Protein AF-A0A8S3RE95-F1 (afdb_monomer_lite)

Secondary structure (DSSP, 8-state):
--TTHHHHHHHHHHHHHHHHHHHHHHHHHHHHHHHHHHHHHHHHHHHHHHHHHHHHHHHHHHHHHHHHHHHHHHHHHHHHHHHHHHHHHHHHHHHHHHHHHHHHHHHHHHHHHHHHHHHHHHHHHHHHHHHHHHHHHHHHHHHHHHHHHHHHHHHHHHHHHHHHHHHHHHHHHHHHHHHHHHHHHHHHHHHHHHHHHHHHHHHHHHHHHHHHHHHHHHHHHHHHHHHHHHHHHHHHHHHHHHHHHHHHHHHHHHHHHHHHHHHHHHHHHHHHHHHHHHHHHHHHHHHHHHHHHHHHHHHHHHHHHHHHHHHHHHHHHHHHHHHHHHGGGTTS-------------------------------------SS-SSSSSTTSSSGGGSTTSSTTTTSHHHHHHHHHHHTTTHHHHSSTTTTTTTTTTTSSSS--SS------------GGGTTTTHHHHHHHHHHHHHHHHHHHHHHHHHHHHHHHHHHHHHHHHHHHHHHHHHHHHHHHHHHHHHHHHHHHHHHHHHHHHHHHHHHHHHHHHHHHHHHHHHHHHHHHHHHHHHHHHHHHHHHHHHHHHHHHHHHHHHHHHHHHHHHHHHHHHHHHHHHHHHHHHHHHHHHHHHHHHHHHHHHHHHHHHHHHHHHHHHHHHHHHHHHHHHHHHHHHHHHHHHHHHHHHHHHHHHHHHHHHHHHHHHHHHHHHHHHHHHHHHHHHHHHHHHHHHTTGGGHHHHHHHHHHHHHHHHHHHHHHHHHHHHHHHHHHHHHHHHHHHHHHHHHHHHHHHHHHHHHHHHHHHHHHHHHHHHHHHHHHHHHHHHGGGTTTSSSSS-------------SS--------------TTGGGGSS------------GGGSSGGGTTHHHHHHHHHHHHHHHHHHHHHHHHHHHHHHHHHHHHHHHHHHHHHHHHTTS---------------------

Sequence (956 aa):
MESKGLQEELHLSQESNDKMQSKVREIRDDIRAKEVTIQALKNKIAELYVEVQSVLQTKMETESEMRSARSDLNSLLNTKVWYQQQLQAAHEARSKLQHELTMLQGQAASQGSIIERLKTENAKLRHQMKESQQKALKDKETLAKHLEAIESDMMEREAAFQDIQRERTMIENTFDAKLQSVDDEKSRIQNLISSNNDLDSRLEKAQADLKKKQNQIFNLENEQIEMMKKLTLSQESLIERDTIVEESKQKLIEVEAQLSSFQKSLSLKDSEILQLKEEKAATEIALKAALEEKSSVDKALENLRSDMGKVEKSFRSMKQDLTNKTSELNQVHSEKNALLVQVEESSKCVQVEKQKAEVSMTENKSHMFDELQNQKSQFVERIGELENSISNLQNVKDENIKEKENLKKELSETQESLTQTETELNSLKQEIDELKSSGDKIYNEEIVNENEQLKNSFENLEKQHLKETNHQKQKSEQLETDLKSLQTELTDRQTVFDTNVELLSSKLREVTQEKDKLETELDMAKKKYDISMLEQQDQVTSELQKLARELETAKLEKQKLENQLFEIQRIKTKEIEEFQLHLTALEDQLQLERQEHLEAMASQETNQKLELELEKEKGRVAGLMQTNSSLKQHVSQLEEALARRESSLVDVQTHMEGLVRQWQDGEEDYNKRIQSLEGVLQQEKDGQRDLRKQIGLKITENKNENKVLTRELERVKRELTDNLAREPVLQEQIQSLQWQLSQKCKEIDAIQEHISLAEQRQNVEIDDLKKSLQESQSETEAMRAELATAKQEKANYHAQVTELRTTLKASVQHHKLTKRMNSGGSRNNSEDTKDVGTQVVDHDVLIPPLPFDLDTVEKLIQDTGVKALESKPLDNLQTCLSSLRSQISGLQKQMDVHTLSIETSTDSWSVVENQVQELRKVVKTITETANNTMTTTSISAAAVDPDHMTNGVFNI

InterPro domains:
  IPR051841 Microtubule and Golgi organization protein [PTHR18902] (4-742)

pLDDT: mean 73.93, std 20.32, range [25.86, 98.12]

Radius of gyration: 144.8 Å; chains: 1; bounding box: 300×165×402 Å

Foldseek 3Di:
DPVPPVVVVVVVVVVVVVVVVVVVVVVVVVVVVVVVVVVVVVVVVVVVVVVVVVVVVVVVVVVVVVVVVVVVVVVVVVVVVVVVVVVVVVVVVVVVVVVVVVVVVVVVVVVVVVVVVVVVVVVVVVVVVVVVVVVVVVVVVVVVVVVVVVVVVVVVVVVVVVVVVVVVVVVVVVVVVVVVVVVVVVVVVVVVVVVVVVVVVVVVVVVVVVVVVVVVVVVVVVVVVVVVVVVVVVVVVVVVVVVVVVVVVVVVVVVVVVVVVVVVVVVVVVVVVVVVVVVVVVVVVVVVVVVVVVVVVVVVVVVVVVVVVVVVVVVVVVVVVVVVVVVVVPPDPPDDPDDDDDDDDDDDDDDDDDDDDDDDDDDDDDDDDPDPDDPVPPPPDCVVPVVVPPVPCVCVVVVVVVVVVVVVVVVVVVVPVVVVVVVVVPPPPPPDDDDDDDDDDDDDDPCVPVVVVVVVVVVVVVVVVVVVVVVVVVVVVVVVVVVVVVVVVVVVVVVVVVVVVVVVVVVVVVVVVVVVVVVVVVVVVVVVVVVVVVVVVVVVVVVVVVVVVVVVVVVVVVVVVVVVVVVVVVVVVVVVVVVVVVVVVVVVVVVVVVVVVVVVVVVVVVVVVVVVVVVVVVVVVVVVVVVVVVVVVVVVVVVVVVVVVVVVVVVVVVVVVVVVVVVVVVVVVVVVVVVVVVVVVVVVVVVVVVVVVVVVVVVVVVVVVVVVVVVVCVVVVVVVVVCVVVVVVVVVVVVVVVVVVVVVVVVVVVVVVVVVVVVVVCVVVVVVVVVVVVVVVVVVVVVVVVVVVCVVVVVVCVVVVVVCVVVVVVCVVVVVVVVVPVPDDDDDYDDDDDDDDDPDDDDDDDDDDDDDDDPPPVPVSPDDDDDDDYYDDDDDPPPPVPPPVVPVVPVVVVVVVVVVVVVVVVVVVVVVVVVVVVVVVVVVVVVVVVVPPPDDDDDDDDDDDDDDDDDDDDDD

Structure (mmCIF, N/CA/C/O backbone):
data_AF-A0A8S3RE95-F1
#
_entry.id   AF-A0A8S3RE95-F1
#
loop_
_atom_site.group_PDB
_atom_site.id
_atom_site.type_symbol
_atom_site.label_atom_id
_atom_site.label_alt_id
_atom_site.label_comp_id
_atom_site.label_asym_id
_atom_site.label_entity_id
_atom_site.label_seq_id
_atom_site.pdbx_PDB_ins_code
_atom_site.Cartn_x
_atom_site.Cartn_y
_atom_site.Cartn_z
_atom_site.occupancy
_atom_site.B_iso_or_equiv
_atom_site.auth_seq_id
_atom_site.auth_comp_id
_atom_site.auth_asym_id
_atom_site.auth_atom_id
_atom_site.pdbx_PDB_model_num
ATOM 1 N N . MET A 1 1 ? 136.258 -21.497 -184.245 1.00 53.69 1 MET A N 1
ATOM 2 C CA . MET A 1 1 ? 135.462 -22.285 -183.276 1.00 53.69 1 MET A CA 1
ATOM 3 C C . MET A 1 1 ? 135.293 -21.406 -182.056 1.00 53.69 1 MET A C 1
ATOM 5 O O . MET A 1 1 ? 136.316 -21.008 -181.532 1.00 53.69 1 MET A O 1
ATOM 9 N N . GLU A 1 2 ? 134.066 -21.062 -181.654 1.00 53.44 2 GLU A N 1
ATOM 10 C CA . GLU A 1 2 ? 133.862 -20.132 -180.518 1.00 53.44 2 GLU A CA 1
ATOM 11 C C . GLU A 1 2 ? 132.453 -20.214 -179.899 1.00 53.44 2 GLU A C 1
ATOM 13 O O . GLU A 1 2 ? 132.295 -20.105 -178.690 1.00 53.44 2 GLU A O 1
ATOM 18 N N . SER A 1 3 ? 131.431 -20.538 -180.702 1.00 59.19 3 SER A N 1
ATOM 19 C CA . SER A 1 3 ? 130.007 -20.570 -180.312 1.00 59.19 3 SER A CA 1
ATOM 20 C C . SER A 1 3 ? 129.584 -21.575 -179.213 1.00 59.19 3 SER A C 1
ATOM 22 O O . SER A 1 3 ? 128.385 -21.730 -178.997 1.00 59.19 3 SER A O 1
ATOM 24 N N . LYS A 1 4 ? 130.502 -22.292 -178.545 1.00 60.03 4 LYS A N 1
ATOM 25 C CA . LYS A 1 4 ? 130.149 -23.299 -177.519 1.00 60.03 4 LYS A CA 1
ATOM 26 C C . LYS A 1 4 ? 130.320 -22.841 -176.066 1.00 60.03 4 LYS A C 1
ATOM 28 O O . LYS A 1 4 ? 129.503 -23.239 -175.248 1.00 60.03 4 LYS A O 1
ATOM 33 N N . GLY A 1 5 ? 131.305 -21.996 -175.742 1.00 60.22 5 GLY A N 1
ATOM 34 C CA . GLY A 1 5 ? 131.551 -21.598 -174.343 1.00 60.22 5 GLY A CA 1
ATOM 35 C C . GLY A 1 5 ? 130.401 -20.788 -173.730 1.00 60.22 5 GLY A C 1
ATOM 36 O O . GLY A 1 5 ? 129.925 -21.089 -172.641 1.00 60.22 5 GLY A O 1
ATOM 37 N N . LEU A 1 6 ? 129.875 -19.818 -174.487 1.00 62.03 6 LEU A N 1
ATOM 38 C CA . LEU A 1 6 ? 128.827 -18.894 -174.027 1.00 62.03 6 LEU A CA 1
ATOM 39 C C . LEU A 1 6 ? 127.468 -19.554 -173.715 1.00 62.03 6 LEU A C 1
ATOM 41 O O . LEU A 1 6 ? 126.633 -18.929 -173.066 1.00 62.03 6 LEU A O 1
ATOM 45 N N . GLN A 1 7 ? 127.216 -20.792 -174.158 1.00 62.88 7 GLN A N 1
ATOM 46 C CA . GLN A 1 7 ? 125.985 -21.511 -173.795 1.00 62.88 7 GLN A CA 1
ATOM 47 C C . GLN A 1 7 ? 126.071 -22.171 -172.410 1.00 62.88 7 GLN A C 1
ATOM 49 O O . GLN A 1 7 ? 125.043 -22.358 -171.762 1.00 62.88 7 GLN A O 1
ATOM 54 N N . GLU A 1 8 ? 127.275 -22.505 -171.944 1.00 67.19 8 GLU A N 1
ATOM 55 C CA . GLU A 1 8 ? 127.489 -23.268 -170.709 1.00 67.19 8 GLU A CA 1
ATOM 56 C C . GLU A 1 8 ? 127.443 -22.347 -169.472 1.00 67.19 8 GLU A C 1
ATOM 58 O O . GLU A 1 8 ? 126.771 -22.653 -168.485 1.00 67.19 8 GLU A O 1
ATOM 63 N N . GLU A 1 9 ? 128.028 -21.146 -169.568 1.00 67.81 9 GLU A N 1
ATOM 64 C CA . GLU A 1 9 ? 127.922 -20.100 -168.535 1.00 67.81 9 GLU A CA 1
ATOM 65 C C . GLU A 1 9 ? 126.480 -19.597 -168.347 1.00 67.81 9 GLU A C 1
ATOM 67 O O . GLU A 1 9 ? 126.037 -19.377 -167.215 1.00 67.81 9 GLU A O 1
ATOM 72 N N . LEU A 1 10 ? 125.720 -19.454 -169.441 1.00 72.25 10 LEU A N 1
ATOM 73 C CA . LEU A 1 10 ? 124.322 -19.019 -169.389 1.00 72.25 10 LEU A CA 1
ATOM 74 C C . LEU A 1 10 ? 123.452 -20.030 -168.626 1.00 72.25 10 LEU A C 1
ATOM 76 O O . LEU A 1 10 ? 122.673 -19.630 -167.761 1.00 72.25 10 LEU A O 1
ATOM 80 N N . HIS A 1 11 ? 123.638 -21.329 -168.882 1.00 76.56 11 HIS A N 1
ATOM 81 C CA . HIS A 1 11 ? 122.912 -22.397 -168.192 1.00 76.56 11 HIS A CA 1
ATOM 82 C C . HIS A 1 11 ? 123.203 -22.406 -166.681 1.00 76.56 11 HIS A C 1
ATOM 84 O O . HIS A 1 11 ? 122.279 -22.484 -165.870 1.00 76.56 11 HIS A O 1
ATOM 90 N N . LEU A 1 12 ? 124.473 -22.265 -166.283 1.00 77.19 12 LEU A N 1
ATOM 91 C CA . LEU A 1 12 ? 124.871 -22.175 -164.870 1.00 77.19 12 LEU A CA 1
ATOM 92 C C . LEU A 1 12 ? 124.282 -20.935 -164.176 1.00 77.19 12 LEU A C 1
ATOM 94 O O . LEU A 1 12 ? 123.858 -21.006 -163.019 1.00 77.19 12 LEU A O 1
ATOM 98 N N . SER A 1 13 ? 124.206 -19.804 -164.884 1.00 72.56 13 SER A N 1
ATOM 99 C CA . SER A 1 13 ? 123.568 -18.580 -164.384 1.00 72.56 13 SER A CA 1
ATOM 100 C C . SER A 1 13 ? 122.058 -18.761 -164.177 1.00 72.56 13 SER A C 1
ATOM 102 O O . SER A 1 13 ? 121.524 -18.373 -163.134 1.00 72.56 13 SER A O 1
ATOM 104 N N . GLN A 1 14 ? 121.373 -19.416 -165.120 1.00 77.06 14 GLN A N 1
ATOM 105 C CA . GLN A 1 14 ? 119.942 -19.722 -165.023 1.00 77.06 14 GLN A CA 1
ATOM 106 C C . GLN A 1 14 ? 119.638 -20.679 -163.861 1.00 77.06 14 GLN A C 1
ATOM 108 O O . GLN A 1 14 ? 118.782 -20.368 -163.036 1.00 77.06 14 GLN A O 1
ATOM 113 N N . GLU A 1 15 ? 120.395 -21.770 -163.709 1.00 78.75 15 GLU A N 1
ATOM 114 C CA . GLU A 1 15 ? 120.213 -22.724 -162.603 1.00 78.75 15 GLU A CA 1
ATOM 115 C C . GLU A 1 15 ? 120.437 -22.070 -161.222 1.00 78.75 15 GLU A C 1
ATOM 117 O O . GLU A 1 15 ? 119.733 -22.362 -160.249 1.00 78.75 15 GLU A O 1
ATOM 122 N N . SER A 1 16 ? 121.391 -21.137 -161.131 1.00 78.75 16 SER A N 1
ATOM 123 C CA . SER A 1 16 ? 121.629 -20.325 -159.931 1.00 78.75 16 SER A CA 1
ATOM 124 C C . SER A 1 16 ? 120.455 -19.380 -159.630 1.00 78.75 16 SER A C 1
ATOM 126 O O . SER A 1 16 ? 120.001 -19.289 -158.485 1.00 78.75 16 SER A O 1
ATOM 128 N N . ASN A 1 17 ? 119.907 -18.723 -160.657 1.00 79.56 17 ASN A N 1
ATOM 129 C CA . ASN A 1 17 ? 118.750 -17.836 -160.527 1.00 79.56 17 ASN A CA 1
ATOM 130 C C . ASN A 1 17 ? 117.487 -18.602 -160.093 1.00 79.56 17 ASN A C 1
ATOM 132 O O . ASN A 1 17 ? 116.792 -18.164 -159.177 1.00 79.56 17 ASN A O 1
ATOM 136 N N . ASP A 1 18 ? 117.225 -19.781 -160.658 1.00 82.12 18 ASP A N 1
ATOM 137 C CA . ASP A 1 18 ? 116.083 -20.620 -160.272 1.00 82.12 18 ASP A CA 1
ATOM 138 C C . ASP A 1 18 ? 116.206 -21.126 -158.826 1.00 82.12 18 ASP A C 1
ATOM 140 O O . ASP A 1 18 ? 115.234 -21.082 -158.063 1.00 82.12 18 ASP A O 1
ATOM 144 N N . LYS A 1 19 ? 117.416 -21.498 -158.384 1.00 81.94 19 LYS A N 1
ATOM 145 C CA . LYS A 1 19 ? 117.704 -21.798 -156.967 1.00 81.94 19 LYS A CA 1
ATOM 146 C C . LYS A 1 19 ? 117.440 -20.595 -156.055 1.00 81.94 19 LYS A C 1
ATOM 148 O O . LYS A 1 19 ? 116.881 -20.768 -154.970 1.00 81.94 19 LYS A O 1
ATOM 153 N N . MET A 1 20 ? 117.789 -19.381 -156.481 1.00 81.88 20 MET A N 1
ATOM 154 C CA . MET A 1 20 ? 117.496 -18.156 -155.727 1.00 81.88 20 MET A CA 1
ATOM 155 C C . MET A 1 20 ? 115.997 -17.828 -155.703 1.00 81.88 20 MET A C 1
ATOM 157 O O . MET A 1 20 ? 115.471 -17.505 -154.638 1.00 81.88 20 MET A O 1
ATOM 161 N N . GLN A 1 21 ? 115.275 -17.985 -156.814 1.00 83.06 21 GLN A N 1
ATOM 162 C CA . GLN A 1 21 ? 113.817 -17.823 -156.848 1.00 83.06 21 GLN A CA 1
ATOM 163 C C . GLN A 1 21 ? 113.096 -18.860 -155.980 1.00 83.06 21 GLN A C 1
ATOM 165 O O . GLN A 1 21 ? 112.119 -18.515 -155.313 1.00 83.06 21 GLN A O 1
ATOM 170 N N . SER A 1 22 ? 113.586 -20.103 -155.938 1.00 82.62 22 SER A N 1
ATOM 171 C CA . SER A 1 22 ? 113.064 -21.139 -155.041 1.00 82.62 22 SER A CA 1
ATOM 172 C C . SER A 1 22 ? 113.240 -20.742 -153.575 1.00 82.62 22 SER A C 1
ATOM 174 O O . SER A 1 22 ? 112.263 -20.750 -152.832 1.00 82.62 22 SER A O 1
ATOM 176 N N . LYS A 1 23 ? 114.435 -20.286 -153.171 1.00 83.81 23 LYS A N 1
ATOM 177 C CA . LYS A 1 23 ? 114.686 -19.784 -151.806 1.00 83.81 23 LYS A CA 1
ATOM 178 C C . LYS A 1 23 ? 113.841 -18.559 -151.453 1.00 83.81 23 LYS A C 1
ATOM 180 O O . LYS A 1 23 ? 113.327 -18.469 -150.346 1.00 83.81 23 LYS A O 1
ATOM 185 N N . VAL A 1 24 ? 113.654 -17.618 -152.380 1.00 82.44 24 VAL A N 1
ATOM 186 C CA . VAL A 1 24 ? 112.790 -16.439 -152.163 1.00 82.44 24 VAL A CA 1
ATOM 187 C C . VAL A 1 24 ? 111.315 -16.835 -152.020 1.00 82.44 24 VAL A C 1
ATOM 189 O O . VAL A 1 24 ? 110.578 -16.179 -151.284 1.00 82.44 24 VAL A O 1
ATOM 192 N N . ARG A 1 25 ? 110.873 -17.909 -152.687 1.00 85.12 25 ARG A N 1
ATOM 193 C CA . ARG A 1 25 ? 109.528 -18.483 -152.526 1.00 85.12 25 ARG A CA 1
ATOM 194 C C . ARG A 1 25 ? 109.381 -19.172 -151.168 1.00 85.12 25 ARG A C 1
ATOM 196 O O . ARG A 1 25 ? 108.466 -18.840 -150.429 1.00 85.12 25 ARG A O 1
ATOM 203 N N . GLU A 1 26 ? 110.334 -20.025 -150.809 1.00 87.19 26 GLU A N 1
ATOM 204 C CA . GLU A 1 26 ? 110.411 -20.721 -149.519 1.00 87.19 26 GLU A CA 1
ATOM 205 C C . GLU A 1 26 ? 110.412 -19.741 -148.331 1.00 87.19 26 GLU A C 1
ATOM 207 O O . GLU A 1 26 ? 109.575 -19.856 -147.441 1.00 87.19 26 GLU A O 1
ATOM 212 N N . ILE A 1 27 ? 111.254 -18.700 -148.369 1.00 85.94 27 ILE A N 1
ATOM 213 C CA . ILE A 1 27 ? 111.282 -17.627 -147.359 1.00 85.94 27 ILE A CA 1
ATOM 214 C C . ILE A 1 27 ? 109.951 -16.861 -147.313 1.00 85.94 27 ILE A C 1
ATOM 216 O O . ILE A 1 27 ? 109.482 -16.507 -146.235 1.00 85.94 27 ILE A O 1
ATOM 220 N N . ARG A 1 28 ? 109.310 -16.601 -148.461 1.00 87.81 28 ARG A N 1
ATOM 221 C CA . ARG A 1 28 ? 108.003 -15.923 -148.507 1.00 87.81 28 ARG A CA 1
ATOM 222 C C . ARG A 1 28 ? 106.900 -16.770 -147.878 1.00 87.81 28 ARG A C 1
ATOM 224 O O . ARG A 1 28 ? 106.043 -16.219 -147.193 1.00 87.81 28 ARG A O 1
ATOM 231 N N . ASP A 1 29 ? 106.906 -18.074 -148.114 1.00 88.00 29 ASP A N 1
ATOM 232 C CA . ASP A 1 29 ? 105.878 -18.977 -147.601 1.00 88.00 29 ASP A CA 1
ATOM 233 C C . ASP A 1 29 ? 106.114 -19.330 -146.115 1.00 88.00 29 ASP A C 1
ATOM 235 O O . ASP A 1 29 ? 105.148 -19.428 -145.359 1.00 88.00 29 ASP A O 1
ATOM 239 N N . ASP A 1 30 ? 107.367 -19.349 -145.643 1.00 90.50 30 ASP A N 1
ATOM 240 C CA . ASP A 1 30 ? 107.728 -19.339 -144.212 1.00 90.50 30 ASP A CA 1
ATOM 241 C C . ASP A 1 30 ? 107.310 -18.030 -143.508 1.00 90.50 30 ASP A C 1
ATOM 243 O O . ASP A 1 30 ? 106.718 -18.072 -142.428 1.00 90.50 30 ASP A O 1
ATOM 247 N N . ILE A 1 31 ? 107.521 -16.863 -144.132 1.00 88.50 31 ILE A N 1
ATOM 248 C CA . ILE A 1 31 ? 107.006 -15.578 -143.623 1.00 88.50 31 ILE A CA 1
ATOM 249 C C . ILE A 1 31 ? 105.477 -15.613 -143.524 1.00 88.50 31 ILE A C 1
ATOM 251 O O . ILE A 1 31 ? 104.941 -15.264 -142.478 1.00 88.50 31 ILE A O 1
ATOM 255 N N . ARG A 1 32 ? 104.769 -16.106 -144.546 1.00 88.81 32 ARG A N 1
ATOM 256 C CA . ARG A 1 32 ? 103.301 -16.261 -144.515 1.00 88.81 32 ARG A CA 1
ATOM 257 C C . ARG A 1 32 ? 102.836 -17.219 -143.420 1.00 88.81 32 ARG A C 1
ATOM 259 O O . ARG A 1 32 ? 101.862 -16.928 -142.731 1.00 88.81 32 ARG A O 1
ATOM 266 N N . ALA A 1 33 ? 103.528 -18.340 -143.215 1.00 90.25 33 ALA A N 1
ATOM 267 C CA . ALA A 1 33 ? 103.237 -19.255 -142.111 1.00 90.25 33 ALA A CA 1
ATOM 268 C C . ALA A 1 33 ? 103.432 -18.565 -140.745 1.00 90.25 33 ALA A C 1
ATOM 270 O O . ALA A 1 33 ? 102.604 -18.710 -139.839 1.00 90.25 33 ALA A O 1
ATOM 271 N N . LYS A 1 34 ? 104.478 -17.744 -140.606 1.00 90.69 34 LYS A N 1
ATOM 272 C CA . LYS A 1 34 ? 104.724 -16.911 -139.418 1.00 90.69 34 LYS A CA 1
ATOM 273 C C . LYS A 1 34 ? 103.660 -15.828 -139.236 1.00 90.69 34 LYS A C 1
ATOM 275 O O . LYS A 1 34 ? 103.182 -15.651 -138.124 1.00 90.69 34 LYS A O 1
ATOM 280 N N . GLU A 1 35 ? 103.206 -15.166 -140.294 1.00 92.31 35 GLU A N 1
ATOM 281 C CA . GLU A 1 35 ? 102.094 -14.205 -140.242 1.00 92.31 35 GLU A CA 1
ATOM 282 C C . GLU A 1 35 ? 100.782 -14.872 -139.800 1.00 92.31 35 GLU A C 1
ATOM 284 O O . GLU A 1 35 ? 100.096 -14.348 -138.920 1.00 92.31 35 GLU A O 1
ATOM 289 N N . VAL A 1 36 ? 100.463 -16.060 -140.329 1.00 92.88 36 VAL A N 1
ATOM 290 C CA . VAL A 1 36 ? 99.279 -16.845 -139.933 1.00 92.88 36 VAL A CA 1
ATOM 291 C C . VAL A 1 36 ? 99.366 -17.293 -138.472 1.00 92.88 36 VAL A C 1
ATOM 293 O O . VAL A 1 36 ? 98.397 -17.131 -137.731 1.00 92.88 36 VAL A O 1
ATOM 296 N N . THR A 1 37 ? 100.516 -17.797 -138.014 1.00 92.94 37 THR A N 1
ATOM 297 C CA . THR A 1 37 ? 100.701 -18.172 -136.597 1.00 92.94 37 THR A CA 1
ATOM 298 C C . THR A 1 37 ? 100.689 -16.961 -135.664 1.00 92.94 37 THR A C 1
ATOM 300 O O . THR A 1 37 ? 100.072 -17.030 -134.604 1.00 92.94 37 THR A O 1
ATOM 303 N N . ILE A 1 38 ? 101.261 -15.821 -136.062 1.00 92.75 38 ILE A N 1
ATOM 304 C CA . ILE A 1 38 ? 101.161 -14.554 -135.320 1.00 92.75 38 ILE A CA 1
ATOM 305 C C . ILE A 1 38 ? 99.705 -14.085 -135.242 1.00 92.75 38 ILE A C 1
ATOM 307 O O . ILE A 1 38 ? 99.282 -13.615 -134.187 1.00 92.75 38 ILE A O 1
ATOM 311 N N . GLN A 1 39 ? 98.913 -14.220 -136.309 1.00 93.19 39 GLN A N 1
ATOM 312 C CA . GLN A 1 39 ? 97.499 -13.849 -136.267 1.00 93.19 39 GLN A CA 1
ATOM 313 C C . GLN A 1 39 ? 96.672 -14.822 -135.414 1.00 93.19 39 GLN A C 1
ATOM 315 O O . GLN A 1 39 ? 95.828 -14.371 -134.644 1.00 93.19 39 GLN A O 1
ATOM 320 N N . ALA A 1 40 ? 96.957 -16.125 -135.460 1.00 92.88 40 ALA A N 1
ATOM 321 C CA . ALA A 1 40 ? 96.352 -17.105 -134.558 1.00 92.88 40 ALA A CA 1
ATOM 322 C C . ALA A 1 40 ? 96.695 -16.814 -133.083 1.00 92.88 40 ALA A C 1
ATOM 324 O O . ALA A 1 40 ? 95.810 -16.844 -132.231 1.00 92.88 40 ALA A O 1
ATOM 325 N N . LEU A 1 41 ? 97.945 -16.444 -132.782 1.00 93.81 41 LEU A N 1
ATOM 326 C CA . LEU A 1 41 ? 98.368 -16.023 -131.443 1.00 93.81 41 LEU A CA 1
ATOM 327 C C . LEU A 1 41 ? 97.692 -14.716 -131.005 1.00 93.81 41 LEU A C 1
ATOM 329 O O . LEU A 1 41 ? 97.236 -14.632 -129.870 1.00 93.81 41 LEU A O 1
ATOM 333 N N . LYS A 1 42 ? 97.558 -13.716 -131.889 1.00 94.31 42 LYS A N 1
ATOM 334 C CA . LYS A 1 42 ? 96.798 -12.482 -131.605 1.00 94.31 42 LYS A CA 1
ATOM 335 C C . LYS A 1 42 ? 95.329 -12.775 -131.302 1.00 94.31 42 LYS A C 1
ATOM 337 O O . LYS A 1 42 ? 94.804 -12.234 -130.333 1.00 94.31 42 LYS A O 1
ATOM 342 N N . ASN A 1 43 ? 94.690 -13.647 -132.083 1.00 93.56 43 ASN A N 1
ATOM 343 C CA . ASN A 1 43 ? 93.316 -14.083 -131.833 1.00 93.56 43 ASN A CA 1
ATOM 344 C C . ASN A 1 43 ? 93.214 -14.795 -130.473 1.00 93.56 43 ASN A C 1
ATOM 346 O O . ASN A 1 43 ? 92.384 -14.412 -129.657 1.00 93.56 43 ASN A O 1
ATOM 350 N N . LYS A 1 44 ? 94.120 -15.735 -130.167 1.00 94.88 44 LYS A N 1
ATOM 351 C CA . LYS A 1 44 ? 94.145 -16.445 -128.877 1.00 94.88 44 LYS A CA 1
ATOM 352 C C . LYS A 1 44 ? 94.418 -15.513 -127.689 1.00 94.88 44 LYS A C 1
ATOM 354 O O . LYS A 1 44 ? 93.848 -15.724 -126.626 1.00 94.88 44 LYS A O 1
ATOM 359 N N . ILE A 1 45 ? 95.233 -14.467 -127.857 1.00 93.81 45 ILE A N 1
ATOM 360 C CA . ILE A 1 45 ? 95.440 -13.413 -126.846 1.00 93.81 45 ILE A CA 1
ATOM 361 C C . ILE A 1 45 ? 94.161 -12.586 -126.648 1.00 93.81 45 ILE A C 1
ATOM 363 O O . ILE A 1 45 ? 93.814 -12.293 -125.508 1.00 93.81 45 ILE A O 1
ATOM 367 N N . ALA A 1 46 ? 93.438 -12.243 -127.718 1.00 94.56 46 ALA A N 1
ATOM 368 C CA . ALA A 1 46 ? 92.159 -11.538 -127.618 1.00 94.56 46 ALA A CA 1
ATOM 369 C C . ALA A 1 46 ? 91.073 -12.401 -126.946 1.00 94.56 46 ALA A C 1
ATOM 371 O O . ALA A 1 46 ? 90.369 -11.912 -126.066 1.00 94.56 46 ALA A O 1
ATOM 372 N N . GLU A 1 47 ? 90.991 -13.690 -127.291 1.00 94.69 47 GLU A N 1
ATOM 373 C CA . GLU A 1 47 ? 90.138 -14.674 -126.610 1.00 94.69 47 GLU A CA 1
ATOM 374 C C . GLU A 1 47 ? 90.467 -14.752 -125.115 1.00 94.69 47 GLU A C 1
ATOM 376 O O . GLU A 1 47 ? 89.575 -14.576 -124.294 1.00 94.69 47 GLU A O 1
ATOM 381 N N . LEU A 1 48 ? 91.744 -14.941 -124.753 1.00 95.12 48 LEU A N 1
ATOM 382 C CA . LEU A 1 48 ? 92.187 -15.006 -123.353 1.00 95.12 48 LEU A CA 1
ATOM 383 C C . LEU A 1 48 ? 91.938 -13.694 -122.598 1.00 95.12 48 LEU A C 1
ATOM 385 O O . LEU A 1 48 ? 91.654 -13.726 -121.405 1.00 95.12 48 LEU A O 1
ATOM 389 N N . TYR A 1 49 ? 92.025 -12.541 -123.264 1.00 95.31 49 TYR A N 1
ATOM 390 C CA . TYR A 1 49 ? 91.705 -11.251 -122.653 1.00 95.31 49 TYR A CA 1
ATOM 391 C C . TYR A 1 49 ? 90.209 -11.137 -122.333 1.00 95.31 49 TYR A C 1
ATOM 393 O O . TYR A 1 49 ? 89.854 -10.748 -121.222 1.00 95.31 49 TYR A O 1
ATOM 401 N N . VAL A 1 50 ? 89.333 -11.533 -123.264 1.00 95.88 50 VAL A N 1
ATOM 402 C CA . VAL A 1 50 ? 87.875 -11.576 -123.046 1.00 95.88 50 VAL A CA 1
ATOM 403 C C . VAL A 1 50 ? 87.502 -12.620 -121.989 1.00 95.88 50 VAL A C 1
ATOM 405 O O . VAL A 1 50 ? 86.664 -12.344 -121.137 1.00 95.88 50 VAL A O 1
ATOM 408 N N . GLU A 1 51 ? 88.152 -13.784 -121.990 1.00 94.62 51 GLU A N 1
ATOM 409 C CA . GLU A 1 51 ? 87.965 -14.849 -120.998 1.00 94.62 51 GLU A CA 1
ATOM 410 C C . GLU A 1 51 ? 88.369 -14.376 -119.592 1.00 94.62 51 GLU A C 1
ATOM 412 O O . GLU A 1 51 ? 87.573 -14.469 -118.661 1.00 94.62 51 GLU A O 1
ATOM 417 N N . VAL A 1 52 ? 89.545 -13.756 -119.435 1.00 94.81 52 VAL A N 1
ATOM 418 C CA . VAL A 1 52 ? 89.984 -13.158 -118.161 1.00 94.81 52 VAL A CA 1
ATOM 419 C C . VAL A 1 52 ? 89.071 -12.008 -117.731 1.00 94.81 52 VAL A C 1
ATOM 421 O O . VAL A 1 52 ? 88.734 -11.918 -116.551 1.00 94.81 52 VAL A O 1
ATOM 424 N N . GLN A 1 53 ? 88.630 -11.145 -118.650 1.00 95.56 53 GLN A N 1
ATOM 425 C CA . GLN A 1 53 ? 87.709 -10.050 -118.332 1.00 95.56 53 GLN A CA 1
ATOM 426 C C . GLN A 1 53 ? 86.330 -10.572 -117.894 1.00 95.56 53 GLN A C 1
ATOM 428 O O . GLN A 1 53 ? 85.766 -10.059 -116.928 1.00 95.56 53 GLN A O 1
ATOM 433 N N . SER A 1 54 ? 85.821 -11.625 -118.539 1.00 94.94 54 SER A N 1
ATOM 434 C CA . SER A 1 54 ? 84.582 -12.307 -118.154 1.00 94.94 54 SER A CA 1
ATOM 435 C C . SER A 1 54 ? 84.712 -12.979 -116.785 1.00 94.94 54 SER A C 1
ATOM 437 O O . SER A 1 54 ? 83.871 -12.748 -115.920 1.00 94.94 54 SER A O 1
ATOM 439 N N . VAL A 1 55 ? 85.804 -13.709 -116.531 1.00 94.81 55 VAL A N 1
ATOM 440 C CA . VAL A 1 55 ? 86.087 -14.333 -115.226 1.00 94.81 55 VAL A CA 1
ATOM 441 C C . VAL A 1 55 ? 86.198 -13.280 -114.117 1.00 94.81 55 VAL A C 1
ATOM 443 O O . VAL A 1 55 ? 85.640 -13.471 -113.035 1.00 94.81 55 VAL A O 1
ATOM 446 N N . LEU A 1 56 ? 86.850 -12.140 -114.377 1.00 94.81 56 LEU A N 1
ATOM 447 C CA . LEU A 1 56 ? 86.919 -11.014 -113.438 1.00 94.81 56 LEU A CA 1
ATOM 448 C C . LEU A 1 56 ? 85.540 -10.405 -113.159 1.00 94.81 56 LEU A C 1
ATOM 450 O O . LEU A 1 56 ? 85.237 -10.132 -111.997 1.00 94.81 56 LEU A O 1
ATOM 454 N N . GLN A 1 57 ? 84.694 -10.240 -114.179 1.00 95.94 57 GLN A N 1
ATOM 455 C CA . GLN A 1 57 ? 83.322 -9.766 -113.997 1.00 95.94 57 GLN A CA 1
ATOM 456 C C . GLN A 1 57 ? 82.499 -10.757 -113.157 1.00 95.94 57 GLN A C 1
ATOM 458 O O . GLN A 1 57 ? 81.969 -10.359 -112.121 1.00 95.94 57 GLN A O 1
ATOM 463 N N . THR A 1 58 ? 82.493 -12.051 -113.495 1.00 95.56 58 THR A N 1
ATOM 464 C CA . THR A 1 58 ? 81.764 -13.069 -112.711 1.00 95.56 58 THR A CA 1
ATOM 465 C C . THR A 1 58 ? 82.289 -13.205 -111.280 1.00 95.56 58 THR A C 1
ATOM 467 O O . THR A 1 58 ? 81.528 -13.494 -110.357 1.00 95.56 58 THR A O 1
ATOM 470 N N . LYS A 1 59 ? 83.582 -12.934 -111.047 1.00 95.44 59 LYS A N 1
ATOM 471 C CA . LYS A 1 59 ? 84.166 -12.850 -109.699 1.00 95.44 59 LYS A CA 1
ATOM 472 C C . LYS A 1 59 ? 83.649 -11.632 -108.931 1.00 95.44 59 LYS A C 1
ATOM 474 O O . LYS A 1 59 ? 83.383 -11.743 -107.740 1.00 95.44 59 LYS A O 1
ATOM 479 N N . MET A 1 60 ? 83.499 -10.476 -109.579 1.00 95.50 60 MET A N 1
ATOM 480 C CA . MET A 1 60 ? 82.918 -9.285 -108.946 1.00 95.50 60 MET A CA 1
ATOM 481 C C . MET A 1 60 ? 81.427 -9.468 -108.637 1.00 95.50 60 MET A C 1
ATOM 483 O O . MET A 1 60 ? 80.981 -9.061 -107.564 1.00 95.50 60 MET A O 1
ATOM 487 N N . GLU A 1 61 ? 80.683 -10.114 -109.534 1.00 95.62 61 GLU A N 1
ATOM 488 C CA . GLU A 1 61 ? 79.267 -10.453 -109.360 1.00 95.62 61 GLU A CA 1
ATOM 489 C C . GLU A 1 61 ? 79.082 -11.420 -108.179 1.00 95.62 61 GLU A C 1
ATOM 491 O O . GLU A 1 61 ? 78.428 -11.058 -107.201 1.00 95.62 61 GLU A O 1
ATOM 496 N N . THR A 1 62 ? 79.769 -12.567 -108.173 1.00 94.69 62 THR A N 1
ATOM 497 C CA . THR A 1 62 ? 79.713 -13.544 -107.063 1.00 94.69 62 THR A CA 1
ATOM 498 C C . THR A 1 62 ? 80.260 -13.001 -105.734 1.00 94.69 62 THR A C 1
ATOM 500 O O . THR A 1 62 ? 79.741 -13.337 -104.668 1.00 94.69 62 THR A O 1
ATOM 503 N N . GLU A 1 63 ? 81.252 -12.101 -105.743 1.00 94.81 63 GLU A N 1
ATOM 504 C CA . GLU A 1 63 ? 81.642 -11.370 -104.528 1.00 94.81 63 GLU A CA 1
ATOM 505 C C . GLU A 1 63 ? 80.536 -10.430 -104.025 1.00 94.81 63 GLU A C 1
ATOM 507 O O . GLU A 1 63 ? 80.401 -10.253 -102.814 1.00 94.81 63 GLU A O 1
ATOM 512 N N . SER A 1 64 ? 79.752 -9.814 -104.914 1.00 95.19 64 SER A N 1
ATOM 513 C CA . SER A 1 64 ? 78.625 -8.960 -104.521 1.00 95.19 64 SER A CA 1
ATOM 514 C C . SER A 1 64 ? 77.466 -9.779 -103.942 1.00 95.19 64 SER A C 1
ATOM 516 O O . SER A 1 64 ? 76.946 -9.424 -102.883 1.00 95.19 64 SER A O 1
ATOM 518 N N . GLU A 1 65 ? 77.158 -10.935 -104.536 1.00 96.25 65 GLU A N 1
ATOM 519 C CA . GLU A 1 65 ? 76.189 -11.906 -104.015 1.00 96.25 65 GLU A CA 1
ATOM 520 C C . GLU A 1 65 ? 76.610 -12.424 -102.634 1.00 96.25 65 GLU A C 1
ATOM 522 O O . GLU A 1 65 ? 75.812 -12.417 -101.699 1.00 96.25 65 GLU A O 1
ATOM 527 N N . MET A 1 66 ? 77.888 -12.783 -102.456 1.00 95.19 66 MET A N 1
ATOM 528 C CA . MET A 1 66 ? 78.430 -13.213 -101.161 1.00 95.19 66 MET A CA 1
ATOM 529 C C . MET A 1 66 ? 78.324 -12.115 -100.091 1.00 95.19 66 MET A C 1
ATOM 531 O O . MET A 1 66 ? 78.070 -12.414 -98.921 1.00 95.19 66 MET A O 1
ATOM 535 N N . ARG A 1 67 ? 78.496 -10.839 -100.464 1.00 96.38 67 ARG A N 1
ATOM 536 C CA . ARG A 1 67 ? 78.294 -9.702 -99.548 1.00 96.38 67 ARG A CA 1
ATOM 537 C C . ARG A 1 67 ? 76.815 -9.516 -99.198 1.00 96.38 67 ARG A C 1
ATOM 539 O O . ARG A 1 67 ? 76.533 -9.294 -98.021 1.00 96.38 67 ARG A O 1
ATOM 546 N N . SER A 1 68 ? 75.893 -9.665 -100.158 1.00 96.00 68 SER A N 1
ATOM 547 C CA . SER A 1 68 ? 74.445 -9.645 -99.886 1.00 96.00 68 SER A CA 1
ATOM 548 C C . SER A 1 68 ? 74.061 -10.777 -98.942 1.00 96.00 68 SER A C 1
ATOM 550 O O . SER A 1 68 ? 73.653 -10.505 -97.820 1.00 96.00 68 SER A O 1
ATOM 552 N N . ALA A 1 69 ? 74.339 -12.031 -99.306 1.00 94.44 69 ALA A N 1
ATOM 553 C CA . ALA A 1 69 ? 73.999 -13.202 -98.499 1.00 94.44 69 ALA A CA 1
ATOM 554 C C . ALA A 1 69 ? 74.590 -13.147 -97.076 1.00 94.44 69 ALA A C 1
ATOM 556 O O . ALA A 1 69 ? 73.991 -13.658 -96.130 1.00 94.44 69 ALA A O 1
ATOM 557 N N . ARG A 1 70 ? 75.744 -12.489 -96.886 1.00 96.00 70 ARG A N 1
ATOM 558 C CA . ARG A 1 70 ? 76.318 -12.224 -95.557 1.00 96.00 70 ARG A CA 1
ATOM 559 C C . ARG A 1 70 ? 75.581 -11.121 -94.787 1.00 96.00 70 ARG A C 1
ATOM 561 O O . ARG A 1 70 ? 75.458 -11.235 -93.569 1.00 96.00 70 ARG A O 1
ATOM 568 N N . SER A 1 71 ? 75.098 -10.079 -95.462 1.00 95.62 71 SER A N 1
ATOM 569 C CA . SER A 1 71 ? 74.200 -9.065 -94.885 1.00 95.62 71 SER A CA 1
ATOM 570 C C . SER A 1 71 ? 72.854 -9.681 -94.488 1.00 95.62 71 SER A C 1
ATOM 572 O O . SER A 1 71 ? 72.379 -9.464 -93.374 1.00 95.62 71 SER A O 1
ATOM 574 N N . ASP A 1 72 ? 72.294 -10.525 -95.352 1.00 96.50 72 ASP A N 1
ATOM 575 C CA . ASP A 1 72 ? 71.028 -11.231 -95.143 1.00 96.50 72 ASP A CA 1
ATOM 576 C C . ASP A 1 72 ? 71.144 -12.248 -93.996 1.00 96.50 72 ASP A C 1
ATOM 578 O O . ASP A 1 72 ? 70.305 -12.288 -93.099 1.00 96.50 72 ASP A O 1
ATOM 582 N N . LEU A 1 73 ? 72.249 -12.998 -93.918 1.00 95.88 73 LEU A N 1
ATOM 583 C CA . LEU A 1 73 ? 72.550 -13.846 -92.761 1.00 95.88 73 LEU A CA 1
ATOM 584 C C . LEU A 1 73 ? 72.665 -13.028 -91.463 1.00 95.88 73 LEU A C 1
ATOM 586 O O . LEU A 1 73 ? 72.210 -13.476 -90.412 1.00 95.88 73 LEU A O 1
ATOM 590 N N . ASN A 1 74 ? 73.245 -11.827 -91.514 1.00 96.62 74 ASN A N 1
ATOM 591 C CA . ASN A 1 74 ? 73.366 -10.956 -90.346 1.00 96.62 74 ASN A CA 1
ATOM 592 C C . ASN A 1 74 ? 72.003 -10.388 -89.898 1.00 96.62 74 ASN A C 1
ATOM 594 O O . ASN A 1 74 ? 71.739 -10.313 -88.698 1.00 96.62 74 ASN A O 1
ATOM 598 N N . SER A 1 75 ? 71.101 -10.053 -90.828 1.00 95.81 75 SER A N 1
ATOM 599 C CA . SER A 1 75 ? 69.730 -9.633 -90.494 1.00 95.81 75 SER A CA 1
ATOM 600 C C . SER A 1 75 ? 68.888 -10.796 -89.944 1.00 95.81 75 SER A C 1
ATOM 602 O O . SER A 1 75 ? 68.151 -10.616 -88.969 1.00 95.81 75 SER A O 1
ATOM 604 N N . LEU A 1 76 ? 69.068 -12.014 -90.467 1.00 96.00 76 LEU A N 1
ATOM 605 C CA . LEU A 1 76 ? 68.461 -13.242 -89.936 1.00 96.00 76 LEU A CA 1
ATOM 606 C C . LEU A 1 76 ? 68.986 -13.606 -88.535 1.00 96.00 76 LEU A C 1
ATOM 608 O O . LEU A 1 76 ? 68.218 -14.049 -87.681 1.00 96.00 76 LEU A O 1
ATOM 612 N N . LEU A 1 77 ? 70.270 -13.377 -88.250 1.00 96.44 77 LEU A N 1
ATOM 613 C CA . LEU A 1 77 ? 70.822 -13.541 -86.900 1.00 96.44 77 LEU A CA 1
ATOM 614 C C . LEU A 1 77 ? 70.260 -12.496 -85.924 1.00 96.44 77 LEU A C 1
ATOM 616 O O . LEU A 1 77 ? 69.862 -12.859 -84.816 1.00 96.44 77 LEU A O 1
ATOM 620 N N . ASN A 1 78 ? 70.150 -11.232 -86.338 1.00 96.94 78 ASN A N 1
ATOM 621 C CA . ASN A 1 78 ? 69.565 -10.171 -85.512 1.00 96.94 78 ASN A CA 1
ATOM 622 C C . ASN A 1 78 ? 68.079 -10.428 -85.205 1.00 96.94 78 ASN A C 1
ATOM 624 O O . ASN A 1 78 ? 67.664 -10.329 -84.051 1.00 96.94 78 ASN A O 1
ATOM 628 N N . THR A 1 79 ? 67.282 -10.816 -86.205 1.00 96.31 79 THR A N 1
ATOM 629 C CA . THR A 1 79 ? 65.862 -11.164 -86.002 1.00 96.31 79 THR A CA 1
ATOM 630 C C . THR A 1 79 ? 65.699 -12.413 -85.138 1.00 96.31 79 THR A C 1
ATOM 632 O O . THR A 1 79 ? 64.854 -12.415 -84.246 1.00 96.31 79 THR A O 1
ATOM 635 N N . LYS A 1 80 ? 66.547 -13.441 -85.296 1.00 96.81 80 LYS A N 1
ATOM 636 C CA . LYS A 1 80 ? 66.585 -14.597 -84.382 1.00 96.81 80 LYS A CA 1
ATOM 637 C C . LYS A 1 80 ? 66.817 -14.169 -82.929 1.00 96.81 80 LYS A C 1
ATOM 639 O O . LYS A 1 80 ? 66.078 -14.614 -82.053 1.00 96.81 80 LYS A O 1
ATOM 644 N N . VAL A 1 81 ? 67.811 -13.317 -82.665 1.00 96.38 81 VAL A N 1
ATOM 645 C CA . VAL A 1 81 ? 68.095 -12.813 -81.307 1.00 96.38 81 VAL A CA 1
ATOM 646 C C . VAL A 1 81 ? 66.903 -12.023 -80.759 1.00 96.38 81 VAL A C 1
ATOM 648 O O . VAL A 1 81 ? 66.511 -12.242 -79.614 1.00 96.38 81 VAL A O 1
ATOM 651 N N . TRP A 1 82 ? 66.270 -11.184 -81.583 1.00 97.25 82 TRP A N 1
ATOM 652 C CA . TRP A 1 82 ? 65.062 -10.446 -81.207 1.00 97.25 82 TRP A CA 1
ATOM 653 C C . TRP A 1 82 ? 63.894 -11.376 -80.835 1.00 97.25 82 TRP A C 1
ATOM 655 O O . TRP A 1 82 ? 63.302 -11.217 -79.770 1.00 97.25 82 TRP A O 1
ATOM 665 N N . TYR A 1 83 ? 63.612 -12.414 -81.633 1.00 97.50 83 TYR A N 1
ATOM 666 C CA . TYR A 1 83 ? 62.587 -13.413 -81.297 1.00 97.50 83 TYR A CA 1
ATOM 667 C C . TYR A 1 83 ? 62.912 -14.186 -80.008 1.00 97.50 83 TYR A C 1
ATOM 669 O O . TYR A 1 83 ? 62.003 -14.484 -79.234 1.00 97.50 83 TYR A O 1
ATOM 677 N N . GLN A 1 84 ? 64.188 -14.489 -79.739 1.00 96.56 84 GLN A N 1
ATOM 678 C CA . GLN A 1 84 ? 64.600 -15.133 -78.484 1.00 96.56 84 GLN A CA 1
ATOM 679 C C . GLN A 1 84 ? 64.384 -14.213 -77.270 1.00 96.56 84 GLN A C 1
ATOM 681 O O . GLN A 1 84 ? 63.860 -14.668 -76.254 1.00 96.56 84 GLN A O 1
ATOM 686 N N . GLN A 1 85 ? 64.710 -12.922 -77.387 1.00 96.94 85 GLN A N 1
ATOM 687 C CA . GLN A 1 85 ? 64.440 -11.917 -76.349 1.00 96.94 85 GLN A CA 1
ATOM 688 C C . GLN A 1 85 ? 62.933 -11.733 -76.114 1.00 96.94 85 GLN A C 1
ATOM 690 O O . GLN A 1 85 ? 62.487 -11.733 -74.968 1.00 96.94 85 GLN A O 1
ATOM 695 N N . GLN A 1 86 ? 62.135 -11.657 -77.182 1.00 97.19 86 GLN A N 1
ATOM 696 C CA . GLN A 1 86 ? 60.679 -11.527 -77.095 1.00 97.19 86 GLN A CA 1
ATOM 697 C C . GLN A 1 86 ? 60.026 -12.760 -76.443 1.00 97.19 86 GLN A C 1
ATOM 699 O O . GLN A 1 86 ? 59.110 -12.618 -75.631 1.00 97.19 86 GLN A O 1
ATOM 704 N N . LEU A 1 87 ? 60.517 -13.968 -76.744 1.00 96.00 87 LEU A N 1
ATOM 705 C CA . LEU A 1 87 ? 60.062 -15.207 -76.105 1.00 96.00 87 LEU A CA 1
ATOM 706 C C . LEU A 1 87 ? 60.432 -15.253 -74.614 1.00 96.00 87 LEU A C 1
ATOM 708 O O . LEU A 1 87 ? 59.599 -15.641 -73.794 1.00 96.00 87 LEU A O 1
ATOM 712 N N . GLN A 1 88 ? 61.643 -14.820 -74.246 1.00 97.06 88 GLN A N 1
ATOM 713 C CA . GLN A 1 88 ? 62.043 -14.700 -72.842 1.00 97.06 88 GLN A CA 1
ATOM 714 C C . GLN A 1 88 ? 61.146 -13.700 -72.097 1.00 97.06 88 GLN A C 1
ATOM 716 O O . GLN A 1 88 ? 60.586 -14.052 -71.060 1.00 97.06 88 GLN A O 1
ATOM 721 N N . ALA A 1 89 ? 60.932 -12.501 -72.646 1.00 95.56 89 ALA A N 1
ATOM 722 C CA . ALA A 1 89 ? 60.058 -11.490 -72.052 1.00 95.56 89 ALA A CA 1
ATOM 723 C C . ALA A 1 89 ? 58.616 -12.004 -71.867 1.00 95.56 89 ALA A C 1
ATOM 725 O O . ALA A 1 89 ? 58.010 -11.792 -70.815 1.00 95.56 89 ALA A O 1
ATOM 726 N N . ALA A 1 90 ? 58.083 -12.751 -72.841 1.00 95.19 90 ALA A N 1
ATOM 727 C CA . ALA A 1 90 ? 56.774 -13.396 -72.734 1.00 95.19 90 ALA A CA 1
ATOM 728 C C . ALA A 1 90 ? 56.734 -14.491 -71.646 1.00 95.19 90 ALA A C 1
ATOM 730 O O . ALA A 1 90 ? 55.746 -14.601 -70.916 1.00 95.19 90 ALA A O 1
ATOM 731 N N . HIS A 1 91 ? 57.798 -15.285 -71.488 1.00 96.12 91 HIS A N 1
ATOM 732 C CA . HIS A 1 91 ? 57.904 -16.271 -70.407 1.00 96.12 91 HIS A CA 1
ATOM 733 C C . HIS A 1 91 ? 58.037 -15.625 -69.023 1.00 96.12 91 HIS A C 1
ATOM 735 O O . HIS A 1 91 ? 57.395 -16.093 -68.080 1.00 96.12 91 HIS A O 1
ATOM 741 N N . GLU A 1 92 ? 58.799 -14.541 -68.887 1.00 96.75 92 GLU A N 1
ATOM 742 C CA . GLU A 1 92 ? 58.903 -13.772 -67.642 1.00 96.75 92 GLU A CA 1
ATOM 743 C C . GLU A 1 92 ? 57.565 -13.121 -67.270 1.00 96.75 92 GLU A C 1
ATOM 745 O O . GLU A 1 92 ? 57.123 -13.244 -66.127 1.00 96.75 92 GLU A O 1
ATOM 750 N N . ALA A 1 93 ? 56.875 -12.498 -68.231 1.00 95.50 93 ALA A N 1
ATOM 751 C CA . ALA A 1 93 ? 55.544 -11.925 -68.031 1.00 95.50 93 ALA A CA 1
ATOM 752 C C . ALA A 1 93 ? 54.519 -12.993 -67.612 1.00 95.50 93 ALA A C 1
ATOM 754 O O . ALA A 1 93 ? 53.823 -12.818 -66.613 1.00 95.50 93 ALA A O 1
ATOM 755 N N . ARG A 1 94 ? 54.482 -14.144 -68.302 1.00 96.94 94 ARG A N 1
ATOM 756 C CA . ARG A 1 94 ? 53.624 -15.281 -67.923 1.00 96.94 94 ARG A CA 1
ATOM 757 C C . ARG A 1 94 ? 53.930 -15.781 -66.510 1.00 96.94 94 ARG A C 1
ATOM 759 O O . ARG A 1 94 ? 53.005 -16.111 -65.778 1.00 96.94 94 ARG A O 1
ATOM 766 N N . SER A 1 95 ? 55.204 -15.829 -66.122 1.00 96.56 95 SER A N 1
ATOM 767 C CA . SER A 1 95 ? 55.620 -16.311 -64.798 1.00 96.56 95 SER A CA 1
ATOM 768 C C . SER A 1 95 ? 55.216 -15.347 -63.677 1.00 96.56 95 SER A C 1
ATOM 770 O O . SER A 1 95 ? 54.757 -15.800 -62.630 1.00 96.56 95 SER A O 1
ATOM 772 N N . LYS A 1 96 ? 55.308 -14.029 -63.910 1.00 97.38 96 LYS A N 1
ATOM 773 C CA . LYS A 1 96 ? 54.799 -12.992 -62.992 1.00 97.38 96 LYS A CA 1
ATOM 774 C C . LYS A 1 96 ? 53.283 -13.107 -62.821 1.00 97.38 96 LYS A C 1
ATOM 776 O O . LYS A 1 96 ? 52.820 -13.303 -61.702 1.00 97.38 96 LYS A O 1
ATOM 781 N N . LEU A 1 97 ? 52.533 -13.139 -63.926 1.00 96.75 97 LEU A N 1
ATOM 782 C CA . LEU A 1 97 ? 51.072 -13.298 -63.912 1.00 96.75 97 LEU A CA 1
ATOM 783 C C . LEU A 1 97 ? 50.622 -14.613 -63.251 1.00 96.75 97 LEU A C 1
ATOM 785 O O . LEU A 1 97 ? 49.628 -14.632 -62.534 1.00 96.75 97 LEU A O 1
ATOM 789 N N . GLN A 1 98 ? 51.356 -15.715 -63.441 1.00 96.62 98 GLN A N 1
ATOM 790 C CA . GLN A 1 98 ? 51.066 -16.990 -62.777 1.00 96.62 98 GLN A CA 1
ATOM 791 C C . GLN A 1 98 ? 51.316 -16.924 -61.260 1.00 96.62 98 GLN A C 1
ATOM 793 O O . GLN A 1 98 ? 50.543 -17.495 -60.486 1.00 96.62 98 GLN A O 1
ATOM 798 N N . HIS A 1 99 ? 52.360 -16.217 -60.816 1.00 97.19 99 HIS A N 1
ATOM 799 C CA . HIS A 1 99 ? 52.615 -15.984 -59.394 1.00 97.19 99 HIS A CA 1
ATOM 800 C C . HIS A 1 99 ? 51.541 -15.082 -58.767 1.00 97.19 99 HIS A C 1
ATOM 802 O O . HIS A 1 99 ? 50.973 -15.441 -57.737 1.00 97.19 99 HIS A O 1
ATOM 808 N N . GLU A 1 100 ? 51.196 -13.971 -59.420 1.00 97.56 100 GLU A N 1
ATOM 809 C CA . GLU A 1 100 ? 50.122 -13.058 -59.004 1.00 97.56 100 GLU A CA 1
ATOM 810 C C . GLU A 1 100 ? 48.769 -13.777 -58.917 1.00 97.56 100 GLU A C 1
ATOM 812 O O . GLU A 1 100 ? 48.092 -13.683 -57.895 1.00 97.56 100 GLU A O 1
ATOM 817 N N . LEU A 1 101 ? 48.411 -14.585 -59.922 1.00 95.06 101 LEU A N 1
ATOM 818 C CA . LEU A 1 101 ? 47.208 -15.422 -59.904 1.00 95.06 101 LEU A CA 1
ATOM 819 C C . LEU A 1 101 ? 47.205 -16.397 -58.717 1.00 95.06 101 LEU A C 1
ATOM 821 O O . LEU A 1 101 ? 46.185 -16.534 -58.046 1.00 95.06 101 LEU A O 1
ATOM 825 N N . THR A 1 102 ? 48.340 -17.038 -58.423 1.00 97.38 102 THR A N 1
ATOM 826 C CA . THR A 1 102 ? 48.471 -17.963 -57.282 1.00 97.38 102 THR A CA 1
ATOM 827 C C . THR A 1 102 ? 48.297 -17.228 -55.947 1.00 97.38 102 THR A C 1
ATOM 829 O O . THR A 1 102 ? 47.596 -17.710 -55.055 1.00 97.38 102 THR A O 1
ATOM 832 N N . MET A 1 103 ? 48.878 -16.032 -55.814 1.00 97.62 103 MET A N 1
ATOM 833 C CA . MET A 1 103 ? 48.729 -15.181 -54.628 1.00 97.62 103 MET A CA 1
ATOM 834 C C . MET A 1 103 ? 47.282 -14.706 -54.443 1.00 97.62 103 MET A C 1
ATOM 836 O O . MET A 1 103 ? 46.751 -14.793 -53.336 1.00 97.62 103 MET A O 1
ATOM 840 N N . LEU A 1 104 ? 46.615 -14.272 -55.517 1.00 96.06 104 LEU A N 1
ATOM 841 C CA . LEU A 1 104 ? 45.209 -13.858 -55.498 1.00 96.06 104 LEU A CA 1
ATOM 842 C C . LEU A 1 104 ? 44.267 -15.030 -55.180 1.00 96.06 104 LEU A C 1
ATOM 844 O O . LEU A 1 104 ? 43.332 -14.861 -54.402 1.00 96.06 104 LEU A O 1
ATOM 848 N N . GLN A 1 105 ? 44.535 -16.233 -55.699 1.00 96.25 105 GLN A N 1
ATOM 849 C CA . GLN A 1 105 ? 43.794 -17.451 -55.343 1.00 96.25 105 GLN A CA 1
ATOM 850 C C . GLN A 1 105 ? 43.950 -17.800 -53.855 1.00 96.25 105 GLN A C 1
ATOM 852 O O . GLN A 1 105 ? 42.956 -18.087 -53.185 1.00 96.25 105 GLN A O 1
ATOM 857 N N . GLY A 1 106 ? 45.168 -17.714 -53.309 1.00 96.19 106 GLY A N 1
ATOM 858 C CA . GLY A 1 106 ? 45.420 -17.902 -51.877 1.00 96.19 106 GLY A CA 1
ATOM 859 C C . GLY A 1 106 ? 44.706 -16.860 -51.006 1.00 96.19 106 GLY A C 1
ATOM 860 O O . GLY A 1 106 ? 44.077 -17.209 -50.004 1.00 96.19 106 GLY A O 1
ATOM 861 N N . GLN A 1 107 ? 44.727 -15.588 -51.417 1.00 97.12 107 GLN A N 1
ATOM 862 C CA . GLN A 1 107 ? 43.991 -14.513 -50.745 1.00 97.12 107 GLN A CA 1
ATOM 863 C C . GLN A 1 107 ? 42.478 -14.762 -50.779 1.00 97.12 107 GLN A C 1
ATOM 865 O O . GLN A 1 107 ? 41.848 -14.746 -49.720 1.00 97.12 107 GLN A O 1
ATOM 870 N N . ALA A 1 108 ? 41.902 -15.077 -51.940 1.00 93.19 108 ALA A N 1
ATOM 871 C CA . ALA A 1 108 ? 40.477 -15.372 -52.091 1.00 93.19 108 ALA A CA 1
ATOM 872 C C . ALA A 1 108 ? 40.029 -16.569 -51.231 1.00 93.19 108 ALA A C 1
ATOM 874 O O . ALA A 1 108 ? 39.006 -16.489 -50.551 1.00 93.19 108 ALA A O 1
ATOM 875 N N . ALA A 1 109 ? 40.821 -17.646 -51.173 1.00 95.44 109 ALA A N 1
ATOM 876 C CA . ALA A 1 109 ? 40.550 -18.789 -50.298 1.00 95.44 109 ALA A CA 1
ATOM 877 C C . ALA A 1 109 ? 40.573 -18.398 -48.806 1.00 95.44 109 ALA A C 1
ATOM 879 O O . ALA A 1 109 ? 39.695 -18.801 -48.036 1.00 95.44 109 ALA A O 1
ATOM 880 N N . SER A 1 110 ? 41.534 -17.562 -48.394 1.00 97.06 110 SER A N 1
ATOM 881 C CA . SER A 1 110 ? 41.621 -17.060 -47.015 1.00 97.06 110 SER A CA 1
ATOM 882 C C . SER A 1 110 ? 40.434 -16.156 -46.644 1.00 97.06 110 SER A C 1
ATOM 884 O O . SER A 1 110 ? 39.856 -16.306 -45.566 1.00 97.06 110 SER A O 1
ATOM 886 N N . GLN A 1 111 ? 40.002 -15.286 -47.564 1.00 96.75 111 GLN A N 1
ATOM 887 C CA . GLN A 1 111 ? 38.831 -14.424 -47.396 1.00 96.75 111 GLN A CA 1
ATOM 888 C C . GLN A 1 111 ? 37.541 -15.246 -47.337 1.00 96.75 111 GLN A C 1
ATOM 890 O O . GLN A 1 111 ? 36.713 -14.997 -46.466 1.00 96.75 111 GLN A O 1
ATOM 895 N N . GLY A 1 112 ? 37.401 -16.284 -48.169 1.00 96.06 112 GLY A N 1
ATOM 896 C CA . GLY A 1 112 ? 36.290 -17.238 -48.094 1.00 96.06 112 GLY A CA 1
ATOM 897 C C . GLY A 1 112 ? 36.186 -17.913 -46.721 1.00 96.06 112 GLY A C 1
ATOM 898 O O . GLY A 1 112 ? 35.107 -17.951 -46.134 1.00 96.06 112 GLY A O 1
ATOM 899 N N . SER A 1 113 ? 37.312 -18.352 -46.146 1.00 96.50 113 SER A N 1
ATOM 900 C CA . SER A 1 113 ? 37.347 -18.917 -44.785 1.00 96.50 113 SER A CA 1
ATOM 901 C C . SER A 1 113 ? 36.907 -17.916 -43.704 1.00 96.50 113 SER A C 1
ATOM 903 O O . SER A 1 113 ? 36.205 -18.285 -42.759 1.00 96.50 113 SER A O 1
ATOM 905 N N . ILE A 1 114 ? 37.279 -16.639 -43.845 1.00 97.81 114 ILE A N 1
ATOM 906 C CA . ILE A 1 114 ? 36.847 -15.562 -42.940 1.00 97.81 114 ILE A CA 1
ATOM 907 C C . ILE A 1 114 ? 35.345 -15.284 -43.105 1.00 97.81 114 ILE A C 1
ATOM 909 O O . ILE A 1 114 ? 34.637 -15.174 -42.106 1.00 97.81 114 ILE A O 1
ATOM 913 N N . ILE A 1 115 ? 34.840 -15.236 -44.340 1.00 96.75 115 ILE A N 1
ATOM 914 C CA . ILE A 1 115 ? 33.419 -15.019 -44.651 1.00 96.75 115 ILE A CA 1
ATOM 915 C C . ILE A 1 115 ? 32.551 -16.140 -44.068 1.00 96.75 115 ILE A C 1
ATOM 917 O O . ILE A 1 115 ? 31.550 -15.843 -43.417 1.00 96.75 115 ILE A O 1
ATOM 921 N N . GLU A 1 116 ? 32.929 -17.412 -44.222 1.00 96.25 116 GLU A N 1
ATOM 922 C CA . GLU A 1 116 ? 32.177 -18.521 -43.616 1.00 96.25 116 GLU A CA 1
ATOM 923 C C . GLU A 1 116 ? 32.215 -18.480 -42.083 1.00 96.25 116 GLU A C 1
ATOM 925 O O . GLU A 1 116 ? 31.186 -18.687 -41.435 1.00 96.25 116 GLU A O 1
ATOM 930 N N . ARG A 1 117 ? 33.350 -18.110 -41.475 1.00 97.62 117 ARG A N 1
ATOM 931 C CA . ARG A 1 117 ? 33.422 -17.896 -40.020 1.00 97.62 117 ARG A CA 1
ATOM 932 C C . ARG A 1 117 ? 32.427 -16.823 -39.573 1.00 97.62 117 ARG A C 1
ATOM 934 O O . ARG A 1 117 ? 31.593 -17.107 -38.714 1.00 97.62 117 ARG A O 1
ATOM 941 N N . LEU A 1 118 ? 32.447 -15.653 -40.214 1.00 96.56 118 LEU A N 1
ATOM 942 C CA . LEU A 1 118 ? 31.537 -14.540 -39.924 1.00 96.56 118 LEU A CA 1
ATOM 943 C C . LEU A 1 118 ? 30.063 -14.908 -40.162 1.00 96.56 118 LEU A C 1
ATOM 945 O O . LEU A 1 118 ? 29.208 -14.505 -39.376 1.00 96.56 118 LEU A O 1
ATOM 949 N N . LYS A 1 119 ? 29.742 -15.725 -41.177 1.00 97.31 119 LYS A N 1
ATOM 950 C CA . LYS A 1 119 ? 28.387 -16.279 -41.372 1.00 97.31 119 LYS A CA 1
ATOM 951 C C . LYS A 1 119 ? 27.959 -17.154 -40.191 1.00 97.31 119 LYS A C 1
ATOM 953 O O . LYS A 1 119 ? 26.863 -16.956 -39.664 1.00 97.31 119 LYS A O 1
ATOM 958 N N . THR A 1 120 ? 28.806 -18.085 -39.738 1.00 96.69 120 THR A N 1
ATOM 959 C CA . THR A 1 120 ? 28.476 -18.947 -38.582 1.00 96.69 120 THR A CA 1
ATOM 960 C C . THR A 1 120 ? 28.353 -18.160 -37.276 1.00 96.69 120 THR A C 1
ATOM 962 O O . THR A 1 120 ? 27.508 -18.480 -36.444 1.00 96.69 120 THR A O 1
ATOM 965 N N . GLU A 1 121 ? 29.146 -17.104 -37.102 1.00 96.38 121 GLU A N 1
ATOM 966 C CA . GLU A 1 121 ? 29.077 -16.205 -35.950 1.00 96.38 121 GLU A CA 1
ATOM 967 C C . GLU A 1 121 ? 27.803 -15.351 -35.975 1.00 96.38 121 GLU A C 1
ATOM 969 O O . GLU A 1 121 ? 27.068 -15.314 -34.990 1.00 96.38 121 GLU A O 1
ATOM 974 N N . ASN A 1 122 ? 27.446 -14.774 -37.128 1.00 93.56 122 ASN A N 1
ATOM 975 C CA . ASN A 1 122 ? 26.189 -14.043 -37.303 1.00 93.56 122 ASN A CA 1
ATOM 976 C C . ASN A 1 122 ? 24.966 -14.948 -37.057 1.00 93.56 122 ASN A C 1
ATOM 978 O O . ASN A 1 122 ? 23.993 -14.515 -36.441 1.00 93.56 122 ASN A O 1
ATOM 982 N N . ALA A 1 123 ? 25.021 -16.219 -37.472 1.00 95.75 123 ALA A N 1
ATOM 983 C CA . ALA A 1 123 ? 23.980 -17.206 -37.181 1.00 95.75 123 ALA A CA 1
ATOM 984 C C . ALA A 1 123 ? 23.859 -17.514 -35.674 1.00 95.75 123 ALA A C 1
ATOM 986 O O . ALA A 1 123 ? 22.743 -17.549 -35.153 1.00 95.75 123 ALA A O 1
ATOM 987 N N . LYS A 1 124 ? 24.984 -17.669 -34.958 1.00 96.81 124 LYS A N 1
ATOM 988 C CA . LYS A 1 124 ? 25.007 -17.851 -33.493 1.00 96.81 124 LYS A CA 1
ATOM 989 C C . LYS A 1 124 ? 24.438 -16.638 -32.757 1.00 96.81 124 LYS A C 1
ATOM 991 O O . LYS A 1 124 ? 23.554 -16.808 -31.924 1.00 96.81 124 LYS A O 1
ATOM 996 N N . LEU A 1 125 ? 24.860 -15.426 -33.120 1.00 97.00 125 LEU A N 1
ATOM 997 C CA . LEU A 1 125 ? 24.357 -14.179 -32.529 1.00 97.00 125 LEU A CA 1
ATOM 998 C C . LEU A 1 125 ? 22.845 -14.007 -32.764 1.00 97.00 125 LEU A C 1
ATOM 1000 O O . LEU A 1 125 ? 22.113 -13.654 -31.842 1.00 97.00 125 LEU A O 1
ATOM 1004 N N . ARG A 1 126 ? 22.336 -14.339 -33.961 1.00 96.56 126 ARG A N 1
ATOM 1005 C CA . ARG A 1 126 ? 20.884 -14.364 -34.239 1.00 96.56 126 ARG A CA 1
ATOM 1006 C C . ARG A 1 126 ? 20.129 -15.394 -33.398 1.00 96.56 126 ARG A C 1
ATOM 1008 O O . ARG A 1 126 ? 18.966 -15.159 -33.077 1.00 96.56 126 ARG A O 1
ATOM 1015 N N . HIS A 1 127 ? 20.744 -16.529 -33.070 1.00 97.19 127 HIS A N 1
ATOM 1016 C CA . HIS A 1 127 ? 20.135 -17.541 -32.206 1.00 97.19 127 HIS A CA 1
ATOM 1017 C C . HIS A 1 127 ? 20.090 -17.070 -30.746 1.00 97.19 127 HIS A C 1
ATOM 1019 O O . HIS A 1 127 ? 19.008 -17.037 -30.166 1.00 97.19 127 HIS A O 1
ATOM 1025 N N . GLN A 1 128 ? 21.213 -16.584 -30.210 1.00 97.38 128 GLN A N 1
ATOM 1026 C CA . GLN A 1 128 ? 21.309 -16.016 -28.858 1.00 97.38 128 GLN A CA 1
ATOM 1027 C C . GLN A 1 128 ? 20.359 -14.825 -28.654 1.00 97.38 128 GLN A C 1
ATOM 1029 O O . GLN A 1 128 ? 19.717 -14.718 -27.613 1.00 97.38 128 GLN A O 1
ATOM 1034 N N . MET A 1 129 ? 20.200 -13.959 -29.662 1.00 96.00 129 MET A N 1
ATOM 1035 C CA . MET A 1 129 ? 19.237 -12.853 -29.606 1.00 96.00 129 MET A CA 1
ATOM 1036 C C . MET A 1 129 ? 17.787 -13.353 -29.501 1.00 96.00 129 MET A C 1
ATOM 1038 O O . MET A 1 129 ? 17.009 -12.813 -28.717 1.00 96.00 129 MET A O 1
ATOM 1042 N N . LYS A 1 130 ? 17.421 -14.407 -30.246 1.00 96.81 130 LYS A N 1
ATOM 1043 C CA . LYS A 1 130 ? 16.089 -15.031 -30.153 1.00 96.81 130 LYS A CA 1
ATOM 1044 C C . LYS A 1 130 ? 15.862 -15.719 -28.809 1.00 96.81 130 LYS A C 1
ATOM 1046 O O . LYS A 1 130 ? 14.776 -15.598 -28.257 1.00 96.81 130 LYS A O 1
ATOM 1051 N N . GLU A 1 131 ? 16.867 -16.413 -28.285 1.00 97.25 131 GLU A N 1
ATOM 1052 C CA . GLU A 1 131 ? 16.811 -17.072 -26.976 1.00 97.25 131 GLU A CA 1
ATOM 1053 C C . GLU A 1 131 ? 16.647 -16.047 -25.843 1.00 97.25 131 GLU A C 1
ATOM 1055 O O . GLU A 1 131 ? 15.748 -16.179 -25.015 1.00 97.25 131 GLU A O 1
ATOM 1060 N N . SER A 1 132 ? 17.430 -14.963 -25.871 1.00 94.31 132 SER A N 1
ATOM 1061 C CA . SER A 1 132 ? 17.306 -13.828 -24.947 1.00 94.31 132 SER A CA 1
ATOM 1062 C C . SER A 1 132 ? 15.924 -13.167 -25.030 1.00 94.31 132 SER A C 1
ATOM 1064 O O . SER A 1 132 ? 15.269 -12.961 -24.008 1.00 94.31 132 SER A O 1
ATOM 1066 N N . GLN A 1 133 ? 15.417 -12.919 -26.245 1.00 97.19 133 GLN A N 1
ATOM 1067 C CA . GLN A 1 133 ? 14.070 -12.383 -26.459 1.00 97.19 133 GLN A CA 1
ATOM 1068 C C . GLN A 1 133 ? 12.977 -13.329 -25.934 1.00 97.19 133 GLN A C 1
ATOM 1070 O O . GLN A 1 133 ? 12.028 -12.874 -25.299 1.00 97.19 133 GLN A O 1
ATOM 1075 N N . GLN A 1 134 ? 13.100 -14.639 -26.167 1.00 97.31 134 GLN A N 1
ATOM 1076 C CA . GLN A 1 134 ? 12.149 -15.636 -25.673 1.00 97.31 134 GLN A CA 1
ATOM 1077 C C . GLN A 1 134 ? 12.179 -15.738 -24.144 1.00 97.31 134 GLN A C 1
ATOM 1079 O O . GLN A 1 134 ? 11.119 -15.844 -23.526 1.00 97.31 134 GLN A O 1
ATOM 1084 N N . LYS A 1 135 ? 13.364 -15.650 -23.526 1.00 97.44 135 LYS A N 1
ATOM 1085 C CA . LYS A 1 135 ? 13.499 -15.574 -22.069 1.00 97.44 135 LYS A CA 1
ATOM 1086 C C . LYS A 1 135 ? 12.809 -14.319 -21.528 1.00 97.44 135 LYS A C 1
ATOM 1088 O O . LYS A 1 135 ? 11.924 -14.449 -20.695 1.00 97.44 135 LYS A O 1
ATOM 1093 N N . ALA A 1 136 ? 13.115 -13.136 -22.062 1.00 95.50 136 ALA A N 1
ATOM 1094 C CA . ALA A 1 136 ? 12.501 -11.880 -21.623 1.00 95.50 136 ALA A CA 1
ATOM 1095 C C . ALA A 1 136 ? 10.964 -11.866 -21.781 1.00 95.50 136 ALA A C 1
ATOM 1097 O O . ALA A 1 136 ? 10.261 -11.299 -20.946 1.00 95.50 136 ALA A O 1
ATOM 1098 N N . LEU A 1 137 ? 10.424 -12.518 -22.819 1.00 96.69 137 LEU A N 1
ATOM 1099 C CA . LEU A 1 137 ? 8.977 -12.711 -22.976 1.00 96.69 137 LEU A CA 1
ATOM 1100 C C . LEU A 1 137 ? 8.388 -13.628 -21.895 1.00 96.69 137 LEU A C 1
ATOM 1102 O O . LEU A 1 137 ? 7.327 -13.312 -21.361 1.00 96.69 137 LEU A O 1
ATOM 1106 N N . LYS A 1 138 ? 9.073 -14.723 -21.543 1.00 97.50 138 LYS A N 1
ATOM 1107 C CA . LYS A 1 138 ? 8.650 -15.628 -20.464 1.00 97.50 138 LYS A CA 1
ATOM 1108 C C . LYS A 1 138 ? 8.741 -14.961 -19.090 1.00 97.50 138 LYS A C 1
ATOM 1110 O O . LYS A 1 138 ? 7.805 -15.071 -18.307 1.00 97.50 138 LYS A O 1
ATOM 1115 N N . ASP A 1 139 ? 9.824 -14.238 -18.823 1.00 96.69 139 ASP A N 1
ATOM 1116 C CA . ASP A 1 139 ? 10.033 -13.514 -17.567 1.00 96.69 139 ASP A CA 1
ATOM 1117 C C . ASP A 1 139 ? 8.939 -12.431 -17.390 1.00 96.69 139 ASP A C 1
ATOM 1119 O O . ASP A 1 139 ? 8.363 -12.283 -16.308 1.00 96.69 139 ASP A O 1
ATOM 1123 N N . LYS A 1 140 ? 8.546 -11.754 -18.485 1.00 97.50 140 LYS A N 1
ATOM 1124 C CA . LYS A 1 140 ? 7.379 -10.853 -18.525 1.00 97.50 140 LYS A CA 1
ATOM 1125 C C . LYS A 1 140 ? 6.050 -11.583 -18.284 1.00 97.50 140 LYS A C 1
ATOM 1127 O O . LYS A 1 140 ? 5.198 -11.043 -17.584 1.00 97.50 140 LYS A O 1
ATOM 1132 N N . GLU A 1 141 ? 5.851 -12.774 -18.848 1.00 96.88 141 GLU A N 1
ATOM 1133 C CA . GLU A 1 141 ? 4.647 -13.591 -18.618 1.00 96.88 141 GLU A CA 1
ATOM 1134 C C . GLU A 1 141 ? 4.517 -13.997 -17.141 1.00 96.88 141 GLU A C 1
ATOM 1136 O O . GLU A 1 141 ? 3.430 -13.914 -16.571 1.00 96.88 141 GLU A O 1
ATOM 1141 N N . THR A 1 142 ? 5.622 -14.376 -16.490 1.00 97.75 142 THR A N 1
ATOM 1142 C CA . THR A 1 142 ? 5.626 -14.656 -15.047 1.00 97.75 142 THR A CA 1
ATOM 1143 C C . THR A 1 142 ? 5.364 -13.405 -14.215 1.00 97.75 142 THR A C 1
ATOM 1145 O O . THR A 1 142 ? 4.580 -13.473 -13.274 1.00 97.75 142 THR A O 1
ATOM 1148 N N . LEU A 1 143 ? 5.935 -12.250 -14.578 1.00 98.06 143 LEU A N 1
ATOM 1149 C CA . LEU A 1 143 ? 5.665 -10.991 -13.878 1.00 98.06 143 LEU A CA 1
ATOM 1150 C C . LEU A 1 143 ? 4.190 -10.574 -13.996 1.00 98.06 143 LEU A C 1
ATOM 1152 O O . LEU A 1 143 ? 3.602 -10.169 -13.000 1.00 98.06 143 LEU A O 1
ATOM 1156 N N . ALA A 1 144 ? 3.575 -10.727 -15.174 1.00 96.50 144 ALA A N 1
ATOM 1157 C CA . ALA A 1 144 ? 2.146 -10.468 -15.362 1.00 96.50 144 ALA A CA 1
ATOM 1158 C C . ALA A 1 144 ? 1.286 -11.347 -14.438 1.00 96.50 144 ALA A C 1
ATOM 1160 O O . ALA A 1 144 ? 0.456 -10.822 -13.706 1.00 96.50 144 ALA A O 1
ATOM 1161 N N . LYS A 1 145 ? 1.566 -12.654 -14.373 1.00 97.50 145 LYS A N 1
ATOM 1162 C CA . LYS A 1 145 ? 0.863 -13.595 -13.480 1.00 97.50 145 LYS A CA 1
ATOM 1163 C C . LYS A 1 145 ? 1.054 -13.287 -11.993 1.00 97.50 145 LYS A C 1
ATOM 1165 O O . LYS A 1 145 ? 0.138 -13.498 -11.204 1.00 97.50 145 LYS A O 1
ATOM 1170 N N . HIS A 1 146 ? 2.220 -12.777 -11.594 1.00 98.06 146 HIS A N 1
ATOM 1171 C CA . HIS A 1 146 ? 2.435 -12.310 -10.222 1.00 98.06 146 HIS A CA 1
ATOM 1172 C C . HIS A 1 146 ? 1.654 -11.024 -9.913 1.00 98.06 146 HIS A C 1
ATOM 1174 O O . HIS A 1 146 ? 1.130 -10.899 -8.811 1.00 98.06 146 HIS A O 1
ATOM 1180 N N . LEU A 1 147 ? 1.521 -10.103 -10.872 1.00 97.44 147 LEU A N 1
ATOM 1181 C CA . LEU A 1 147 ? 0.692 -8.903 -10.715 1.00 97.44 147 LEU A CA 1
ATOM 1182 C C . LEU A 1 147 ? -0.806 -9.247 -10.657 1.00 97.44 147 LEU A C 1
ATOM 1184 O O . LEU A 1 147 ? -1.489 -8.754 -9.768 1.00 97.44 147 LEU A O 1
ATOM 1188 N N . GLU A 1 148 ? -1.289 -10.148 -11.518 1.00 96.75 148 GLU A N 1
ATOM 1189 C CA . GLU A 1 148 ? -2.665 -10.680 -11.486 1.00 96.75 148 GLU A CA 1
ATOM 1190 C C . GLU A 1 148 ? -2.992 -11.334 -10.128 1.00 96.75 148 GLU A C 1
ATOM 1192 O O . GLU A 1 148 ? -4.071 -11.122 -9.574 1.00 96.75 148 GLU A O 1
ATOM 1197 N N . ALA A 1 149 ? -2.045 -12.081 -9.546 1.00 97.00 149 ALA A N 1
ATOM 1198 C CA . ALA A 1 149 ? -2.199 -12.658 -8.210 1.00 97.00 149 ALA A CA 1
ATOM 1199 C C . ALA A 1 149 ? -2.252 -11.584 -7.105 1.00 97.00 149 ALA A C 1
ATOM 1201 O O . ALA A 1 149 ? -3.121 -11.649 -6.241 1.00 97.00 149 ALA A O 1
ATOM 1202 N N . ILE A 1 150 ? -1.376 -10.572 -7.153 1.00 97.44 150 ILE A N 1
ATOM 1203 C CA . ILE A 1 150 ? -1.376 -9.451 -6.193 1.00 97.44 150 ILE A CA 1
ATOM 1204 C C . ILE A 1 150 ? -2.674 -8.629 -6.292 1.00 97.44 150 ILE A C 1
ATOM 1206 O O . ILE A 1 150 ? -3.190 -8.179 -5.270 1.00 97.44 150 ILE A O 1
ATOM 1210 N N . GLU A 1 151 ? -3.226 -8.454 -7.495 1.00 96.69 151 GLU A N 1
ATOM 1211 C CA . GLU A 1 151 ? -4.514 -7.786 -7.708 1.00 96.69 151 GLU A CA 1
ATOM 1212 C C . GLU A 1 151 ? -5.674 -8.597 -7.102 1.00 96.69 151 GLU A C 1
ATOM 1214 O O . GLU A 1 151 ? -6.530 -8.022 -6.428 1.00 96.69 151 GLU A O 1
ATOM 1219 N N . SER A 1 152 ? -5.663 -9.930 -7.242 1.00 96.69 152 SER A N 1
ATOM 1220 C CA . SER A 1 152 ? -6.628 -10.828 -6.582 1.00 96.69 152 SER A CA 1
ATOM 1221 C C . SER A 1 152 ? -6.534 -10.751 -5.053 1.00 96.69 152 SER A C 1
ATOM 1223 O O . SER A 1 152 ? -7.533 -10.467 -4.394 1.00 96.69 152 SER A O 1
ATOM 1225 N N . ASP A 1 153 ? -5.329 -10.902 -4.492 1.00 98.12 153 ASP A N 1
ATOM 1226 C CA . ASP A 1 153 ? -5.036 -10.748 -3.057 1.00 98.12 153 ASP A CA 1
ATOM 1227 C C . ASP A 1 153 ? -5.533 -9.399 -2.505 1.00 98.12 153 ASP A C 1
ATOM 1229 O O . ASP A 1 153 ? -6.043 -9.312 -1.386 1.00 98.12 153 ASP A O 1
ATOM 1233 N N . MET A 1 154 ? -5.363 -8.322 -3.278 1.00 97.06 154 MET A N 1
ATOM 1234 C CA . MET A 1 154 ? -5.804 -6.978 -2.908 1.00 97.06 154 MET A CA 1
ATOM 1235 C C . MET A 1 154 ? -7.333 -6.856 -2.925 1.00 97.06 154 MET A C 1
ATOM 1237 O O . MET A 1 154 ? -7.896 -6.282 -1.993 1.00 97.06 154 MET A O 1
ATOM 1241 N N . MET A 1 155 ? -8.011 -7.414 -3.933 1.00 96.69 155 MET A N 1
ATOM 1242 C CA . MET A 1 155 ? -9.478 -7.436 -3.994 1.00 96.69 155 MET A CA 1
ATOM 1243 C C . MET A 1 155 ? -10.095 -8.270 -2.864 1.00 96.69 155 MET A C 1
ATOM 1245 O O . MET A 1 155 ? -11.090 -7.849 -2.275 1.00 96.69 155 MET A O 1
ATOM 1249 N N . GLU A 1 156 ? -9.498 -9.411 -2.511 1.00 96.62 156 GLU A N 1
ATOM 1250 C CA . GLU A 1 156 ? -9.944 -10.234 -1.378 1.00 96.62 156 GLU A CA 1
ATOM 1251 C C . GLU A 1 156 ? -9.755 -9.509 -0.035 1.00 96.62 156 GLU A C 1
ATOM 1253 O O . GLU A 1 156 ? -10.661 -9.515 0.803 1.00 96.62 156 GLU A O 1
ATOM 1258 N N . ARG A 1 157 ? -8.626 -8.810 0.158 1.00 97.12 157 ARG A N 1
ATOM 1259 C CA . ARG A 1 157 ? -8.389 -7.975 1.352 1.00 97.12 157 ARG A CA 1
ATOM 1260 C C . ARG A 1 157 ? -9.350 -6.791 1.444 1.00 97.12 157 ARG A C 1
ATOM 1262 O O . ARG A 1 157 ? -9.836 -6.511 2.535 1.00 97.12 157 ARG A O 1
ATOM 1269 N N . GLU A 1 158 ? -9.648 -6.122 0.333 1.00 96.62 158 GLU A N 1
ATOM 1270 C CA . GLU A 1 158 ? -10.622 -5.022 0.287 1.00 96.62 158 GLU A CA 1
ATOM 1271 C C . GLU A 1 158 ? -12.044 -5.521 0.597 1.00 96.62 158 GLU A C 1
ATOM 1273 O O . GLU A 1 158 ? -12.751 -4.909 1.396 1.00 96.62 158 GLU A O 1
ATOM 1278 N N . ALA A 1 159 ? -12.450 -6.676 0.058 1.00 95.75 159 ALA A N 1
ATOM 1279 C CA . ALA A 1 159 ? -13.731 -7.298 0.396 1.00 95.75 159 ALA A CA 1
ATOM 1280 C C . ALA A 1 159 ? -13.827 -7.634 1.897 1.00 95.75 159 ALA A C 1
ATOM 1282 O O . ALA A 1 159 ? -14.793 -7.239 2.555 1.00 95.75 159 ALA A O 1
ATOM 1283 N N . ALA A 1 160 ? -12.796 -8.274 2.460 1.00 96.94 160 ALA A N 1
ATOM 1284 C CA . ALA A 1 160 ? -12.727 -8.589 3.886 1.00 96.94 160 ALA A CA 1
ATOM 1285 C C . ALA A 1 160 ? -12.709 -7.327 4.772 1.00 96.94 160 ALA A C 1
ATOM 1287 O O . ALA A 1 160 ? -13.355 -7.298 5.818 1.00 96.94 160 ALA A O 1
ATOM 1288 N N . PHE A 1 161 ? -12.023 -6.260 4.351 1.00 97.56 161 PHE A N 1
ATOM 1289 C CA . PHE A 1 161 ? -12.024 -4.976 5.055 1.00 97.56 161 PHE A CA 1
ATOM 1290 C C . PHE A 1 161 ? -13.413 -4.323 5.051 1.00 97.56 161 PHE A C 1
ATOM 1292 O O . PHE A 1 161 ? -13.861 -3.815 6.081 1.00 97.56 161 PHE A O 1
ATOM 1299 N N . GLN A 1 162 ? -14.137 -4.386 3.930 1.00 97.31 162 GLN A N 1
ATOM 1300 C CA . GLN A 1 162 ? -15.519 -3.914 3.865 1.00 97.31 162 GLN A CA 1
ATOM 1301 C C . GLN A 1 162 ? -16.460 -4.733 4.756 1.00 97.31 162 GLN A C 1
ATOM 1303 O O . GLN A 1 162 ? -17.342 -4.144 5.378 1.00 97.31 162 GLN A O 1
ATOM 1308 N N . ASP A 1 163 ? -16.281 -6.052 4.863 1.00 96.12 163 ASP A N 1
ATOM 1309 C CA . ASP A 1 163 ? -17.066 -6.881 5.788 1.00 96.12 163 ASP A CA 1
ATOM 1310 C C . ASP A 1 163 ? -16.745 -6.570 7.254 1.00 96.12 163 ASP A C 1
ATOM 1312 O O . ASP A 1 163 ? -17.670 -6.332 8.030 1.00 96.12 163 ASP A O 1
ATOM 1316 N N . ILE A 1 164 ? -15.472 -6.401 7.622 1.00 96.69 164 ILE A N 1
ATOM 1317 C CA . ILE A 1 164 ? -15.075 -5.917 8.958 1.00 96.69 164 ILE A CA 1
ATOM 1318 C C . ILE A 1 164 ? -15.693 -4.540 9.255 1.00 96.69 164 ILE A C 1
ATOM 1320 O O . ILE A 1 164 ? -16.153 -4.292 10.368 1.00 96.69 164 ILE A O 1
ATOM 1324 N N . GLN A 1 165 ? -15.767 -3.640 8.271 1.00 95.94 165 GLN A N 1
ATOM 1325 C CA . GLN A 1 165 ? -16.390 -2.323 8.437 1.00 95.94 165 GLN A CA 1
ATOM 1326 C C . GLN A 1 165 ? -17.931 -2.404 8.536 1.00 95.94 165 GLN A C 1
ATOM 1328 O O . GLN A 1 165 ? -18.541 -1.604 9.255 1.00 95.94 165 GLN A O 1
ATOM 1333 N N . ARG A 1 166 ? -18.579 -3.383 7.883 1.00 96.12 166 ARG A N 1
ATOM 1334 C CA . ARG A 1 166 ? -20.015 -3.703 8.050 1.00 96.12 166 ARG A CA 1
ATOM 1335 C C . ARG A 1 166 ? -20.296 -4.285 9.438 1.00 96.12 166 ARG A C 1
ATOM 1337 O O . ARG A 1 166 ? -21.227 -3.835 10.100 1.00 96.12 166 ARG A O 1
ATOM 1344 N N . GLU A 1 167 ? -19.479 -5.224 9.911 1.00 95.56 167 GLU A N 1
ATOM 1345 C CA . GLU A 1 167 ? -19.586 -5.781 11.265 1.00 95.56 167 GLU A CA 1
ATOM 1346 C C . GLU A 1 167 ? -19.339 -4.713 12.331 1.00 95.56 167 GLU A C 1
ATOM 1348 O O . GLU A 1 167 ? -20.142 -4.570 13.250 1.00 95.56 167 GLU A O 1
ATOM 1353 N N . ARG A 1 168 ? -18.288 -3.898 12.179 1.00 96.62 168 ARG A N 1
ATOM 1354 C CA . ARG A 1 168 ? -17.996 -2.774 13.076 1.00 96.62 168 ARG A CA 1
ATOM 1355 C C . ARG A 1 168 ? -19.180 -1.817 13.173 1.00 96.62 168 ARG A C 1
ATOM 1357 O O . ARG A 1 168 ? -19.616 -1.519 14.280 1.00 96.62 168 ARG A O 1
ATOM 1364 N N . THR A 1 169 ? -19.713 -1.357 12.042 1.00 96.69 169 THR A N 1
ATOM 1365 C CA . THR A 1 169 ? -20.853 -0.426 12.053 1.00 96.69 169 THR A CA 1
ATOM 1366 C C . THR A 1 169 ? -22.125 -1.085 12.588 1.00 96.69 169 THR A C 1
ATOM 1368 O O . THR A 1 169 ? -22.910 -0.420 13.260 1.00 96.69 169 THR A O 1
ATOM 1371 N N . MET A 1 170 ? -22.329 -2.394 12.399 1.00 96.50 170 MET A N 1
ATOM 1372 C CA . MET A 1 170 ? -23.398 -3.129 13.085 1.00 96.50 170 MET A CA 1
ATOM 1373 C C . MET A 1 170 ? -23.187 -3.140 14.608 1.00 96.50 170 MET A C 1
ATOM 1375 O O . MET A 1 170 ? -24.120 -2.842 15.352 1.00 96.50 170 MET A O 1
ATOM 1379 N N . ILE A 1 171 ? -21.971 -3.427 15.081 1.00 96.50 171 ILE A N 1
ATOM 1380 C CA . ILE A 1 171 ? -21.621 -3.433 16.508 1.00 96.50 171 ILE A CA 1
ATOM 1381 C C . ILE A 1 171 ? -21.838 -2.046 17.121 1.00 96.50 171 ILE A C 1
ATOM 1383 O O . ILE A 1 171 ? -22.523 -1.961 18.138 1.00 96.50 171 ILE A O 1
ATOM 1387 N N . GLU A 1 172 ? -21.348 -0.979 16.482 1.00 96.00 172 GLU A N 1
ATOM 1388 C CA . GLU A 1 172 ? -21.561 0.421 16.888 1.00 96.00 172 GLU A CA 1
ATOM 1389 C C . GLU A 1 172 ? -23.063 0.733 17.017 1.00 96.00 172 GLU A C 1
ATOM 1391 O O . GLU A 1 172 ? -23.515 1.094 18.102 1.00 96.00 172 GLU A O 1
ATOM 1396 N N . ASN A 1 173 ? -23.877 0.438 15.994 1.00 96.69 173 ASN A N 1
ATOM 1397 C CA . ASN A 1 173 ? -25.336 0.614 16.065 1.00 96.69 173 ASN A CA 1
ATOM 1398 C C . ASN A 1 173 ? -25.994 -0.197 17.207 1.00 96.69 173 ASN A C 1
ATOM 1400 O O . ASN A 1 173 ? -26.911 0.294 17.868 1.00 96.69 173 ASN A O 1
ATOM 1404 N N . THR A 1 174 ? -25.550 -1.434 17.479 1.00 96.94 174 THR A N 1
ATOM 1405 C CA . THR A 1 174 ? -26.085 -2.220 18.615 1.00 96.94 174 THR A CA 1
ATOM 1406 C C . THR A 1 174 ? -25.598 -1.730 19.978 1.00 96.94 174 THR A C 1
ATOM 1408 O O . THR A 1 174 ? -26.264 -1.986 20.985 1.00 96.94 174 THR A O 1
ATOM 1411 N N . PHE A 1 175 ? -24.453 -1.048 20.036 1.00 96.31 175 PHE A N 1
ATOM 1412 C CA . PHE A 1 175 ? -23.945 -0.414 21.246 1.00 96.31 175 PHE A CA 1
ATOM 1413 C C . PHE A 1 175 ? -24.726 0.866 21.541 1.00 96.31 175 PHE A C 1
ATOM 1415 O O . PHE A 1 175 ? -25.233 1.007 22.650 1.00 96.31 175 PHE A O 1
ATOM 1422 N N . ASP A 1 176 ? -24.937 1.722 20.541 1.00 96.38 176 ASP A N 1
ATOM 1423 C CA . ASP A 1 176 ? -25.737 2.946 20.665 1.00 96.38 176 ASP A CA 1
ATOM 1424 C C . ASP A 1 176 ? -27.192 2.636 21.049 1.00 96.38 176 ASP A C 1
ATOM 1426 O O . ASP A 1 176 ? -27.748 3.265 21.950 1.00 96.38 176 ASP A O 1
ATOM 1430 N N . ALA A 1 177 ? -27.795 1.591 20.468 1.00 95.94 177 ALA A N 1
ATOM 1431 C CA . ALA A 1 177 ? -29.130 1.127 20.859 1.00 95.94 177 ALA A CA 1
ATOM 1432 C C . ALA A 1 177 ? -29.197 0.644 22.325 1.00 95.94 177 ALA A C 1
ATOM 1434 O O . ALA A 1 177 ? -30.193 0.876 23.015 1.00 95.94 177 ALA A O 1
ATOM 1435 N N . LYS A 1 178 ? -28.134 0.000 22.832 1.00 96.31 178 LYS A N 1
ATOM 1436 C CA . LYS A 1 178 ? -28.023 -0.368 24.256 1.00 96.31 178 LYS A CA 1
ATOM 1437 C C . LYS A 1 178 ? -27.792 0.855 25.141 1.00 96.31 178 LYS A C 1
ATOM 1439 O O . LYS A 1 178 ? -28.368 0.915 26.222 1.00 96.31 178 LYS A O 1
ATOM 1444 N N . LEU A 1 179 ? -26.990 1.820 24.691 1.00 95.56 179 LEU A N 1
ATOM 1445 C CA . LEU A 1 179 ? -26.726 3.068 25.406 1.00 95.56 179 LEU A CA 1
ATOM 1446 C C . LEU A 1 179 ? -28.023 3.870 25.585 1.00 95.56 179 LEU A C 1
ATOM 1448 O O . LEU A 1 179 ? -28.354 4.241 26.709 1.00 95.56 179 LEU A O 1
ATOM 1452 N N . GLN A 1 180 ? -28.807 4.025 24.512 1.00 96.94 180 GLN A N 1
ATOM 1453 C CA . GLN A 1 180 ? -30.130 4.651 24.558 1.00 96.94 180 GLN A CA 1
ATOM 1454 C C . GLN A 1 180 ? -31.062 3.912 25.525 1.00 96.94 180 GLN A C 1
ATOM 1456 O O . GLN A 1 180 ? -31.653 4.544 26.391 1.00 96.94 180 GLN A O 1
ATOM 1461 N N . SER A 1 181 ? -31.129 2.576 25.462 1.00 97.06 181 SER A N 1
ATOM 1462 C CA . SER A 1 181 ? -31.941 1.790 26.404 1.00 97.06 181 SER A CA 1
ATOM 1463 C C . SER A 1 181 ? -31.506 1.950 27.869 1.00 97.06 181 SER A C 1
ATOM 1465 O O . SER A 1 181 ? -32.336 1.790 28.764 1.00 97.06 181 SER A O 1
ATOM 1467 N N . VAL A 1 182 ? -30.229 2.246 28.136 1.00 95.12 182 VAL A N 1
ATOM 1468 C CA . VAL A 1 182 ? -29.720 2.533 29.487 1.00 95.12 182 VAL A CA 1
ATOM 1469 C C . VAL A 1 182 ? -30.070 3.957 29.921 1.00 95.12 182 VAL A C 1
ATOM 1471 O O . VAL A 1 182 ? -30.453 4.141 31.075 1.00 95.12 182 VAL A O 1
ATOM 1474 N N . ASP A 1 183 ? -29.999 4.955 29.036 1.00 95.56 183 ASP A N 1
ATOM 1475 C CA . ASP A 1 183 ? -30.445 6.324 29.339 1.00 95.56 183 ASP A CA 1
ATOM 1476 C C . ASP A 1 183 ? -31.977 6.432 29.484 1.00 95.56 183 ASP A C 1
ATOM 1478 O O . ASP A 1 183 ? -32.461 7.180 30.341 1.00 95.56 183 ASP A O 1
ATOM 1482 N N . ASP A 1 184 ? -32.747 5.626 28.750 1.00 96.25 184 ASP A N 1
ATOM 1483 C CA . ASP A 1 184 ? -34.198 5.475 28.916 1.00 96.25 184 ASP A CA 1
ATOM 1484 C C . ASP A 1 184 ? -34.537 4.882 30.297 1.00 96.25 184 ASP A C 1
ATOM 1486 O O . ASP A 1 184 ? -35.355 5.438 31.036 1.00 96.25 184 ASP A O 1
ATOM 1490 N N . GLU A 1 185 ? -33.872 3.793 30.702 1.00 94.25 185 GLU A N 1
ATOM 1491 C CA . GLU A 1 185 ? -34.121 3.148 32.000 1.00 94.25 185 GLU A CA 1
ATOM 1492 C C . GLU A 1 185 ? -33.587 3.989 33.174 1.00 94.25 185 GLU A C 1
ATOM 1494 O O . GLU A 1 185 ? -34.221 4.083 34.223 1.00 94.25 185 GLU A O 1
ATOM 1499 N N . LYS A 1 186 ? -32.484 4.719 32.988 1.00 95.81 186 LYS A N 1
ATOM 1500 C CA . LYS A 1 186 ? -32.001 5.760 33.913 1.00 95.81 186 LYS A CA 1
ATOM 1501 C C . LYS A 1 186 ? -33.013 6.901 34.056 1.00 95.81 186 LYS A C 1
ATOM 1503 O O . LYS A 1 186 ? -33.251 7.362 35.171 1.00 95.81 186 LYS A O 1
ATOM 1508 N N . SER A 1 187 ? -33.662 7.315 32.969 1.00 95.69 187 SER A N 1
ATOM 1509 C CA . SER A 1 187 ? -34.745 8.309 33.002 1.00 95.69 187 SER A CA 1
ATOM 1510 C C . SER A 1 187 ? -35.986 7.764 33.722 1.00 95.69 187 SER A C 1
ATOM 1512 O O . SER A 1 187 ? -36.610 8.470 34.517 1.00 95.69 187 SER A O 1
ATOM 1514 N N . ARG A 1 188 ? -36.310 6.479 33.534 1.00 96.88 188 ARG A N 1
ATOM 1515 C CA . ARG A 1 188 ? -37.358 5.766 34.284 1.00 96.88 188 ARG A CA 1
ATOM 1516 C C . ARG A 1 188 ? -37.043 5.705 35.784 1.00 96.88 188 ARG A C 1
ATOM 1518 O O . ARG A 1 188 ? -37.920 6.005 36.592 1.00 96.88 188 ARG A O 1
ATOM 1525 N N . ILE A 1 189 ? -35.803 5.390 36.159 1.00 95.25 189 ILE A N 1
ATOM 1526 C CA . ILE A 1 189 ? -35.320 5.397 37.549 1.00 95.25 189 ILE A CA 1
ATOM 1527 C C . ILE A 1 189 ? -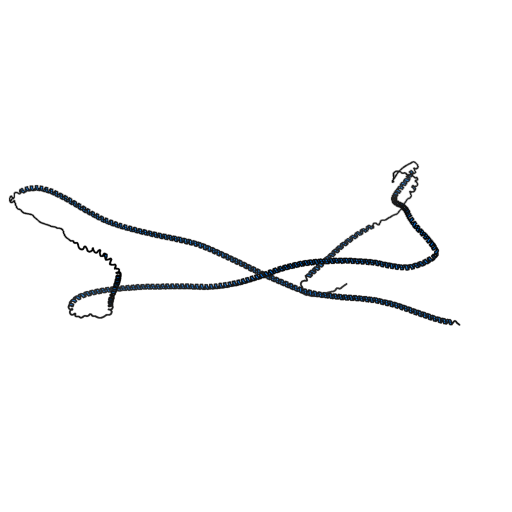35.408 6.808 38.144 1.00 95.25 189 ILE A C 1
ATOM 1529 O O . ILE A 1 189 ? -35.924 6.964 39.247 1.00 95.25 189 ILE A O 1
ATOM 1533 N N . GLN A 1 190 ? -35.001 7.848 37.411 1.00 96.00 190 GLN A N 1
ATOM 1534 C CA . GLN A 1 190 ? -35.112 9.239 37.864 1.00 96.00 190 GLN A CA 1
ATOM 1535 C C . GLN A 1 190 ? -36.573 9.646 38.131 1.00 96.00 190 GLN A C 1
ATOM 1537 O O . GLN A 1 190 ? -36.863 10.301 39.137 1.00 96.00 190 GLN A O 1
ATOM 1542 N N . ASN A 1 191 ? -37.509 9.202 37.287 1.00 96.25 191 ASN A N 1
ATOM 1543 C CA . ASN A 1 191 ? -38.944 9.411 37.495 1.00 96.25 191 ASN A CA 1
ATOM 1544 C C . ASN A 1 191 ? -39.460 8.661 38.738 1.00 96.25 191 ASN A C 1
ATOM 1546 O O . ASN A 1 191 ? -40.214 9.239 39.523 1.00 96.25 191 ASN A O 1
ATOM 1550 N N . LEU A 1 192 ? -39.013 7.422 38.975 1.00 95.44 192 LEU A N 1
ATOM 1551 C CA . LEU A 1 192 ? -39.341 6.664 40.191 1.00 95.44 192 LEU A CA 1
ATOM 1552 C C . LEU A 1 192 ? -38.778 7.327 41.457 1.00 95.44 192 LEU A C 1
ATOM 1554 O O . LEU A 1 192 ? -39.499 7.428 42.445 1.00 95.44 192 LEU A O 1
ATOM 1558 N N . ILE A 1 193 ? -37.549 7.852 41.419 1.00 95.69 193 ILE A N 1
ATOM 1559 C CA . ILE A 1 193 ? -36.948 8.617 42.526 1.00 95.69 193 ILE A CA 1
ATOM 1560 C C . ILE A 1 193 ? -37.776 9.872 42.821 1.00 95.69 193 ILE A C 1
ATOM 1562 O O . ILE A 1 193 ? -38.108 10.126 43.977 1.00 95.69 193 ILE A O 1
ATOM 1566 N N . SER A 1 194 ? -38.171 10.632 41.792 1.00 96.19 194 SER A N 1
ATOM 1567 C CA . SER A 1 194 ? -39.018 11.813 42.000 1.00 96.19 194 SER A CA 1
ATOM 1568 C C . SER A 1 194 ? -40.378 11.446 42.603 1.00 96.19 194 SER A C 1
ATOM 1570 O O . SER A 1 194 ? -40.808 12.094 43.552 1.00 96.19 194 SER A O 1
ATOM 1572 N N . SER A 1 195 ? -40.999 10.349 42.150 1.00 96.38 195 SER A N 1
ATOM 1573 C CA . SER A 1 195 ? -42.242 9.832 42.730 1.00 96.38 195 SER A CA 1
ATOM 1574 C C . SER A 1 195 ? -42.072 9.303 44.158 1.00 96.38 195 SER A C 1
ATOM 1576 O O . SER A 1 195 ? -43.039 9.354 44.916 1.00 96.38 195 SER A O 1
ATOM 1578 N N . ASN A 1 196 ? -40.896 8.789 44.538 1.00 94.31 196 ASN A N 1
ATOM 1579 C CA . ASN A 1 196 ? -40.636 8.355 45.911 1.00 94.31 196 ASN A CA 1
ATOM 1580 C C . ASN A 1 196 ? -40.502 9.563 46.839 1.00 94.31 196 ASN A C 1
ATOM 1582 O O . ASN A 1 196 ? -41.201 9.620 47.840 1.00 94.31 196 ASN A O 1
ATOM 1586 N N . ASN A 1 197 ? -39.725 10.577 46.445 1.00 95.94 197 ASN A N 1
ATOM 1587 C CA . ASN A 1 197 ? -39.604 11.835 47.191 1.00 95.94 197 ASN A CA 1
ATOM 1588 C C . ASN A 1 197 ? -40.979 12.509 47.402 1.00 95.94 197 ASN A C 1
ATOM 1590 O O . ASN A 1 197 ? -41.266 13.047 48.473 1.00 95.94 197 ASN A O 1
ATOM 1594 N N . ASP A 1 198 ? -41.854 12.440 46.394 1.00 95.19 198 ASP A N 1
ATOM 1595 C CA . ASP A 1 198 ? -43.238 12.922 46.455 1.00 95.19 198 ASP A CA 1
ATOM 1596 C C . ASP A 1 198 ? -44.105 12.129 47.454 1.00 95.19 198 ASP A C 1
ATOM 1598 O O . ASP A 1 198 ? -44.993 12.694 48.097 1.00 95.19 198 ASP A O 1
ATOM 1602 N N . LEU A 1 199 ? -43.866 10.820 47.593 1.00 94.31 199 LEU A N 1
ATOM 1603 C CA . LEU A 1 199 ? -44.530 9.953 48.573 1.00 94.31 199 LEU A CA 1
ATOM 1604 C C . LEU A 1 199 ? -43.966 10.155 49.984 1.00 94.31 199 LEU A C 1
ATOM 1606 O O . LEU A 1 199 ? -44.754 10.257 50.923 1.00 94.31 199 LEU A O 1
ATOM 1610 N N . ASP A 1 200 ? -42.651 10.297 50.132 1.00 95.06 200 ASP A N 1
ATOM 1611 C CA . ASP A 1 200 ? -41.983 10.587 51.404 1.00 95.06 200 ASP A CA 1
ATOM 1612 C C . ASP A 1 200 ? -42.444 11.940 51.962 1.00 95.06 200 ASP A C 1
ATOM 1614 O O . ASP A 1 200 ? -42.842 12.028 53.120 1.00 95.06 200 ASP A O 1
ATOM 1618 N N . SER A 1 201 ? -42.537 12.981 51.126 1.00 94.62 201 SER A N 1
ATOM 1619 C CA . SER A 1 201 ? -43.071 14.287 51.543 1.00 94.62 201 SER A CA 1
ATOM 1620 C C . SER A 1 201 ? -44.545 14.215 51.980 1.00 94.62 201 SER A C 1
ATOM 1622 O O . SER A 1 201 ? -44.960 14.873 52.941 1.00 94.62 201 SER A O 1
ATOM 1624 N N . ARG A 1 202 ? -45.360 13.367 51.330 1.00 96.12 202 ARG A N 1
ATOM 1625 C CA . ARG A 1 202 ? -46.741 13.085 51.771 1.00 96.12 202 ARG A CA 1
ATOM 1626 C C . ARG A 1 202 ? -46.766 12.306 53.089 1.00 96.12 202 ARG A C 1
ATOM 1628 O O . ARG A 1 202 ? -47.634 12.580 53.919 1.00 96.12 202 ARG A O 1
ATOM 1635 N N . LEU A 1 203 ? -45.827 11.381 53.297 1.00 94.44 203 LEU A N 1
ATOM 1636 C CA . LEU A 1 203 ? -45.675 10.603 54.527 1.00 94.44 203 LEU A CA 1
ATOM 1637 C C . LEU A 1 203 ? -45.270 11.501 55.703 1.00 94.44 203 LEU A C 1
ATOM 1639 O O . LEU A 1 203 ? -45.949 11.482 56.727 1.00 94.44 203 LEU A O 1
ATOM 1643 N N . GLU A 1 204 ? -44.237 12.334 55.551 1.00 95.38 204 GLU A N 1
ATOM 1644 C CA . GLU A 1 204 ? -43.813 13.320 56.555 1.00 95.38 204 GLU A CA 1
ATOM 1645 C C . GLU A 1 204 ? -44.962 14.256 56.936 1.00 95.38 204 GLU A C 1
ATOM 1647 O O . GLU A 1 204 ? -45.226 14.480 58.119 1.00 95.38 204 GLU A O 1
ATOM 1652 N N . LYS A 1 205 ? -45.706 14.760 55.943 1.00 95.75 205 LYS A N 1
ATOM 1653 C CA . LYS A 1 205 ? -46.877 15.608 56.186 1.00 95.75 205 LYS A CA 1
ATOM 1654 C C . LYS A 1 205 ? -47.967 14.869 56.966 1.00 95.75 205 LYS A C 1
ATOM 1656 O O . LYS A 1 205 ? -48.498 15.421 57.928 1.00 95.75 205 LYS A O 1
ATOM 1661 N N . ALA A 1 206 ? -48.269 13.622 56.604 1.00 93.06 206 ALA A N 1
ATOM 1662 C CA . ALA A 1 206 ? -49.235 12.795 57.326 1.00 93.06 206 ALA A CA 1
ATOM 1663 C C . ALA A 1 206 ? -48.777 12.484 58.764 1.00 93.06 206 ALA A C 1
ATOM 1665 O O . ALA A 1 206 ? -49.592 12.526 59.683 1.00 93.06 206 ALA A O 1
ATOM 1666 N N . GLN A 1 207 ? -47.481 12.243 58.989 1.00 96.19 207 GLN A N 1
ATOM 1667 C CA . GLN A 1 207 ? -46.899 12.068 60.326 1.00 96.19 207 GLN A CA 1
ATOM 1668 C C . GLN A 1 207 ? -46.960 13.362 61.154 1.00 96.19 207 GLN A C 1
ATOM 1670 O O . GLN A 1 207 ? -47.280 13.317 62.344 1.00 96.19 207 GLN A O 1
ATOM 1675 N N . ALA A 1 208 ? -46.706 14.522 60.544 1.00 94.62 208 ALA A N 1
ATOM 1676 C CA . ALA A 1 208 ? -46.810 15.822 61.200 1.00 94.62 208 ALA A CA 1
ATOM 1677 C C . ALA A 1 208 ? -48.261 16.151 61.597 1.00 94.62 208 ALA A C 1
ATOM 1679 O O . ALA A 1 208 ? -48.506 16.570 62.732 1.00 94.62 208 ALA A O 1
ATOM 1680 N N . ASP A 1 209 ? -49.231 15.906 60.710 1.00 94.62 209 ASP A N 1
ATOM 1681 C CA . ASP A 1 209 ? -50.657 16.064 61.015 1.00 94.62 209 ASP A CA 1
ATOM 1682 C C . ASP A 1 209 ? -51.143 15.031 62.052 1.00 94.62 209 ASP A C 1
ATOM 1684 O O . ASP A 1 209 ? -51.905 15.393 62.951 1.00 94.62 209 ASP A O 1
ATOM 1688 N N . LEU A 1 210 ? -50.648 13.785 62.023 1.00 94.31 210 LEU A N 1
ATOM 1689 C CA . LEU A 1 210 ? -50.917 12.775 63.057 1.00 94.31 210 LEU A CA 1
ATOM 1690 C C . LEU A 1 210 ? -50.386 13.219 64.427 1.00 94.31 210 LEU A C 1
ATOM 1692 O O . LEU A 1 210 ? -51.130 13.200 65.404 1.00 94.31 210 LEU A O 1
ATOM 1696 N N . LYS A 1 211 ? -49.137 13.692 64.507 1.00 95.12 211 LYS A N 1
ATOM 1697 C CA . LYS A 1 211 ? -48.531 14.211 65.746 1.00 95.12 211 LYS A CA 1
ATOM 1698 C C . LYS A 1 211 ? -49.281 15.437 66.274 1.00 95.12 211 LYS A C 1
ATOM 1700 O O . LYS A 1 211 ? -49.526 15.557 67.472 1.00 95.12 211 LYS A O 1
ATOM 1705 N N . LYS A 1 212 ? -49.723 16.324 65.380 1.00 95.12 212 LYS A N 1
ATOM 1706 C CA . LYS A 1 212 ? -50.595 17.460 65.711 1.00 95.12 212 LYS A CA 1
ATOM 1707 C C . LYS A 1 212 ? -51.954 16.999 66.249 1.00 95.12 212 LYS A C 1
ATOM 1709 O O . LYS A 1 212 ? -52.457 17.605 67.192 1.00 95.12 212 LYS A O 1
ATOM 1714 N N . LYS A 1 213 ? -52.532 15.925 65.702 1.00 93.56 213 LYS A N 1
ATOM 1715 C CA . LYS A 1 213 ? -53.775 15.315 66.203 1.00 93.56 213 LYS A CA 1
ATOM 1716 C C . LYS A 1 213 ? -53.588 14.618 67.547 1.00 93.56 213 LYS A C 1
ATOM 1718 O O . LYS A 1 213 ? -54.428 14.805 68.417 1.00 93.56 213 LYS A O 1
ATOM 1723 N N . GLN A 1 214 ? -52.480 13.916 67.756 1.00 95.25 214 GLN A N 1
ATOM 1724 C CA . GLN A 1 214 ? -52.131 13.305 69.039 1.00 95.25 214 GLN A CA 1
ATOM 1725 C C . GLN A 1 214 ? -51.982 14.365 70.142 1.00 95.25 214 GLN A C 1
ATOM 1727 O O . GLN A 1 214 ? -52.559 14.211 71.213 1.00 95.25 214 GLN A O 1
ATOM 1732 N N . ASN A 1 215 ? -51.322 15.492 69.854 1.00 93.81 215 ASN A N 1
ATOM 1733 C CA . ASN A 1 215 ? -51.251 16.628 70.781 1.00 93.81 215 ASN A CA 1
ATOM 1734 C C . ASN A 1 215 ? -52.634 17.261 71.050 1.00 93.81 215 ASN A C 1
ATOM 1736 O O . ASN A 1 215 ? -52.906 17.680 72.170 1.00 93.81 215 ASN A O 1
ATOM 1740 N N . GLN A 1 216 ? -53.522 17.328 70.048 1.00 94.38 216 GLN A N 1
ATOM 1741 C CA . GLN A 1 216 ? -54.903 17.795 70.249 1.00 94.38 216 GLN A CA 1
ATOM 1742 C C . GLN A 1 216 ? -55.712 16.841 71.140 1.00 94.38 216 GLN A C 1
ATOM 1744 O O . GLN A 1 216 ? -56.447 17.314 72.000 1.00 94.38 216 GLN A O 1
ATOM 1749 N N . ILE A 1 217 ? -55.555 15.525 70.968 1.00 93.62 217 ILE A N 1
ATOM 1750 C CA . ILE A 1 217 ? -56.193 14.508 71.817 1.00 93.62 217 ILE A CA 1
ATOM 1751 C C . ILE A 1 217 ? -55.675 14.623 73.254 1.00 93.62 217 ILE A C 1
ATOM 1753 O O . ILE A 1 217 ? -56.484 14.774 74.159 1.00 93.62 217 ILE A O 1
ATOM 1757 N N . PHE A 1 218 ? -54.356 14.685 73.457 1.00 95.12 218 PHE A N 1
ATOM 1758 C CA . PHE A 1 218 ? -53.757 14.850 74.786 1.00 95.12 218 PHE A CA 1
ATOM 1759 C C . PHE A 1 218 ? -54.255 16.112 75.511 1.00 95.12 218 PHE A C 1
ATOM 1761 O O . PHE A 1 218 ? -54.528 16.076 76.709 1.00 95.12 218 PHE A O 1
ATOM 1768 N N . ASN A 1 219 ? -54.427 17.233 74.804 1.00 93.75 219 ASN A N 1
ATOM 1769 C CA . ASN A 1 219 ? -55.013 18.435 75.403 1.00 93.75 219 ASN A CA 1
ATOM 1770 C C . ASN A 1 219 ? -56.477 18.208 75.823 1.00 93.75 219 ASN A C 1
ATOM 1772 O O . ASN A 1 219 ? -56.834 18.542 76.949 1.00 93.75 219 ASN A O 1
ATOM 1776 N N . LEU A 1 220 ? -57.296 17.585 74.968 1.00 91.44 220 LEU A N 1
ATOM 1777 C CA . LEU A 1 220 ? -58.696 17.261 75.275 1.00 91.44 220 LEU A CA 1
ATOM 1778 C C . LEU A 1 220 ? -58.832 16.247 76.425 1.00 91.44 220 LEU A C 1
ATOM 1780 O O . LEU A 1 220 ? -59.744 16.369 77.236 1.00 91.44 220 LEU A O 1
ATOM 1784 N N . GLU A 1 221 ? -57.916 15.284 76.543 1.00 93.12 221 GLU A N 1
ATOM 1785 C CA . GLU A 1 221 ? -57.841 14.345 77.671 1.00 93.12 221 GLU A CA 1
ATOM 1786 C C . GLU A 1 221 ? -57.519 15.078 78.983 1.00 93.12 221 GLU A C 1
ATOM 1788 O O . GLU A 1 221 ? -58.163 14.835 80.004 1.00 93.12 221 GLU A O 1
ATOM 1793 N N . ASN A 1 222 ? -56.581 16.033 78.965 1.00 92.94 222 ASN A N 1
ATOM 1794 C CA . ASN A 1 222 ? -56.285 16.873 80.130 1.00 92.94 222 ASN A CA 1
ATOM 1795 C C . ASN A 1 222 ? -57.465 17.789 80.502 1.00 92.94 222 ASN A C 1
ATOM 1797 O O . ASN A 1 222 ? -57.811 17.880 81.681 1.00 92.94 222 ASN A O 1
ATOM 1801 N N . GLU A 1 223 ? -58.125 18.412 79.521 1.00 93.06 223 GLU A N 1
ATOM 1802 C CA . GLU A 1 223 ? -59.350 19.199 79.729 1.00 93.06 223 GLU A CA 1
ATOM 1803 C C . GLU A 1 223 ? -60.480 18.331 80.310 1.00 93.06 223 GLU A C 1
ATOM 1805 O O . GLU A 1 223 ? -61.153 18.745 81.256 1.00 93.06 223 GLU A O 1
ATOM 1810 N N . GLN A 1 224 ? -60.653 17.097 79.824 1.00 92.94 224 GLN A N 1
ATOM 1811 C CA . GLN A 1 224 ? -61.615 16.131 80.362 1.00 92.94 224 GLN A CA 1
ATOM 1812 C C . GLN A 1 224 ? -61.286 15.746 81.812 1.00 92.94 224 GLN A C 1
ATOM 1814 O O . GLN A 1 224 ? -62.191 15.695 82.646 1.00 92.94 224 GLN A O 1
ATOM 1819 N N . ILE A 1 225 ? -60.011 15.518 82.143 1.00 93.50 225 ILE A N 1
ATOM 1820 C CA . ILE A 1 225 ? -59.556 15.238 83.514 1.00 93.50 225 ILE A CA 1
ATOM 1821 C C . ILE A 1 225 ? -59.795 16.448 84.431 1.00 93.50 225 ILE A C 1
ATOM 1823 O O . ILE A 1 225 ? -60.214 16.277 85.576 1.00 93.50 225 ILE A O 1
ATOM 1827 N N . GLU A 1 226 ? -59.570 17.676 83.959 1.00 93.12 226 GLU A N 1
ATOM 1828 C CA . GLU A 1 226 ? -59.845 18.889 84.739 1.00 93.12 226 GLU A CA 1
ATOM 1829 C C . GLU A 1 226 ? -61.352 19.104 84.951 1.00 93.12 226 GLU A C 1
ATOM 1831 O O . GLU A 1 226 ? -61.785 19.419 86.061 1.00 93.12 226 GLU A O 1
ATOM 1836 N N . MET A 1 227 ? -62.172 18.868 83.924 1.00 90.81 227 MET A N 1
ATOM 1837 C CA . MET A 1 227 ? -63.634 18.903 84.029 1.00 90.81 227 MET A CA 1
ATOM 1838 C C . MET A 1 227 ? -64.173 17.808 84.955 1.00 90.81 227 MET A C 1
ATOM 1840 O O . MET A 1 227 ? -65.092 18.071 85.729 1.00 90.81 227 MET A O 1
ATOM 1844 N N . MET A 1 228 ? -63.574 16.614 84.951 1.00 93.44 228 MET A N 1
ATOM 1845 C CA . MET A 1 228 ? -63.915 15.537 85.882 1.00 93.44 228 MET A CA 1
ATOM 1846 C C . MET A 1 228 ? -63.577 15.923 87.328 1.00 93.44 228 MET A C 1
ATOM 1848 O O . MET A 1 228 ? -64.434 15.793 88.195 1.00 93.44 228 MET A O 1
ATOM 1852 N N . LYS A 1 229 ? -62.396 16.504 87.588 1.00 93.81 229 LYS A N 1
ATOM 1853 C CA . LYS A 1 229 ? -62.034 17.042 88.917 1.00 93.81 229 LYS A CA 1
ATOM 1854 C C . LYS A 1 229 ? -63.009 18.124 89.391 1.00 93.81 229 LYS A C 1
ATOM 1856 O O . LYS A 1 229 ? -63.433 18.098 90.542 1.00 93.81 229 LYS A O 1
ATOM 1861 N N . LYS A 1 230 ? -63.402 19.054 88.511 1.00 92.62 230 LYS A N 1
ATOM 1862 C CA . LYS A 1 230 ? -64.412 20.088 88.812 1.00 92.62 230 LYS A CA 1
ATOM 1863 C C . LYS A 1 230 ? -65.780 19.480 89.130 1.00 92.62 230 LYS A C 1
ATOM 1865 O O . LYS A 1 230 ? -66.450 19.956 90.043 1.00 92.62 230 LYS A O 1
ATOM 1870 N N . LEU A 1 231 ? -66.180 18.425 88.415 1.00 91.75 231 LEU A N 1
ATOM 1871 C CA . LEU A 1 231 ? -67.410 17.686 88.694 1.00 91.75 231 LEU A CA 1
ATOM 1872 C C . LEU A 1 231 ? -67.351 16.999 90.065 1.00 91.75 231 LEU A C 1
ATOM 1874 O O . LEU A 1 231 ? -68.285 17.168 90.842 1.00 91.75 231 LEU A O 1
ATOM 1878 N N . THR A 1 232 ? -66.255 16.308 90.396 1.00 92.06 232 THR A N 1
ATOM 1879 C CA . THR A 1 232 ? -66.066 15.662 91.707 1.00 92.06 232 THR A CA 1
ATOM 1880 C C . THR A 1 232 ? -66.127 16.675 92.850 1.00 92.06 232 THR A C 1
ATOM 1882 O O . THR A 1 232 ? -66.945 16.507 93.746 1.00 92.06 232 THR A O 1
ATOM 1885 N N . LEU A 1 233 ? -65.388 17.788 92.770 1.00 93.00 233 LEU A N 1
ATOM 1886 C CA . LEU A 1 233 ? -65.443 18.866 93.774 1.00 93.00 233 LEU A CA 1
ATOM 1887 C C . LEU A 1 233 ? -66.858 19.464 93.917 1.00 93.00 233 LEU A C 1
ATOM 1889 O O . LEU A 1 233 ? -67.298 19.810 95.015 1.00 93.00 233 LEU A O 1
ATOM 1893 N N . SER A 1 234 ? -67.606 19.570 92.813 1.00 89.25 234 SER A N 1
ATOM 1894 C CA . SER A 1 234 ? -69.001 20.021 92.847 1.00 89.25 234 SER A CA 1
ATOM 1895 C C . SER A 1 234 ? -69.954 18.981 93.447 1.00 89.25 234 SER A C 1
ATOM 1897 O O . SER A 1 234 ? -70.965 19.375 94.025 1.00 89.25 234 SER A O 1
ATOM 1899 N N . GLN A 1 235 ? -69.666 17.685 93.308 1.00 91.50 235 GLN A N 1
ATOM 1900 C CA . GLN A 1 235 ? -70.431 16.593 93.917 1.00 91.50 235 GLN A CA 1
ATOM 1901 C C . GLN A 1 235 ? -70.140 16.482 95.416 1.00 91.50 235 GLN A C 1
ATOM 1903 O O . GLN A 1 235 ? -71.077 16.382 96.200 1.00 91.50 235 GLN A O 1
ATOM 1908 N N . GLU A 1 236 ? -68.878 16.594 95.830 1.00 91.62 236 GLU A N 1
ATOM 1909 C CA . GLU A 1 236 ? -68.466 16.667 97.239 1.00 91.62 236 GLU A CA 1
ATOM 1910 C C . GLU A 1 236 ? -69.161 17.838 97.949 1.00 91.62 236 GLU A C 1
ATOM 1912 O O . GLU A 1 236 ? -69.805 17.649 98.979 1.00 91.62 236 GLU A O 1
ATOM 1917 N N . SER A 1 237 ? -69.148 19.029 97.340 1.00 90.94 237 SER A N 1
ATOM 1918 C CA . SER A 1 237 ? -69.865 20.197 97.865 1.00 90.94 237 SER A CA 1
ATOM 1919 C C . SER A 1 237 ? -71.396 20.025 97.855 1.00 90.94 237 SER A C 1
ATOM 1921 O O . SER A 1 237 ? -72.089 20.633 98.672 1.00 90.94 237 SER A O 1
ATOM 1923 N N . LEU A 1 238 ? -71.968 19.230 96.941 1.00 89.56 238 LEU A N 1
ATOM 1924 C CA . LEU A 1 238 ? -73.399 18.899 96.976 1.00 89.56 238 LEU A CA 1
ATOM 1925 C C . LEU A 1 238 ? -73.711 18.007 98.185 1.00 89.56 238 LEU A C 1
ATOM 1927 O O . LEU A 1 238 ? -74.587 18.350 98.971 1.00 89.56 238 LEU A O 1
ATOM 1931 N N . ILE A 1 239 ? -72.937 16.934 98.372 1.00 91.38 239 ILE A N 1
ATOM 1932 C CA . ILE A 1 239 ? -73.070 15.988 99.490 1.00 91.38 239 ILE A CA 1
ATOM 1933 C C . ILE A 1 239 ? -72.920 16.712 100.835 1.00 91.38 239 ILE A C 1
ATOM 1935 O O . ILE A 1 239 ? -73.717 16.489 101.741 1.00 91.38 239 ILE A O 1
ATOM 1939 N N . GLU A 1 240 ? -71.962 17.635 100.955 1.00 90.25 240 GLU A N 1
ATOM 1940 C CA . GLU A 1 240 ? -71.804 18.496 102.134 1.00 90.25 240 GLU A CA 1
ATOM 1941 C C . GLU A 1 240 ? -73.091 19.292 102.430 1.00 90.25 240 GLU A C 1
ATOM 1943 O O . GLU A 1 240 ? -73.599 19.255 103.554 1.00 90.25 240 GLU A O 1
ATOM 1948 N N . ARG A 1 241 ? -73.693 19.941 101.420 1.00 88.38 241 ARG A N 1
ATOM 1949 C CA . ARG A 1 241 ? -74.982 20.639 101.589 1.00 88.38 241 ARG A CA 1
ATOM 1950 C C . ARG A 1 241 ? -76.110 19.689 101.971 1.00 88.38 241 ARG A C 1
ATOM 1952 O O . ARG A 1 241 ? -76.893 20.043 102.848 1.00 88.38 241 ARG A O 1
ATOM 1959 N N . ASP A 1 242 ? -76.190 18.511 101.361 1.00 91.31 242 ASP A N 1
ATOM 1960 C CA . ASP A 1 242 ? -77.220 17.519 101.679 1.00 91.31 242 ASP A CA 1
ATOM 1961 C C . ASP A 1 242 ? -77.083 17.019 103.128 1.00 91.31 242 ASP A C 1
ATOM 1963 O O . ASP A 1 242 ? -78.088 16.924 103.832 1.00 91.31 242 ASP A O 1
ATOM 1967 N N . THR A 1 243 ? -75.860 16.816 103.639 1.00 90.31 243 THR A N 1
ATOM 1968 C CA . THR A 1 243 ? -75.644 16.486 105.063 1.00 90.31 243 THR A CA 1
ATOM 1969 C C . THR A 1 243 ? -76.039 17.626 106.007 1.00 90.31 243 THR A C 1
ATOM 1971 O O . THR A 1 243 ? -76.716 17.378 107.003 1.00 90.31 243 THR A O 1
ATOM 1974 N N . ILE A 1 244 ? -75.727 18.884 105.669 1.00 90.69 244 ILE A N 1
ATOM 1975 C CA . ILE A 1 244 ? -76.157 20.065 106.442 1.00 90.69 244 ILE A CA 1
ATOM 1976 C C . ILE A 1 244 ? -77.689 20.210 106.425 1.00 90.69 244 ILE A C 1
ATOM 1978 O O . ILE A 1 244 ? -78.299 20.579 107.434 1.00 90.69 244 ILE A O 1
ATOM 1982 N N . VAL A 1 245 ? -78.334 19.902 105.297 1.00 89.38 245 VAL A N 1
ATOM 1983 C CA . VAL A 1 245 ? -79.797 19.881 105.161 1.00 89.38 245 VAL A CA 1
ATOM 1984 C C . VAL A 1 245 ? -80.408 18.764 106.008 1.00 89.38 245 VAL A C 1
ATOM 1986 O O . VAL A 1 245 ? -81.397 19.020 106.694 1.00 89.38 245 VAL A O 1
ATOM 1989 N N . GLU A 1 246 ? -79.829 17.563 106.030 1.00 89.00 246 GLU A N 1
ATOM 1990 C CA . GLU A 1 246 ? -80.336 16.449 106.842 1.00 89.00 246 GLU A CA 1
ATOM 1991 C C . GLU A 1 246 ? -80.158 16.703 108.346 1.00 89.00 246 GLU A C 1
ATOM 1993 O O . GLU A 1 246 ? -81.104 16.527 109.113 1.00 89.00 246 GLU A O 1
ATOM 1998 N N . GLU A 1 247 ? -79.012 17.248 108.771 1.00 89.69 247 GLU A N 1
ATOM 1999 C CA . GLU A 1 247 ? -78.833 17.764 110.135 1.00 89.69 247 GLU A CA 1
ATOM 2000 C C . GLU A 1 247 ? -79.894 18.812 110.499 1.00 89.69 247 GLU A C 1
ATOM 2002 O O . GLU A 1 247 ? -80.392 18.839 111.627 1.00 89.69 247 GLU A O 1
ATOM 2007 N N . SER A 1 248 ? -80.235 19.697 109.560 1.00 82.62 248 SER A N 1
ATOM 2008 C CA . SER A 1 248 ? -81.224 20.757 109.776 1.00 82.62 248 SER A CA 1
ATOM 2009 C C . SER A 1 248 ? -82.646 20.201 109.887 1.00 82.62 248 SER A C 1
ATOM 2011 O O . SER A 1 248 ? -83.405 20.666 110.737 1.00 82.62 248 SER A O 1
ATOM 2013 N N . LYS A 1 249 ? -82.998 19.167 109.107 1.00 86.81 249 LYS A N 1
ATOM 2014 C CA . LYS A 1 249 ? -84.251 18.406 109.275 1.00 86.81 249 LYS A CA 1
ATOM 2015 C C . LYS A 1 249 ? -84.294 17.704 110.630 1.00 86.81 249 LYS A C 1
ATOM 2017 O O . LYS A 1 249 ? -85.306 17.790 111.316 1.00 86.81 249 LYS A O 1
ATOM 2022 N N . GLN A 1 250 ? -83.204 17.056 111.042 1.00 88.31 250 GLN A N 1
ATOM 2023 C CA . GLN A 1 250 ? -83.144 16.338 112.315 1.00 88.31 250 GLN A CA 1
ATOM 2024 C C . GLN A 1 250 ? -83.326 17.289 113.510 1.00 88.31 250 GLN A C 1
ATOM 2026 O O . GLN A 1 250 ? -84.100 16.990 114.418 1.00 88.31 250 GLN A O 1
ATOM 2031 N N . LYS A 1 251 ? -82.696 18.472 113.470 1.00 87.56 251 LYS A N 1
ATOM 2032 C CA . LYS A 1 251 ? -82.896 19.550 114.458 1.00 87.56 251 LYS A CA 1
ATOM 2033 C C . LYS A 1 251 ? -84.337 20.079 114.449 1.00 87.56 251 LYS A C 1
ATOM 2035 O O . LYS A 1 251 ? -84.882 20.366 115.510 1.00 87.56 251 LYS A O 1
ATOM 2040 N N . LEU A 1 252 ? -84.979 20.169 113.279 1.00 85.25 252 LEU A N 1
ATOM 2041 C CA . LEU A 1 252 ? -86.402 20.516 113.158 1.00 85.25 252 LEU A CA 1
ATOM 2042 C C . LEU A 1 252 ? -87.307 19.478 113.839 1.00 85.25 252 LEU A C 1
ATOM 2044 O O . LEU A 1 252 ? -88.124 19.852 114.674 1.00 85.25 252 LEU A O 1
ATOM 2048 N N . ILE A 1 253 ? -87.111 18.188 113.550 1.00 89.38 253 ILE A N 1
ATOM 2049 C CA . ILE A 1 253 ? -87.864 17.074 114.156 1.00 89.38 253 ILE A CA 1
ATOM 2050 C C . ILE A 1 253 ? -87.690 17.060 115.682 1.00 89.38 253 ILE A C 1
ATOM 2052 O O . ILE A 1 253 ? -88.652 16.843 116.420 1.00 89.38 253 ILE A O 1
ATOM 2056 N N . GLU A 1 254 ? -86.480 17.324 116.178 1.00 86.44 254 GLU A N 1
ATOM 2057 C CA . GLU A 1 254 ? -86.205 17.409 117.614 1.00 86.44 254 GLU A CA 1
ATOM 2058 C C . GLU A 1 254 ? -86.933 18.595 118.274 1.00 86.44 254 GLU A C 1
ATOM 2060 O O . GLU A 1 254 ? -87.554 18.427 119.327 1.00 86.44 254 GLU A O 1
ATOM 2065 N N . VAL A 1 255 ? -86.946 19.771 117.636 1.00 82.88 255 VAL A N 1
ATOM 2066 C CA . VAL A 1 255 ? -87.707 20.943 118.105 1.00 82.88 255 VAL A CA 1
ATOM 2067 C C . VAL A 1 255 ? -89.220 20.694 118.055 1.00 82.88 255 VAL A C 1
ATOM 2069 O O . VAL A 1 255 ? -89.920 21.043 119.006 1.00 82.88 255 VAL A O 1
ATOM 2072 N N . GLU A 1 256 ? -89.742 20.046 117.012 1.00 84.31 256 GLU A N 1
ATOM 2073 C CA . GLU A 1 256 ? -91.158 19.656 116.918 1.00 84.31 256 GLU A CA 1
ATOM 2074 C C . GLU A 1 256 ? -91.552 18.664 118.026 1.00 84.31 256 GLU A C 1
ATOM 2076 O O . GLU A 1 256 ? -92.602 18.820 118.659 1.00 84.31 256 GLU A O 1
ATOM 2081 N N . ALA A 1 257 ? -90.692 17.687 118.333 1.00 84.56 257 ALA A N 1
ATOM 2082 C CA . ALA A 1 257 ? -90.897 16.747 119.433 1.00 84.56 257 ALA A CA 1
ATOM 2083 C C . ALA A 1 257 ? -90.891 17.449 120.804 1.00 84.56 257 ALA A C 1
ATOM 2085 O O . ALA A 1 257 ? -91.778 17.199 121.631 1.00 84.56 257 ALA A O 1
ATOM 2086 N N . GLN A 1 258 ? -89.954 18.377 121.034 1.00 86.38 258 GLN A N 1
ATOM 2087 C CA . GLN A 1 258 ? -89.928 19.212 122.240 1.00 86.38 258 GLN A CA 1
ATOM 2088 C C . GLN A 1 258 ? -91.210 20.051 122.357 1.00 86.38 258 GLN A C 1
ATOM 2090 O O . GLN A 1 258 ? -91.860 20.034 123.405 1.00 86.38 258 GLN A O 1
ATOM 2095 N N . LEU A 1 259 ? -91.638 20.715 121.280 1.00 82.00 259 LEU A N 1
ATOM 2096 C CA . LEU A 1 259 ? -92.836 21.561 121.252 1.00 82.00 259 LEU A CA 1
ATOM 2097 C C . LEU A 1 259 ? -94.119 20.743 121.497 1.00 82.00 259 LEU A C 1
ATOM 2099 O O . LEU A 1 259 ? -94.969 21.159 122.286 1.00 82.00 259 LEU A O 1
ATOM 2103 N N . SER A 1 260 ? -94.218 19.531 120.940 1.00 82.56 260 SER A N 1
ATOM 2104 C CA . SER A 1 260 ? -95.301 18.581 121.246 1.00 82.56 260 SER A CA 1
ATOM 2105 C C . SER A 1 260 ? -95.310 18.154 122.722 1.00 82.56 260 SER A C 1
ATOM 2107 O O . SER A 1 260 ? -96.378 18.021 123.328 1.00 82.56 260 SER A O 1
ATOM 2109 N N . SER A 1 261 ? -94.138 17.976 123.343 1.00 81.88 261 SER A N 1
ATOM 2110 C CA . SER A 1 261 ? -94.045 17.660 124.777 1.00 81.88 261 SER A CA 1
ATOM 2111 C C . SER A 1 261 ? -94.491 18.831 125.666 1.00 81.88 261 SER A C 1
ATOM 2113 O O . SER A 1 261 ? -95.238 18.622 126.627 1.00 81.88 261 SER A O 1
ATOM 2115 N N . PHE A 1 262 ? -94.150 20.071 125.292 1.00 79.62 262 PHE A N 1
ATOM 2116 C CA . PHE A 1 262 ? -94.642 21.276 125.965 1.00 79.62 262 PHE A CA 1
ATOM 2117 C C . PHE A 1 262 ? -96.157 21.447 125.807 1.00 79.62 262 PHE A C 1
ATOM 2119 O O . PHE A 1 262 ? -96.826 21.740 126.795 1.00 79.62 262 PHE A O 1
ATOM 2126 N N . GLN A 1 263 ? -96.727 21.193 124.622 1.00 82.75 263 GLN A N 1
ATOM 2127 C CA . GLN A 1 263 ? -98.184 21.223 124.418 1.00 82.75 263 GLN A CA 1
ATOM 2128 C C . GLN A 1 263 ? -98.920 20.211 125.309 1.00 82.75 263 GLN A C 1
ATOM 2130 O O . GLN A 1 263 ? -99.943 20.551 125.905 1.00 82.75 263 GLN A O 1
ATOM 2135 N N . LYS A 1 264 ? -98.386 18.992 125.465 1.00 81.50 264 LYS A N 1
ATOM 2136 C CA . LYS A 1 264 ? -98.948 17.990 126.390 1.00 81.50 264 LYS A CA 1
ATOM 2137 C C . LYS A 1 264 ? -98.898 18.480 127.840 1.00 81.50 264 LYS A C 1
ATOM 2139 O O . LYS A 1 264 ? -99.916 18.424 128.526 1.00 81.50 264 LYS A O 1
ATOM 2144 N N . SER A 1 265 ? -97.761 19.022 128.278 1.00 84.75 265 SER A N 1
ATOM 2145 C CA . SER A 1 265 ? -97.602 19.607 129.619 1.00 84.75 265 SER A CA 1
ATOM 2146 C C . SER A 1 265 ? -98.593 20.753 129.881 1.00 84.75 265 SER A C 1
ATOM 2148 O O . SER A 1 265 ? -99.245 20.783 130.925 1.00 84.75 265 SER A O 1
ATOM 2150 N N . LEU A 1 266 ? -98.786 21.640 128.897 1.00 82.81 266 LEU A N 1
ATOM 2151 C CA . LEU A 1 266 ? -99.761 22.731 128.962 1.00 82.81 266 LEU A CA 1
ATOM 2152 C C . LEU A 1 266 ? -101.193 22.197 129.122 1.00 82.81 266 LEU A C 1
ATOM 2154 O O . LEU A 1 266 ? -101.894 22.612 130.039 1.00 82.81 266 LEU A O 1
ATOM 2158 N N . SER A 1 267 ? -101.592 21.206 128.314 1.00 79.12 267 SER A N 1
ATOM 2159 C CA . SER A 1 267 ? -102.943 20.623 128.377 1.00 79.12 267 SER A CA 1
ATOM 2160 C C . SER A 1 267 ? -103.271 19.956 129.722 1.00 79.12 267 SER A C 1
ATOM 2162 O O . SER A 1 267 ? -104.414 20.010 130.175 1.00 79.12 267 SER A O 1
ATOM 2164 N N . LEU A 1 268 ? -102.269 19.383 130.403 1.00 85.00 268 LEU A N 1
ATOM 2165 C CA . LEU A 1 268 ? -102.427 18.856 131.762 1.00 85.00 268 LEU A CA 1
ATOM 2166 C C . LEU A 1 268 ? -102.658 19.989 132.774 1.00 85.00 268 LEU A C 1
ATOM 2168 O O . LEU A 1 268 ? -103.544 19.880 133.621 1.00 85.00 268 LEU A O 1
ATOM 2172 N N . LYS A 1 269 ? -101.915 21.097 132.655 1.00 80.12 269 LYS A N 1
ATOM 2173 C CA . LYS A 1 269 ? -102.072 22.271 133.527 1.00 80.12 269 LYS A CA 1
ATOM 2174 C C . LYS A 1 269 ? -103.399 23.000 133.305 1.00 80.12 269 LYS A C 1
ATOM 2176 O O . LYS A 1 269 ? -104.013 23.426 134.280 1.00 80.12 269 LYS A O 1
ATOM 2181 N N . ASP A 1 270 ? -103.891 23.077 132.070 1.00 85.38 270 ASP A N 1
ATOM 2182 C CA . ASP A 1 270 ? -105.228 23.609 131.783 1.00 85.38 270 ASP A CA 1
ATOM 2183 C C . ASP A 1 270 ? -106.337 22.747 132.416 1.00 85.38 270 ASP A C 1
ATOM 2185 O O . ASP A 1 270 ? -107.288 23.291 132.978 1.00 85.38 270 ASP A O 1
ATOM 2189 N N . SER A 1 271 ? -106.194 21.414 132.405 1.00 81.00 271 SER A N 1
ATOM 2190 C CA . SER A 1 271 ? -107.133 20.494 133.071 1.00 81.00 271 SER A CA 1
ATOM 2191 C C . SER A 1 271 ? -107.144 20.657 134.598 1.00 81.00 271 SER A C 1
ATOM 2193 O O . SER A 1 271 ? -108.210 20.656 135.212 1.00 81.00 271 SER A O 1
ATOM 2195 N N . GLU A 1 272 ? -105.974 20.830 135.215 1.00 84.00 272 GLU A N 1
ATOM 2196 C CA . GLU A 1 272 ? -105.804 21.072 136.658 1.00 84.00 272 GLU A CA 1
ATOM 2197 C C . GLU A 1 272 ? -106.429 22.415 137.082 1.00 84.00 272 GLU A C 1
ATOM 2199 O O . GLU A 1 272 ? -107.159 22.495 138.071 1.00 84.00 272 GLU A O 1
ATOM 2204 N N . ILE A 1 273 ? -106.242 23.467 136.275 1.00 80.81 273 ILE A N 1
ATOM 2205 C CA . ILE A 1 273 ? -106.895 24.775 136.456 1.00 80.81 273 ILE A CA 1
ATOM 2206 C C . ILE A 1 273 ? -108.425 24.672 136.343 1.00 80.81 273 ILE A C 1
ATOM 2208 O O . ILE A 1 273 ? -109.139 25.461 136.968 1.00 80.81 273 ILE A O 1
ATOM 2212 N N . LEU A 1 274 ? -108.946 23.741 135.540 1.00 82.25 274 LEU A N 1
ATOM 2213 C CA . LEU A 1 274 ? -110.384 23.548 135.350 1.00 82.25 274 LEU A CA 1
ATOM 2214 C C . LEU A 1 274 ? -111.020 22.883 136.582 1.00 82.25 274 LEU A C 1
ATOM 2216 O O . LEU A 1 274 ? -112.001 23.411 137.103 1.00 82.25 274 LEU A O 1
ATOM 2220 N N . GLN A 1 275 ? -110.393 21.835 137.128 1.00 80.88 275 GLN A N 1
ATOM 2221 C CA . GLN A 1 275 ? -110.818 21.191 138.382 1.00 80.88 275 GLN A CA 1
ATOM 2222 C C . GLN A 1 275 ? -110.838 22.179 139.561 1.00 80.88 275 GLN A C 1
ATOM 2224 O O . GLN A 1 275 ? -111.857 22.325 140.236 1.00 80.88 275 GLN A O 1
ATOM 2229 N N . LEU A 1 276 ? -109.765 22.959 139.743 1.00 79.19 276 LEU A N 1
ATOM 2230 C CA . LEU A 1 276 ? -109.677 23.975 140.805 1.00 79.19 276 LEU A CA 1
ATOM 2231 C C . LEU A 1 276 ? -110.758 25.073 140.693 1.00 79.19 276 LEU A C 1
ATOM 2233 O O . LEU A 1 276 ? -111.133 25.689 141.694 1.00 79.19 276 LEU A O 1
ATOM 2237 N N . LYS A 1 277 ? -111.289 25.334 139.489 1.00 79.75 277 LYS A N 1
ATOM 2238 C CA . LYS A 1 277 ? -112.422 26.256 139.288 1.00 79.75 277 LYS A CA 1
ATOM 2239 C C . LYS A 1 277 ? -113.761 25.631 139.683 1.00 79.75 277 LYS A C 1
ATOM 2241 O O . LYS A 1 277 ? -114.596 26.346 140.237 1.00 79.75 277 LYS A O 1
ATOM 2246 N N . GLU A 1 278 ? -113.966 24.339 139.438 1.00 78.56 278 GLU A N 1
ATOM 2247 C CA . GLU A 1 278 ? -115.175 23.622 139.868 1.00 78.56 278 GLU A CA 1
ATOM 2248 C C . GLU A 1 278 ? -115.237 23.497 141.399 1.00 78.56 278 GLU A C 1
ATOM 2250 O O . GLU A 1 278 ? -116.260 23.831 141.999 1.00 78.56 278 GLU A O 1
ATOM 2255 N N . GLU A 1 279 ? -114.125 23.142 142.051 1.00 78.44 279 GLU A N 1
ATOM 2256 C CA . GLU A 1 279 ? -114.017 23.097 143.520 1.00 78.44 279 GLU A CA 1
ATOM 2257 C C . GLU A 1 279 ? -114.297 24.466 144.167 1.00 78.44 279 GLU A C 1
ATOM 2259 O O . GLU A 1 279 ? -115.035 24.571 145.158 1.00 78.44 279 GLU A O 1
ATOM 2264 N N . LYS A 1 280 ? -113.777 25.550 143.571 1.00 80.81 280 LYS A N 1
ATOM 2265 C CA . LYS A 1 280 ? -114.079 26.923 144.003 1.00 80.81 280 LYS A CA 1
ATOM 2266 C C . LYS A 1 280 ? -115.563 27.268 143.838 1.00 80.81 280 LYS A C 1
ATOM 2268 O O . LYS A 1 280 ? -116.152 27.875 144.730 1.00 80.81 280 LYS A O 1
ATOM 2273 N N . ALA A 1 281 ? -116.183 26.893 142.720 1.00 77.94 281 ALA A N 1
ATOM 2274 C CA . ALA A 1 281 ? -117.601 27.162 142.489 1.00 77.94 281 ALA A CA 1
ATOM 2275 C C . ALA A 1 281 ? -118.495 26.405 143.488 1.00 77.94 281 ALA A C 1
ATOM 2277 O O . ALA A 1 281 ? -119.412 26.994 144.061 1.00 77.94 281 ALA A O 1
ATOM 2278 N N . ALA A 1 282 ? -118.197 25.130 143.756 1.00 79.38 282 ALA A N 1
ATOM 2279 C CA . ALA A 1 282 ? -118.931 24.315 144.723 1.00 79.38 282 ALA A CA 1
ATOM 2280 C C . ALA A 1 282 ? -118.862 24.896 146.149 1.00 79.38 282 ALA A C 1
ATOM 2282 O O . ALA A 1 282 ? -119.881 24.981 146.840 1.00 79.38 282 ALA A O 1
ATOM 2283 N N . THR A 1 283 ? -117.682 25.356 146.575 1.00 75.81 283 THR A N 1
ATOM 2284 C CA . THR A 1 283 ? -117.487 25.957 147.906 1.00 75.81 283 THR A CA 1
ATOM 2285 C C . THR A 1 283 ? -118.148 27.335 148.048 1.00 75.81 283 THR A C 1
ATOM 2287 O O . THR A 1 283 ? -118.760 27.604 149.084 1.00 75.81 283 THR A O 1
ATOM 2290 N N . GLU A 1 284 ? -118.140 28.183 147.012 1.00 78.50 284 GLU A N 1
ATOM 2291 C CA . GLU A 1 284 ? -118.886 29.457 147.016 1.00 78.50 284 GLU A CA 1
ATOM 2292 C C . GLU A 1 284 ? -120.415 29.262 147.051 1.00 78.50 284 GLU A C 1
ATOM 2294 O O . GLU A 1 284 ? -121.122 30.060 147.674 1.00 78.50 284 GLU A O 1
ATOM 2299 N N . ILE A 1 285 ? -120.940 28.200 146.426 1.00 79.81 285 ILE A N 1
ATOM 2300 C CA . ILE A 1 285 ? -122.370 27.845 146.483 1.00 79.81 285 ILE A CA 1
ATOM 2301 C C . ILE A 1 285 ? -122.757 27.374 147.892 1.00 79.81 285 ILE A C 1
ATOM 2303 O O . ILE A 1 285 ? -123.728 27.882 148.458 1.00 79.81 285 ILE A O 1
ATOM 2307 N N . ALA A 1 286 ? -121.979 26.465 148.488 1.00 73.75 286 ALA A N 1
ATOM 2308 C CA . ALA A 1 286 ? -122.227 25.966 149.843 1.00 73.75 286 ALA A CA 1
ATOM 2309 C C . ALA A 1 286 ? -122.213 27.094 150.895 1.00 73.75 286 ALA A C 1
ATOM 2311 O O . ALA A 1 286 ? -123.072 27.135 151.779 1.00 73.75 286 ALA A O 1
ATOM 2312 N N . LEU A 1 287 ? -121.292 28.056 150.760 1.00 77.06 287 LEU A N 1
ATOM 2313 C CA . LEU A 1 287 ? -121.206 29.217 151.649 1.00 77.06 287 LEU A CA 1
ATOM 2314 C C . LEU A 1 287 ? -122.451 30.119 151.571 1.00 77.06 287 LEU A C 1
ATOM 2316 O O . LEU A 1 287 ? -122.905 30.620 152.599 1.00 77.06 287 LEU A O 1
ATOM 2320 N N . LYS A 1 288 ? -123.031 30.316 150.378 1.00 78.31 288 LYS A N 1
ATOM 2321 C CA . LYS A 1 288 ? -124.274 31.095 150.219 1.00 78.31 288 LYS A CA 1
ATOM 2322 C C . LYS A 1 288 ? -125.472 30.405 150.867 1.00 78.31 288 LYS A C 1
ATOM 2324 O O . LYS A 1 288 ? -126.198 31.062 151.608 1.00 78.31 288 LYS A O 1
ATOM 2329 N N . ALA A 1 289 ? -125.630 29.098 150.652 1.00 76.94 289 ALA A N 1
ATOM 2330 C CA . ALA A 1 289 ? -126.723 28.325 151.241 1.00 76.94 289 ALA A CA 1
ATOM 2331 C C . ALA A 1 289 ? -126.732 28.427 152.779 1.00 76.94 289 ALA A C 1
ATOM 2333 O O . ALA A 1 289 ? -127.760 28.754 153.369 1.00 76.94 289 ALA A O 1
ATOM 2334 N N . ALA A 1 290 ? -125.569 28.268 153.423 1.00 72.12 290 ALA A N 1
ATOM 2335 C CA . ALA A 1 290 ? -125.433 28.393 154.877 1.00 72.12 290 ALA A CA 1
ATOM 2336 C C . ALA A 1 290 ? -125.778 29.802 155.414 1.00 72.12 290 ALA A C 1
ATOM 2338 O O . ALA A 1 290 ? -126.285 29.943 156.530 1.00 72.12 290 ALA A O 1
ATOM 2339 N N . LEU A 1 291 ? -125.529 30.861 154.634 1.00 76.00 291 LEU A N 1
ATOM 2340 C CA . LEU A 1 291 ? -125.866 32.240 155.013 1.00 76.00 291 LEU A CA 1
ATOM 2341 C C . LEU A 1 291 ? -127.371 32.537 154.894 1.00 76.00 291 LEU A C 1
ATOM 2343 O O . LEU A 1 291 ? -127.922 33.236 155.750 1.00 76.00 291 LEU A O 1
ATOM 2347 N N . GLU A 1 292 ? -128.050 31.993 153.882 1.00 78.56 292 GLU A N 1
ATOM 2348 C CA . GLU A 1 292 ? -129.511 32.096 153.756 1.00 78.56 292 GLU A CA 1
ATOM 2349 C C . GLU A 1 292 ? -130.234 31.251 154.814 1.00 78.56 292 GLU A C 1
ATOM 2351 O O . GLU A 1 292 ? -131.177 31.735 155.447 1.00 78.56 292 GLU A O 1
ATOM 2356 N N . GLU A 1 293 ? -129.744 30.039 155.088 1.00 75.25 293 GLU A N 1
ATOM 2357 C CA . GLU A 1 293 ? -130.268 29.166 156.142 1.00 75.25 293 GLU A CA 1
ATOM 2358 C C . GLU A 1 293 ? -130.181 29.851 157.514 1.00 75.25 293 GLU A C 1
ATOM 2360 O O . GLU A 1 293 ? -131.198 29.967 158.208 1.00 75.25 293 GLU A O 1
ATOM 2365 N N . LYS A 1 294 ? -129.032 30.456 157.853 1.00 78.62 294 LYS A N 1
ATOM 2366 C CA . LYS A 1 294 ? -128.889 31.295 159.055 1.00 78.62 294 LYS A CA 1
ATOM 2367 C C . LYS A 1 294 ? -129.918 32.436 159.097 1.00 78.62 294 LYS A C 1
ATOM 2369 O O . LYS A 1 294 ? -130.562 32.642 160.124 1.00 78.62 294 LYS A O 1
ATOM 2374 N N . SER A 1 295 ? -130.121 33.158 157.990 1.00 79.38 295 SER A N 1
ATOM 2375 C CA . SER A 1 295 ? -131.100 34.258 157.928 1.00 79.38 295 SER A CA 1
ATOM 2376 C C . SER A 1 295 ? -132.544 33.789 158.165 1.00 79.38 295 SER A C 1
ATOM 2378 O O . SER A 1 295 ? -133.360 34.542 158.708 1.00 79.38 295 SER A O 1
ATOM 2380 N N . SER A 1 296 ? -132.869 32.545 157.797 1.00 76.12 296 SER A N 1
ATOM 2381 C CA . SER A 1 296 ? -134.170 31.936 158.094 1.00 76.12 296 SER A CA 1
ATOM 2382 C C . SER A 1 296 ? -134.341 31.623 159.589 1.00 76.12 296 SER A C 1
ATOM 2384 O O . SER A 1 296 ? -135.395 31.920 160.157 1.00 76.12 296 SER A O 1
ATOM 2386 N N . VAL A 1 297 ? -133.286 31.132 160.252 1.00 74.38 297 VAL A N 1
ATOM 2387 C CA . VAL A 1 297 ? -133.266 30.844 161.698 1.00 74.38 297 VAL A CA 1
ATOM 2388 C C . VAL A 1 297 ? -133.385 32.128 162.522 1.00 74.38 297 VAL A C 1
ATOM 2390 O O . VAL A 1 297 ? -134.215 32.190 163.430 1.00 74.38 297 VAL A O 1
ATOM 2393 N N . ASP A 1 298 ? -132.639 33.180 162.168 1.00 77.00 298 ASP A N 1
ATOM 2394 C CA . ASP A 1 298 ? -132.710 34.486 162.843 1.00 77.00 298 ASP A CA 1
ATOM 2395 C C . ASP A 1 298 ? -134.154 35.053 162.805 1.00 77.00 298 ASP A C 1
ATOM 2397 O O . ASP A 1 298 ? -134.680 35.518 163.820 1.00 77.00 298 ASP A O 1
ATOM 2401 N N . LYS A 1 299 ? -134.860 34.929 161.668 1.00 77.19 299 LYS A N 1
ATOM 2402 C CA . LYS A 1 299 ? -136.281 35.323 161.537 1.00 77.19 299 LYS A CA 1
ATOM 2403 C C . LYS A 1 299 ? -137.241 34.440 162.339 1.00 77.19 299 LYS A C 1
ATOM 2405 O O . LYS A 1 299 ? -138.233 34.947 162.865 1.00 77.19 299 LYS A O 1
ATOM 2410 N N . ALA A 1 300 ? -136.977 33.138 162.441 1.00 71.94 300 ALA A N 1
ATOM 2411 C CA . ALA A 1 300 ? -137.793 32.229 163.245 1.00 71.94 300 ALA A CA 1
ATOM 2412 C C . ALA A 1 300 ? -137.716 32.575 164.744 1.00 71.94 300 ALA A C 1
ATOM 2414 O O . ALA A 1 300 ? -138.741 32.580 165.428 1.00 71.94 300 ALA A O 1
ATOM 2415 N N . LEU A 1 301 ? -136.528 32.939 165.239 1.00 72.25 301 LEU A N 1
ATOM 2416 C CA . LEU A 1 301 ? -136.310 33.350 166.631 1.00 72.25 301 LEU A CA 1
ATOM 2417 C C . LEU A 1 301 ? -137.025 34.668 166.982 1.00 72.25 301 LEU A C 1
ATOM 2419 O O . LEU A 1 301 ? -137.603 34.777 168.067 1.00 72.25 301 LEU A O 1
ATOM 2423 N N . GLU A 1 302 ? -137.048 35.647 166.074 1.00 74.06 302 GLU A N 1
ATOM 2424 C CA . GLU A 1 302 ? -137.756 36.918 166.303 1.00 74.06 302 GLU A CA 1
ATOM 2425 C C . GLU A 1 302 ? -139.288 36.736 166.320 1.00 74.06 302 GLU A C 1
ATOM 2427 O O . GLU A 1 302 ? -139.985 37.313 167.160 1.00 74.06 302 GLU A O 1
ATOM 2432 N N . ASN A 1 303 ? -139.826 35.855 165.467 1.00 74.00 303 ASN A N 1
ATOM 2433 C CA . ASN A 1 303 ? -141.240 35.467 165.523 1.00 74.00 303 ASN A CA 1
ATOM 2434 C C . ASN A 1 303 ? -141.580 34.744 166.838 1.00 74.00 303 ASN A C 1
ATOM 2436 O O . ASN A 1 303 ? -142.566 35.091 167.490 1.00 74.00 303 ASN A O 1
ATOM 2440 N N . LEU A 1 304 ? -140.730 33.810 167.283 1.00 70.19 304 LEU A N 1
ATOM 2441 C CA . LEU A 1 304 ? -140.926 33.077 168.538 1.00 70.19 304 LEU A CA 1
ATOM 2442 C C . LEU A 1 304 ? -140.941 34.015 169.761 1.00 70.19 304 LEU A C 1
ATOM 2444 O O . LEU A 1 304 ? -141.748 33.828 170.673 1.00 70.19 304 LEU A O 1
ATOM 2448 N N . ARG A 1 305 ? -140.116 35.073 169.763 1.00 73.56 305 ARG A N 1
ATOM 2449 C CA . ARG A 1 305 ? -140.182 36.157 170.763 1.00 73.56 305 ARG A CA 1
ATOM 2450 C C . ARG A 1 305 ? -141.521 36.894 170.741 1.00 73.56 305 ARG A C 1
ATOM 2452 O O . ARG A 1 305 ? -142.091 37.150 171.803 1.00 73.56 305 ARG A O 1
ATOM 2459 N N . SER A 1 306 ? -142.032 37.219 169.553 1.00 72.25 306 SER A N 1
ATOM 2460 C CA . SER A 1 306 ? -143.330 37.889 169.387 1.00 72.25 306 SER A CA 1
ATOM 2461 C C . SER A 1 306 ? -144.483 37.049 169.944 1.00 72.25 306 SER A C 1
ATOM 2463 O O . SER A 1 306 ? -145.345 37.570 170.656 1.00 72.25 306 SER A O 1
ATOM 2465 N N . ASP A 1 307 ? -144.482 35.741 169.680 1.00 71.25 307 ASP A N 1
ATOM 2466 C CA . ASP A 1 307 ? -145.510 34.824 170.179 1.00 71.25 307 ASP A CA 1
ATOM 2467 C C . ASP A 1 307 ? -145.379 34.546 171.683 1.00 71.25 307 ASP A C 1
ATOM 2469 O O . ASP A 1 307 ? -146.391 34.549 172.386 1.00 71.25 307 ASP A O 1
ATOM 2473 N N . MET A 1 308 ? -144.163 34.452 172.230 1.00 70.31 308 MET A N 1
ATOM 2474 C CA . MET A 1 308 ? -143.954 34.366 173.683 1.00 70.31 308 MET A CA 1
ATOM 2475 C C . MET A 1 308 ? -144.520 35.597 174.421 1.00 70.31 308 MET A C 1
ATOM 2477 O O . MET A 1 308 ? -145.181 35.463 175.452 1.00 70.31 308 MET A O 1
ATOM 2481 N N . GLY A 1 309 ? -144.385 36.798 173.843 1.00 67.38 309 GLY A N 1
ATOM 2482 C CA . GLY A 1 309 ? -145.010 38.024 174.363 1.00 67.38 309 GLY A CA 1
ATOM 2483 C C . GLY A 1 309 ? -146.549 38.045 174.289 1.00 67.38 309 GLY A C 1
ATOM 2484 O O . GLY A 1 309 ? -147.201 38.805 175.014 1.00 67.38 309 GLY A O 1
ATOM 2485 N N . LYS A 1 310 ? -147.163 37.197 173.450 1.00 71.62 310 LYS A N 1
ATOM 2486 C CA . LYS A 1 310 ? -148.618 36.941 173.451 1.00 71.62 310 LYS A CA 1
ATOM 2487 C C . LYS A 1 310 ? -148.980 35.921 174.536 1.00 71.62 310 LYS A C 1
ATOM 2489 O O . LYS A 1 310 ? -149.967 36.123 175.245 1.00 71.62 310 LYS A O 1
ATOM 2494 N N . VAL A 1 311 ? -148.151 34.892 174.739 1.00 68.94 311 VAL A N 1
ATOM 2495 C CA . VAL A 1 311 ? -148.320 33.893 175.810 1.00 68.94 311 VAL A CA 1
ATOM 2496 C C . VAL A 1 311 ? -148.306 34.550 177.195 1.00 68.94 311 VAL A C 1
ATOM 2498 O O . VAL A 1 311 ? -149.221 34.290 177.977 1.00 68.94 311 VAL A O 1
ATOM 2501 N N . GLU A 1 312 ? -147.403 35.494 177.480 1.00 69.25 312 GLU A N 1
ATOM 2502 C CA . GLU A 1 312 ? -147.418 36.257 178.747 1.00 69.25 312 GLU A CA 1
ATOM 2503 C C . GLU A 1 312 ? -148.723 37.042 178.978 1.00 69.25 312 GLU A C 1
ATOM 2505 O O . GLU A 1 312 ? -149.170 37.208 180.118 1.00 69.25 312 GLU A O 1
ATOM 2510 N N . LYS A 1 313 ? -149.378 37.521 177.911 1.00 65.62 313 LYS A N 1
ATOM 2511 C CA . LYS A 1 313 ? -150.695 38.171 178.014 1.00 65.62 313 LYS A CA 1
ATOM 2512 C C . LYS A 1 313 ? -151.819 37.160 178.253 1.00 65.62 313 LYS A C 1
ATOM 2514 O O . LYS A 1 313 ? -152.742 37.482 178.993 1.00 65.62 313 LYS A O 1
ATOM 2519 N N . SER A 1 314 ? -151.727 35.939 177.724 1.00 64.00 314 SER A N 1
ATOM 2520 C CA . SER A 1 314 ? -152.687 34.867 178.041 1.00 64.00 314 SER A CA 1
ATOM 2521 C C . SER A 1 314 ? -152.524 34.327 179.471 1.00 64.00 314 SER A C 1
ATOM 2523 O O . SER A 1 314 ? -153.517 34.112 180.168 1.00 64.00 314 SER A O 1
ATOM 2525 N N . PHE A 1 315 ? -151.287 34.234 179.973 1.00 65.50 315 PHE A N 1
ATOM 2526 C CA . PHE A 1 315 ? -150.978 33.873 181.362 1.00 65.50 315 PHE A CA 1
ATOM 2527 C C . PHE A 1 315 ? -151.569 34.885 182.361 1.00 65.50 315 PHE A C 1
ATOM 2529 O O . PHE A 1 315 ? -152.029 34.519 183.443 1.00 65.50 315 PHE A O 1
ATOM 2536 N N . ARG A 1 316 ? -151.645 36.159 181.949 1.00 54.56 316 ARG A N 1
ATOM 2537 C CA . ARG A 1 316 ? -152.318 37.250 182.672 1.00 54.56 316 ARG A CA 1
ATOM 2538 C C . ARG A 1 316 ? -153.835 37.051 182.819 1.00 54.56 316 ARG A C 1
ATOM 2540 O O . ARG A 1 316 ? -154.405 37.621 183.740 1.00 54.56 316 ARG A O 1
ATOM 2547 N N . SER A 1 317 ? -154.469 36.252 181.953 1.00 63.47 317 SER A N 1
ATOM 2548 C CA . SER A 1 317 ? -155.895 35.897 182.041 1.00 63.47 317 SER A CA 1
ATOM 2549 C C . SER A 1 317 ? -156.110 34.593 182.806 1.00 63.47 317 SER A C 1
ATOM 2551 O O . SER A 1 317 ? -156.881 34.559 183.756 1.00 63.47 317 SER A O 1
ATOM 2553 N N . MET A 1 318 ? -155.373 33.529 182.475 1.00 61.22 318 MET A N 1
ATOM 2554 C CA . MET A 1 318 ? -155.588 32.203 183.076 1.00 61.22 318 MET A CA 1
ATOM 2555 C C . MET A 1 318 ? -155.342 32.186 184.598 1.00 61.22 318 MET A C 1
ATOM 2557 O O . MET A 1 318 ? -155.976 31.429 185.332 1.00 61.22 318 MET A O 1
ATOM 2561 N N . LYS A 1 319 ? -154.467 33.068 185.104 1.00 61.88 319 LYS A N 1
ATOM 2562 C CA . LYS A 1 319 ? -154.259 33.265 186.548 1.00 61.88 319 LYS A CA 1
ATOM 2563 C C . LYS A 1 319 ? -155.441 33.975 187.238 1.00 61.88 319 LYS A C 1
ATOM 2565 O O . LYS A 1 319 ? -155.684 33.731 188.419 1.00 61.88 319 LYS A O 1
ATOM 2570 N N . GLN A 1 320 ? -156.199 34.798 186.507 1.00 67.50 320 GLN A N 1
ATOM 2571 C CA . GLN A 1 320 ? -157.461 35.390 186.970 1.00 67.50 320 GLN A CA 1
ATOM 2572 C C . GLN A 1 320 ? -158.527 34.293 187.135 1.00 67.50 320 GLN A C 1
ATOM 2574 O O . GLN A 1 320 ? -159.180 34.228 188.171 1.00 67.50 320 GLN A O 1
ATOM 2579 N N . ASP A 1 321 ? -158.640 33.366 186.180 1.00 63.22 321 ASP A N 1
ATOM 2580 C CA . ASP A 1 321 ? -159.598 32.251 186.259 1.00 63.22 321 ASP A CA 1
ATOM 2581 C C . ASP A 1 321 ? -159.255 31.263 187.389 1.00 63.22 321 ASP A C 1
ATOM 2583 O O . ASP A 1 321 ? -160.140 30.818 188.125 1.00 63.22 321 ASP A O 1
ATOM 2587 N N . LEU A 1 322 ? -157.962 31.006 187.626 1.00 56.06 322 LEU A N 1
ATOM 2588 C CA . LEU A 1 322 ? -157.487 30.208 188.768 1.00 56.06 322 LEU A CA 1
ATOM 2589 C C . LEU A 1 322 ? -157.886 30.810 190.135 1.00 56.06 322 LEU A C 1
ATOM 2591 O O . LEU A 1 322 ? -158.012 30.085 191.126 1.00 56.06 322 LEU A O 1
ATOM 2595 N N . THR A 1 323 ? -158.133 32.124 190.185 1.00 52.41 323 THR A N 1
ATOM 2596 C CA . THR A 1 323 ? -158.616 32.827 191.388 1.00 52.41 323 THR A CA 1
ATOM 2597 C C . THR A 1 323 ? -160.063 32.440 191.726 1.00 52.41 323 THR A C 1
ATOM 2599 O O . THR A 1 323 ? -160.424 32.391 192.900 1.00 52.41 323 THR A O 1
ATOM 2602 N N . ASN A 1 324 ? -160.873 32.081 190.722 1.00 58.09 324 ASN A N 1
ATOM 2603 C CA . ASN A 1 324 ? -162.320 31.863 190.857 1.00 58.09 324 ASN A CA 1
ATOM 2604 C C . ASN A 1 324 ? -162.739 30.395 191.047 1.00 58.09 324 ASN A C 1
ATOM 2606 O O . ASN A 1 324 ? -163.907 30.140 191.330 1.00 58.09 324 ASN A O 1
ATOM 2610 N N . LYS A 1 325 ? -161.817 29.430 190.900 1.00 56.94 325 LYS A N 1
ATOM 2611 C CA . LYS A 1 325 ? -162.059 28.014 191.253 1.00 56.94 325 LYS A CA 1
ATOM 2612 C C . LYS A 1 325 ? -161.434 27.597 192.584 1.00 56.94 325 LYS A C 1
ATOM 2614 O O . LYS A 1 325 ? -161.955 26.703 193.243 1.00 56.94 325 LYS A O 1
ATOM 2619 N N . THR A 1 326 ? -160.364 28.268 193.011 1.00 48.84 326 THR A N 1
ATOM 2620 C CA . THR A 1 326 ? -159.743 28.031 194.329 1.00 48.84 326 THR A CA 1
ATOM 2621 C C . THR A 1 326 ? -160.630 28.551 195.472 1.00 48.84 326 THR A C 1
ATOM 2623 O O . THR A 1 326 ? -160.614 28.009 196.573 1.00 48.84 326 THR A O 1
ATOM 2626 N N . SER A 1 327 ? -161.480 29.547 195.195 1.00 53.72 327 SER A N 1
ATOM 2627 C CA . SER A 1 327 ? -162.487 30.077 196.123 1.00 53.72 327 SER A CA 1
ATOM 2628 C C . SER A 1 327 ? -163.532 29.047 196.580 1.00 53.72 327 SER A C 1
ATOM 2630 O O . SER A 1 327 ? -164.079 29.197 197.672 1.00 53.72 327 SER A O 1
ATOM 2632 N N . GLU A 1 328 ? -163.784 27.994 195.796 1.00 56.41 328 GLU A N 1
ATOM 2633 C CA . GLU A 1 328 ? -164.753 26.930 196.108 1.00 56.41 328 GLU A CA 1
ATOM 2634 C C . GLU A 1 328 ? -164.152 25.755 196.907 1.00 56.41 328 GLU A C 1
ATOM 2636 O O . GLU A 1 328 ? -164.873 24.822 197.249 1.00 56.41 328 GLU A O 1
ATOM 2641 N N . LEU A 1 329 ? -162.857 25.797 197.256 1.00 45.00 329 LEU A N 1
ATOM 2642 C CA . LEU A 1 329 ? -162.213 24.801 198.133 1.00 45.00 329 LEU A CA 1
ATOM 2643 C C . LEU A 1 329 ? -162.083 25.275 199.601 1.00 45.00 329 LEU A C 1
ATOM 2645 O O . LEU A 1 329 ? -161.550 24.564 200.447 1.00 45.00 329 LEU A O 1
ATOM 2649 N N . ASN A 1 330 ? -162.605 26.463 199.925 1.00 51.53 330 ASN A N 1
ATOM 2650 C CA . ASN A 1 330 ? -162.430 27.184 201.197 1.00 51.53 330 ASN A CA 1
ATOM 2651 C C . ASN A 1 330 ? -163.095 26.567 202.456 1.00 51.53 330 ASN A C 1
ATOM 2653 O O . ASN A 1 330 ? -163.213 27.260 203.466 1.00 51.53 330 ASN A O 1
ATOM 2657 N N . GLN A 1 331 ? -163.569 25.312 202.438 1.00 53.00 331 GLN A N 1
ATOM 2658 C CA . GLN A 1 331 ? -164.410 24.772 203.526 1.00 53.00 331 GLN A CA 1
ATOM 2659 C C . GLN A 1 331 ? -164.037 23.373 204.057 1.00 53.00 331 GLN A C 1
ATOM 2661 O O . GLN A 1 331 ? -164.783 22.800 204.848 1.00 53.00 331 GLN A O 1
ATOM 2666 N N . VAL A 1 332 ? -162.858 22.840 203.718 1.00 37.06 332 VAL A N 1
ATOM 2667 C CA . VAL A 1 332 ? -162.253 21.704 204.443 1.00 37.06 332 VAL A CA 1
ATOM 2668 C C . VAL A 1 332 ? -160.842 22.105 204.869 1.00 37.06 332 VAL A C 1
ATOM 2670 O O . VAL A 1 332 ? -160.009 22.381 204.017 1.00 37.06 332 VAL A O 1
ATOM 2673 N N . HIS A 1 333 ? -160.612 22.159 206.188 1.00 36.75 333 HIS A N 1
ATOM 2674 C CA . HIS A 1 333 ? -159.438 22.750 206.856 1.00 36.75 333 HIS A CA 1
ATOM 2675 C C . HIS A 1 333 ? -159.136 24.214 206.435 1.00 36.75 333 HIS A C 1
ATOM 2677 O O . HIS A 1 333 ? -158.396 24.465 205.495 1.00 36.75 333 HIS A O 1
ATOM 2683 N N . SER A 1 334 ? -159.613 25.273 207.098 1.00 48.16 334 SER A N 1
ATOM 2684 C CA . SER A 1 334 ? -160.346 25.437 208.370 1.00 48.16 334 SER A CA 1
ATOM 2685 C C . SER A 1 334 ? -159.683 24.931 209.663 1.00 48.16 334 SER A C 1
ATOM 2687 O O . SER A 1 334 ? -160.164 25.263 210.743 1.00 48.16 334 SER A O 1
ATOM 2689 N N . GLU A 1 335 ? -158.578 24.191 209.594 1.00 40.41 335 GLU A N 1
ATOM 2690 C CA . GLU A 1 335 ? -157.829 23.698 210.752 1.00 40.41 335 GLU A CA 1
ATOM 2691 C C . GLU A 1 335 ? -156.338 23.732 210.399 1.00 40.41 335 GLU A C 1
ATOM 2693 O O . GLU A 1 335 ? -155.950 23.258 209.336 1.00 40.41 335 GLU A O 1
ATOM 2698 N N . LYS A 1 336 ? -155.518 24.311 211.289 1.00 37.91 336 LYS A N 1
ATOM 2699 C CA . LYS A 1 336 ? -154.041 24.289 211.264 1.00 37.91 336 LYS A CA 1
ATOM 2700 C C . LYS A 1 336 ? -153.383 24.680 209.911 1.00 37.91 336 LYS A C 1
ATOM 2702 O O . LYS A 1 336 ? -152.984 23.821 209.138 1.00 37.91 336 LYS A O 1
ATOM 2707 N N . ASN A 1 337 ? -153.129 25.952 209.588 1.00 42.22 337 ASN A N 1
ATOM 2708 C CA . ASN A 1 337 ? -153.180 27.183 210.390 1.00 42.22 337 ASN A CA 1
ATOM 2709 C C . ASN A 1 337 ? -152.419 27.140 211.732 1.00 42.22 337 ASN A C 1
ATOM 2711 O O . ASN A 1 337 ? -152.985 27.406 212.788 1.00 42.22 337 ASN A O 1
ATOM 2715 N N . ALA A 1 338 ? -151.125 26.810 211.686 1.00 35.59 338 ALA A N 1
ATOM 2716 C CA . ALA A 1 338 ? -150.155 27.184 212.720 1.00 35.59 338 ALA A CA 1
ATOM 2717 C C . ALA A 1 338 ? -148.729 27.186 212.136 1.00 35.59 338 ALA A C 1
ATOM 2719 O O . ALA A 1 338 ? -148.310 26.151 211.629 1.00 35.59 338 ALA A O 1
ATOM 2720 N N . LEU A 1 339 ? -148.011 28.312 212.282 1.00 32.09 339 LEU A N 1
ATOM 2721 C CA . LEU A 1 339 ? -146.599 28.545 211.905 1.00 32.09 339 LEU A CA 1
ATOM 2722 C C . LEU A 1 339 ? -146.304 28.435 210.386 1.00 32.09 339 LEU A C 1
ATOM 2724 O O . LEU A 1 339 ? -146.484 27.387 209.782 1.00 32.09 339 LEU A O 1
ATOM 2728 N N . LEU A 1 340 ? -145.888 29.478 209.656 1.00 38.25 340 LEU A N 1
ATOM 2729 C CA . LEU A 1 340 ? -145.448 30.836 210.021 1.00 38.25 340 LEU A CA 1
ATOM 2730 C C . LEU A 1 340 ? -144.114 30.882 210.806 1.00 38.25 340 LEU A C 1
ATOM 2732 O O . LEU A 1 340 ? -144.095 30.618 212.003 1.00 38.25 340 LEU A O 1
ATOM 2736 N N . VAL A 1 341 ? -143.052 31.343 210.121 1.00 44.38 341 VAL A N 1
ATOM 2737 C CA . VAL A 1 341 ? -141.649 31.525 210.580 1.00 44.38 341 VAL A CA 1
ATOM 2738 C C . VAL A 1 341 ? -140.799 30.239 210.663 1.00 44.38 341 VAL A C 1
ATOM 2740 O O . VAL A 1 341 ? -141.273 29.203 211.112 1.00 44.38 341 VAL A O 1
ATOM 2743 N N . GLN A 1 342 ? -139.515 30.380 210.282 1.00 32.81 342 GLN A N 1
ATOM 2744 C CA . GLN A 1 342 ? -138.417 29.391 210.334 1.00 32.81 342 GLN A CA 1
ATOM 2745 C C . GLN A 1 342 ? -138.547 28.157 209.406 1.00 32.81 342 GLN A C 1
ATOM 2747 O O . GLN A 1 342 ? -139.629 27.845 208.923 1.00 32.81 342 GLN A O 1
ATOM 2752 N N . VAL A 1 343 ? -137.458 27.458 209.049 1.00 36.56 343 VAL A N 1
ATOM 2753 C CA . VAL A 1 343 ? -136.047 27.547 209.513 1.00 36.56 343 VAL A CA 1
ATOM 2754 C C . VAL A 1 343 ? -135.080 27.888 208.358 1.00 36.56 343 VAL A C 1
ATOM 2756 O O . VAL A 1 343 ? -135.502 28.052 207.214 1.00 36.56 343 VAL A O 1
ATOM 2759 N N . GLU A 1 344 ? -133.799 28.073 208.681 1.00 36.94 344 GLU A N 1
ATOM 2760 C CA . GLU A 1 344 ? -132.681 28.216 207.738 1.00 36.94 344 GLU A CA 1
ATOM 2761 C C . GLU A 1 344 ? -132.438 26.988 206.807 1.00 36.94 344 GLU A C 1
ATOM 2763 O O . GLU A 1 344 ? -133.219 26.047 206.739 1.00 36.94 344 GLU A O 1
ATOM 2768 N N . GLU A 1 345 ? -131.267 26.999 206.155 1.00 32.72 345 GLU A N 1
ATOM 2769 C CA . GLU A 1 345 ? -130.496 25.834 205.690 1.00 32.72 345 GLU A CA 1
ATOM 2770 C C . GLU A 1 345 ? -130.655 25.340 204.229 1.00 32.72 345 GLU A C 1
ATOM 2772 O O . GLU A 1 345 ? -131.708 24.926 203.755 1.00 32.72 345 GLU A O 1
ATOM 2777 N N . SER A 1 346 ? -129.486 25.238 203.575 1.00 29.86 346 SER A N 1
ATOM 2778 C CA . SER A 1 346 ? -129.135 24.429 202.386 1.00 29.86 346 SER A CA 1
ATOM 2779 C C . SER A 1 346 ? -129.637 24.812 200.967 1.00 29.86 346 SER A C 1
ATOM 2781 O O . SER A 1 346 ? -130.783 25.179 200.760 1.00 29.86 346 SER A O 1
ATOM 2783 N N . SER A 1 347 ? -128.802 24.701 199.913 1.00 31.88 347 SER A N 1
ATOM 2784 C CA . SER A 1 347 ? -127.343 24.427 199.887 1.00 31.88 347 SER A CA 1
ATOM 2785 C C . SER A 1 347 ? -126.639 24.812 198.570 1.00 31.88 347 SER A C 1
ATOM 2787 O O . SER A 1 347 ? -127.246 25.005 197.521 1.00 31.88 347 SER A O 1
ATOM 2789 N N . LYS A 1 348 ? -125.300 24.866 198.641 1.00 45.03 348 LYS A N 1
ATOM 2790 C CA . LYS A 1 348 ? -124.366 24.769 197.504 1.00 45.03 348 LYS A CA 1
ATOM 2791 C C . LYS A 1 348 ? -124.206 23.280 197.113 1.00 45.03 348 LYS A C 1
ATOM 2793 O O . LYS A 1 348 ? -123.806 22.526 197.997 1.00 45.03 348 LYS A O 1
ATOM 2798 N N . CYS A 1 349 ? -124.441 22.856 195.859 1.00 27.75 349 CYS A N 1
ATOM 2799 C CA . CYS A 1 349 ? -124.193 21.479 195.348 1.00 27.75 349 CYS A CA 1
ATOM 2800 C C . CYS A 1 349 ? -124.223 21.383 193.789 1.00 27.75 349 CYS A C 1
ATOM 2802 O O . CYS A 1 349 ? -124.756 22.300 193.174 1.00 27.75 349 CYS A O 1
ATOM 2804 N N . VAL A 1 350 ? -123.799 20.304 193.087 1.00 31.78 350 VAL A N 1
ATOM 2805 C CA . VAL A 1 350 ? -122.579 19.447 193.202 1.00 31.78 350 VAL A CA 1
ATOM 2806 C C . VAL A 1 350 ? -122.381 18.533 191.946 1.00 31.78 350 VAL A C 1
ATOM 2808 O O . VAL A 1 350 ? -123.357 18.101 191.351 1.00 31.78 350 VAL A O 1
ATOM 2811 N N . GLN A 1 351 ? -121.119 18.241 191.582 1.00 32.19 351 GLN A N 1
ATOM 2812 C CA . GLN A 1 351 ? -120.546 17.047 190.888 1.00 32.19 351 GLN A CA 1
ATOM 2813 C C . GLN A 1 351 ? -121.094 16.383 189.564 1.00 32.19 351 GLN A C 1
ATOM 2815 O O . GLN A 1 351 ? -122.131 15.734 189.561 1.00 32.19 351 GLN A O 1
ATOM 2820 N N . VAL A 1 352 ? -120.184 16.287 188.562 1.00 39.41 352 VAL A N 1
ATOM 2821 C CA . VAL A 1 352 ? -119.585 15.048 187.941 1.00 39.41 352 VAL A CA 1
ATOM 2822 C C . VAL A 1 352 ? -120.013 14.406 186.579 1.00 39.41 352 VAL A C 1
ATOM 2824 O O . VAL A 1 352 ? -121.149 14.008 186.372 1.00 39.41 352 VAL A O 1
ATOM 2827 N N . GLU A 1 353 ? -118.962 14.174 185.753 1.00 34.53 353 GLU A N 1
ATOM 2828 C CA . GLU A 1 353 ? -118.728 13.217 184.626 1.00 34.53 353 GLU A CA 1
ATOM 2829 C C . GLU A 1 353 ? -119.541 13.284 183.293 1.00 34.53 353 GLU A C 1
ATOM 2831 O O . GLU A 1 353 ? -120.687 13.706 183.271 1.00 34.53 353 GLU A O 1
ATOM 2836 N N . LYS A 1 354 ? -118.984 12.896 182.114 1.00 37.78 354 LYS A N 1
ATOM 2837 C CA . LYS A 1 354 ? -117.783 12.049 181.843 1.00 37.78 354 LYS A CA 1
ATOM 2838 C C . LYS A 1 354 ? -117.004 12.345 180.517 1.00 37.78 354 LYS A C 1
ATOM 2840 O O . LYS A 1 354 ? -117.592 12.211 179.455 1.00 37.78 354 LYS A O 1
ATOM 2845 N N . GLN A 1 355 ? -115.667 12.546 180.615 1.00 41.66 355 GLN A N 1
ATOM 2846 C CA . GLN A 1 355 ? -114.575 12.309 179.603 1.00 41.66 355 GLN A CA 1
ATOM 2847 C C . GLN A 1 355 ? -114.551 13.141 178.278 1.00 41.66 355 GLN A C 1
ATOM 2849 O O . GLN A 1 355 ? -115.610 13.507 177.792 1.00 41.66 355 GLN A O 1
ATOM 2854 N N . LYS A 1 356 ? -113.432 13.459 177.570 1.00 39.88 356 LYS A N 1
ATOM 2855 C CA . LYS A 1 356 ? -111.923 13.388 177.669 1.00 39.88 356 LYS A CA 1
ATOM 2856 C C . LYS A 1 356 ? -111.328 14.147 176.422 1.00 39.88 356 LYS A C 1
ATOM 2858 O O . LYS A 1 356 ? -112.115 14.418 175.525 1.00 39.88 356 LYS A O 1
ATOM 2863 N N . ALA A 1 357 ? -110.033 14.392 176.123 1.00 37.44 357 ALA A N 1
ATOM 2864 C CA . ALA A 1 357 ? -108.736 14.644 176.809 1.00 37.44 357 ALA A CA 1
ATOM 2865 C C . ALA A 1 357 ? -107.585 14.668 175.736 1.00 37.44 357 ALA A C 1
ATOM 2867 O O . ALA A 1 357 ? -107.776 14.026 174.707 1.00 37.44 357 ALA A O 1
ATOM 2868 N N . GLU A 1 358 ? -106.369 15.253 175.836 1.00 35.84 358 GLU A N 1
ATOM 2869 C CA . GLU A 1 358 ? -105.736 16.316 176.666 1.00 35.84 358 GLU A CA 1
ATOM 2870 C C . GLU A 1 358 ? -104.315 16.701 176.104 1.00 35.84 358 GLU A C 1
ATOM 2872 O O . GLU A 1 358 ? -103.543 15.808 175.773 1.00 35.84 358 GLU A O 1
ATOM 2877 N N . VAL A 1 359 ? -103.933 17.999 176.118 1.00 35.91 359 VAL A N 1
ATOM 2878 C CA . VAL A 1 359 ? -102.540 18.538 176.336 1.00 35.91 359 VAL A CA 1
ATOM 2879 C C . VAL A 1 359 ? -101.470 18.467 175.185 1.00 35.91 359 VAL A C 1
ATOM 2881 O O . VAL A 1 359 ? -101.781 18.103 174.056 1.00 35.91 359 VAL A O 1
ATOM 2884 N N . SER A 1 360 ? -100.250 19.009 175.412 1.00 31.72 360 SER A N 1
ATOM 2885 C CA . SER A 1 360 ? -99.216 19.441 174.434 1.00 31.72 360 SER A CA 1
ATOM 2886 C C . SER A 1 360 ? -97.735 19.241 174.884 1.00 31.72 360 SER A C 1
ATOM 2888 O O . SER A 1 360 ? -97.487 18.945 176.049 1.00 31.72 360 SER A O 1
ATOM 2890 N N . MET A 1 361 ? -96.776 19.542 173.975 1.00 34.00 361 MET A N 1
ATOM 2891 C CA . MET A 1 361 ? -95.320 19.832 174.170 1.00 34.00 361 MET A CA 1
ATOM 2892 C C . MET A 1 361 ? -94.282 18.689 174.395 1.00 34.00 361 MET A C 1
ATOM 2894 O O . MET A 1 361 ? -94.595 17.667 174.984 1.00 34.00 361 MET A O 1
ATOM 2898 N N . THR A 1 362 ? -93.025 19.011 173.996 1.00 38.50 362 THR A N 1
ATOM 2899 C CA . THR A 1 362 ? -91.662 18.505 174.382 1.00 38.50 362 THR A CA 1
ATOM 2900 C C . THR A 1 362 ? -90.845 17.472 173.545 1.00 38.50 362 THR A C 1
ATOM 2902 O O . THR A 1 362 ? -91.364 16.509 172.999 1.00 38.50 362 THR A O 1
ATOM 2905 N N . GLU A 1 363 ? -89.509 17.716 173.563 1.00 29.02 363 GLU A N 1
ATOM 2906 C CA . GLU A 1 363 ? -88.326 16.798 173.531 1.00 29.02 363 GLU A CA 1
ATOM 2907 C C . GLU A 1 363 ? -87.550 16.390 172.231 1.00 29.02 363 GLU A C 1
ATOM 2909 O O . GLU A 1 363 ? -87.964 15.514 171.486 1.00 29.02 363 GLU A O 1
ATOM 2914 N N . ASN A 1 364 ? -86.303 16.922 172.133 1.00 33.81 364 ASN A N 1
ATOM 2915 C CA . ASN A 1 364 ? -84.984 16.243 171.933 1.00 33.81 364 ASN A CA 1
ATOM 2916 C C . ASN A 1 364 ? -84.648 15.422 170.655 1.00 33.81 364 ASN A C 1
ATOM 2918 O O . ASN A 1 364 ? -85.488 14.715 170.123 1.00 33.81 364 ASN A O 1
ATOM 2922 N N . LYS A 1 365 ? -83.405 15.364 170.118 1.00 31.55 365 LYS A N 1
ATOM 2923 C CA . LYS A 1 365 ? -82.035 15.930 170.371 1.00 31.55 365 LYS A CA 1
ATOM 2924 C C . LYS A 1 365 ? -81.345 16.050 168.982 1.00 31.55 365 LYS A C 1
ATOM 2926 O O . LYS A 1 365 ? -81.653 15.237 168.122 1.00 31.55 365 LYS A O 1
ATOM 2931 N N . SER A 1 366 ? -80.489 17.007 168.597 1.00 41.66 366 SER A N 1
ATOM 2932 C CA . SER A 1 366 ? -79.372 17.744 169.229 1.00 41.66 366 SER A CA 1
ATOM 2933 C C . SER A 1 366 ? -78.094 16.931 169.509 1.00 41.66 366 SER A C 1
ATOM 2935 O O . SER A 1 366 ? -78.028 16.248 170.528 1.00 41.66 366 SER A O 1
ATOM 2937 N N . HIS A 1 367 ? -77.053 17.099 168.674 1.00 31.72 367 HIS A N 1
ATOM 2938 C CA . HIS A 1 367 ? -75.853 17.856 169.087 1.00 31.72 367 HIS A CA 1
ATOM 2939 C C . HIS A 1 367 ? -74.951 18.291 167.908 1.00 31.72 367 HIS A C 1
ATOM 2941 O O . HIS A 1 367 ? -74.989 17.695 166.836 1.00 31.72 367 HIS A O 1
ATOM 2947 N N . MET A 1 368 ? -74.113 19.311 168.134 1.00 38.62 368 MET A N 1
ATOM 2948 C CA . MET A 1 368 ? -72.915 19.625 167.329 1.00 38.62 368 MET A CA 1
ATOM 2949 C C . MET A 1 368 ? -71.647 19.296 168.138 1.00 38.62 368 MET A C 1
ATOM 2951 O O . MET A 1 368 ? -71.737 19.228 169.364 1.00 38.62 368 MET A O 1
ATOM 2955 N N . PHE A 1 369 ? -70.478 19.183 167.492 1.00 28.72 369 PHE A N 1
ATOM 2956 C CA . PHE A 1 369 ? -69.383 20.183 167.580 1.00 28.72 369 PHE A CA 1
ATOM 2957 C C . PHE A 1 369 ? -68.050 19.621 167.035 1.00 28.72 369 PHE A C 1
ATOM 2959 O O . PHE A 1 369 ? -67.430 20.252 166.182 1.00 28.72 369 PHE A O 1
ATOM 2966 N N . ASP A 1 370 ? -67.661 18.411 167.454 1.00 38.31 370 ASP A N 1
ATOM 2967 C CA . ASP A 1 370 ? -66.282 17.908 167.332 1.00 38.31 370 ASP A CA 1
ATOM 2968 C C . ASP A 1 370 ? -66.090 16.766 166.313 1.00 38.31 370 ASP A C 1
ATOM 2970 O O . ASP A 1 370 ? -66.069 15.598 166.681 1.00 38.31 370 ASP A O 1
ATOM 2974 N N . GLU A 1 371 ? -65.916 17.120 165.034 1.00 36.25 371 GLU A N 1
ATOM 2975 C CA . GLU A 1 371 ? -64.907 16.519 164.120 1.00 36.25 371 GLU A CA 1
ATOM 2976 C C . GLU A 1 371 ? -64.702 17.447 162.895 1.00 36.25 371 GLU A C 1
ATOM 2978 O O . GLU A 1 371 ? -64.700 17.049 161.731 1.00 36.25 371 GLU A O 1
ATOM 2983 N N . LEU A 1 372 ? -64.636 18.758 163.154 1.00 44.47 372 LEU A N 1
ATOM 2984 C CA . LEU A 1 372 ? -64.836 19.820 162.152 1.00 44.47 372 LEU A CA 1
ATOM 2985 C C . LEU A 1 372 ? -63.614 20.046 161.229 1.00 44.47 372 LEU A C 1
ATOM 2987 O O . LEU A 1 372 ? -63.724 20.649 160.162 1.00 44.47 372 LEU A O 1
ATOM 2991 N N . GLN A 1 373 ? -62.424 19.620 161.662 1.00 41.84 373 GLN A N 1
ATOM 2992 C CA . GLN A 1 373 ? -61.206 20.397 161.395 1.00 41.84 373 GLN A CA 1
ATOM 2993 C C . GLN A 1 373 ? -60.107 19.665 160.595 1.00 41.84 373 GLN A C 1
ATOM 2995 O O . GLN A 1 373 ? -59.208 20.319 160.068 1.00 41.84 373 GLN A O 1
ATOM 3000 N N . ASN A 1 374 ? -60.135 18.329 160.501 1.00 40.28 374 ASN A N 1
ATOM 3001 C CA . ASN A 1 374 ? -58.908 17.546 160.266 1.00 40.28 374 ASN A CA 1
ATOM 3002 C C . ASN A 1 374 ? -58.560 17.255 158.783 1.00 40.28 374 ASN A C 1
ATOM 3004 O O . ASN A 1 374 ? -57.389 17.176 158.424 1.00 40.28 374 ASN A O 1
ATOM 3008 N N . GLN A 1 375 ? -59.541 17.146 157.876 1.00 39.09 375 GLN A N 1
ATOM 3009 C CA . GLN A 1 375 ? -59.278 16.749 156.471 1.00 39.09 375 GLN A CA 1
ATOM 3010 C C . GLN A 1 375 ? -59.210 17.907 155.459 1.00 39.09 375 GLN A C 1
ATOM 3012 O O . GLN A 1 375 ? -58.913 17.692 154.286 1.00 39.09 375 GLN A O 1
ATOM 3017 N N . LYS A 1 376 ? -59.377 19.161 155.901 1.00 47.94 376 LYS A N 1
ATOM 3018 C CA . LYS A 1 376 ? -59.148 20.348 155.052 1.00 47.94 376 LYS A CA 1
ATOM 3019 C C . LYS A 1 376 ? -57.665 20.750 154.963 1.00 47.94 376 LYS A C 1
ATOM 3021 O O . LYS A 1 376 ? -57.297 21.511 154.074 1.00 47.94 376 LYS A O 1
ATOM 3026 N N . SER A 1 377 ? -56.813 20.226 155.851 1.00 46.31 377 SER A N 1
ATOM 3027 C CA . SER A 1 377 ? -55.389 20.590 155.930 1.00 46.31 377 SER A CA 1
ATOM 3028 C C . SER A 1 377 ? -54.468 19.795 154.992 1.00 46.31 377 SER A C 1
ATOM 3030 O O . SER A 1 377 ? -53.326 20.195 154.796 1.00 46.31 377 SER A O 1
ATOM 3032 N N . GLN A 1 378 ? -54.927 18.684 154.403 1.00 41.38 378 GLN A N 1
ATOM 3033 C CA . GLN A 1 378 ? -54.061 17.777 153.627 1.00 41.38 378 GLN A CA 1
ATOM 3034 C C . GLN A 1 378 ? -53.949 18.122 152.128 1.00 41.38 378 GLN A C 1
ATOM 3036 O O . GLN A 1 378 ? -53.196 17.476 151.405 1.00 41.38 378 GLN A O 1
ATOM 3041 N N . PHE A 1 379 ? -54.645 19.158 151.646 1.00 49.62 379 PHE A N 1
ATOM 3042 C CA . PHE A 1 379 ? -54.682 19.504 150.216 1.00 49.62 379 PHE A CA 1
ATOM 3043 C C . PHE A 1 379 ? -53.459 20.268 149.674 1.00 49.62 379 PHE A C 1
ATOM 3045 O O . PHE A 1 379 ? -53.388 20.477 148.466 1.00 49.62 379 PHE A O 1
ATOM 3052 N N . VAL A 1 380 ? -52.527 20.722 150.524 1.00 49.97 380 VAL A N 1
ATOM 3053 C CA . VAL A 1 380 ? -51.512 21.721 150.118 1.00 49.97 380 VAL A CA 1
ATOM 3054 C C . VAL A 1 380 ? -50.059 21.259 150.309 1.00 49.97 380 VAL A C 1
ATOM 3056 O O . VAL A 1 380 ? -49.192 21.716 149.573 1.00 49.97 380 VAL A O 1
ATOM 3059 N N . GLU A 1 381 ? -49.766 20.327 151.224 1.00 50.72 381 GLU A N 1
ATOM 3060 C CA . GLU A 1 381 ? -48.369 20.038 151.607 1.00 50.72 381 GLU A CA 1
ATOM 3061 C C . GLU A 1 381 ? -47.706 18.877 150.834 1.00 50.72 381 GLU A C 1
ATOM 3063 O O . GLU A 1 381 ? -46.500 18.911 150.620 1.00 50.72 381 GLU A O 1
ATOM 3068 N N . ARG A 1 382 ? -48.462 17.899 150.297 1.00 42.66 382 ARG A N 1
ATOM 3069 C CA . ARG A 1 382 ? -47.879 16.781 149.510 1.00 42.66 382 ARG A CA 1
ATOM 3070 C C . ARG A 1 382 ? -47.871 16.991 147.986 1.00 42.66 382 ARG A C 1
ATOM 3072 O O . ARG A 1 382 ? -47.341 16.154 147.260 1.00 42.66 382 ARG A O 1
ATOM 3079 N N . ILE A 1 383 ? -48.368 18.129 147.489 1.00 57.72 383 ILE A N 1
ATOM 3080 C CA . ILE A 1 383 ? -48.175 18.527 146.079 1.00 57.72 383 ILE A CA 1
ATOM 3081 C C . ILE A 1 383 ? -46.685 18.822 145.799 1.00 57.72 383 ILE A C 1
ATOM 3083 O O . ILE A 1 383 ? -46.206 18.541 144.708 1.00 57.72 383 ILE A O 1
ATOM 3087 N N . GLY A 1 384 ? -45.922 19.284 146.800 1.00 48.47 384 GLY A N 1
ATOM 3088 C CA . GLY A 1 384 ? -44.488 19.589 146.666 1.00 48.47 384 GLY A CA 1
ATOM 3089 C C . GLY A 1 384 ? -43.521 18.399 146.777 1.00 48.47 384 GLY A C 1
ATOM 3090 O O . GLY A 1 384 ? -42.314 18.594 146.668 1.00 48.47 384 GLY A O 1
ATOM 3091 N N . GLU A 1 385 ? -44.005 17.173 147.010 1.00 52.44 385 GLU A N 1
ATOM 3092 C CA . GLU A 1 385 ? -43.148 16.016 147.340 1.00 52.44 385 GLU A CA 1
ATOM 3093 C C . GLU A 1 385 ? -43.414 14.757 146.488 1.00 52.44 385 GLU A C 1
ATOM 3095 O O . GLU A 1 385 ? -43.010 13.650 146.860 1.00 52.44 385 GLU A O 1
ATOM 3100 N N . LEU A 1 386 ? -44.070 14.910 145.334 1.00 46.94 386 LEU A N 1
ATOM 3101 C CA . LEU A 1 386 ? -44.147 13.872 144.292 1.00 46.94 386 LEU A CA 1
ATOM 3102 C C . LEU A 1 386 ? -43.532 14.294 142.948 1.00 46.94 386 LEU A C 1
ATOM 3104 O O . LEU A 1 386 ? -43.322 13.443 142.093 1.00 46.94 386 LEU A O 1
ATOM 3108 N N . GLU A 1 387 ? -43.104 15.550 142.793 1.00 51.75 387 GLU A N 1
ATOM 3109 C CA . GLU A 1 387 ? -42.193 15.947 141.701 1.00 51.75 387 GLU A CA 1
ATOM 3110 C C . GLU A 1 387 ? -40.733 15.524 141.974 1.00 51.75 387 GLU A C 1
ATOM 3112 O O . GLU A 1 387 ? -39.904 15.498 141.069 1.00 51.75 387 GLU A O 1
ATOM 3117 N N . ASN A 1 388 ? -40.422 15.130 143.218 1.00 50.03 388 ASN A N 1
ATOM 3118 C CA . ASN A 1 388 ? -39.093 14.685 143.660 1.00 50.03 388 ASN A CA 1
ATOM 3119 C C . ASN A 1 388 ? -39.059 13.196 144.068 1.00 50.03 388 ASN A C 1
ATOM 3121 O O . ASN A 1 388 ? -38.234 12.750 144.864 1.00 50.03 388 ASN A O 1
ATOM 3125 N N . SER A 1 389 ? -39.983 12.399 143.534 1.00 47.06 389 SER A N 1
ATOM 3126 C CA . SER A 1 389 ? -39.975 10.938 143.620 1.00 47.06 389 SER A CA 1
ATOM 3127 C C . SER A 1 389 ? -40.485 10.386 142.297 1.00 47.06 389 SER A C 1
ATOM 3129 O O . SER A 1 389 ? -41.576 10.745 141.887 1.00 47.06 389 SER A O 1
ATOM 3131 N N . ILE A 1 390 ? -39.691 9.519 141.653 1.00 45.03 390 ILE A N 1
ATOM 3132 C CA . ILE A 1 390 ? -39.876 8.959 140.290 1.00 45.03 390 ILE A CA 1
ATOM 3133 C C . ILE A 1 390 ? -39.115 9.678 139.146 1.00 45.03 390 ILE A C 1
ATOM 3135 O O . ILE A 1 390 ? -39.012 9.130 138.050 1.00 45.03 390 ILE A O 1
ATOM 3139 N N . SER A 1 391 ? -38.245 10.645 139.473 1.00 51.22 391 SER A N 1
ATOM 3140 C CA . SER A 1 391 ? -36.946 10.812 138.762 1.00 51.22 391 SER A CA 1
ATOM 3141 C C . SER A 1 391 ? -35.970 9.631 139.031 1.00 51.22 391 SER A C 1
ATOM 3143 O O . SER A 1 391 ? -34.766 9.797 139.179 1.00 51.22 391 SER A O 1
ATOM 3145 N N . ASN A 1 392 ? -36.523 8.423 139.201 1.00 51.88 392 ASN A N 1
ATOM 3146 C CA . ASN A 1 392 ? -35.882 7.203 139.704 1.00 51.88 392 ASN A CA 1
ATOM 3147 C C . ASN A 1 392 ? -36.471 5.904 139.102 1.00 51.88 392 ASN A C 1
ATOM 3149 O O . ASN A 1 392 ? -35.918 4.833 139.339 1.00 51.88 392 ASN A O 1
ATOM 3153 N N . LEU A 1 393 ? -37.531 5.954 138.274 1.00 46.22 393 LEU A N 1
ATOM 3154 C CA . LEU A 1 393 ? -37.985 4.766 137.516 1.00 46.22 393 LEU A CA 1
ATOM 3155 C C . LEU A 1 393 ? -37.163 4.493 136.246 1.00 46.22 393 LEU A C 1
ATOM 3157 O O . LEU A 1 393 ? -37.475 3.578 135.488 1.00 46.22 393 LEU A O 1
ATOM 3161 N N . GLN A 1 394 ? -36.044 5.196 136.060 1.00 54.53 394 GLN A N 1
ATOM 3162 C CA . GLN A 1 394 ? -35.028 4.805 135.083 1.00 54.53 394 GLN A CA 1
ATOM 3163 C C . GLN A 1 394 ? -34.275 3.519 135.502 1.00 54.53 394 GLN A C 1
ATOM 3165 O O . GLN A 1 394 ? -33.652 2.890 134.652 1.00 54.53 394 GLN A O 1
ATOM 3170 N N . ASN A 1 395 ? -34.420 3.075 136.763 1.00 54.81 395 ASN A N 1
ATOM 3171 C CA . ASN A 1 395 ? -33.853 1.821 137.285 1.00 54.81 395 ASN A CA 1
ATOM 3172 C C . ASN A 1 395 ? -34.782 0.592 137.138 1.00 54.81 395 ASN A C 1
ATOM 3174 O O . ASN A 1 395 ? -34.302 -0.538 137.108 1.00 54.81 395 ASN A O 1
ATOM 3178 N N . VAL A 1 396 ? -36.102 0.772 136.986 1.00 55.00 396 VAL A N 1
ATOM 3179 C CA . VAL A 1 396 ? -37.077 -0.350 136.926 1.00 55.00 396 VAL A CA 1
ATOM 3180 C C . VAL A 1 396 ? -37.092 -1.070 135.564 1.00 55.00 396 VAL A C 1
ATOM 3182 O O . VAL A 1 396 ? -37.676 -2.146 135.409 1.00 55.00 396 VAL A O 1
ATOM 3185 N N . LYS A 1 397 ? -36.340 -0.554 134.583 1.00 63.53 397 LYS A N 1
ATOM 3186 C CA . LYS A 1 397 ? -36.019 -1.289 133.353 1.00 63.53 397 LYS A CA 1
ATOM 3187 C C . LYS A 1 397 ? -35.107 -2.500 133.611 1.00 63.53 397 LYS A C 1
ATOM 3189 O O . LYS A 1 397 ? -35.257 -3.509 132.925 1.00 63.53 397 LYS A O 1
ATOM 3194 N N . ASP A 1 398 ? -34.231 -2.428 134.614 1.00 55.97 398 ASP A N 1
ATOM 3195 C CA . ASP A 1 398 ? -33.239 -3.475 134.897 1.00 55.97 398 ASP A CA 1
ATOM 3196 C C . ASP A 1 398 ? -33.736 -4.520 135.915 1.00 55.97 398 ASP A C 1
ATOM 3198 O O . ASP A 1 398 ? -33.199 -5.627 135.988 1.00 55.97 398 ASP A O 1
ATOM 3202 N N . GLU A 1 399 ? -34.816 -4.235 136.650 1.00 57.84 399 GLU A N 1
ATOM 3203 C CA . GLU A 1 399 ? -35.504 -5.230 137.492 1.00 57.84 399 GLU A CA 1
ATOM 3204 C C . GLU A 1 399 ? -36.409 -6.158 136.663 1.00 57.84 399 GLU A C 1
ATOM 3206 O O . GLU A 1 399 ? -36.409 -7.370 136.883 1.00 57.84 399 GLU A O 1
ATOM 3211 N N . ASN A 1 400 ? -37.038 -5.640 135.598 1.00 57.31 400 ASN A N 1
ATOM 3212 C CA . ASN A 1 400 ? -37.772 -6.438 134.599 1.00 57.31 400 ASN A CA 1
ATOM 3213 C C . ASN A 1 400 ? -36.891 -7.469 133.853 1.00 57.31 400 ASN A C 1
ATOM 3215 O O . ASN A 1 400 ? -37.406 -8.384 133.209 1.00 57.31 400 ASN A O 1
ATOM 3219 N N . ILE A 1 401 ? -35.561 -7.348 133.928 1.00 57.94 401 ILE A N 1
ATOM 3220 C CA . ILE A 1 401 ? -34.625 -8.350 133.394 1.00 57.94 401 ILE A CA 1
ATOM 3221 C C . ILE A 1 401 ? -34.402 -9.491 134.403 1.00 57.94 401 ILE A C 1
ATOM 3223 O O . ILE A 1 401 ? -34.259 -10.640 133.989 1.00 57.94 401 ILE A O 1
ATOM 3227 N N . LYS A 1 402 ? -34.450 -9.216 135.713 1.00 59.22 402 LYS A N 1
ATOM 3228 C CA . LYS A 1 402 ? -34.227 -10.213 136.779 1.00 59.22 402 LYS A CA 1
ATOM 3229 C C . LYS A 1 402 ? -35.462 -11.056 137.086 1.00 59.22 402 LYS A C 1
ATOM 3231 O O . LYS A 1 402 ? -35.335 -12.247 137.362 1.00 59.22 402 LYS A O 1
ATOM 3236 N N . GLU A 1 403 ? -36.659 -10.493 136.958 1.00 59.44 403 GLU A N 1
ATOM 3237 C CA . GLU A 1 403 ? -37.905 -11.264 137.089 1.00 59.44 403 GLU A CA 1
ATOM 3238 C C . GLU A 1 403 ? -38.024 -12.339 135.984 1.00 59.44 403 GLU A C 1
ATOM 3240 O O . GLU A 1 403 ? -38.479 -13.458 136.225 1.00 59.44 403 GLU A O 1
ATOM 3245 N N . LYS A 1 404 ? -37.458 -12.057 134.800 1.00 61.66 404 LYS A N 1
ATOM 3246 C CA . LYS A 1 404 ? -37.325 -13.003 133.680 1.00 61.66 404 LYS A CA 1
ATOM 3247 C C . LYS A 1 404 ? -36.286 -14.115 133.908 1.00 61.66 404 LYS A C 1
ATOM 3249 O O . LYS A 1 404 ? -36.344 -15.137 133.224 1.00 61.66 404 LYS A O 1
ATOM 3254 N N . GLU A 1 405 ? -35.358 -13.956 134.853 1.00 59.94 405 GLU A N 1
ATOM 3255 C CA . GLU A 1 405 ? -34.451 -15.033 135.278 1.00 59.94 405 GLU A CA 1
ATOM 3256 C C . GLU A 1 405 ? -35.057 -15.879 136.408 1.00 59.94 405 GLU A C 1
ATOM 3258 O O . GLU A 1 405 ? -34.925 -17.102 136.379 1.00 59.94 405 GLU A O 1
ATOM 3263 N N . ASN A 1 406 ? -35.814 -15.284 137.338 1.00 59.91 406 ASN A N 1
ATOM 3264 C CA . ASN A 1 406 ? -36.502 -16.039 138.395 1.00 59.91 406 ASN A CA 1
ATOM 3265 C C . ASN A 1 406 ? -37.617 -16.951 137.849 1.00 59.91 406 ASN A C 1
ATOM 3267 O O . ASN A 1 406 ? -37.663 -18.125 138.213 1.00 59.91 406 ASN A O 1
ATOM 3271 N N . LEU A 1 407 ? -38.415 -16.492 136.876 1.00 55.81 407 LEU A N 1
ATOM 3272 C CA . LEU A 1 407 ? -39.372 -17.355 136.154 1.00 55.81 407 LEU A CA 1
ATOM 3273 C C . LEU A 1 407 ? -38.697 -18.456 135.308 1.00 55.81 407 LEU A C 1
ATOM 3275 O O . LEU A 1 407 ? -39.361 -19.368 134.819 1.00 55.81 407 LEU A O 1
ATOM 3279 N N . LYS A 1 408 ? -37.368 -18.412 135.150 1.00 54.94 408 LYS A N 1
ATOM 3280 C CA . LYS A 1 408 ? -36.566 -19.491 134.553 1.00 54.94 408 LYS A CA 1
ATOM 3281 C C . LYS A 1 408 ? -36.013 -20.472 135.601 1.00 54.94 408 LYS A C 1
ATOM 3283 O O . LYS A 1 408 ? -35.527 -21.536 135.226 1.00 54.94 408 LYS A O 1
ATOM 3288 N N . LYS A 1 409 ? -36.103 -20.138 136.895 1.00 60.22 409 LYS A N 1
ATOM 3289 C CA . LYS A 1 409 ? -35.709 -20.984 138.034 1.00 60.22 409 LYS A CA 1
ATOM 3290 C C . LYS A 1 409 ? -36.875 -21.815 138.573 1.00 60.22 409 LYS A C 1
ATOM 3292 O O . LYS A 1 409 ? -36.674 -22.984 138.880 1.00 60.22 409 LYS A O 1
ATOM 3297 N N . GLU A 1 410 ? -38.101 -21.293 138.562 1.00 56.28 410 GLU A N 1
ATOM 3298 C CA . GLU A 1 410 ? -39.306 -22.093 138.863 1.00 56.28 410 GLU A CA 1
ATOM 3299 C C . GLU A 1 410 ? -39.531 -23.219 137.829 1.00 56.28 410 GLU A C 1
ATOM 3301 O O . GLU A 1 410 ? -40.035 -24.291 138.162 1.00 56.28 410 GLU A O 1
ATOM 3306 N N . LEU A 1 411 ? -39.039 -23.037 136.594 1.00 55.44 411 LEU A N 1
ATOM 3307 C CA . LEU A 1 411 ? -38.953 -24.093 135.574 1.00 55.44 411 LEU A CA 1
ATOM 3308 C C . LEU A 1 411 ? -37.892 -25.172 135.897 1.00 55.44 411 LEU A C 1
ATOM 3310 O O . LEU A 1 411 ? -37.947 -26.268 135.354 1.00 55.44 411 LEU A O 1
ATOM 3314 N N . SER A 1 412 ? -36.928 -24.885 136.779 1.00 56.94 412 SER A N 1
ATOM 3315 C CA . SER A 1 412 ? -35.943 -25.865 137.262 1.00 56.94 412 SER A CA 1
ATOM 3316 C C . SER A 1 412 ? -36.472 -26.668 138.450 1.00 56.94 412 SER A C 1
ATOM 3318 O O . SER A 1 412 ? -36.170 -27.849 138.567 1.00 56.94 412 SER A O 1
ATOM 3320 N N . GLU A 1 413 ? -37.270 -26.046 139.319 1.00 55.94 413 GLU A N 1
ATOM 3321 C CA . GLU A 1 413 ? -37.806 -26.675 140.538 1.00 55.94 413 GLU A CA 1
ATOM 3322 C C . GLU A 1 413 ? -39.107 -27.463 140.267 1.00 55.94 413 GLU A C 1
ATOM 3324 O O . GLU A 1 413 ? -39.485 -28.337 141.043 1.00 55.94 413 GLU A O 1
ATOM 3329 N N . THR A 1 414 ? -39.745 -27.250 139.109 1.00 57.03 414 THR A N 1
ATOM 3330 C CA . THR A 1 414 ? -40.810 -28.125 138.574 1.00 57.03 414 THR A CA 1
ATOM 3331 C C . THR A 1 414 ? -40.288 -29.291 137.722 1.00 57.03 414 THR A C 1
ATOM 3333 O O . THR A 1 414 ? -41.017 -30.256 137.505 1.00 57.03 414 THR A O 1
ATOM 3336 N N . GLN A 1 415 ? -39.020 -29.261 137.295 1.00 51.56 415 GLN A N 1
ATOM 3337 C CA . GLN A 1 415 ? -38.370 -30.366 136.575 1.00 51.56 415 GLN A CA 1
ATOM 3338 C C . GLN A 1 415 ? -38.040 -31.557 137.504 1.00 51.56 415 GLN A C 1
ATOM 3340 O O . GLN A 1 415 ? -37.914 -32.685 137.032 1.00 51.56 415 GLN A O 1
ATOM 3345 N N . GLU A 1 416 ? -37.916 -31.321 138.817 1.00 57.75 416 GLU A N 1
ATOM 3346 C CA . GLU A 1 416 ? -37.412 -32.297 139.801 1.00 57.75 416 GLU A CA 1
ATOM 3347 C C . GLU A 1 416 ? -38.522 -33.085 140.536 1.00 57.75 416 GLU A C 1
ATOM 3349 O O . GLU A 1 416 ? -38.251 -34.123 141.138 1.00 57.75 416 GLU A O 1
ATOM 3354 N N . SER A 1 417 ? -39.794 -32.671 140.433 1.00 51.75 417 SER A N 1
ATOM 3355 C CA . SER A 1 417 ? -40.934 -33.440 140.973 1.00 51.75 417 SER A CA 1
ATOM 3356 C C . SER A 1 417 ? -41.480 -34.500 140.007 1.00 51.75 417 SER A C 1
ATOM 3358 O O . SER A 1 417 ? -42.109 -35.465 140.444 1.00 51.75 417 SER A O 1
ATOM 3360 N N . LEU A 1 418 ? -41.205 -34.376 138.703 1.00 53.62 418 LEU A N 1
ATOM 3361 C CA . LEU A 1 418 ? -41.645 -35.345 137.693 1.00 53.62 418 LEU A CA 1
ATOM 3362 C C . LEU A 1 418 ? -40.829 -36.649 137.775 1.00 53.62 418 LEU A C 1
ATOM 3364 O O . LEU A 1 418 ? -41.398 -37.742 137.814 1.00 53.62 418 LEU A O 1
ATOM 3368 N N . THR A 1 419 ? -39.508 -36.531 137.933 1.00 51.94 419 THR A N 1
ATOM 3369 C CA . THR A 1 419 ? -38.559 -37.658 138.013 1.00 51.94 419 THR A CA 1
ATOM 3370 C C . THR A 1 419 ? -38.751 -38.565 139.231 1.00 51.94 419 THR A C 1
ATOM 3372 O O . THR A 1 419 ? -38.272 -39.695 139.220 1.00 51.94 419 THR A O 1
ATOM 3375 N N . GLN A 1 420 ? -39.469 -38.113 140.268 1.00 51.50 420 GLN A N 1
ATOM 3376 C CA . GLN A 1 420 ? -39.795 -38.931 141.445 1.00 51.50 420 GLN A CA 1
ATOM 3377 C C . GLN A 1 420 ? -41.159 -39.648 141.341 1.00 51.50 420 GLN A C 1
ATOM 3379 O O . GLN A 1 420 ? -41.484 -40.479 142.185 1.00 51.50 420 GLN A O 1
ATOM 3384 N N . THR A 1 421 ? -41.934 -39.403 140.277 1.00 52.50 421 THR A N 1
ATOM 3385 C CA . THR A 1 421 ? -43.127 -40.213 139.942 1.00 52.50 421 THR A CA 1
ATOM 3386 C C . THR A 1 421 ? -42.837 -41.289 138.890 1.00 52.50 421 THR A C 1
ATOM 3388 O O . THR A 1 421 ? -43.450 -42.357 138.908 1.00 52.50 421 THR A O 1
ATOM 3391 N N . GLU A 1 422 ? -41.816 -41.094 138.048 1.00 49.75 422 GLU A N 1
ATOM 3392 C CA . GLU A 1 422 ? -41.321 -42.122 137.116 1.00 49.75 422 GLU A CA 1
ATOM 3393 C C . GLU A 1 422 ? -40.661 -43.324 137.831 1.00 49.75 422 GLU A C 1
ATOM 3395 O O . GLU A 1 422 ? -40.569 -44.417 137.265 1.00 49.75 422 GLU A O 1
ATOM 3400 N N . THR A 1 423 ? -40.262 -43.166 139.099 1.00 52.03 423 THR A N 1
ATOM 3401 C CA . THR A 1 423 ? -39.718 -44.248 139.939 1.00 52.03 423 THR A CA 1
ATOM 3402 C C . THR A 1 423 ? -40.770 -45.177 140.550 1.00 52.03 423 THR A C 1
ATOM 3404 O O . THR A 1 423 ? -40.417 -46.282 140.954 1.00 52.03 423 THR A O 1
ATOM 3407 N N . GLU A 1 424 ? -42.051 -44.791 140.592 1.00 45.94 424 GLU A N 1
ATOM 3408 C CA . GLU A 1 424 ? -43.120 -45.618 141.185 1.00 45.94 424 GLU A CA 1
ATOM 3409 C C . GLU A 1 424 ? -43.980 -46.352 140.138 1.00 45.94 424 GLU A C 1
ATOM 3411 O O . GLU A 1 424 ? -44.643 -47.334 140.463 1.00 45.94 424 GLU A O 1
ATOM 3416 N N . LEU A 1 425 ? -43.905 -45.971 138.855 1.00 45.69 425 LEU A N 1
ATOM 3417 C CA . LEU A 1 425 ? -44.617 -46.660 137.766 1.00 45.69 425 LEU A CA 1
ATOM 3418 C C . LEU A 1 425 ? -43.903 -47.936 137.258 1.00 45.69 425 LEU A C 1
ATOM 3420 O O . LEU A 1 425 ? -44.479 -48.706 136.491 1.00 45.69 425 LEU A O 1
ATOM 3424 N N . ASN A 1 426 ? -42.656 -48.174 137.683 1.00 39.91 426 ASN A N 1
ATOM 3425 C CA . ASN A 1 426 ? -41.820 -49.305 137.246 1.00 39.91 426 ASN A CA 1
ATOM 3426 C C . ASN A 1 426 ? -41.812 -50.513 138.208 1.00 39.91 426 ASN A C 1
ATOM 3428 O O . ASN A 1 426 ? -41.132 -51.499 137.932 1.00 39.91 426 ASN A O 1
ATOM 3432 N N . SER A 1 427 ? -42.555 -50.474 139.319 1.00 41.03 427 SER A N 1
ATOM 3433 C CA . SER A 1 427 ? -42.574 -51.547 140.332 1.00 41.03 427 SER A CA 1
ATOM 3434 C C . SER A 1 427 ? -43.753 -52.524 140.211 1.00 41.03 427 SER A C 1
ATOM 3436 O O . SER A 1 427 ? -43.661 -53.643 140.704 1.00 41.03 427 SER A O 1
ATOM 3438 N N . LEU A 1 428 ? -44.847 -52.140 139.539 1.00 37.91 428 LEU A N 1
ATOM 3439 C CA . LEU A 1 428 ? -46.095 -52.921 139.458 1.00 37.91 428 LEU A CA 1
ATOM 3440 C C . LEU A 1 428 ? -46.571 -53.153 138.014 1.00 37.91 428 LEU A C 1
ATOM 3442 O O . LEU A 1 428 ? -47.738 -52.971 137.669 1.00 37.91 428 LEU A O 1
ATOM 3446 N N . LYS A 1 429 ? -45.646 -53.592 137.153 1.00 39.03 429 LYS A N 1
ATOM 3447 C CA . LYS A 1 429 ? -45.965 -54.081 135.797 1.00 39.03 429 LYS A CA 1
ATOM 3448 C C . LYS A 1 429 ? -45.341 -55.438 135.447 1.00 39.03 429 LYS A C 1
ATOM 3450 O O . LYS A 1 429 ? -45.344 -55.823 134.282 1.00 39.03 429 LYS A O 1
ATOM 3455 N N . GLN A 1 430 ? -44.831 -56.160 136.450 1.00 34.94 430 GLN A N 1
ATOM 3456 C CA . GLN A 1 430 ? -44.250 -57.499 136.294 1.00 34.94 430 GLN A CA 1
ATOM 3457 C C . GLN A 1 430 ? -44.492 -58.398 137.525 1.00 34.94 430 GLN A C 1
ATOM 3459 O O . GLN A 1 430 ? -43.581 -59.051 138.021 1.00 34.94 430 GLN A O 1
ATOM 3464 N N . GLU A 1 431 ? -45.733 -58.457 138.015 1.00 36.44 431 GLU A N 1
ATOM 3465 C CA . GLU A 1 431 ? -46.158 -59.486 138.978 1.00 36.44 431 GLU A CA 1
ATOM 3466 C C . GLU A 1 431 ? -47.554 -60.018 138.613 1.00 36.44 431 GLU A C 1
ATOM 3468 O O . GLU A 1 431 ? -48.562 -59.596 139.165 1.00 36.44 431 GLU A O 1
ATOM 3473 N N . ILE A 1 432 ? -47.588 -60.886 137.594 1.00 39.19 432 ILE A N 1
ATOM 3474 C CA . ILE A 1 432 ? -48.514 -62.013 137.354 1.00 39.19 432 ILE A CA 1
ATOM 3475 C C . ILE A 1 432 ? -48.050 -62.650 136.034 1.00 39.19 432 ILE A C 1
ATOM 3477 O O . ILE A 1 432 ? -48.434 -62.220 134.952 1.00 39.19 432 ILE A O 1
ATOM 3481 N N . ASP A 1 433 ? -47.175 -63.651 136.136 1.00 30.02 433 ASP A N 1
ATOM 3482 C CA . ASP A 1 433 ? -47.052 -64.709 135.114 1.00 30.02 433 ASP A CA 1
ATOM 3483 C C . ASP A 1 433 ? -46.553 -66.052 135.693 1.00 30.02 433 ASP A C 1
ATOM 3485 O O . ASP A 1 433 ? -46.282 -66.995 134.957 1.00 30.02 433 ASP A O 1
ATOM 3489 N N . GLU A 1 434 ? -46.467 -66.197 137.028 1.00 28.50 434 GLU A N 1
ATOM 3490 C CA . GLU A 1 434 ? -46.235 -67.508 137.642 1.00 28.50 434 GLU A CA 1
ATOM 3491 C C . GLU A 1 434 ? -46.995 -67.681 138.969 1.00 28.50 434 GLU A C 1
ATOM 3493 O O . GLU A 1 434 ? -46.969 -66.842 139.868 1.00 28.50 434 GLU A O 1
ATOM 3498 N N . LEU A 1 435 ? -47.738 -68.786 139.065 1.00 29.53 435 LEU A N 1
ATOM 3499 C CA . LEU A 1 435 ? -48.636 -69.122 140.172 1.00 29.53 435 LEU A CA 1
ATOM 3500 C C . LEU A 1 435 ? -47.974 -70.121 141.132 1.00 29.53 435 LEU A C 1
ATOM 3502 O O . LEU A 1 435 ? -47.802 -71.273 140.722 1.00 29.53 435 LEU A O 1
ATOM 3506 N N . LYS A 1 436 ? -47.779 -69.753 142.415 1.00 26.50 436 LYS A N 1
ATOM 3507 C CA . LYS A 1 436 ? -48.272 -70.470 143.634 1.00 26.50 436 LYS A CA 1
ATOM 3508 C C . LYS A 1 436 ? -47.479 -70.163 144.916 1.00 26.50 436 LYS A C 1
ATOM 3510 O O . LYS A 1 436 ? -46.257 -70.155 144.900 1.00 26.50 436 LYS A O 1
ATOM 3515 N N . SER A 1 437 ? -48.217 -70.176 146.038 1.00 25.86 437 SER A N 1
ATOM 3516 C CA . SER A 1 437 ? -47.770 -70.316 147.446 1.00 25.86 437 SER A CA 1
ATOM 3517 C C . SER A 1 437 ? -46.867 -69.204 148.023 1.00 25.86 437 SER A C 1
ATOM 3519 O O . SER A 1 437 ? -45.972 -68.727 147.350 1.00 25.86 437 SER A O 1
ATOM 3521 N N . SER A 1 438 ? -47.029 -68.768 149.280 1.00 32.94 438 SER A N 1
ATOM 3522 C CA . SER A 1 438 ? -47.977 -69.159 150.347 1.00 32.94 438 SER A CA 1
ATOM 3523 C C . SER A 1 438 ? -48.305 -67.974 151.272 1.00 32.94 438 SER A C 1
ATOM 3525 O O . SER A 1 438 ? -47.722 -66.902 151.143 1.00 32.94 438 SER A O 1
ATOM 3527 N N . GLY A 1 439 ? -49.202 -68.187 152.244 1.00 31.12 439 GLY A N 1
ATOM 3528 C CA . GLY A 1 439 ? -49.287 -67.337 153.437 1.00 31.12 439 GLY A CA 1
ATOM 3529 C C . GLY A 1 439 ? -48.022 -67.415 154.321 1.00 31.12 439 GLY A C 1
ATOM 3530 O O . GLY A 1 439 ? -47.073 -68.130 153.994 1.00 31.12 439 GLY A O 1
ATOM 3531 N N . ASP A 1 440 ? -47.975 -66.726 155.463 1.00 34.38 440 ASP A N 1
ATOM 3532 C CA . ASP A 1 440 ? -49.117 -66.086 156.136 1.00 34.38 440 ASP A CA 1
ATOM 3533 C C . ASP A 1 440 ? -48.731 -64.884 157.023 1.00 34.38 440 ASP A C 1
ATOM 3535 O O . ASP A 1 440 ? -47.548 -64.590 157.217 1.00 34.38 440 ASP A O 1
ATOM 3539 N N . LYS A 1 441 ? -49.729 -64.183 157.578 1.00 40.44 441 LYS A N 1
ATOM 3540 C CA . LYS A 1 441 ? -49.505 -63.124 158.583 1.00 40.44 441 LYS A CA 1
ATOM 3541 C C . LYS A 1 441 ? -49.252 -63.709 159.978 1.00 40.44 441 LYS A C 1
ATOM 3543 O O . LYS A 1 441 ? -49.771 -64.758 160.340 1.00 40.44 441 LYS A O 1
ATOM 3548 N N . ILE A 1 442 ? -48.464 -62.989 160.779 1.00 38.22 442 ILE A N 1
ATOM 3549 C CA . ILE A 1 442 ? -48.094 -63.379 162.148 1.00 38.22 442 ILE A CA 1
ATOM 3550 C C . ILE A 1 442 ? -49.325 -63.388 163.066 1.00 38.22 442 ILE A C 1
ATOM 3552 O O . ILE A 1 442 ? -50.038 -62.386 163.143 1.00 38.22 442 ILE A O 1
ATOM 3556 N N . TYR A 1 443 ? -49.496 -64.464 163.842 1.00 41.78 443 TYR A N 1
ATOM 3557 C CA . TYR A 1 443 ? -50.344 -64.457 165.032 1.00 41.78 443 TYR A CA 1
ATOM 3558 C C . TYR A 1 443 ? -49.754 -65.274 166.194 1.00 41.78 443 TYR A C 1
ATOM 3560 O O . TYR A 1 443 ? -49.211 -66.356 165.993 1.00 41.78 443 TYR A O 1
ATOM 3568 N N . ASN A 1 444 ? -49.851 -64.698 167.393 1.00 39.06 444 ASN A N 1
ATOM 3569 C CA . ASN A 1 444 ? -49.821 -65.310 168.727 1.00 39.06 444 ASN A CA 1
ATOM 3570 C C . ASN A 1 444 ? -50.179 -64.151 169.679 1.00 39.06 444 ASN A C 1
ATOM 3572 O O . ASN A 1 444 ? -49.410 -63.203 169.801 1.00 39.06 444 ASN A O 1
ATOM 3576 N N . GLU A 1 445 ? -51.412 -64.006 170.154 1.00 46.84 445 GLU A N 1
ATOM 3577 C CA . GLU A 1 445 ? -52.198 -64.900 171.024 1.00 46.84 445 GLU A CA 1
ATOM 3578 C C . GLU A 1 445 ? -51.903 -64.767 172.535 1.00 46.84 445 GLU A C 1
ATOM 3580 O O . GLU A 1 445 ? -51.984 -65.718 173.303 1.00 46.84 445 GLU A O 1
ATOM 3585 N N . GLU A 1 446 ? -51.722 -63.531 173.012 1.00 48.44 446 GLU A N 1
ATOM 3586 C CA . GLU A 1 446 ? -52.096 -63.151 174.391 1.00 48.44 446 GLU A CA 1
ATOM 3587 C C . GLU A 1 446 ? -53.627 -62.873 174.490 1.00 48.44 446 GLU A C 1
ATOM 3589 O O . GLU A 1 446 ? -54.097 -62.017 175.232 1.00 48.44 446 GLU A O 1
ATOM 3594 N N . ILE A 1 447 ? -54.438 -63.602 173.701 1.00 51.75 447 ILE A N 1
ATOM 3595 C CA . ILE A 1 447 ? -55.867 -63.333 173.408 1.00 51.75 447 ILE A CA 1
ATOM 3596 C C . ILE A 1 447 ? -56.830 -63.677 174.558 1.00 51.75 447 ILE A C 1
ATOM 3598 O O . ILE A 1 447 ? -58.038 -63.438 174.478 1.00 51.75 447 ILE A O 1
ATOM 3602 N N . VAL A 1 448 ? -56.324 -64.330 175.607 1.00 55.91 448 VAL A N 1
ATOM 3603 C CA . VAL A 1 448 ? -57.139 -65.116 176.550 1.00 55.91 448 VAL A CA 1
ATOM 3604 C C . VAL A 1 448 ? -58.200 -64.268 177.264 1.00 55.91 448 VAL A C 1
ATOM 3606 O O . VAL A 1 448 ? -59.254 -64.788 177.618 1.00 55.91 448 VAL A O 1
ATOM 3609 N N . ASN A 1 449 ? -57.962 -62.962 177.426 1.00 49.41 449 ASN A N 1
ATOM 3610 C CA . ASN A 1 449 ? -58.786 -62.089 178.263 1.00 49.41 449 ASN A CA 1
ATOM 3611 C C . ASN A 1 449 ? -59.827 -61.228 177.511 1.00 49.41 449 ASN A C 1
ATOM 3613 O O . ASN A 1 449 ? -60.719 -60.678 178.149 1.00 49.41 449 ASN A O 1
ATOM 3617 N N . GLU A 1 450 ? -59.753 -61.099 176.180 1.00 54.72 450 GLU A N 1
ATOM 3618 C CA . GLU A 1 450 ? -60.708 -60.275 175.402 1.00 54.72 450 GLU A CA 1
ATOM 3619 C C . GLU A 1 450 ? -61.906 -61.093 174.864 1.00 54.72 450 GLU A C 1
ATOM 3621 O O . GLU A 1 450 ? -62.959 -60.554 174.512 1.00 54.72 450 GLU A O 1
ATOM 3626 N N . ASN A 1 451 ? -61.785 -62.426 174.889 1.00 48.41 451 ASN A N 1
ATOM 3627 C CA . ASN A 1 451 ? -62.765 -63.377 174.354 1.00 48.41 451 ASN A CA 1
ATOM 3628 C C . ASN A 1 451 ? -64.144 -63.382 175.043 1.00 48.41 451 ASN A C 1
ATOM 3630 O O . ASN A 1 451 ? -65.099 -63.901 174.466 1.00 48.41 451 ASN A O 1
ATOM 3634 N N . GLU A 1 452 ? -64.302 -62.788 176.230 1.00 57.75 452 GLU A N 1
ATOM 3635 C CA . GLU A 1 452 ? -65.623 -62.693 176.872 1.00 57.75 452 GLU A CA 1
ATOM 3636 C C . GLU A 1 452 ? -66.503 -61.587 176.253 1.00 57.75 452 GLU A C 1
ATOM 3638 O O . GLU A 1 452 ? -67.719 -61.754 176.146 1.00 57.75 452 GLU A O 1
ATOM 3643 N N . GLN A 1 453 ? -65.912 -60.496 175.743 1.00 56.22 453 GLN A N 1
ATOM 3644 C CA . GLN A 1 453 ? -66.675 -59.431 175.068 1.00 56.22 453 GLN A CA 1
ATOM 3645 C C . GLN A 1 453 ? -67.129 -59.839 173.656 1.00 56.22 453 GLN A C 1
ATOM 3647 O O . GLN A 1 453 ? -68.212 -59.444 173.211 1.00 56.22 453 GLN A O 1
ATOM 3652 N N . LEU A 1 454 ? -66.348 -60.689 172.978 1.00 48.91 454 LEU A N 1
ATOM 3653 C CA . LEU A 1 454 ? -66.620 -61.177 171.619 1.00 48.91 454 LEU A CA 1
ATOM 3654 C C . LEU A 1 454 ? -67.950 -61.940 171.475 1.00 48.91 454 LEU A C 1
ATOM 3656 O O . LEU A 1 454 ? -68.486 -62.043 170.372 1.00 48.91 454 LEU A O 1
ATOM 3660 N N . LYS A 1 455 ? -68.537 -62.426 172.576 1.00 63.97 455 LYS A N 1
ATOM 3661 C CA . LYS A 1 455 ? -69.824 -63.135 172.539 1.00 63.97 455 LYS A CA 1
ATOM 3662 C C . LYS A 1 455 ? -71.028 -62.222 172.264 1.00 63.97 455 LYS A C 1
ATOM 3664 O O . LYS A 1 455 ? -72.006 -62.688 171.688 1.00 63.97 455 LYS A O 1
ATOM 3669 N N . ASN A 1 456 ? -70.953 -60.938 172.625 1.00 56.38 456 ASN A N 1
ATOM 3670 C CA . ASN A 1 456 ? -72.052 -59.977 172.440 1.00 56.38 456 ASN A CA 1
ATOM 3671 C C . ASN A 1 456 ? -71.946 -59.161 171.136 1.00 56.38 456 ASN A C 1
ATOM 3673 O O . ASN A 1 456 ? -72.933 -58.566 170.705 1.00 56.38 456 ASN A O 1
ATOM 3677 N N . SER A 1 457 ? -70.777 -59.117 170.488 1.00 61.97 457 SER A N 1
ATOM 3678 C CA . SER A 1 457 ? -70.604 -58.449 169.187 1.00 61.97 457 SER A CA 1
ATOM 3679 C C . SER A 1 457 ? -71.026 -59.332 168.005 1.00 61.97 457 SER A C 1
ATOM 3681 O O . SER A 1 457 ? -71.542 -58.819 167.009 1.00 61.97 457 SER A O 1
ATOM 3683 N N . PHE A 1 458 ? -70.873 -60.655 168.130 1.00 64.50 458 PHE A N 1
ATOM 3684 C CA . PHE A 1 458 ? -71.166 -61.636 167.079 1.00 64.50 458 PHE A CA 1
ATOM 3685 C C . PHE A 1 458 ? -72.614 -61.556 166.549 1.00 64.50 458 PHE A C 1
ATOM 3687 O O . PHE A 1 458 ? -72.831 -61.512 165.339 1.00 64.50 458 PHE A O 1
ATOM 3694 N N . GLU A 1 459 ? -73.606 -61.431 167.439 1.00 63.09 459 GLU A N 1
ATOM 3695 C CA . GLU A 1 459 ? -75.041 -61.393 167.084 1.00 63.09 459 GLU A CA 1
ATOM 3696 C C . GLU A 1 459 ? -75.467 -60.101 166.339 1.00 63.09 459 GLU A C 1
ATOM 3698 O O . GLU A 1 459 ? -76.514 -60.059 165.685 1.00 63.09 459 GLU A O 1
ATOM 3703 N N . ASN A 1 460 ? -74.645 -59.043 166.384 1.00 60.72 460 ASN A N 1
ATOM 3704 C CA . ASN A 1 460 ? -74.842 -57.833 165.575 1.00 60.72 460 ASN A CA 1
ATOM 3705 C C . ASN A 1 460 ? -74.169 -57.927 164.194 1.00 60.72 460 ASN A C 1
ATOM 3707 O O . ASN A 1 460 ? -74.739 -57.447 163.212 1.00 60.72 460 ASN A O 1
ATOM 3711 N N . LEU A 1 461 ? -72.997 -58.566 164.094 1.00 60.97 461 LEU A N 1
ATOM 3712 C CA . LEU A 1 461 ? -72.255 -58.717 162.833 1.00 60.97 461 LEU A CA 1
ATOM 3713 C C . LEU A 1 461 ? -73.019 -59.546 161.789 1.00 60.97 461 LEU A C 1
ATOM 3715 O O . LEU A 1 461 ? -73.038 -59.191 160.608 1.00 60.97 461 LEU A O 1
ATOM 3719 N N . GLU A 1 462 ? -73.723 -60.598 162.214 1.00 63.00 462 GLU A N 1
ATOM 3720 C CA . GLU A 1 462 ? -74.487 -61.474 161.312 1.00 63.00 462 GLU A CA 1
ATOM 3721 C C . GLU A 1 462 ? -75.585 -60.715 160.529 1.00 63.00 462 GLU A C 1
ATOM 3723 O O . GLU A 1 462 ? -75.822 -60.976 159.347 1.00 63.00 462 GLU A O 1
ATOM 3728 N N . LYS A 1 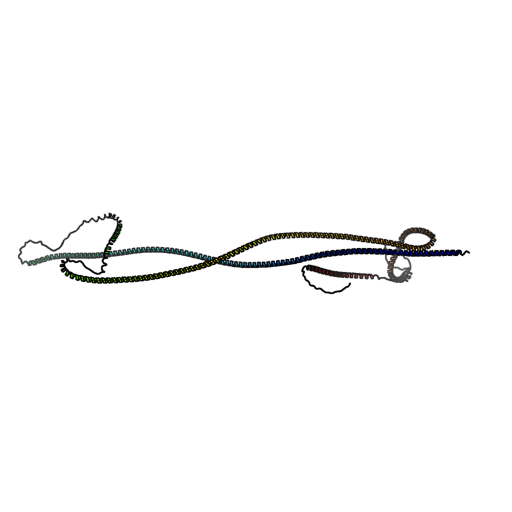463 ? -76.193 -59.683 161.135 1.00 64.00 463 LYS A N 1
ATOM 3729 C CA . LYS A 1 463 ? -77.180 -58.801 160.475 1.00 64.00 463 LYS A CA 1
ATOM 3730 C C . LYS A 1 463 ? -76.562 -57.763 159.533 1.00 64.00 463 LYS A C 1
ATOM 3732 O O . LYS A 1 463 ? -77.291 -57.181 158.724 1.00 64.00 463 LYS A O 1
ATOM 3737 N N . GLN A 1 464 ? -75.257 -57.509 159.626 1.00 62.75 464 GLN A N 1
ATOM 3738 C CA . GLN A 1 464 ? -74.554 -56.547 158.776 1.00 62.75 464 GLN A CA 1
ATOM 3739 C C . GLN A 1 464 ? -74.089 -57.198 157.464 1.00 62.75 464 GLN A C 1
ATOM 3741 O O . GLN A 1 464 ? -74.406 -56.684 156.387 1.00 62.75 464 GLN A O 1
ATOM 3746 N N . HIS A 1 465 ? -73.469 -58.382 157.532 1.00 67.12 465 HIS A N 1
ATOM 3747 C CA . HIS A 1 465 ? -72.954 -59.100 156.355 1.00 67.12 465 HIS A CA 1
ATOM 3748 C C . HIS A 1 465 ? -74.015 -59.393 155.277 1.00 67.12 465 HIS A C 1
ATOM 3750 O O . HIS A 1 465 ? -73.720 -59.334 154.078 1.00 67.12 465 HIS A O 1
ATOM 3756 N N . LEU A 1 466 ? -75.270 -59.646 155.670 1.00 67.12 466 LEU A N 1
ATOM 3757 C CA . LEU A 1 466 ? -76.364 -59.897 154.721 1.00 67.12 466 LEU A CA 1
ATOM 3758 C C . LEU A 1 466 ? -76.684 -58.674 153.832 1.00 67.12 466 LEU A C 1
ATOM 3760 O O . LEU A 1 466 ? -77.173 -58.836 152.714 1.00 67.12 466 LEU A O 1
ATOM 3764 N N . LYS A 1 467 ? -76.385 -57.449 154.289 1.00 68.12 467 LYS A N 1
ATOM 3765 C CA . LYS A 1 467 ? -76.577 -56.219 153.497 1.00 68.12 467 LYS A CA 1
ATOM 3766 C C . LYS A 1 467 ? -75.424 -55.971 152.527 1.00 68.12 467 LYS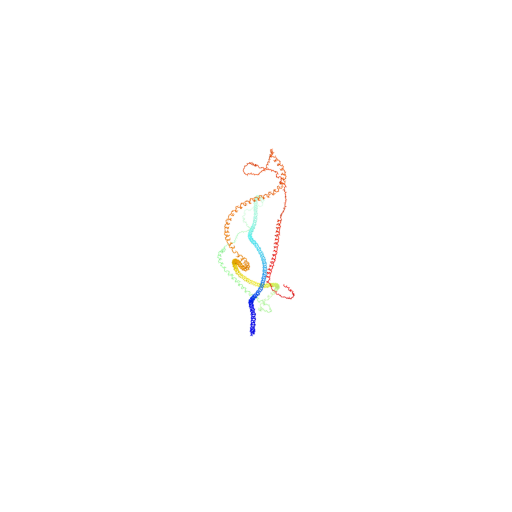 A C 1
ATOM 3768 O O . LYS A 1 467 ? -75.670 -55.674 151.359 1.00 68.12 467 LYS A O 1
ATOM 3773 N N . GLU A 1 468 ? -74.183 -56.135 152.979 1.00 66.62 468 GLU A N 1
ATOM 3774 C CA . GLU A 1 468 ? -72.991 -55.930 152.140 1.00 66.62 468 GLU A CA 1
ATOM 3775 C C . GLU A 1 468 ? -72.905 -56.949 150.996 1.00 66.62 468 GLU A C 1
ATOM 3777 O O . GLU A 1 468 ? -72.536 -56.587 149.878 1.00 66.62 468 GLU A O 1
ATOM 3782 N N . THR A 1 469 ? -73.359 -58.187 151.228 1.00 70.31 469 THR A N 1
ATOM 3783 C CA . THR A 1 469 ? -73.429 -59.236 150.194 1.00 70.31 469 THR A CA 1
ATOM 3784 C C . THR A 1 469 ? -74.311 -58.824 149.003 1.00 70.31 469 THR A C 1
ATOM 3786 O O . THR A 1 469 ? -73.922 -59.010 147.850 1.00 70.31 469 THR A O 1
ATOM 3789 N N . ASN A 1 470 ? -75.466 -58.191 149.252 1.00 67.38 470 ASN A N 1
ATOM 3790 C CA . ASN A 1 470 ? -76.330 -57.679 148.180 1.00 67.38 470 ASN A CA 1
ATOM 3791 C C . ASN A 1 470 ? -75.716 -56.473 147.449 1.00 67.38 470 ASN A C 1
ATOM 3793 O O . ASN A 1 470 ? -75.862 -56.361 146.231 1.00 67.38 470 ASN A O 1
ATOM 3797 N N . HIS A 1 471 ? -75.008 -55.591 148.161 1.00 76.19 471 HIS A N 1
ATOM 3798 C CA . HIS A 1 471 ? -74.375 -54.422 147.545 1.00 76.19 471 HIS A CA 1
ATOM 3799 C C . HIS A 1 471 ? -73.225 -54.815 146.600 1.00 76.19 471 HIS A C 1
ATOM 3801 O O . HIS A 1 471 ? -73.131 -54.285 145.492 1.00 76.19 471 HIS A O 1
ATOM 3807 N N . GLN A 1 472 ? -72.406 -55.802 146.984 1.00 70.88 472 GLN A N 1
ATOM 3808 C CA . GLN A 1 472 ? -71.361 -56.347 146.109 1.00 70.88 472 GLN A CA 1
ATOM 3809 C C . GLN A 1 472 ? -71.938 -56.978 144.832 1.00 70.88 472 GLN A C 1
ATOM 3811 O O . GLN A 1 472 ? -71.374 -56.789 143.755 1.00 70.88 472 GLN A O 1
ATOM 3816 N N . LYS A 1 473 ? -73.090 -57.663 144.912 1.00 76.19 473 LYS A N 1
ATOM 3817 C CA . LYS A 1 473 ? -73.725 -58.256 143.723 1.00 76.19 473 LYS A CA 1
ATOM 3818 C C . LYS A 1 473 ? -74.120 -57.200 142.686 1.00 76.19 473 LYS A C 1
ATOM 3820 O O . LYS A 1 473 ? -73.754 -57.337 141.523 1.00 76.19 473 LYS A O 1
ATOM 3825 N N . GLN A 1 474 ? -74.792 -56.124 143.105 1.00 72.94 474 GLN A N 1
ATOM 3826 C CA . GLN A 1 474 ? -75.172 -55.035 142.191 1.00 72.94 474 GLN A CA 1
ATOM 3827 C C . GLN A 1 474 ? -73.946 -54.354 141.565 1.00 72.94 474 GLN A C 1
ATOM 3829 O O . GLN A 1 474 ? -73.959 -54.005 140.386 1.00 72.94 474 GLN A O 1
ATOM 3834 N N . LYS A 1 475 ? -72.855 -54.213 142.329 1.00 76.62 475 LYS A N 1
ATOM 3835 C CA . LYS A 1 475 ? -71.595 -53.652 141.826 1.00 76.62 475 LYS A CA 1
ATOM 3836 C C . LYS A 1 475 ? -70.924 -54.549 140.777 1.00 76.62 475 LYS A C 1
ATOM 3838 O O . LYS A 1 475 ? -70.332 -54.031 139.836 1.00 76.62 475 LYS A O 1
ATOM 3843 N N . SER A 1 476 ? -71.056 -55.872 140.901 1.00 74.31 476 SER A N 1
ATOM 3844 C CA . SER A 1 476 ? -70.592 -56.826 139.884 1.00 74.31 476 SER A CA 1
ATOM 3845 C C . SER A 1 476 ? -71.403 -56.741 138.586 1.00 74.31 476 SER A C 1
ATOM 3847 O O . SER A 1 476 ? -70.819 -56.796 137.509 1.00 74.31 476 SER A O 1
ATOM 3849 N N . GLU A 1 477 ? -72.728 -56.590 138.678 1.00 73.44 477 GLU A N 1
ATOM 3850 C CA . GLU A 1 477 ? -73.618 -56.484 137.509 1.00 73.44 477 GLU A CA 1
ATOM 3851 C C . GLU A 1 477 ? -73.334 -55.200 136.700 1.00 73.44 477 GLU A C 1
ATOM 3853 O O . GLU A 1 477 ? -73.265 -55.253 135.473 1.00 73.44 477 GLU A O 1
ATOM 3858 N N . GLN A 1 478 ? -73.062 -54.075 137.376 1.00 76.88 478 GLN A N 1
ATOM 3859 C CA . GLN A 1 478 ? -72.656 -52.814 136.736 1.00 76.88 478 GLN A CA 1
ATOM 3860 C C . GLN A 1 478 ? -71.298 -52.927 136.016 1.00 76.88 478 GLN A C 1
ATOM 3862 O O . GLN A 1 478 ? -71.154 -52.494 134.874 1.00 76.88 478 GLN A O 1
ATOM 3867 N N . LEU A 1 479 ? -70.300 -53.557 136.646 1.00 78.25 479 LEU A N 1
ATOM 3868 C CA . LEU A 1 479 ? -68.989 -53.756 136.015 1.00 78.25 479 LEU A CA 1
ATOM 3869 C C . LEU A 1 479 ? -69.069 -54.663 134.776 1.00 78.25 479 LEU A C 1
ATOM 3871 O O . LEU A 1 479 ? -68.299 -54.474 133.837 1.00 78.25 479 LEU A O 1
ATOM 3875 N N . GLU A 1 480 ? -70.009 -55.612 134.733 1.00 76.88 480 GLU A N 1
ATOM 3876 C CA . GLU A 1 480 ? -70.223 -56.472 133.562 1.00 76.88 480 GLU A CA 1
ATOM 3877 C C . GLU A 1 480 ? -70.876 -55.723 132.383 1.00 76.88 480 GLU A C 1
ATOM 3879 O O . GLU A 1 480 ? -70.612 -56.060 131.225 1.00 76.88 480 GLU A O 1
ATOM 3884 N N . THR A 1 481 ? -71.703 -54.698 132.635 1.00 80.44 481 THR A N 1
ATOM 3885 C CA . THR A 1 481 ? -72.209 -53.821 131.563 1.00 80.44 481 THR A CA 1
ATOM 3886 C C . THR A 1 481 ? -71.131 -52.883 131.038 1.00 80.44 481 THR A C 1
ATOM 3888 O O . THR A 1 481 ? -70.998 -52.741 129.822 1.00 80.44 481 THR A O 1
ATOM 3891 N N . ASP A 1 482 ? -70.321 -52.311 131.930 1.00 80.25 482 ASP A N 1
ATOM 3892 C CA . ASP A 1 482 ? -69.280 -51.341 131.573 1.00 80.25 482 ASP A CA 1
ATOM 3893 C C . ASP A 1 482 ? -68.127 -52.011 130.790 1.00 80.25 482 ASP A C 1
ATOM 3895 O O . ASP A 1 482 ? -67.570 -51.432 129.856 1.00 80.25 482 ASP A O 1
ATOM 3899 N N . LEU A 1 483 ? -67.812 -53.279 131.094 1.00 81.31 483 LEU A N 1
ATOM 3900 C CA . LEU A 1 483 ? -66.870 -54.086 130.306 1.00 81.31 483 LEU A CA 1
ATOM 3901 C C . LEU A 1 483 ? -67.359 -54.325 128.871 1.00 81.31 483 LEU A C 1
ATOM 3903 O O . LEU A 1 483 ? -66.564 -54.270 127.933 1.00 81.31 483 LEU A O 1
ATOM 3907 N N . LYS A 1 484 ? -68.659 -54.583 128.686 1.00 81.06 484 LYS A N 1
ATOM 3908 C CA . LYS A 1 484 ? -69.240 -54.859 127.362 1.00 81.06 484 LYS A CA 1
ATOM 3909 C C . LYS A 1 484 ? -69.294 -53.609 126.489 1.00 81.06 484 LYS A C 1
ATOM 3911 O O . LYS A 1 484 ? -68.997 -53.716 125.303 1.00 81.06 484 LYS A O 1
ATOM 3916 N N . SER A 1 485 ? -69.610 -52.441 127.055 1.00 81.44 485 SER A N 1
ATOM 3917 C CA . SER A 1 485 ? -69.594 -51.178 126.304 1.00 81.44 485 SER A CA 1
ATOM 3918 C C . SER A 1 485 ? -68.178 -50.787 125.867 1.00 81.44 485 SER A C 1
ATOM 3920 O O . SER A 1 485 ? -67.980 -50.457 124.696 1.00 81.44 485 SER A O 1
ATOM 3922 N N . LEU A 1 486 ? -67.178 -50.927 126.748 1.00 81.00 486 LEU A N 1
ATOM 3923 C CA . LEU A 1 486 ? -65.763 -50.745 126.394 1.00 81.00 486 LEU A CA 1
ATOM 3924 C C . LEU A 1 486 ? -65.297 -51.736 125.319 1.00 81.00 486 LEU A C 1
ATOM 3926 O O . LEU A 1 486 ? -64.554 -51.357 124.413 1.00 81.00 486 LEU A O 1
ATOM 3930 N N . GLN A 1 487 ? -65.750 -52.991 125.381 1.00 82.31 487 GLN A N 1
ATOM 3931 C CA . GLN A 1 487 ? -65.424 -53.994 124.368 1.00 82.31 487 GLN A CA 1
ATOM 3932 C C . GLN A 1 487 ? -66.011 -53.631 122.993 1.00 82.31 487 GLN A C 1
ATOM 3934 O O . GLN A 1 487 ? -65.307 -53.778 121.995 1.00 82.31 487 GLN A O 1
ATOM 3939 N N . THR A 1 488 ? -67.242 -53.102 122.933 1.00 82.38 488 THR A N 1
ATOM 3940 C CA . THR A 1 488 ? -67.834 -52.605 121.676 1.00 82.38 488 THR A CA 1
ATOM 3941 C C . THR A 1 488 ? -67.163 -51.335 121.151 1.00 82.38 488 THR A C 1
ATOM 3943 O O . THR A 1 488 ? -66.873 -51.261 119.960 1.00 82.38 488 THR A O 1
ATOM 3946 N N . GLU A 1 489 ? -66.832 -50.362 122.012 1.00 84.56 489 GLU A N 1
ATOM 3947 C CA . GLU A 1 489 ? -66.134 -49.140 121.576 1.00 84.56 489 GLU A CA 1
ATOM 3948 C C . GLU A 1 489 ? -64.755 -49.475 120.985 1.00 84.56 489 GLU A C 1
ATOM 3950 O O . GLU A 1 489 ? -64.352 -48.913 119.966 1.00 84.56 489 GLU A O 1
ATOM 3955 N N . LEU A 1 490 ? -64.044 -50.438 121.583 1.00 85.00 490 LEU A N 1
ATOM 3956 C CA . LEU A 1 490 ? -62.744 -50.884 121.091 1.00 85.00 490 LEU A CA 1
ATOM 3957 C C . LEU A 1 490 ? -62.857 -51.605 119.738 1.00 85.00 490 LEU A C 1
ATOM 3959 O O . LEU A 1 490 ? -62.027 -51.348 118.864 1.00 85.00 490 LEU A O 1
ATOM 3963 N N . THR A 1 491 ? -63.882 -52.439 119.513 1.00 82.25 491 THR A N 1
ATOM 3964 C CA . THR A 1 491 ? -64.108 -53.050 118.188 1.00 82.25 491 THR A CA 1
ATOM 3965 C C . THR A 1 491 ? -64.509 -52.028 117.130 1.00 82.25 491 THR A C 1
ATOM 3967 O O . THR A 1 491 ? -63.973 -52.070 116.024 1.00 82.25 491 THR A O 1
ATOM 3970 N N . ASP A 1 492 ? -65.376 -51.068 117.454 1.00 84.69 492 ASP A N 1
ATOM 3971 C CA . ASP A 1 492 ? -65.782 -50.030 116.501 1.00 84.69 492 ASP A CA 1
ATOM 3972 C C . ASP A 1 492 ? -64.567 -49.183 116.098 1.00 84.69 492 ASP A C 1
ATOM 3974 O O . ASP A 1 492 ? -64.293 -48.984 114.911 1.00 84.69 492 ASP A O 1
ATOM 3978 N N . ARG A 1 493 ? -63.750 -48.781 117.078 1.00 84.88 493 ARG A N 1
ATOM 3979 C CA . ARG A 1 493 ? -62.508 -48.029 116.860 1.00 84.88 493 ARG A CA 1
ATOM 3980 C C . ARG A 1 493 ? -61.472 -48.814 116.050 1.00 84.88 493 ARG A C 1
ATOM 3982 O O . ARG A 1 493 ? -60.793 -48.210 115.221 1.00 84.88 493 ARG A O 1
ATOM 3989 N N . GLN A 1 494 ? -61.387 -50.134 116.230 1.00 86.19 494 GLN A N 1
ATOM 3990 C CA . GLN A 1 494 ? -60.576 -51.024 115.390 1.00 86.19 494 GLN A CA 1
ATOM 3991 C C . GLN A 1 494 ? -61.042 -50.962 113.924 1.00 86.19 494 GLN A C 1
ATOM 3993 O O . GLN A 1 494 ? -60.236 -50.648 113.053 1.00 86.19 494 GLN A O 1
ATOM 3998 N N . THR A 1 495 ? -62.344 -51.128 113.647 1.00 85.38 495 THR A N 1
ATOM 3999 C CA . THR A 1 495 ? -62.865 -51.064 112.262 1.00 85.38 495 THR A CA 1
ATOM 4000 C C . THR A 1 495 ? -62.669 -49.694 111.603 1.00 85.38 495 THR A C 1
ATOM 4002 O O . THR A 1 495 ? -62.417 -49.615 110.398 1.00 85.38 495 THR A O 1
ATOM 4005 N N . VAL A 1 496 ? -62.716 -48.604 112.378 1.00 87.69 496 VAL A N 1
ATOM 4006 C CA . VAL A 1 496 ? -62.403 -47.251 111.889 1.00 87.69 496 VAL A CA 1
ATOM 4007 C C . VAL A 1 496 ? -60.917 -47.110 111.548 1.00 87.69 496 VAL A C 1
ATOM 4009 O O . VAL A 1 496 ? -60.588 -46.439 110.571 1.00 87.69 496 VAL A O 1
ATOM 4012 N N . PHE A 1 497 ? -59.999 -47.746 112.279 1.00 88.69 497 PHE A N 1
ATOM 4013 C CA . PHE A 1 497 ? -58.590 -47.773 111.874 1.00 88.69 497 PHE A CA 1
ATOM 4014 C C . PHE A 1 497 ? -58.368 -48.632 110.626 1.00 88.69 497 PHE A C 1
ATOM 4016 O O . PHE A 1 497 ? -57.731 -48.156 109.687 1.00 88.69 497 PHE A O 1
ATOM 4023 N N . ASP A 1 498 ? -58.940 -49.836 110.569 1.00 87.81 498 ASP A N 1
ATOM 4024 C CA . ASP A 1 498 ? -58.762 -50.757 109.441 1.00 87.81 498 ASP A CA 1
ATOM 4025 C C . ASP A 1 498 ? -59.287 -50.143 108.125 1.00 87.81 498 ASP A C 1
ATOM 4027 O O . ASP A 1 498 ? -58.574 -50.113 107.122 1.00 87.81 498 ASP A O 1
ATOM 4031 N N . THR A 1 499 ? -60.475 -49.525 108.140 1.00 89.69 499 THR A N 1
ATOM 4032 C CA . THR A 1 499 ? -61.039 -48.825 106.964 1.00 89.69 499 THR A CA 1
ATOM 4033 C C . THR A 1 499 ? -60.236 -47.588 106.542 1.00 89.69 499 THR A C 1
ATOM 4035 O O . THR A 1 499 ? -60.097 -47.326 105.345 1.00 89.69 499 THR A O 1
ATOM 4038 N N . ASN A 1 500 ? -59.642 -46.844 107.484 1.00 90.06 500 ASN A N 1
ATOM 4039 C CA . ASN A 1 500 ? -58.717 -45.754 107.148 1.00 90.06 500 ASN A CA 1
ATOM 4040 C C . ASN A 1 500 ? -57.408 -46.281 106.532 1.00 90.06 500 ASN A C 1
ATOM 4042 O O . ASN A 1 500 ? -56.889 -45.676 105.591 1.00 90.06 500 ASN A O 1
ATOM 4046 N N . VAL A 1 501 ? -56.887 -47.416 107.009 1.00 90.25 501 VAL A N 1
ATOM 4047 C CA . VAL A 1 501 ? -55.705 -48.079 106.431 1.00 90.25 501 VAL A CA 1
ATOM 4048 C C . VAL A 1 501 ? -55.997 -48.591 105.019 1.00 90.25 501 VAL A C 1
ATOM 4050 O O . VAL A 1 501 ? -55.162 -48.402 104.131 1.00 90.25 501 VAL A O 1
ATOM 4053 N N . GLU A 1 502 ? -57.175 -49.164 104.761 1.00 90.62 502 GLU A N 1
ATOM 4054 C CA . GLU A 1 502 ? -57.596 -49.555 103.407 1.00 90.62 502 GLU A CA 1
ATOM 4055 C C . GLU A 1 502 ? -57.721 -48.347 102.468 1.00 90.62 502 GLU A C 1
ATOM 4057 O O . GLU A 1 502 ? -57.184 -48.379 101.357 1.00 90.62 502 GLU A O 1
ATOM 4062 N N . LEU A 1 503 ? -58.351 -47.253 102.915 1.00 91.44 503 LEU A N 1
ATOM 4063 C CA . LEU A 1 503 ? -58.500 -46.028 102.121 1.00 91.44 503 LEU A CA 1
ATOM 4064 C C . LEU A 1 503 ? -57.140 -45.410 101.759 1.00 91.44 503 LEU A C 1
ATOM 4066 O O . LEU A 1 503 ? -56.894 -45.089 100.593 1.00 91.44 503 LEU A O 1
ATOM 4070 N N . LEU A 1 504 ? -56.231 -45.293 102.732 1.00 89.69 504 LEU A N 1
ATOM 4071 C CA . LEU A 1 504 ? -54.863 -44.814 102.505 1.00 89.69 504 LEU A CA 1
ATOM 4072 C C . LEU A 1 504 ? -54.079 -45.758 101.581 1.00 89.69 504 LEU A C 1
ATOM 4074 O O . LEU A 1 504 ? -53.361 -45.290 100.696 1.00 89.69 504 LEU A O 1
ATOM 4078 N N . SER A 1 505 ? -54.263 -47.074 101.716 1.00 89.06 505 SER A N 1
ATOM 4079 C CA . SER A 1 505 ? -53.638 -48.078 100.843 1.00 89.06 505 SER A CA 1
ATOM 4080 C C . SER A 1 505 ? -54.161 -48.021 99.404 1.00 89.06 505 SER A C 1
ATOM 4082 O O . SER A 1 505 ? -53.381 -48.211 98.467 1.00 89.06 505 SER A O 1
ATOM 4084 N N . SER A 1 506 ? -55.451 -47.727 99.200 1.00 90.81 506 SER A N 1
ATOM 4085 C CA . SER A 1 506 ? -56.017 -47.474 97.867 1.00 90.81 506 SER A CA 1
ATOM 4086 C C . SER A 1 506 ? -55.444 -46.194 97.270 1.00 90.81 506 SER A C 1
ATOM 4088 O O . SER A 1 506 ? -54.916 -46.216 96.159 1.00 90.81 506 SER A O 1
ATOM 4090 N N . LYS A 1 507 ? -55.441 -45.092 98.032 1.00 91.00 507 LYS A N 1
ATOM 4091 C CA . LYS A 1 507 ? -54.942 -43.799 97.547 1.00 91.00 507 LYS A CA 1
ATOM 4092 C C . LYS A 1 507 ? -53.445 -43.837 97.215 1.00 91.00 507 LYS A C 1
ATOM 4094 O O . LYS A 1 507 ? -53.038 -43.278 96.200 1.00 91.00 507 LYS A O 1
ATOM 4099 N N . LEU A 1 508 ? -52.637 -44.557 97.998 1.00 90.06 508 LEU A N 1
ATOM 4100 C CA . LEU A 1 508 ? -51.219 -44.800 97.705 1.00 90.06 508 LEU A CA 1
ATOM 4101 C C . LEU A 1 508 ? -51.025 -45.614 96.414 1.00 90.06 508 LEU A C 1
ATOM 4103 O O . LEU A 1 508 ? -50.126 -45.324 95.622 1.00 90.06 508 LEU A O 1
ATOM 4107 N N . ARG A 1 509 ? -51.882 -46.614 96.173 1.00 91.62 509 ARG A N 1
ATOM 4108 C CA . ARG A 1 509 ? -51.866 -47.435 94.952 1.00 91.62 509 ARG A CA 1
ATOM 4109 C C . ARG A 1 509 ? -52.258 -46.627 93.714 1.00 91.62 509 ARG A C 1
ATOM 4111 O O . ARG A 1 509 ? -51.602 -46.763 92.687 1.00 91.62 509 ARG A O 1
ATOM 4118 N N . GLU A 1 510 ? -53.268 -45.766 93.820 1.00 91.25 510 GLU A N 1
ATOM 4119 C CA . GLU A 1 510 ? -53.663 -44.823 92.763 1.00 91.25 510 GLU A CA 1
ATOM 4120 C C . GLU A 1 510 ? -52.512 -43.875 92.403 1.00 91.25 510 GLU A C 1
ATOM 4122 O O . GLU A 1 510 ? -52.109 -43.824 91.243 1.00 91.25 510 GLU A O 1
ATOM 4127 N N . VAL A 1 511 ? -51.914 -43.205 93.396 1.00 91.50 511 VAL A N 1
ATOM 4128 C CA . VAL A 1 511 ? -50.791 -42.269 93.187 1.00 91.50 511 VAL A CA 1
ATOM 4129 C C . VAL A 1 511 ? -49.569 -42.971 92.586 1.00 91.50 511 VAL A C 1
ATOM 4131 O O . VAL A 1 511 ? -48.877 -42.397 91.748 1.00 91.50 511 VAL A O 1
ATOM 4134 N N . THR A 1 512 ? -49.324 -44.233 92.949 1.00 89.69 512 THR A N 1
ATOM 4135 C CA . THR A 1 512 ? -48.250 -45.041 92.349 1.00 89.69 512 THR A CA 1
ATOM 4136 C C . THR A 1 512 ? -48.556 -45.363 90.880 1.00 89.69 512 THR A C 1
ATOM 4138 O O . THR A 1 512 ? -47.700 -45.175 90.023 1.00 89.69 512 THR A O 1
ATOM 4141 N N . GLN A 1 513 ? -49.793 -45.749 90.546 1.00 92.19 513 GLN A N 1
ATOM 4142 C CA . GLN A 1 513 ? -50.201 -45.974 89.151 1.00 92.19 513 GLN A CA 1
ATOM 4143 C C . GLN A 1 513 ? -50.197 -44.693 88.302 1.00 92.19 513 GLN A C 1
ATOM 4145 O O . GLN A 1 513 ? -49.986 -44.773 87.093 1.00 92.19 513 GLN A O 1
ATOM 4150 N N . GLU A 1 514 ? -50.449 -43.522 88.887 1.00 91.44 514 GLU A N 1
ATOM 4151 C CA . GLU A 1 514 ? -50.324 -42.229 88.199 1.00 91.44 514 GLU A CA 1
ATOM 4152 C C . GLU A 1 514 ? -48.856 -41.847 87.976 1.00 91.44 514 GLU A C 1
ATOM 4154 O O . GLU A 1 514 ? -48.491 -41.487 86.856 1.00 91.44 514 GLU A O 1
ATOM 4159 N N . LYS A 1 515 ? -47.993 -42.019 88.988 1.00 93.19 515 LYS A N 1
ATOM 4160 C CA . LYS A 1 515 ? -46.535 -41.865 88.862 1.00 93.19 515 LYS A CA 1
ATOM 4161 C C . LYS A 1 515 ? -45.978 -42.740 87.736 1.00 93.19 515 LYS A C 1
ATOM 4163 O O . LYS A 1 515 ? -45.276 -42.232 86.869 1.00 93.19 515 LYS A O 1
ATOM 4168 N N . ASP A 1 516 ? -46.297 -44.033 87.733 1.00 91.75 516 ASP A N 1
ATOM 4169 C CA . ASP A 1 516 ? -45.726 -44.983 86.773 1.00 91.75 516 ASP A CA 1
ATOM 4170 C C . ASP A 1 516 ? -46.178 -44.674 85.329 1.00 91.75 516 ASP A C 1
ATOM 4172 O O . ASP A 1 516 ? -45.382 -44.774 84.393 1.00 91.75 516 ASP A O 1
ATOM 4176 N N . LYS A 1 517 ? -47.420 -44.198 85.135 1.00 91.94 517 LYS A N 1
ATOM 4177 C CA . LYS A 1 517 ? -47.886 -43.670 83.836 1.00 91.94 517 LYS A CA 1
ATOM 4178 C C . LYS A 1 517 ? -47.067 -42.454 83.407 1.00 91.94 517 LYS A C 1
ATOM 4180 O O . LYS A 1 517 ? -46.522 -42.463 82.305 1.00 91.94 517 LYS A O 1
ATOM 4185 N N . LEU A 1 518 ? -46.929 -41.449 84.273 1.00 90.62 518 LEU A N 1
ATOM 4186 C CA . LEU A 1 518 ? -46.174 -40.225 83.977 1.00 90.62 518 LEU A CA 1
ATOM 4187 C C . LEU A 1 518 ? -44.691 -40.508 83.689 1.00 90.62 518 LEU A C 1
ATOM 4189 O O . LEU A 1 518 ? -44.108 -39.878 82.808 1.00 90.62 518 LEU A O 1
ATOM 4193 N N . GLU A 1 519 ? -44.084 -41.491 84.359 1.00 89.94 519 GLU A N 1
ATOM 4194 C CA . GLU A 1 519 ? -42.731 -41.957 84.039 1.00 89.94 519 GLU A CA 1
ATOM 4195 C C . GLU A 1 519 ? -42.661 -42.605 82.647 1.00 89.94 519 GLU A C 1
ATOM 4197 O O . GLU A 1 519 ? -41.744 -42.290 81.887 1.00 89.94 519 GLU A O 1
ATOM 4202 N N . THR A 1 520 ? -43.642 -43.429 82.252 1.00 91.62 520 THR A N 1
ATOM 4203 C CA . THR A 1 520 ? -43.681 -43.993 80.886 1.00 91.62 520 THR A CA 1
ATOM 4204 C C . THR A 1 520 ? -43.930 -42.932 79.809 1.00 91.62 520 THR A C 1
ATOM 4206 O O . THR A 1 520 ? -43.319 -42.996 78.742 1.00 91.62 520 THR A O 1
ATOM 4209 N N . GLU A 1 521 ? -44.766 -41.925 80.072 1.00 91.38 521 GLU A N 1
ATOM 4210 C CA . GLU A 1 521 ? -45.011 -40.810 79.147 1.00 91.38 521 GLU A CA 1
ATOM 4211 C C . GLU A 1 521 ? -43.769 -39.928 78.983 1.00 91.38 521 GLU A C 1
ATOM 4213 O O . GLU A 1 521 ? -43.391 -39.602 77.854 1.00 91.38 521 GLU A O 1
ATOM 4218 N N . LEU A 1 522 ? -43.074 -39.616 80.082 1.00 90.44 522 LEU A N 1
ATOM 4219 C CA . LEU A 1 522 ? -41.800 -38.896 80.070 1.00 90.44 522 LEU A CA 1
ATOM 4220 C C . LEU A 1 522 ? -40.718 -39.661 79.292 1.00 90.44 522 LEU A C 1
ATOM 4222 O O . LEU A 1 522 ? -39.953 -39.057 78.539 1.00 90.44 522 LEU A O 1
ATOM 4226 N N . ASP A 1 523 ? -40.644 -40.980 79.454 1.00 90.81 523 ASP A N 1
ATOM 4227 C CA . ASP A 1 523 ? -39.650 -41.816 78.778 1.00 90.81 523 ASP A CA 1
ATOM 4228 C C . ASP A 1 523 ? -39.955 -41.994 77.276 1.00 90.81 523 ASP A C 1
ATOM 4230 O O . ASP A 1 523 ? -39.048 -41.955 76.441 1.00 90.81 523 ASP A O 1
ATOM 4234 N N . MET A 1 524 ? -41.237 -42.069 76.895 1.00 91.62 524 MET A N 1
ATOM 4235 C CA . MET A 1 524 ? -41.668 -41.987 75.491 1.00 91.62 524 MET A CA 1
ATOM 4236 C C . MET A 1 524 ? -41.396 -40.608 74.871 1.00 91.62 524 MET A C 1
ATOM 4238 O O . MET A 1 524 ? -41.020 -40.534 73.699 1.00 91.62 524 MET A O 1
ATOM 4242 N N . ALA A 1 525 ? -41.567 -39.521 75.628 1.00 88.81 525 ALA A N 1
ATOM 4243 C CA . ALA A 1 525 ? -41.276 -38.165 75.165 1.00 88.81 525 ALA A CA 1
ATOM 4244 C C . ALA A 1 525 ? -39.773 -37.960 74.911 1.00 88.81 525 ALA A C 1
ATOM 4246 O O . ALA A 1 525 ? -39.407 -37.452 73.851 1.00 88.81 525 ALA A O 1
ATOM 4247 N N . LYS A 1 526 ? -38.908 -38.434 75.823 1.00 90.12 526 LYS A N 1
ATOM 4248 C CA . LYS A 1 526 ? -37.445 -38.458 75.634 1.00 90.12 526 LYS A CA 1
ATOM 4249 C C . LYS A 1 526 ? -37.059 -39.231 74.377 1.00 90.12 526 LYS A C 1
ATOM 4251 O O . LYS A 1 526 ? -36.459 -38.656 73.481 1.00 90.12 526 LYS A O 1
ATOM 4256 N N . LYS A 1 527 ? -37.521 -40.478 74.234 1.00 91.56 527 LYS A N 1
ATOM 4257 C CA . LYS A 1 527 ? -37.223 -41.312 73.055 1.00 91.56 527 LYS A CA 1
ATOM 4258 C C . LYS A 1 527 ? -37.649 -40.662 71.735 1.00 91.56 527 LYS A C 1
ATOM 4260 O O . LYS A 1 527 ? -36.923 -40.768 70.754 1.00 91.56 527 LYS A O 1
ATOM 4265 N N . LYS A 1 528 ? -38.785 -39.954 71.697 1.00 89.88 528 LYS A N 1
ATOM 4266 C CA . LYS A 1 528 ? -39.198 -39.170 70.516 1.00 89.88 528 LYS A CA 1
ATOM 4267 C C . LYS A 1 528 ? -38.285 -37.973 70.242 1.00 89.88 528 LYS A C 1
ATOM 4269 O O . LYS A 1 528 ? -37.982 -37.715 69.082 1.00 89.88 528 LYS A O 1
ATOM 4274 N N . TYR A 1 529 ? -37.856 -37.259 71.281 1.00 91.56 529 TYR A N 1
ATOM 4275 C CA . TYR A 1 529 ? -36.897 -36.159 71.157 1.00 91.56 529 TYR A CA 1
ATOM 4276 C C . TYR A 1 529 ? -35.538 -36.659 70.646 1.00 91.56 529 TYR A C 1
ATOM 4278 O O . TYR A 1 529 ? -35.027 -36.122 69.668 1.00 91.56 529 TYR A O 1
ATOM 4286 N N . ASP A 1 530 ? -35.008 -37.733 71.232 1.00 91.38 530 ASP A N 1
ATOM 4287 C CA . ASP A 1 530 ? -33.718 -38.324 70.859 1.00 91.38 530 ASP A CA 1
ATOM 4288 C C . ASP A 1 530 ? -33.720 -38.828 69.404 1.00 91.38 530 ASP A C 1
ATOM 4290 O O . ASP A 1 530 ? -32.774 -38.569 68.660 1.00 91.38 530 ASP A O 1
ATOM 4294 N N . ILE A 1 531 ? -34.807 -39.479 68.961 1.00 91.06 531 ILE A N 1
ATOM 4295 C CA . ILE A 1 531 ? -34.992 -39.893 67.558 1.00 91.06 531 ILE A CA 1
ATOM 4296 C C . ILE A 1 531 ? -35.051 -38.671 66.633 1.00 91.06 531 ILE A C 1
ATOM 4298 O O . ILE A 1 531 ? -34.312 -38.621 65.656 1.00 91.06 531 ILE A O 1
ATOM 4302 N N . SER A 1 532 ? -35.861 -37.656 66.957 1.00 91.81 532 SER A N 1
ATOM 4303 C CA . SER A 1 532 ? -35.968 -36.442 66.133 1.00 91.81 532 SER A CA 1
ATOM 4304 C C . SER A 1 532 ? -34.656 -35.650 66.059 1.00 91.81 532 SER A C 1
ATOM 4306 O O . SER A 1 532 ? -34.411 -34.983 65.054 1.00 91.81 532 SER A O 1
ATOM 4308 N N . MET A 1 533 ? -33.821 -35.704 67.101 1.00 92.38 533 MET A N 1
ATOM 4309 C CA . MET A 1 533 ? -32.480 -35.116 67.107 1.00 92.38 533 MET A CA 1
ATOM 4310 C C . MET A 1 533 ? -31.504 -35.924 66.244 1.00 92.38 533 MET A C 1
ATOM 4312 O O . MET A 1 533 ? -30.735 -35.318 65.497 1.00 92.38 533 MET A O 1
ATOM 4316 N N . LEU A 1 534 ? -31.558 -37.264 66.280 1.00 91.88 534 LEU A N 1
ATOM 4317 C CA . LEU A 1 534 ? -30.786 -38.112 65.361 1.00 91.88 534 LEU A CA 1
ATOM 4318 C C . LEU A 1 534 ? -31.177 -37.860 63.901 1.00 91.88 534 LEU A C 1
ATOM 4320 O O . LEU A 1 534 ? -30.300 -37.645 63.073 1.00 91.88 534 LEU A O 1
ATOM 4324 N N . GLU A 1 535 ? -32.473 -37.821 63.586 1.00 90.69 535 GLU A N 1
ATOM 4325 C CA . GLU A 1 535 ? -32.969 -37.574 62.225 1.00 90.69 535 GLU A CA 1
ATOM 4326 C C . GLU A 1 535 ? -32.508 -36.207 61.688 1.00 90.69 535 GLU A C 1
ATOM 4328 O O . GLU A 1 535 ? -32.084 -36.106 60.535 1.00 90.69 535 GLU A O 1
ATOM 4333 N N . GLN A 1 536 ? -32.502 -35.160 62.523 1.00 90.25 536 GLN A N 1
ATOM 4334 C CA . GLN A 1 536 ? -31.927 -33.861 62.149 1.00 90.25 536 GLN A CA 1
ATOM 4335 C C . GLN A 1 536 ? -30.401 -33.914 61.981 1.00 90.25 536 GLN A C 1
ATOM 4337 O O . GLN A 1 536 ? -29.871 -33.307 61.049 1.00 90.25 536 GLN A O 1
ATOM 4342 N N . GLN A 1 537 ? -29.683 -34.640 62.840 1.00 90.25 537 GLN A N 1
ATOM 4343 C CA . GLN A 1 537 ? -28.229 -34.790 62.746 1.00 90.25 537 GLN A CA 1
ATOM 4344 C C . GLN A 1 537 ? -27.808 -35.570 61.486 1.00 90.25 537 GLN A C 1
ATOM 4346 O O . GLN A 1 537 ? -26.858 -35.172 60.804 1.00 90.25 537 GLN A O 1
ATOM 4351 N N . ASP A 1 538 ? -28.531 -36.630 61.130 1.00 91.38 538 ASP A N 1
ATOM 4352 C CA . ASP A 1 538 ? -28.305 -37.414 59.912 1.00 91.38 538 ASP A CA 1
ATOM 4353 C C . ASP A 1 538 ? -28.668 -36.610 58.653 1.00 91.38 538 ASP A C 1
ATOM 4355 O O . ASP A 1 538 ? -27.910 -36.617 57.680 1.00 91.38 538 ASP A O 1
ATOM 4359 N N . GLN A 1 539 ? -29.751 -35.823 58.680 1.00 92.69 539 GLN A N 1
ATOM 4360 C CA . GLN A 1 539 ? -30.094 -34.906 57.586 1.00 92.69 539 GLN A CA 1
ATOM 4361 C C . GLN A 1 539 ? -28.996 -33.848 57.371 1.00 92.69 539 GLN A C 1
ATOM 4363 O O . GLN A 1 539 ? -28.497 -33.693 56.256 1.00 92.69 539 GLN A O 1
ATOM 4368 N N . VAL A 1 540 ? -28.559 -33.163 58.434 1.00 91.38 540 VAL A N 1
ATOM 4369 C CA . VAL A 1 540 ? -27.516 -32.122 58.358 1.00 91.38 540 VAL A CA 1
ATOM 4370 C C . VAL A 1 540 ? -26.165 -32.705 57.933 1.00 91.38 540 VAL A C 1
ATOM 4372 O O . VAL A 1 540 ? -25.462 -32.097 57.127 1.00 91.38 540 VAL A O 1
ATOM 4375 N N . THR A 1 541 ? -25.785 -33.893 58.412 1.00 92.50 541 THR A N 1
ATOM 4376 C CA . THR A 1 541 ? -24.533 -34.536 57.974 1.00 92.50 541 THR A CA 1
ATOM 4377 C C . THR A 1 541 ? -24.611 -35.058 56.537 1.00 92.50 541 THR A C 1
ATOM 4379 O O . THR A 1 541 ? -23.615 -34.968 55.815 1.00 92.50 541 THR A O 1
ATOM 4382 N N . SER A 1 542 ? -25.777 -35.514 56.071 1.00 92.88 542 SER A N 1
ATOM 4383 C CA . SER A 1 542 ? -26.024 -35.862 54.664 1.00 92.88 542 SER A CA 1
ATOM 4384 C C . SER A 1 542 ? -25.905 -34.640 53.742 1.00 92.88 542 SER A C 1
ATOM 4386 O O . SER A 1 542 ? -25.200 -34.690 52.728 1.00 92.88 542 SER A O 1
ATOM 4388 N N . GLU A 1 543 ? -26.500 -33.506 54.125 1.00 93.69 543 GLU A N 1
ATOM 4389 C CA . GLU A 1 543 ? -26.393 -32.236 53.395 1.00 93.69 543 GLU A CA 1
ATOM 4390 C C . GLU A 1 543 ? -24.958 -31.693 53.382 1.00 93.69 543 GLU A C 1
ATOM 4392 O O . GLU A 1 543 ? -24.454 -31.328 52.318 1.00 93.69 543 GLU A O 1
ATOM 4397 N N . LEU A 1 544 ? -24.246 -31.733 54.514 1.00 91.38 544 LEU A N 1
ATOM 4398 C CA . LEU A 1 544 ? -22.823 -31.377 54.582 1.00 91.38 544 LEU A CA 1
ATOM 4399 C C . LEU A 1 544 ? -21.957 -32.283 53.697 1.00 91.38 544 LEU A C 1
ATOM 4401 O O . LEU A 1 544 ? -21.072 -31.786 53.002 1.00 91.38 544 LEU A O 1
ATOM 4405 N N . GLN A 1 545 ? -22.216 -33.595 53.657 1.00 92.81 545 GLN A N 1
ATOM 4406 C CA . GLN A 1 545 ? -21.520 -34.494 52.731 1.00 92.81 545 GLN A CA 1
ATOM 4407 C C . GLN A 1 545 ? -21.848 -34.191 51.264 1.00 92.81 545 GLN A C 1
ATOM 4409 O O . GLN A 1 545 ? -20.976 -34.327 50.406 1.00 92.81 545 GLN A O 1
ATOM 4414 N N . LYS A 1 546 ? -23.088 -33.809 50.940 1.00 94.38 546 LYS A N 1
ATOM 4415 C CA . LYS A 1 546 ? -23.474 -33.402 49.581 1.00 94.38 546 LYS A CA 1
ATOM 4416 C C . LYS A 1 546 ? -22.721 -32.134 49.167 1.00 94.38 546 LYS A C 1
ATOM 4418 O O . LYS A 1 546 ? -22.012 -32.171 48.164 1.00 94.38 546 LYS A O 1
ATOM 4423 N N . LEU A 1 547 ? -22.779 -31.085 49.986 1.00 92.31 547 LEU A N 1
ATOM 4424 C CA . LEU A 1 547 ? -22.057 -29.825 49.775 1.00 92.31 547 LEU A CA 1
ATOM 4425 C C . LEU A 1 547 ? -20.539 -30.035 49.666 1.00 92.31 547 LEU A C 1
ATOM 4427 O O . LEU A 1 547 ? -19.897 -29.423 48.817 1.00 92.31 547 LEU A O 1
ATOM 4431 N N . ALA A 1 548 ? -19.958 -30.936 50.465 1.00 92.81 548 ALA A N 1
ATOM 4432 C CA . ALA A 1 548 ? -18.538 -31.275 50.378 1.00 92.81 548 ALA A CA 1
ATOM 4433 C C . ALA A 1 548 ? -18.165 -31.942 49.040 1.00 92.81 548 ALA A C 1
ATOM 4435 O O . ALA A 1 548 ? -17.126 -31.612 48.470 1.00 92.81 548 ALA A O 1
ATOM 4436 N N . ARG A 1 549 ? -19.010 -32.841 48.507 1.00 94.75 549 ARG A N 1
ATOM 4437 C CA . ARG A 1 549 ? -18.805 -33.445 47.174 1.00 94.75 549 ARG A CA 1
ATOM 4438 C C . ARG A 1 549 ? -18.927 -32.402 46.065 1.00 94.75 549 ARG A C 1
ATOM 4440 O O . ARG A 1 549 ? -18.059 -32.352 45.202 1.00 94.75 549 ARG A O 1
ATOM 4447 N N . GLU A 1 550 ? -19.965 -31.567 46.115 1.00 94.38 550 GLU A N 1
ATOM 4448 C CA . GLU A 1 550 ? -20.228 -30.510 45.126 1.00 94.38 550 GLU A CA 1
ATOM 4449 C C . GLU A 1 550 ? -19.088 -29.476 45.091 1.00 94.38 550 GLU A C 1
ATOM 4451 O O . GLU A 1 550 ? -18.605 -29.110 44.015 1.00 94.38 550 GLU A O 1
ATOM 4456 N N . LEU A 1 551 ? -18.576 -29.085 46.264 1.00 93.56 551 LEU A N 1
ATOM 4457 C CA . LEU A 1 551 ? -17.396 -28.232 46.401 1.00 93.56 551 LEU A CA 1
ATOM 4458 C C . LEU A 1 551 ? -16.136 -28.881 45.808 1.00 93.56 551 LEU A C 1
ATOM 4460 O O . LEU A 1 551 ? -15.360 -28.196 45.142 1.00 93.56 551 LEU A O 1
ATOM 4464 N N . GLU A 1 552 ? -15.913 -30.180 46.023 1.00 94.69 552 GLU A N 1
ATOM 4465 C CA . GLU A 1 552 ? -14.736 -30.870 45.480 1.00 94.69 552 GLU A CA 1
ATOM 4466 C C . GLU A 1 552 ? -14.810 -31.021 43.953 1.00 94.69 552 GLU A C 1
ATOM 4468 O O . GLU A 1 552 ? -13.812 -30.790 43.269 1.00 94.69 552 GLU A O 1
ATOM 4473 N N . THR A 1 553 ? -15.993 -31.297 43.391 1.00 95.19 553 THR A N 1
ATOM 4474 C CA . THR A 1 553 ? -16.190 -31.258 41.932 1.00 95.19 553 THR A CA 1
ATOM 4475 C C . THR A 1 553 ? -15.940 -29.862 41.365 1.00 95.19 553 THR A C 1
ATOM 4477 O O . THR A 1 553 ? -15.206 -29.735 40.387 1.00 95.19 553 THR A O 1
ATOM 4480 N N . ALA A 1 554 ? -16.434 -28.805 42.022 1.00 93.56 554 ALA A N 1
ATOM 4481 C CA . ALA A 1 554 ? -16.218 -27.427 41.583 1.00 93.56 554 ALA A CA 1
ATOM 4482 C C . ALA A 1 554 ? -14.735 -27.007 41.638 1.00 93.56 554 ALA A C 1
ATOM 4484 O O . ALA A 1 554 ? -14.262 -26.312 40.739 1.00 93.56 554 ALA A O 1
ATOM 4485 N N . LYS A 1 555 ? -13.961 -27.463 42.638 1.00 94.62 555 LYS A N 1
ATOM 4486 C CA . LYS A 1 555 ? -12.494 -27.278 42.663 1.00 94.62 555 LYS A CA 1
ATOM 4487 C C . LYS A 1 555 ? -11.815 -27.954 41.473 1.00 94.62 555 LYS A C 1
ATOM 4489 O O . LYS A 1 555 ? -10.919 -27.366 40.875 1.00 94.62 555 LYS A O 1
ATOM 4494 N N . LEU A 1 556 ? -12.218 -29.182 41.147 1.00 95.25 556 LEU A N 1
ATOM 4495 C CA . LEU A 1 556 ? -11.576 -29.987 40.108 1.00 95.25 556 LEU A CA 1
ATOM 4496 C C . LEU A 1 556 ? -11.901 -29.458 38.699 1.00 95.25 556 LEU A C 1
ATOM 4498 O O . LEU A 1 556 ? -11.027 -29.412 37.832 1.00 95.25 556 LEU A O 1
ATOM 4502 N N . GLU A 1 557 ? -13.121 -28.958 38.494 1.00 95.12 557 GLU A N 1
ATOM 4503 C CA . GLU A 1 557 ? -13.504 -28.199 37.298 1.00 95.12 557 GLU A CA 1
ATOM 4504 C C . GLU A 1 557 ? -12.770 -26.856 37.209 1.00 95.12 557 GLU A C 1
ATOM 4506 O O . GLU A 1 557 ? -12.220 -26.538 36.152 1.00 95.12 557 GLU A O 1
ATOM 4511 N N . LYS A 1 558 ? -12.664 -26.105 38.315 1.00 94.06 558 LYS A N 1
ATOM 4512 C CA . LYS A 1 558 ? -11.868 -24.870 38.373 1.00 94.06 558 LYS A CA 1
ATOM 4513 C C . LYS A 1 558 ? -10.413 -25.130 37.974 1.00 94.06 558 LYS A C 1
ATOM 4515 O O . LYS A 1 558 ? -9.906 -24.452 37.088 1.00 94.06 558 LYS A O 1
ATOM 4520 N N . GLN A 1 559 ? -9.764 -26.138 38.559 1.00 96.38 559 GLN A N 1
ATOM 4521 C CA . GLN A 1 559 ? -8.374 -26.485 38.249 1.00 96.38 559 GLN A CA 1
ATOM 4522 C C . GLN A 1 559 ? -8.199 -26.875 36.772 1.00 96.38 559 GLN A C 1
ATOM 4524 O O . GLN A 1 559 ? -7.206 -26.513 36.139 1.00 96.38 559 GLN A O 1
ATOM 4529 N N . LYS A 1 560 ? -9.176 -27.581 36.188 1.00 95.19 560 LYS A N 1
ATOM 4530 C CA . LYS A 1 560 ? -9.192 -27.906 34.756 1.00 95.19 560 LYS A CA 1
ATOM 4531 C C . LYS A 1 560 ? -9.285 -26.647 33.884 1.00 95.19 560 LYS A C 1
ATOM 4533 O O . LYS A 1 560 ? -8.551 -26.557 32.902 1.00 95.19 560 LYS A O 1
ATOM 4538 N N . LEU A 1 561 ? -10.130 -25.682 34.250 1.00 93.94 561 LEU A N 1
ATOM 4539 C CA . LEU A 1 561 ? -10.258 -24.396 33.552 1.00 93.94 561 LEU A CA 1
ATOM 4540 C C . LEU A 1 561 ? -9.000 -23.526 33.708 1.00 93.94 561 LEU A C 1
ATOM 4542 O O . LEU A 1 561 ? -8.542 -22.955 32.724 1.00 93.94 561 LEU A O 1
ATOM 4546 N N . GLU A 1 562 ? -8.394 -23.477 34.898 1.00 94.50 562 GLU A N 1
ATOM 4547 C CA . GLU A 1 562 ? -7.120 -22.783 35.150 1.00 94.50 562 GLU A CA 1
ATOM 4548 C C . GLU A 1 562 ? -5.986 -23.363 34.285 1.00 94.50 562 GLU A C 1
ATOM 4550 O O . GLU A 1 562 ? -5.261 -22.611 33.635 1.00 94.50 562 GLU A O 1
ATOM 4555 N N . ASN A 1 563 ? -5.892 -24.694 34.179 1.00 94.50 563 ASN A N 1
ATOM 4556 C CA . ASN A 1 563 ? -4.930 -25.366 33.297 1.00 94.50 563 ASN A CA 1
ATOM 4557 C C . ASN A 1 563 ? -5.186 -25.077 31.804 1.00 94.50 563 ASN A C 1
ATOM 4559 O O . ASN A 1 563 ? -4.239 -24.871 31.046 1.00 94.50 563 ASN A O 1
ATOM 4563 N N . GLN A 1 564 ? -6.451 -25.051 31.367 1.00 96.44 564 GLN A N 1
ATOM 4564 C CA . GLN A 1 564 ? -6.809 -24.709 29.983 1.00 96.44 564 GLN A CA 1
ATOM 4565 C C . GLN A 1 564 ? -6.485 -23.248 29.653 1.00 96.44 564 GLN A C 1
ATOM 4567 O O . GLN A 1 564 ? -5.950 -22.970 28.582 1.00 96.44 564 GLN A O 1
ATOM 4572 N N . LEU A 1 565 ? -6.760 -22.323 30.576 1.00 93.12 565 LEU A N 1
ATOM 4573 C CA . LEU A 1 565 ? -6.447 -20.904 30.422 1.00 93.12 565 LEU A CA 1
ATOM 4574 C C . LEU A 1 565 ? -4.932 -20.677 30.366 1.00 93.12 565 LEU A C 1
ATOM 4576 O O . LEU A 1 565 ? -4.472 -19.944 29.494 1.00 93.12 565 LEU A O 1
ATOM 4580 N N . PHE A 1 566 ? -4.154 -21.358 31.214 1.00 96.00 566 PHE A N 1
ATOM 4581 C CA . PHE A 1 566 ? -2.690 -21.313 31.170 1.00 96.00 566 PHE A CA 1
ATOM 4582 C C . PHE A 1 566 ? -2.128 -21.813 29.831 1.00 96.00 566 PHE A C 1
ATOM 4584 O O . PHE A 1 566 ? -1.242 -21.175 29.268 1.00 96.00 566 PHE A O 1
ATOM 4591 N N . GLU A 1 567 ? -2.650 -22.914 29.281 1.00 94.94 567 GLU A N 1
ATOM 4592 C CA . GLU A 1 567 ? -2.178 -23.434 27.990 1.00 94.94 567 GLU A CA 1
ATOM 4593 C C . GLU A 1 567 ? -2.571 -22.525 26.814 1.00 94.94 567 GLU A C 1
ATOM 4595 O O . GLU A 1 567 ? -1.741 -22.262 25.946 1.00 94.94 567 GLU A O 1
ATOM 4600 N N . ILE A 1 568 ? -3.787 -21.963 26.813 1.00 94.81 568 ILE A N 1
ATOM 4601 C CA . ILE A 1 568 ? -4.193 -20.938 25.833 1.00 94.81 568 ILE A CA 1
ATOM 4602 C C . ILE A 1 568 ? -3.272 -19.717 25.932 1.00 94.81 568 ILE A C 1
ATOM 4604 O O . ILE A 1 568 ? -2.791 -19.229 24.910 1.00 94.81 568 ILE A O 1
ATOM 4608 N N . GLN A 1 569 ? -2.981 -19.245 27.146 1.00 93.94 569 GLN A N 1
ATOM 4609 C CA . GLN A 1 569 ? -2.084 -18.115 27.373 1.00 93.94 569 GLN A CA 1
ATOM 4610 C C . GLN A 1 569 ? -0.662 -18.425 26.884 1.00 93.94 569 GLN A C 1
ATOM 4612 O O . GLN A 1 569 ? -0.081 -17.609 26.176 1.00 93.94 569 GLN A O 1
ATOM 4617 N N . ARG A 1 570 ? -0.137 -19.629 27.154 1.00 97.19 570 ARG A N 1
ATOM 4618 C CA . ARG A 1 570 ? 1.170 -20.103 26.664 1.00 97.19 570 ARG A CA 1
ATOM 4619 C C . ARG A 1 570 ? 1.242 -20.145 25.13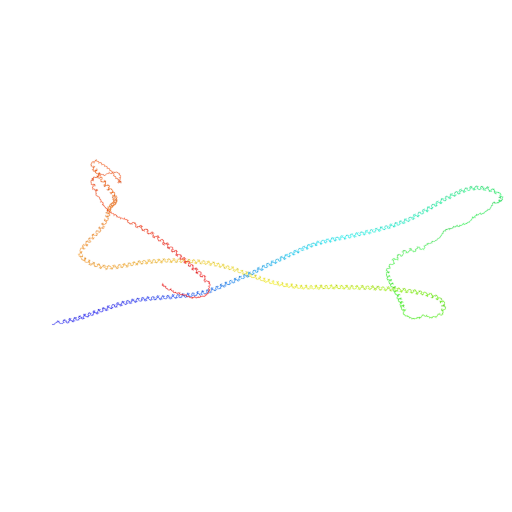6 1.00 97.19 570 ARG A C 1
ATOM 4621 O O . ARG A 1 570 ? 2.263 -19.762 24.570 1.00 97.19 570 ARG A O 1
ATOM 4628 N N . ILE A 1 571 ? 0.176 -20.592 24.470 1.00 95.62 571 ILE A N 1
ATOM 4629 C CA . ILE A 1 571 ? 0.078 -20.595 23.004 1.00 95.62 571 ILE A CA 1
ATOM 4630 C C . ILE A 1 571 ? 0.040 -19.156 22.472 1.00 95.62 571 ILE A C 1
ATOM 4632 O O . ILE A 1 571 ? 0.805 -18.827 21.571 1.00 95.62 571 ILE A O 1
ATOM 4636 N N . LYS A 1 572 ? -0.768 -18.264 23.061 1.00 93.94 572 LYS A N 1
ATOM 4637 C CA . LYS A 1 572 ? -0.851 -16.865 22.608 1.00 93.94 572 LYS A CA 1
ATOM 4638 C C . LYS A 1 572 ? 0.414 -16.052 22.880 1.00 93.94 572 LYS A C 1
ATOM 4640 O O . LYS A 1 572 ? 0.758 -15.219 22.051 1.00 93.94 572 LYS A O 1
ATOM 4645 N N . THR A 1 573 ? 1.155 -16.319 23.956 1.00 94.81 573 THR A N 1
ATOM 4646 C CA . THR A 1 573 ? 2.490 -15.727 24.151 1.00 94.81 573 THR A CA 1
ATOM 4647 C C . THR A 1 573 ? 3.448 -16.148 23.035 1.00 94.81 573 THR A C 1
ATOM 4649 O O . THR A 1 573 ? 4.120 -15.285 22.484 1.00 94.81 573 THR A O 1
ATOM 4652 N N . LYS A 1 574 ? 3.446 -17.424 22.626 1.00 95.00 574 LYS A N 1
ATOM 4653 C CA . LYS A 1 574 ? 4.267 -17.896 21.498 1.00 95.00 574 LYS A CA 1
ATOM 4654 C C . LYS A 1 574 ? 3.875 -17.286 20.158 1.00 95.00 574 LYS A C 1
ATOM 4656 O O . LYS A 1 574 ? 4.752 -16.856 19.426 1.00 95.00 574 LYS A O 1
ATOM 4661 N N . GLU A 1 575 ? 2.581 -17.208 19.848 1.00 95.06 575 GLU A N 1
ATOM 4662 C CA . GLU A 1 575 ? 2.115 -16.527 18.631 1.00 95.06 575 GLU A CA 1
ATOM 4663 C C . GLU A 1 575 ? 2.595 -15.065 18.603 1.00 95.06 575 GLU A C 1
ATOM 4665 O O . GLU A 1 575 ? 3.054 -14.582 17.574 1.00 95.06 575 GLU A O 1
ATOM 4670 N N . ILE A 1 576 ? 2.556 -14.366 19.745 1.00 93.56 576 ILE A N 1
ATOM 4671 C CA . ILE A 1 576 ? 3.068 -12.993 19.871 1.00 93.56 576 ILE A CA 1
ATOM 4672 C C . ILE A 1 576 ? 4.593 -12.936 19.680 1.00 93.56 576 ILE A C 1
ATOM 4674 O O . ILE A 1 576 ? 5.065 -12.049 18.973 1.00 93.56 576 ILE A O 1
ATOM 4678 N N . GLU A 1 577 ? 5.359 -13.866 20.259 1.00 94.00 577 GLU A N 1
ATOM 4679 C CA . GLU A 1 577 ? 6.814 -13.978 20.051 1.00 94.00 577 GLU A CA 1
ATOM 4680 C C . GLU A 1 577 ? 7.154 -14.229 18.567 1.00 94.00 577 GLU A C 1
ATOM 4682 O O . GLU A 1 577 ? 8.035 -13.572 18.014 1.00 94.00 577 GLU A O 1
ATOM 4687 N N . GLU A 1 578 ? 6.420 -15.120 17.893 1.00 94.38 578 GLU A N 1
ATOM 4688 C CA . GLU A 1 578 ? 6.581 -15.427 16.465 1.00 94.38 578 GLU A CA 1
ATOM 4689 C C . GLU A 1 578 ? 6.226 -14.221 15.573 1.00 94.38 578 GLU A C 1
ATOM 4691 O O . GLU A 1 578 ? 6.987 -13.888 14.660 1.00 94.38 578 GLU A O 1
ATOM 4696 N N . PHE A 1 579 ? 5.134 -13.501 15.864 1.00 94.25 579 PHE A N 1
ATOM 4697 C CA . PHE A 1 579 ? 4.781 -12.269 15.148 1.00 94.25 579 PHE A CA 1
ATOM 4698 C C . PHE A 1 579 ? 5.785 -11.133 15.387 1.00 94.25 579 PHE A C 1
ATOM 4700 O O . PHE A 1 579 ? 6.096 -10.404 14.448 1.00 94.25 579 PHE A O 1
ATOM 4707 N N . GLN A 1 580 ? 6.325 -10.983 16.601 1.00 94.12 580 GLN A N 1
ATOM 4708 C CA . GLN A 1 580 ? 7.381 -10.003 16.890 1.00 94.12 580 GLN A CA 1
ATOM 4709 C C . GLN A 1 580 ? 8.650 -10.299 16.087 1.00 94.12 580 GLN A C 1
ATOM 4711 O O . GLN A 1 580 ? 9.202 -9.392 15.467 1.00 94.12 580 GLN A O 1
ATOM 4716 N N . LEU A 1 581 ? 9.073 -11.565 16.035 1.00 95.44 581 LEU A N 1
ATOM 4717 C CA . LEU A 1 581 ? 10.259 -11.990 15.287 1.00 95.44 581 LEU A CA 1
ATOM 4718 C C . LEU A 1 581 ? 10.065 -11.791 13.770 1.00 95.44 581 LEU A C 1
ATOM 4720 O O . LEU A 1 581 ? 10.979 -11.340 13.075 1.00 95.44 581 LEU A O 1
ATOM 4724 N N . HIS A 1 582 ? 8.854 -12.038 13.256 1.00 95.88 582 HIS A N 1
ATOM 4725 C CA . HIS A 1 582 ? 8.513 -11.757 11.859 1.00 95.88 582 HIS A CA 1
ATOM 4726 C C . HIS A 1 582 ? 8.487 -10.252 11.542 1.00 95.88 582 HIS A C 1
ATOM 4728 O O . HIS A 1 582 ? 9.004 -9.850 10.500 1.00 95.88 582 HIS A O 1
ATOM 4734 N N . LEU A 1 583 ? 7.958 -9.415 12.444 1.00 93.06 583 LEU A N 1
ATOM 4735 C CA . LEU A 1 583 ? 8.001 -7.955 12.308 1.00 93.06 583 LEU A CA 1
ATOM 4736 C C . LEU A 1 583 ? 9.442 -7.437 12.270 1.00 93.06 583 LEU A C 1
ATOM 4738 O O . LEU A 1 583 ? 9.771 -6.698 11.349 1.00 93.06 583 LEU A O 1
ATOM 4742 N N . THR A 1 584 ? 10.325 -7.882 13.172 1.00 95.00 584 THR A N 1
ATOM 4743 C CA . THR A 1 584 ? 11.741 -7.463 13.138 1.00 95.00 584 THR A CA 1
ATOM 4744 C C . THR A 1 584 ? 12.447 -7.892 11.850 1.00 95.00 584 THR A C 1
ATOM 4746 O O . THR A 1 584 ? 13.223 -7.122 11.295 1.00 95.00 584 THR A O 1
ATOM 4749 N N . ALA A 1 585 ? 12.128 -9.074 11.308 1.00 93.88 585 ALA A N 1
ATOM 4750 C CA . ALA A 1 585 ? 12.687 -9.521 10.030 1.00 93.88 585 ALA A CA 1
ATOM 4751 C C . ALA A 1 585 ? 12.187 -8.682 8.834 1.00 93.88 585 ALA A C 1
ATOM 4753 O O . ALA A 1 585 ? 12.943 -8.439 7.894 1.00 93.88 585 ALA A O 1
ATOM 4754 N N . LEU A 1 586 ? 10.933 -8.213 8.872 1.00 92.25 586 LEU A N 1
ATOM 4755 C CA . LEU A 1 586 ? 10.392 -7.275 7.883 1.00 92.25 586 LEU A CA 1
ATOM 4756 C C . LEU A 1 586 ? 10.999 -5.872 8.030 1.00 92.25 586 LEU A C 1
ATOM 4758 O O . LEU A 1 586 ? 11.268 -5.228 7.020 1.00 92.25 586 LEU A O 1
ATOM 4762 N N . GLU A 1 587 ? 11.250 -5.402 9.254 1.00 92.75 587 GLU A N 1
ATOM 4763 C CA . GLU A 1 587 ? 11.941 -4.130 9.508 1.00 92.75 587 GLU A CA 1
ATOM 4764 C C . GLU A 1 587 ? 13.387 -4.161 8.987 1.00 92.75 587 GLU A C 1
ATOM 4766 O O . GLU A 1 587 ? 13.787 -3.233 8.280 1.00 92.75 587 GLU A O 1
ATOM 4771 N N . ASP A 1 588 ? 14.129 -5.248 9.231 1.00 94.50 588 ASP A N 1
ATOM 4772 C CA . ASP A 1 588 ? 15.476 -5.471 8.684 1.00 94.50 588 ASP A CA 1
ATOM 4773 C C . ASP A 1 588 ? 15.474 -5.493 7.143 1.00 94.50 588 ASP A C 1
ATOM 4775 O O . ASP A 1 588 ? 16.300 -4.827 6.513 1.00 94.50 588 ASP A O 1
ATOM 4779 N N . GLN A 1 589 ? 14.524 -6.197 6.511 1.00 94.69 589 GLN A N 1
ATOM 4780 C CA . GLN A 1 589 ? 14.376 -6.199 5.047 1.00 94.69 589 GLN A CA 1
ATOM 4781 C C . GLN A 1 589 ? 14.062 -4.804 4.494 1.00 94.69 589 GLN A C 1
ATOM 4783 O O . GLN A 1 589 ? 14.678 -4.370 3.523 1.00 94.69 589 GLN A O 1
ATOM 4788 N N . LEU A 1 590 ? 13.144 -4.069 5.122 1.00 90.06 590 LEU A N 1
ATOM 4789 C CA . LEU A 1 590 ? 12.758 -2.721 4.697 1.00 90.06 590 LEU A CA 1
ATOM 4790 C C . LEU A 1 590 ? 13.909 -1.718 4.921 1.00 90.06 590 LEU A C 1
ATOM 4792 O O . LEU A 1 590 ? 14.055 -0.753 4.168 1.00 90.06 590 LEU A O 1
ATOM 4796 N N . GLN A 1 591 ? 14.776 -1.951 5.910 1.00 93.56 591 GLN A N 1
ATOM 4797 C CA . GLN A 1 591 ? 16.011 -1.189 6.099 1.00 93.56 591 GLN A CA 1
ATOM 4798 C C . GLN A 1 591 ? 17.078 -1.518 5.040 1.00 93.56 591 GLN A C 1
ATOM 4800 O O . GLN A 1 591 ? 17.736 -0.592 4.561 1.00 93.56 591 GLN A O 1
ATOM 4805 N N . LEU A 1 592 ? 17.212 -2.783 4.624 1.00 94.75 592 LEU A N 1
ATOM 4806 C CA . LEU A 1 592 ? 18.097 -3.193 3.526 1.00 94.75 592 LEU A CA 1
ATOM 4807 C C . LEU A 1 592 ? 17.652 -2.585 2.185 1.00 94.75 592 LEU A C 1
ATOM 4809 O O . LEU A 1 592 ? 18.441 -1.901 1.541 1.00 94.75 592 LEU A O 1
ATOM 4813 N N . GLU A 1 593 ? 16.375 -2.727 1.822 1.00 87.88 593 GLU A N 1
ATOM 4814 C CA . GLU A 1 593 ? 15.762 -2.119 0.624 1.00 87.88 593 GLU A CA 1
ATOM 4815 C C . GLU A 1 593 ? 15.968 -0.592 0.582 1.00 87.88 593 GLU A C 1
ATOM 4817 O O . GLU A 1 593 ? 16.280 -0.013 -0.459 1.00 87.88 593 GLU A O 1
ATOM 4822 N N . ARG A 1 594 ? 15.870 0.091 1.734 1.00 92.88 594 ARG A N 1
ATOM 4823 C CA . ARG A 1 594 ? 16.185 1.528 1.845 1.00 92.88 594 ARG A CA 1
ATOM 4824 C C . ARG A 1 594 ? 17.659 1.837 1.583 1.00 92.88 594 ARG A C 1
ATOM 4826 O O . ARG A 1 594 ? 17.943 2.887 1.005 1.00 92.88 594 ARG A O 1
ATOM 4833 N N . GLN A 1 595 ? 18.586 0.978 2.005 1.00 92.75 595 GLN A N 1
ATOM 4834 C CA . GLN A 1 595 ? 20.007 1.158 1.712 1.00 92.75 595 GLN A CA 1
ATOM 4835 C C . GLN A 1 595 ? 20.295 0.908 0.226 1.00 92.75 595 GLN A C 1
ATOM 4837 O O . GLN A 1 595 ? 20.916 1.758 -0.412 1.00 92.75 595 GLN A O 1
ATOM 4842 N N . GLU A 1 596 ? 19.782 -0.180 -0.352 1.00 91.06 596 GLU A N 1
ATOM 4843 C CA . GLU A 1 596 ? 19.936 -0.476 -1.783 1.00 91.06 596 GLU A CA 1
ATOM 4844 C C . GLU A 1 596 ? 19.334 0.637 -2.657 1.00 91.06 596 GLU A C 1
ATOM 4846 O O . GLU A 1 596 ? 19.957 1.067 -3.628 1.00 91.06 596 GLU A O 1
ATOM 4851 N N . HIS A 1 597 ? 18.191 1.214 -2.266 1.00 90.56 597 HIS A N 1
ATOM 4852 C CA . HIS A 1 597 ? 17.621 2.395 -2.924 1.00 90.56 597 HIS A CA 1
ATOM 4853 C C . HIS A 1 597 ? 18.536 3.633 -2.828 1.00 90.56 597 HIS A C 1
ATOM 4855 O O . HIS A 1 597 ? 18.637 4.401 -3.786 1.00 90.56 597 HIS A O 1
ATOM 4861 N N . LEU A 1 598 ? 19.206 3.874 -1.696 1.00 92.31 598 LEU A N 1
ATOM 4862 C CA . LEU A 1 598 ? 20.154 4.992 -1.559 1.00 92.31 598 LEU A CA 1
ATOM 4863 C C . LEU A 1 598 ? 21.405 4.788 -2.428 1.00 92.31 598 LEU A C 1
ATOM 4865 O O . LEU A 1 598 ? 21.864 5.736 -3.070 1.00 92.31 598 LEU A O 1
ATOM 4869 N N . GLU A 1 599 ? 21.921 3.563 -2.506 1.00 91.81 599 GLU A N 1
ATOM 4870 C CA . GLU A 1 599 ? 23.048 3.206 -3.376 1.00 91.81 599 GLU A CA 1
ATOM 4871 C C . GLU A 1 599 ? 22.660 3.293 -4.866 1.00 91.81 599 GLU A C 1
ATOM 4873 O O . GLU A 1 599 ? 23.410 3.851 -5.673 1.00 91.81 599 GLU A O 1
ATOM 4878 N N . ALA A 1 600 ? 21.446 2.866 -5.229 1.00 90.19 600 ALA A N 1
ATOM 4879 C CA . ALA A 1 600 ? 20.887 3.024 -6.571 1.00 90.19 600 ALA A CA 1
ATOM 4880 C C . ALA A 1 600 ? 20.708 4.501 -6.962 1.00 90.19 600 ALA A C 1
ATOM 4882 O O . ALA A 1 600 ? 21.096 4.888 -8.065 1.00 90.19 600 ALA A O 1
ATOM 4883 N N . MET A 1 601 ? 20.202 5.352 -6.061 1.00 91.88 601 MET A N 1
ATOM 4884 C CA . MET A 1 601 ? 20.104 6.805 -6.275 1.00 91.88 601 MET A CA 1
ATOM 4885 C C . MET A 1 601 ? 21.483 7.450 -6.469 1.00 91.88 601 MET A C 1
ATOM 4887 O O . MET A 1 601 ? 21.661 8.260 -7.381 1.00 91.88 601 MET A O 1
ATOM 4891 N N . ALA A 1 602 ? 22.484 7.061 -5.673 1.00 91.62 602 ALA A N 1
ATOM 4892 C CA . ALA A 1 602 ? 23.857 7.535 -5.843 1.00 91.62 602 ALA A CA 1
ATOM 4893 C C . ALA A 1 602 ? 24.454 7.096 -7.195 1.00 91.62 602 ALA A C 1
ATOM 4895 O O . ALA A 1 602 ? 25.119 7.891 -7.865 1.00 91.62 602 ALA A O 1
ATOM 4896 N N . SER A 1 603 ? 24.165 5.868 -7.643 1.00 87.31 603 SER A N 1
ATOM 4897 C CA . SER A 1 603 ? 24.548 5.394 -8.978 1.00 87.31 603 SER A CA 1
ATOM 4898 C C . SER A 1 603 ? 23.765 6.079 -10.105 1.00 87.31 603 SER A C 1
ATOM 4900 O O . SER A 1 603 ? 24.296 6.243 -11.203 1.00 87.31 603 SER A O 1
ATOM 4902 N N . GLN A 1 604 ? 22.518 6.492 -9.876 1.00 89.81 604 GLN A N 1
ATOM 4903 C CA . GLN A 1 604 ? 21.748 7.264 -10.850 1.00 89.81 604 GLN A CA 1
ATOM 4904 C C . GLN A 1 604 ? 22.330 8.674 -11.005 1.00 89.81 604 GLN A C 1
ATOM 4906 O O . GLN A 1 604 ? 22.481 9.153 -12.127 1.00 89.81 604 GLN A O 1
ATOM 4911 N N . GLU A 1 605 ? 22.738 9.311 -9.905 1.00 90.81 605 GLU A N 1
ATOM 4912 C CA . GLU A 1 605 ? 23.443 10.595 -9.929 1.00 90.81 605 GLU A CA 1
ATOM 4913 C C . GLU A 1 605 ? 24.774 10.534 -10.693 1.00 90.81 605 GLU A C 1
ATOM 4915 O O . GLU A 1 605 ? 25.099 11.470 -11.427 1.00 90.81 605 GLU A O 1
ATOM 4920 N N . THR A 1 606 ? 25.576 9.474 -10.532 1.00 91.06 606 THR A N 1
ATOM 4921 C CA . THR A 1 606 ? 26.830 9.327 -11.295 1.00 91.06 606 THR A CA 1
ATOM 4922 C C . THR A 1 606 ? 26.559 9.046 -12.769 1.00 91.06 606 THR A C 1
ATOM 4924 O O . THR A 1 606 ? 27.203 9.664 -13.617 1.00 91.06 606 THR A O 1
ATOM 4927 N N . ASN A 1 607 ? 25.558 8.225 -13.094 1.00 87.12 607 ASN A N 1
ATOM 4928 C CA . ASN A 1 607 ? 25.133 7.995 -14.476 1.00 87.12 607 ASN A CA 1
ATOM 4929 C C . ASN A 1 607 ? 24.647 9.289 -15.154 1.00 87.12 607 ASN A C 1
ATOM 4931 O O . ASN A 1 607 ? 25.104 9.589 -16.251 1.00 87.12 607 ASN A O 1
ATOM 4935 N N . GLN A 1 608 ? 23.832 10.119 -14.492 1.00 91.94 608 GLN A N 1
ATOM 4936 C CA . GLN A 1 608 ? 23.413 11.427 -15.028 1.00 91.94 608 GLN A CA 1
ATOM 4937 C C . GLN A 1 608 ? 24.600 12.376 -15.266 1.00 91.94 608 GLN A C 1
ATOM 4939 O O . GLN A 1 608 ? 24.639 13.096 -16.265 1.00 91.94 608 GLN A O 1
ATOM 4944 N N . LYS A 1 609 ? 25.604 12.375 -14.378 1.00 92.38 609 LYS A N 1
ATOM 4945 C CA . LYS A 1 609 ? 26.836 13.165 -14.562 1.00 92.38 609 LYS A CA 1
ATOM 4946 C C . LYS A 1 609 ? 27.621 12.677 -15.788 1.00 92.38 609 LYS A C 1
ATOM 4948 O O . LYS A 1 609 ? 28.047 13.506 -16.591 1.00 92.38 609 LYS A O 1
ATOM 4953 N N . LEU A 1 610 ? 27.723 11.360 -15.983 1.00 90.31 610 LEU A N 1
ATOM 4954 C CA . LEU A 1 610 ? 28.354 10.744 -17.157 1.00 90.31 610 LEU A CA 1
ATOM 4955 C C . LEU A 1 610 ? 27.565 10.980 -18.457 1.00 90.31 610 LEU A C 1
ATOM 4957 O O . LEU A 1 610 ? 28.180 11.226 -19.490 1.00 90.31 610 LEU A O 1
ATOM 4961 N N . GLU A 1 611 ? 26.230 10.982 -18.431 1.00 87.06 611 GLU A N 1
ATOM 4962 C CA . GLU A 1 611 ? 25.396 11.355 -19.586 1.00 87.06 611 GLU A CA 1
ATOM 4963 C C . GLU A 1 611 ? 25.621 12.818 -19.992 1.00 87.06 611 GLU A C 1
ATOM 4965 O O . GLU A 1 611 ? 25.805 13.115 -21.173 1.00 87.06 611 GLU A O 1
ATOM 4970 N N . LEU A 1 612 ? 25.692 13.734 -19.020 1.00 90.75 612 LEU A N 1
ATOM 4971 C CA . LEU A 1 612 ? 25.998 15.147 -19.263 1.00 90.75 612 LEU A CA 1
ATOM 4972 C C . LEU A 1 612 ? 27.431 15.371 -19.770 1.00 90.75 612 LEU A C 1
ATOM 4974 O O . LEU A 1 612 ? 27.677 16.337 -20.491 1.00 90.75 612 LEU A O 1
ATOM 4978 N N . GLU A 1 613 ? 28.393 14.524 -19.405 1.00 90.81 613 GLU A N 1
ATOM 4979 C CA . GLU A 1 613 ? 29.750 14.548 -19.969 1.00 90.81 613 GLU A CA 1
ATOM 4980 C C . GLU A 1 613 ? 29.802 13.949 -21.377 1.00 90.81 613 GLU A C 1
ATOM 4982 O O . GLU A 1 613 ? 30.403 14.543 -22.274 1.00 90.81 613 GLU A O 1
ATOM 4987 N N . LEU A 1 614 ? 29.090 12.847 -21.612 1.00 88.88 614 LEU A N 1
ATOM 4988 C CA . LEU A 1 614 ? 28.940 12.241 -22.929 1.00 88.88 614 LEU A CA 1
ATOM 4989 C C . LEU A 1 614 ? 28.274 13.207 -23.920 1.00 88.88 614 LEU A C 1
ATOM 4991 O O . LEU A 1 614 ? 28.714 13.294 -25.064 1.00 88.88 614 LEU A O 1
ATOM 4995 N N . GLU A 1 615 ? 27.257 13.967 -23.507 1.00 88.69 615 GLU A N 1
ATOM 4996 C CA . GLU A 1 615 ? 26.591 14.946 -24.377 1.00 88.69 615 GLU A CA 1
ATOM 4997 C C . GLU A 1 615 ? 27.481 16.166 -24.673 1.00 88.69 615 GLU A C 1
ATOM 4999 O O . GLU A 1 615 ? 27.509 16.646 -25.809 1.00 88.69 615 GLU A O 1
ATOM 5004 N N . LYS A 1 616 ? 28.297 16.621 -23.707 1.00 90.94 616 LYS A N 1
ATOM 5005 C CA . LYS A 1 616 ? 29.347 17.631 -23.961 1.00 90.94 616 LYS A CA 1
ATOM 5006 C C . LYS A 1 616 ? 30.360 17.126 -24.987 1.00 90.94 616 LYS A C 1
ATOM 5008 O O . LYS A 1 616 ? 30.719 17.870 -25.898 1.00 90.94 616 LYS A O 1
ATOM 5013 N N . GLU A 1 617 ? 30.794 15.871 -24.880 1.00 88.12 617 GLU A N 1
ATOM 5014 C CA . GLU A 1 617 ? 31.735 15.274 -25.832 1.00 88.12 617 GLU A CA 1
ATOM 5015 C C . GLU A 1 617 ? 31.108 15.027 -27.209 1.00 88.12 617 GLU A C 1
ATOM 5017 O O . GLU A 1 617 ? 31.753 15.330 -28.212 1.00 88.12 617 GLU A O 1
ATOM 5022 N N . LYS A 1 618 ? 29.836 14.609 -27.305 1.00 89.19 618 LYS A N 1
ATOM 5023 C CA . LYS A 1 618 ? 29.090 14.605 -28.580 1.00 89.19 618 LYS A CA 1
ATOM 5024 C C . LYS A 1 618 ? 29.056 16.002 -29.199 1.00 89.19 618 LYS A C 1
ATOM 5026 O O . LYS A 1 618 ? 29.345 16.140 -30.384 1.00 89.19 618 LYS A O 1
ATOM 5031 N N . GLY A 1 619 ? 28.764 17.039 -28.410 1.00 87.69 619 GLY A N 1
ATOM 5032 C CA . GLY A 1 619 ? 28.786 18.435 -28.858 1.00 87.69 619 GLY A CA 1
ATOM 5033 C C . GLY A 1 619 ? 30.170 18.884 -29.341 1.00 87.69 619 GLY A C 1
ATOM 5034 O O . GLY A 1 619 ? 30.289 19.503 -30.400 1.00 87.69 619 GLY A O 1
ATOM 5035 N N . ARG A 1 620 ? 31.236 18.507 -28.623 1.00 91.19 620 ARG A N 1
ATOM 5036 C CA . ARG A 1 620 ? 32.630 18.779 -29.011 1.00 91.19 620 ARG A CA 1
ATOM 5037 C C . ARG A 1 620 ? 33.009 18.060 -30.306 1.00 91.19 620 ARG A C 1
ATOM 5039 O O . ARG A 1 620 ? 33.594 18.679 -31.193 1.00 91.19 620 ARG A O 1
ATOM 5046 N N . VAL A 1 621 ? 32.633 16.790 -30.454 1.00 88.81 621 VAL A N 1
ATOM 5047 C CA . VAL A 1 621 ? 32.832 16.002 -31.681 1.00 88.81 621 VAL A CA 1
ATOM 5048 C C . VAL A 1 621 ? 32.027 16.581 -32.844 1.00 88.81 621 VAL A C 1
ATOM 5050 O O . VAL A 1 621 ? 32.583 16.723 -33.927 1.00 88.81 621 VAL A O 1
ATOM 5053 N N . ALA A 1 622 ? 30.777 16.999 -32.639 1.00 86.69 622 ALA A N 1
ATOM 5054 C CA . ALA A 1 622 ? 29.970 17.657 -33.667 1.00 86.69 622 ALA A CA 1
ATOM 5055 C C . ALA A 1 622 ? 30.610 18.976 -34.139 1.00 86.69 622 ALA A C 1
ATOM 5057 O O . ALA A 1 622 ? 30.723 19.202 -35.344 1.00 86.69 622 ALA A O 1
ATOM 5058 N N . GLY A 1 623 ? 31.125 19.799 -33.218 1.00 88.38 623 GLY A N 1
ATOM 5059 C CA . GLY A 1 623 ? 31.890 21.006 -33.553 1.00 88.38 623 GLY A CA 1
ATOM 5060 C C . GLY A 1 623 ? 33.186 20.710 -34.322 1.00 88.38 623 GLY A C 1
ATOM 5061 O O . GLY A 1 623 ? 33.503 21.394 -35.295 1.00 88.38 623 GLY A O 1
ATOM 5062 N N . LEU A 1 624 ? 33.916 19.652 -33.949 1.00 87.88 624 LEU A N 1
ATOM 5063 C CA . LEU A 1 624 ? 35.105 19.185 -34.678 1.00 87.88 624 LEU A CA 1
ATOM 5064 C C . LEU A 1 624 ? 34.761 18.597 -36.057 1.00 87.88 624 LEU A C 1
ATOM 5066 O O . LEU A 1 624 ? 35.515 18.781 -37.009 1.00 87.88 624 LEU A O 1
ATOM 5070 N N . MET A 1 625 ? 33.616 17.928 -36.206 1.00 86.69 625 MET A N 1
ATOM 5071 C CA . MET A 1 625 ? 33.113 17.469 -37.503 1.00 86.69 625 MET A CA 1
ATOM 5072 C C . MET A 1 625 ? 32.695 18.647 -38.384 1.00 86.69 625 MET A C 1
ATOM 5074 O O . MET A 1 625 ? 32.987 18.631 -39.580 1.00 86.69 625 MET A O 1
ATOM 5078 N N . GLN A 1 626 ? 32.089 19.691 -37.811 1.00 86.50 626 GLN A N 1
ATOM 5079 C CA . GLN A 1 626 ? 31.744 20.911 -38.535 1.00 86.50 626 GLN A CA 1
ATOM 5080 C C . GLN A 1 626 ? 33.003 21.632 -39.033 1.00 86.50 626 GLN A C 1
ATOM 5082 O O . GLN A 1 626 ? 33.104 21.891 -40.232 1.00 86.50 626 GLN A O 1
ATOM 5087 N N . THR A 1 627 ? 34.006 21.875 -38.182 1.00 88.31 627 THR A N 1
ATOM 5088 C CA . THR A 1 627 ? 35.259 22.525 -38.619 1.00 88.31 627 THR A CA 1
ATOM 5089 C C . THR A 1 627 ? 36.042 21.673 -39.620 1.00 88.31 627 THR A C 1
ATOM 5091 O O . THR A 1 627 ? 36.549 22.213 -40.600 1.00 88.31 627 THR A O 1
ATOM 5094 N N . ASN A 1 628 ? 36.063 20.345 -39.469 1.00 89.19 628 ASN A N 1
ATOM 5095 C CA . ASN A 1 628 ? 36.610 19.421 -40.471 1.00 89.19 628 ASN A CA 1
ATOM 5096 C C . ASN A 1 628 ? 35.834 19.494 -41.803 1.00 89.19 628 ASN A C 1
ATOM 5098 O O . ASN A 1 628 ? 36.445 19.491 -42.868 1.00 89.19 628 ASN A O 1
ATOM 5102 N N . SER A 1 629 ? 34.503 19.634 -41.778 1.00 88.25 629 SER A N 1
ATOM 5103 C CA . SER A 1 629 ? 33.706 19.816 -43.001 1.00 88.25 629 SER A CA 1
ATOM 5104 C C . SER A 1 629 ? 34.014 21.142 -43.708 1.00 88.25 629 SER A C 1
ATOM 5106 O O . SER A 1 629 ? 34.200 21.146 -44.923 1.00 88.25 629 SER A O 1
ATOM 5108 N N . SER A 1 630 ? 34.188 22.239 -42.962 1.00 89.31 630 SER A N 1
ATOM 5109 C CA . SER A 1 630 ? 34.616 23.534 -43.507 1.00 89.31 630 SER A CA 1
ATOM 5110 C C . SER A 1 630 ? 36.043 23.482 -44.058 1.00 89.31 630 SER A C 1
ATOM 5112 O O . SER A 1 630 ? 36.300 24.007 -45.137 1.00 89.31 630 SER A O 1
ATOM 5114 N N . LEU A 1 631 ? 36.966 22.791 -43.380 1.00 88.94 631 LEU A N 1
ATOM 5115 C CA . LEU A 1 631 ? 38.320 22.553 -43.888 1.00 88.94 631 LEU A CA 1
ATOM 5116 C C . LEU A 1 631 ? 38.301 21.732 -45.183 1.00 88.94 631 LEU A C 1
ATOM 5118 O O . LEU A 1 631 ? 38.977 22.108 -46.133 1.00 88.94 631 LEU A O 1
ATOM 5122 N N . LYS A 1 632 ? 37.484 20.675 -45.275 1.00 89.62 632 LYS A N 1
ATOM 5123 C CA . LYS A 1 632 ? 37.290 19.916 -46.523 1.00 89.62 632 LYS A CA 1
ATOM 5124 C C . LYS A 1 632 ? 36.677 20.763 -47.636 1.00 89.62 632 LYS A C 1
ATOM 5126 O O . LYS A 1 632 ? 37.091 20.628 -48.781 1.00 89.62 632 LYS A O 1
ATOM 5131 N N . GLN A 1 633 ? 35.741 21.655 -47.317 1.00 87.12 633 GLN A N 1
ATOM 5132 C CA . GLN A 1 633 ? 35.178 22.591 -48.289 1.00 87.12 633 GLN A CA 1
ATOM 5133 C C . GLN A 1 633 ? 36.239 23.580 -48.797 1.00 87.12 633 GLN A C 1
ATOM 5135 O O . GLN A 1 633 ? 36.314 23.817 -49.998 1.00 87.12 633 GLN A O 1
ATOM 5140 N N . HIS A 1 634 ? 37.100 24.105 -47.921 1.00 88.25 634 HIS A N 1
ATOM 5141 C CA . HIS A 1 634 ? 38.220 24.960 -48.323 1.00 88.25 634 HIS A CA 1
ATOM 5142 C C . HIS A 1 634 ? 39.296 24.206 -49.114 1.00 88.25 634 HIS A C 1
ATOM 5144 O O . HIS A 1 634 ? 39.810 24.749 -50.086 1.00 88.25 634 HIS A O 1
ATOM 5150 N N . VAL A 1 635 ? 39.606 22.954 -48.760 1.00 88.38 635 VAL A N 1
ATOM 5151 C CA . VAL A 1 635 ? 40.491 22.089 -49.558 1.00 88.38 635 VAL A CA 1
ATOM 5152 C C . VAL A 1 635 ? 39.895 21.870 -50.948 1.00 88.38 635 VAL A C 1
ATOM 5154 O O . VAL A 1 635 ? 40.571 22.157 -51.925 1.00 88.38 635 VAL A O 1
ATOM 5157 N N . SER A 1 636 ? 38.613 21.514 -51.053 1.00 86.12 636 SER A N 1
ATOM 5158 C CA . SER A 1 636 ? 37.928 21.342 -52.341 1.00 86.12 636 SER A CA 1
ATOM 5159 C C . SER A 1 636 ? 37.881 22.633 -53.177 1.00 86.12 636 SER A C 1
ATOM 5161 O O . SER A 1 636 ? 38.065 22.584 -54.389 1.00 86.12 636 SER A O 1
ATOM 5163 N N . GLN A 1 637 ? 37.723 23.804 -52.548 1.00 88.06 637 GLN A N 1
ATOM 5164 C CA . GLN A 1 637 ? 37.833 25.109 -53.220 1.00 88.06 637 GLN A CA 1
ATOM 5165 C C . GLN A 1 637 ? 39.256 25.398 -53.726 1.00 88.06 637 GLN A C 1
ATOM 5167 O O . GLN A 1 637 ? 39.420 26.002 -54.786 1.00 88.06 637 GLN A O 1
ATOM 5172 N N . LEU A 1 638 ? 40.289 24.984 -52.986 1.00 87.44 638 LEU A N 1
ATOM 5173 C CA . LEU A 1 638 ? 41.689 25.118 -53.396 1.00 87.44 638 LEU A CA 1
ATOM 5174 C C . LEU A 1 638 ? 42.050 24.123 -54.507 1.00 87.44 638 LEU A C 1
ATOM 5176 O O . LEU A 1 638 ? 42.731 24.511 -55.450 1.00 87.44 638 LEU A O 1
ATOM 5180 N N . GLU A 1 639 ? 41.557 22.887 -54.437 1.00 88.38 639 GLU A N 1
ATOM 5181 C CA . GLU A 1 639 ? 41.668 21.867 -55.487 1.00 88.38 639 GLU A CA 1
ATOM 5182 C C . GLU A 1 639 ? 40.977 22.330 -56.776 1.00 88.38 639 GLU A C 1
ATOM 5184 O O . GLU A 1 639 ? 41.572 22.256 -57.847 1.00 88.38 639 GLU A O 1
ATOM 5189 N N . GLU A 1 640 ? 39.773 22.906 -56.693 1.00 86.56 640 GLU A N 1
ATOM 5190 C CA . GLU A 1 640 ? 39.091 23.480 -57.858 1.00 86.56 640 GLU A CA 1
ATOM 5191 C C . GLU A 1 640 ? 39.850 24.696 -58.424 1.00 86.56 640 GLU A C 1
ATOM 5193 O O . GLU A 1 640 ? 39.998 24.835 -59.639 1.00 86.56 640 GLU A O 1
ATOM 5198 N N . ALA A 1 641 ? 40.384 25.572 -57.567 1.00 85.12 641 ALA A N 1
ATOM 5199 C CA . ALA A 1 641 ? 41.196 26.711 -57.998 1.00 85.12 641 ALA A CA 1
ATOM 5200 C C . ALA A 1 641 ? 42.545 26.292 -58.619 1.00 85.12 641 ALA A C 1
ATOM 5202 O O . ALA A 1 641 ? 43.046 26.989 -59.507 1.00 85.12 641 ALA A O 1
ATOM 5203 N N . LEU A 1 642 ? 43.121 25.168 -58.181 1.00 86.31 642 LEU A N 1
ATOM 5204 C CA . LEU A 1 642 ? 44.296 24.542 -58.791 1.00 86.31 642 LEU A CA 1
ATOM 5205 C C . LEU A 1 642 ? 43.936 23.926 -60.144 1.00 86.31 642 LEU A C 1
ATOM 5207 O O . LEU A 1 642 ? 44.522 24.335 -61.140 1.00 86.31 642 LEU A O 1
ATOM 5211 N N . ALA A 1 643 ? 42.908 23.080 -60.223 1.00 83.00 643 ALA A N 1
ATOM 5212 C CA . ALA A 1 643 ? 42.459 22.463 -61.473 1.00 83.00 643 ALA A CA 1
ATOM 5213 C C . ALA A 1 643 ? 42.078 23.505 -62.546 1.00 83.00 643 ALA A C 1
ATOM 5215 O O . ALA A 1 643 ? 42.413 23.354 -63.719 1.00 83.00 643 ALA A O 1
ATOM 5216 N N . ARG A 1 644 ? 41.445 24.624 -62.157 1.00 82.31 644 ARG A N 1
ATOM 5217 C CA . ARG A 1 644 ? 41.167 25.760 -63.061 1.00 82.31 644 ARG A CA 1
ATOM 5218 C C . ARG A 1 644 ? 42.447 26.454 -63.553 1.00 82.31 644 ARG A C 1
ATOM 5220 O O . ARG A 1 644 ? 42.499 26.887 -64.706 1.00 82.31 644 ARG A O 1
ATOM 5227 N N . ARG A 1 645 ? 43.483 26.565 -62.711 1.00 81.62 645 ARG A N 1
ATOM 5228 C CA . ARG A 1 645 ? 44.805 27.096 -63.101 1.00 81.62 645 ARG A CA 1
ATOM 5229 C C . ARG A 1 645 ? 45.572 26.132 -63.998 1.00 81.62 645 ARG A C 1
ATOM 5231 O O . ARG A 1 645 ? 46.177 26.585 -64.959 1.00 81.62 645 ARG A O 1
ATOM 5238 N N . GLU A 1 646 ? 45.519 24.839 -63.711 1.00 87.25 646 GLU A N 1
ATOM 5239 C CA . GLU A 1 646 ? 46.113 23.781 -64.530 1.00 87.25 646 GLU A CA 1
ATOM 5240 C C . GLU A 1 646 ? 45.448 23.732 -65.910 1.00 87.25 646 GLU A C 1
ATOM 5242 O O . GLU A 1 646 ? 46.157 23.761 -66.911 1.00 87.25 646 GLU A O 1
ATOM 5247 N N . SER A 1 647 ? 44.112 23.816 -65.983 1.00 82.69 647 SER A N 1
ATOM 5248 C CA . SER A 1 647 ? 43.385 24.005 -67.250 1.00 82.69 647 SER A CA 1
ATOM 5249 C C . SER A 1 647 ? 43.872 25.249 -67.988 1.00 82.69 647 SER A C 1
ATOM 5251 O O . SER A 1 647 ? 44.292 25.139 -69.130 1.00 82.69 647 SER A O 1
ATOM 5253 N N . SER A 1 648 ? 43.931 26.410 -67.324 1.00 84.25 648 SER A N 1
ATOM 5254 C CA . SER A 1 648 ? 44.393 27.656 -67.962 1.00 84.25 648 SER A CA 1
ATOM 5255 C C . SER A 1 648 ? 45.847 27.576 -68.459 1.00 84.25 648 SER A C 1
ATOM 5257 O O . SER A 1 648 ? 46.198 28.224 -69.441 1.00 84.25 648 SER A O 1
ATOM 5259 N N . LEU A 1 649 ? 46.707 26.792 -67.799 1.00 85.50 649 LEU A N 1
ATOM 5260 C CA . LEU A 1 649 ? 48.074 26.524 -68.255 1.00 85.50 649 LEU A CA 1
ATOM 5261 C C . LEU A 1 649 ? 48.095 25.590 -69.472 1.00 85.50 649 LEU A C 1
ATOM 5263 O O . LEU A 1 649 ? 48.873 25.833 -70.391 1.00 85.50 649 LEU A O 1
ATOM 5267 N N . VAL A 1 650 ? 47.222 24.579 -69.523 1.00 86.75 650 VAL A N 1
ATOM 5268 C CA . VAL A 1 650 ? 47.030 23.713 -70.701 1.00 86.75 650 VAL A CA 1
ATOM 5269 C C . VAL A 1 650 ? 46.432 24.496 -71.876 1.00 86.75 650 VAL A C 1
ATOM 5271 O O . VAL A 1 650 ? 46.888 24.330 -73.005 1.00 86.75 650 VAL A O 1
ATOM 5274 N N . ASP A 1 651 ? 45.489 25.406 -71.637 1.00 83.81 651 ASP A N 1
ATOM 5275 C CA . ASP A 1 651 ? 44.911 26.291 -72.658 1.00 83.81 651 ASP A CA 1
ATOM 5276 C C . ASP A 1 651 ? 45.982 27.238 -73.239 1.00 83.81 651 ASP A C 1
ATOM 5278 O O . ASP A 1 651 ? 46.094 27.406 -74.454 1.00 83.81 651 ASP A O 1
ATOM 5282 N N . VAL A 1 652 ? 46.843 27.809 -72.386 1.00 82.75 652 VAL A N 1
ATOM 5283 C CA . VAL A 1 652 ? 47.988 28.631 -72.822 1.00 82.75 652 VAL A CA 1
ATOM 5284 C C . VAL A 1 652 ? 49.041 27.796 -73.557 1.00 82.75 652 VAL A C 1
ATOM 5286 O O . VAL A 1 652 ? 49.563 28.250 -74.577 1.00 82.75 652 VAL A O 1
ATOM 5289 N N . GLN A 1 653 ? 49.349 26.583 -73.090 1.00 86.50 653 GLN A N 1
ATOM 5290 C CA . GLN A 1 653 ? 50.328 25.717 -73.748 1.00 86.50 653 GLN A CA 1
ATOM 5291 C C . GLN A 1 653 ? 49.822 25.225 -75.109 1.00 86.50 653 GLN A C 1
ATOM 5293 O O . GLN A 1 653 ? 50.556 25.326 -76.086 1.00 86.50 653 GLN A O 1
ATOM 5298 N N . THR A 1 654 ? 48.571 24.777 -75.221 1.00 79.75 654 THR A N 1
ATOM 5299 C CA . THR A 1 654 ? 47.983 24.364 -76.509 1.00 79.75 654 THR A CA 1
ATOM 5300 C C . THR A 1 654 ? 47.846 25.539 -77.481 1.00 79.75 654 THR A C 1
ATOM 5302 O O . THR A 1 654 ? 48.055 25.364 -78.682 1.00 79.75 654 THR A O 1
ATOM 5305 N N . HIS A 1 655 ? 47.600 26.762 -76.996 1.00 83.12 655 HIS A N 1
ATOM 5306 C CA . HIS A 1 655 ? 47.685 27.966 -77.827 1.00 83.12 655 HIS A CA 1
ATOM 5307 C C . HIS A 1 655 ? 49.121 28.248 -78.304 1.00 83.12 655 HIS A C 1
ATOM 5309 O O . HIS A 1 655 ? 49.328 28.577 -79.473 1.00 83.12 655 HIS A O 1
ATOM 5315 N N . MET A 1 656 ? 50.126 28.072 -77.439 1.00 79.94 656 MET A N 1
ATOM 5316 C CA . MET A 1 656 ? 51.541 28.213 -77.801 1.00 79.94 656 MET A CA 1
ATOM 5317 C C . MET A 1 656 ? 51.988 27.140 -78.807 1.00 79.94 656 MET A C 1
ATOM 5319 O O . MET A 1 656 ? 52.659 27.468 -79.781 1.00 79.94 656 MET A O 1
ATOM 5323 N N . GLU A 1 657 ? 51.573 25.887 -78.628 1.00 83.19 657 GLU A N 1
ATOM 5324 C CA . GLU A 1 657 ? 51.786 24.787 -79.578 1.00 83.19 657 GLU A CA 1
ATOM 5325 C C . GLU A 1 657 ? 51.083 25.057 -80.918 1.00 83.19 657 GLU A C 1
ATOM 5327 O O . GLU A 1 657 ? 51.668 24.823 -81.974 1.00 83.19 657 GLU A O 1
ATOM 5332 N N . GLY A 1 658 ? 49.874 25.628 -80.897 1.00 81.75 658 GLY A N 1
ATOM 5333 C CA . GLY A 1 658 ? 49.156 26.074 -82.093 1.00 81.75 658 GLY A CA 1
ATOM 5334 C C . GLY A 1 658 ? 49.882 27.189 -82.853 1.00 81.75 658 GLY A C 1
ATOM 5335 O O . GLY A 1 658 ? 49.999 27.116 -84.075 1.00 81.75 658 GLY A O 1
ATOM 5336 N N . LEU A 1 659 ? 50.434 28.181 -82.146 1.00 82.12 659 LEU A N 1
ATOM 5337 C CA . LEU A 1 659 ? 51.281 29.220 -82.744 1.00 82.12 659 LEU A CA 1
ATOM 5338 C C . LEU A 1 659 ? 52.573 28.630 -83.320 1.00 82.12 659 LEU A C 1
ATOM 5340 O O . LEU A 1 659 ? 52.919 28.932 -84.459 1.00 82.12 659 LEU A O 1
ATOM 5344 N N . VAL A 1 660 ? 53.271 27.761 -82.579 1.00 83.69 660 VAL A N 1
ATOM 5345 C CA . VAL A 1 660 ? 54.468 27.050 -83.071 1.00 83.69 660 VAL A CA 1
ATOM 5346 C C . VAL A 1 660 ? 54.145 26.257 -84.337 1.00 83.69 660 VAL A C 1
ATOM 5348 O O . VAL A 1 660 ? 54.926 26.294 -85.286 1.00 83.69 660 VAL A O 1
ATOM 5351 N N . ARG A 1 661 ? 52.978 25.608 -84.398 1.00 82.81 661 ARG A N 1
ATOM 5352 C CA . ARG A 1 661 ? 52.538 24.880 -85.588 1.00 82.81 661 ARG A CA 1
ATOM 5353 C C . ARG A 1 661 ? 52.266 25.807 -86.773 1.00 82.81 661 ARG A C 1
ATOM 5355 O O . ARG A 1 661 ? 52.739 25.515 -87.858 1.00 82.81 661 ARG A O 1
ATOM 5362 N N . GLN A 1 662 ? 51.631 26.962 -86.566 1.00 79.56 662 GLN A N 1
ATOM 5363 C CA . GLN A 1 662 ? 51.461 27.973 -87.625 1.00 79.56 662 GLN A CA 1
ATOM 5364 C C . GLN A 1 662 ? 52.802 28.511 -88.155 1.00 79.56 662 GLN A C 1
ATOM 5366 O O . GLN A 1 662 ? 52.932 28.749 -89.356 1.00 79.56 662 GLN A O 1
ATOM 5371 N N . TRP A 1 663 ? 53.814 28.672 -87.293 1.00 83.31 663 TRP A N 1
ATOM 5372 C CA . TRP A 1 663 ? 55.173 29.012 -87.732 1.00 83.31 663 TRP A CA 1
ATOM 5373 C C . TRP A 1 663 ? 55.821 27.880 -88.542 1.00 83.31 663 TRP A C 1
ATOM 5375 O O . TRP A 1 663 ? 56.453 28.167 -89.555 1.00 83.31 663 TRP A O 1
ATOM 5385 N N . GLN A 1 664 ? 55.631 26.617 -88.146 1.00 79.50 664 GLN A N 1
ATOM 5386 C CA . GLN A 1 664 ? 56.132 25.441 -88.872 1.00 79.50 664 GLN A CA 1
ATOM 5387 C C . GLN A 1 664 ? 55.437 25.246 -90.226 1.00 79.50 664 GLN A C 1
ATOM 5389 O O . GLN A 1 664 ? 56.120 25.050 -91.226 1.00 79.50 664 GLN A O 1
ATOM 5394 N N . ASP A 1 665 ? 54.110 25.362 -90.286 1.00 79.31 665 ASP A N 1
ATOM 5395 C CA . ASP A 1 665 ? 53.331 25.285 -91.528 1.00 79.31 665 ASP A CA 1
ATOM 5396 C C . ASP A 1 665 ? 53.759 26.409 -92.497 1.00 79.31 665 ASP A C 1
ATOM 5398 O O . ASP A 1 665 ? 53.967 26.177 -93.689 1.00 79.31 665 ASP A O 1
ATOM 5402 N N . GLY A 1 666 ? 53.983 27.623 -91.974 1.00 78.75 666 GLY A N 1
ATOM 5403 C CA . GLY A 1 666 ? 54.522 28.754 -92.734 1.00 78.75 666 GLY A CA 1
ATOM 5404 C C . GLY A 1 666 ? 55.961 28.539 -93.218 1.00 78.75 666 GLY A C 1
ATOM 5405 O O . GLY A 1 666 ? 56.275 28.858 -94.363 1.00 78.75 666 GLY A O 1
ATOM 5406 N N . GLU A 1 667 ? 56.837 27.966 -92.389 1.00 76.75 667 GLU A N 1
ATOM 5407 C CA . GLU A 1 667 ? 58.191 27.558 -92.785 1.00 76.75 667 GLU A CA 1
ATOM 5408 C C . GLU A 1 667 ? 58.157 26.464 -93.864 1.00 76.75 667 GLU A C 1
ATOM 5410 O O . GLU A 1 667 ? 58.930 26.521 -94.823 1.00 76.75 667 GLU A O 1
ATOM 5415 N N . GLU A 1 668 ? 57.232 25.507 -93.782 1.00 77.12 668 GLU A N 1
ATOM 5416 C CA . GLU A 1 668 ? 57.035 24.482 -94.810 1.00 77.12 668 GLU A CA 1
ATOM 5417 C C . GLU A 1 668 ? 56.565 25.102 -96.138 1.00 77.12 668 GLU A C 1
ATOM 5419 O O . GLU A 1 668 ? 57.068 24.733 -97.200 1.00 77.12 668 GLU A O 1
ATOM 5424 N N . ASP A 1 669 ? 55.674 26.095 -96.105 1.00 79.62 669 ASP A N 1
ATOM 5425 C CA . ASP A 1 669 ? 55.221 26.822 -97.298 1.00 79.62 669 ASP A CA 1
ATOM 5426 C C . ASP A 1 669 ? 56.303 27.737 -97.897 1.00 79.62 669 ASP A C 1
ATOM 5428 O O . ASP A 1 669 ? 56.444 27.794 -99.126 1.00 79.62 669 ASP A O 1
ATOM 5432 N N . TYR A 1 670 ? 57.147 28.375 -97.078 1.00 77.31 670 TYR A N 1
ATOM 5433 C CA . TYR A 1 670 ? 58.352 29.051 -97.573 1.00 77.31 670 TYR A CA 1
ATOM 5434 C C . TYR A 1 670 ? 59.324 28.054 -98.224 1.00 77.31 670 TYR A C 1
ATOM 5436 O O . TYR A 1 670 ? 59.849 28.338 -99.303 1.00 77.31 670 TYR A O 1
ATOM 5444 N N . ASN A 1 671 ? 59.509 26.862 -97.650 1.00 82.06 671 ASN A N 1
ATOM 5445 C CA . ASN A 1 671 ? 60.341 25.808 -98.237 1.00 82.06 671 ASN A CA 1
ATOM 5446 C C . ASN A 1 671 ? 59.758 25.259 -99.554 1.00 82.06 671 ASN A C 1
ATOM 5448 O O . ASN A 1 671 ? 60.494 25.136 -100.534 1.00 82.06 671 ASN A O 1
ATOM 5452 N N . LYS A 1 672 ? 58.441 25.028 -99.652 1.00 79.50 672 LYS A N 1
ATOM 5453 C CA . LYS A 1 672 ? 57.757 24.694 -100.923 1.00 79.50 672 LYS A CA 1
ATOM 5454 C C . LYS A 1 672 ? 57.947 25.798 -101.963 1.00 79.50 672 LYS A C 1
ATOM 5456 O O . LYS A 1 672 ? 58.158 25.515 -103.144 1.00 79.50 672 LYS A O 1
ATOM 5461 N N . ARG A 1 673 ? 57.906 27.069 -101.545 1.00 82.25 673 ARG A N 1
ATOM 5462 C CA . ARG A 1 673 ? 58.145 28.212 -102.437 1.00 82.25 673 ARG A CA 1
ATOM 5463 C C . ARG A 1 673 ? 59.595 28.275 -102.918 1.00 82.25 673 ARG A C 1
ATOM 5465 O O . ARG A 1 673 ? 59.804 28.563 -104.094 1.00 82.25 673 ARG A O 1
ATOM 5472 N N . ILE A 1 674 ? 60.567 27.961 -102.062 1.00 78.69 674 ILE A N 1
ATOM 5473 C CA . ILE A 1 674 ? 61.983 27.828 -102.435 1.00 78.69 674 ILE A CA 1
ATOM 5474 C C . ILE A 1 674 ? 62.155 26.687 -103.444 1.00 78.69 674 ILE A C 1
ATOM 5476 O O . ILE A 1 674 ? 62.637 26.945 -104.542 1.00 78.69 674 ILE A O 1
ATOM 5480 N N . GLN A 1 675 ? 61.649 25.483 -103.161 1.00 77.12 675 GLN A N 1
ATOM 5481 C CA . GLN A 1 675 ? 61.709 24.337 -104.086 1.00 77.12 675 GLN A CA 1
ATOM 5482 C C . GLN A 1 675 ? 61.043 24.634 -105.442 1.00 77.12 675 GLN A C 1
ATOM 5484 O O . GLN A 1 675 ? 61.540 24.230 -106.493 1.00 77.12 675 GLN A O 1
ATOM 5489 N N . SER A 1 676 ? 59.942 25.393 -105.452 1.00 77.81 676 SER A N 1
ATOM 5490 C CA . SER A 1 676 ? 59.298 25.865 -106.685 1.00 77.81 676 SER A CA 1
ATOM 5491 C C . SER A 1 676 ? 60.204 26.805 -107.496 1.00 77.81 676 SER A C 1
ATOM 5493 O O . SER A 1 676 ? 60.285 26.667 -108.717 1.00 77.81 676 SER A O 1
ATOM 5495 N N . LEU A 1 677 ? 60.919 27.724 -106.839 1.00 77.06 677 LEU A N 1
ATOM 5496 C CA . LEU A 1 677 ? 61.879 28.627 -107.486 1.00 77.06 677 LEU A CA 1
ATOM 5497 C C . LEU A 1 677 ? 63.141 27.886 -107.959 1.00 77.06 677 LEU A C 1
ATOM 5499 O O . LEU A 1 677 ? 63.635 28.162 -109.052 1.00 77.06 677 LEU A O 1
ATOM 5503 N N . GLU A 1 678 ? 63.622 26.901 -107.200 1.00 76.06 678 GLU A N 1
ATOM 5504 C CA . GLU A 1 678 ? 64.703 25.997 -107.612 1.00 76.06 678 GLU A CA 1
ATOM 5505 C C . GLU A 1 678 ? 64.305 25.160 -108.836 1.00 76.06 678 GLU A C 1
ATOM 5507 O O . GLU A 1 678 ? 65.112 24.994 -109.751 1.00 76.06 678 GLU A O 1
ATOM 5512 N N . GLY A 1 679 ? 63.051 24.703 -108.906 1.00 79.62 679 GLY A N 1
ATOM 5513 C CA . GLY A 1 679 ? 62.488 24.013 -110.069 1.00 79.62 679 GLY A CA 1
ATOM 5514 C C . GLY A 1 679 ? 62.444 24.886 -111.327 1.00 79.62 679 GLY A C 1
ATOM 5515 O O . GLY A 1 679 ? 62.832 24.427 -112.402 1.00 79.62 679 GLY A O 1
ATOM 5516 N N . VAL A 1 680 ? 62.053 26.160 -111.205 1.00 75.81 680 VAL A N 1
ATOM 5517 C CA . VAL A 1 680 ? 62.095 27.130 -112.319 1.00 75.81 680 VAL A CA 1
ATOM 5518 C C . VAL A 1 680 ? 63.540 27.408 -112.752 1.00 75.81 680 VAL A C 1
ATOM 5520 O O . VAL A 1 680 ? 63.849 27.343 -113.942 1.00 75.81 680 VAL A O 1
ATOM 5523 N N . LEU A 1 681 ? 64.454 27.618 -111.801 1.00 77.44 681 LEU A N 1
ATOM 5524 C CA . LEU A 1 681 ? 65.888 27.780 -112.071 1.00 77.44 681 LEU A CA 1
ATOM 5525 C C . LEU A 1 681 ? 66.496 26.531 -112.738 1.00 77.44 681 LEU A C 1
ATOM 5527 O O . LEU A 1 681 ? 67.427 26.635 -113.540 1.00 77.44 681 LEU A O 1
ATOM 5531 N N . GLN A 1 682 ? 65.988 25.339 -112.423 1.00 77.12 682 GLN A N 1
ATOM 5532 C CA . GLN A 1 682 ? 66.406 24.091 -113.052 1.00 77.12 682 GLN A CA 1
ATOM 5533 C C . GLN A 1 682 ? 65.869 23.965 -114.485 1.00 77.12 682 GLN A C 1
ATOM 5535 O O . GLN A 1 682 ? 66.647 23.634 -115.379 1.00 77.12 682 GLN A O 1
ATOM 5540 N N . GLN A 1 683 ? 64.607 24.330 -114.741 1.00 75.88 683 GLN A N 1
ATOM 5541 C CA . GLN A 1 683 ? 64.067 24.434 -116.104 1.00 75.88 683 GLN A CA 1
ATOM 5542 C C . GLN A 1 683 ? 64.858 25.433 -116.963 1.00 75.88 683 GLN A C 1
ATOM 5544 O O . GLN A 1 683 ? 65.158 25.140 -118.120 1.00 75.88 683 GLN A O 1
ATOM 5549 N N . GLU A 1 684 ? 65.273 26.573 -116.404 1.00 72.56 684 GLU A N 1
ATOM 5550 C CA . GLU A 1 684 ? 66.112 27.550 -117.109 1.00 72.56 684 GLU A CA 1
ATOM 5551 C C . GLU A 1 684 ? 67.507 26.981 -117.438 1.00 72.56 684 GLU A C 1
ATOM 5553 O O . GLU A 1 684 ? 67.986 27.112 -118.568 1.00 72.56 684 GLU A O 1
ATOM 5558 N N . LYS A 1 685 ? 68.139 26.258 -116.500 1.00 75.44 685 LYS A N 1
ATOM 5559 C CA . LYS A 1 685 ? 69.403 25.529 -116.744 1.00 75.44 685 LYS A CA 1
ATOM 5560 C C . LYS A 1 685 ? 69.257 24.439 -117.808 1.00 75.44 685 LYS A C 1
ATOM 5562 O O . LYS A 1 685 ? 70.186 24.235 -118.591 1.00 75.44 685 LYS A O 1
ATOM 5567 N N . ASP A 1 686 ? 68.128 23.737 -117.844 1.00 73.44 686 ASP A N 1
ATOM 5568 C CA . ASP A 1 686 ? 67.850 22.687 -118.827 1.00 73.44 686 ASP A CA 1
ATOM 5569 C C . ASP A 1 686 ? 67.578 23.277 -120.221 1.00 73.44 686 ASP A C 1
ATOM 5571 O O . ASP A 1 686 ? 68.196 22.838 -121.194 1.00 73.44 686 ASP A O 1
ATOM 5575 N N . GLY A 1 687 ? 66.813 24.369 -120.317 1.00 73.25 687 GLY A N 1
ATOM 5576 C CA . GLY A 1 687 ? 66.660 25.154 -121.548 1.00 73.25 687 GLY A CA 1
ATOM 5577 C C . GLY A 1 687 ? 67.987 25.733 -122.056 1.00 73.25 687 GLY A C 1
ATOM 5578 O O . GLY A 1 687 ? 68.285 25.664 -123.251 1.00 73.25 687 GLY A O 1
ATOM 5579 N N . GLN A 1 688 ? 68.860 26.205 -121.158 1.00 71.62 688 GLN A N 1
ATOM 5580 C CA . GLN A 1 688 ? 70.221 26.624 -121.514 1.00 71.62 688 GLN A CA 1
ATOM 5581 C C . GLN A 1 688 ? 71.085 25.442 -122.004 1.00 71.62 688 GLN A C 1
ATOM 5583 O O . GLN A 1 688 ? 71.996 25.629 -122.817 1.00 71.62 688 GLN A O 1
ATOM 5588 N N . ARG A 1 689 ? 70.807 24.213 -121.553 1.00 73.19 689 ARG A N 1
ATOM 5589 C CA . ARG A 1 689 ? 71.472 22.989 -122.029 1.00 73.19 689 ARG A CA 1
ATOM 5590 C C . ARG A 1 689 ? 70.981 22.586 -123.421 1.00 73.19 689 ARG A C 1
ATOM 5592 O O . ARG A 1 689 ? 71.796 22.178 -124.246 1.00 73.19 689 ARG A O 1
ATOM 5599 N N . ASP A 1 690 ? 69.700 22.773 -123.719 1.00 71.56 690 ASP A N 1
ATOM 5600 C CA . ASP A 1 690 ? 69.125 22.487 -125.039 1.00 71.56 690 ASP A CA 1
ATOM 5601 C C . ASP A 1 690 ? 69.472 23.551 -126.090 1.00 71.56 690 ASP A C 1
ATOM 5603 O O . ASP A 1 690 ? 69.763 23.197 -127.233 1.00 71.56 690 ASP A O 1
ATOM 5607 N N . LEU A 1 691 ? 69.617 24.824 -125.706 1.00 66.75 691 LEU A N 1
ATOM 5608 C CA . LEU A 1 691 ? 70.243 25.846 -126.559 1.00 66.75 691 LEU A CA 1
ATOM 5609 C C . LEU A 1 691 ? 71.676 25.454 -126.962 1.00 66.75 691 LEU A C 1
ATOM 5611 O O . LEU A 1 691 ? 72.049 25.585 -128.130 1.00 66.75 691 LEU A O 1
ATOM 5615 N N . ARG A 1 692 ? 72.470 24.882 -126.042 1.00 69.62 692 ARG A N 1
ATOM 5616 C CA . ARG A 1 692 ? 73.806 24.341 -126.370 1.00 69.62 692 ARG A CA 1
ATOM 5617 C C . ARG A 1 692 ? 73.732 23.140 -127.328 1.00 69.62 692 ARG A C 1
ATOM 5619 O O . ARG A 1 692 ? 74.585 23.037 -128.208 1.00 69.62 692 ARG A O 1
ATOM 5626 N N . LYS A 1 693 ? 72.709 22.276 -127.233 1.00 66.25 693 LYS A N 1
ATOM 5627 C CA . LYS A 1 693 ? 72.474 21.191 -128.214 1.00 66.25 693 LYS A CA 1
ATOM 5628 C C . LYS A 1 693 ? 72.104 21.734 -129.600 1.00 66.25 693 LYS A C 1
ATOM 5630 O O . LYS A 1 693 ? 72.654 21.260 -130.591 1.00 66.25 693 LYS A O 1
ATOM 5635 N N . GLN A 1 694 ? 71.236 22.747 -129.687 1.00 64.69 694 GLN A N 1
ATOM 5636 C CA . GLN A 1 694 ? 70.863 23.379 -130.963 1.00 64.69 694 GLN A CA 1
ATOM 5637 C C . GLN A 1 694 ? 72.061 24.046 -131.657 1.00 64.69 694 GLN A C 1
ATOM 5639 O O . GLN A 1 694 ? 72.212 23.930 -132.874 1.00 64.69 694 GLN A O 1
ATOM 5644 N N . ILE A 1 695 ? 72.957 24.682 -130.893 1.00 64.69 695 ILE A N 1
ATOM 5645 C CA . ILE A 1 695 ? 74.231 25.210 -131.414 1.00 64.69 695 ILE A CA 1
ATOM 5646 C C . ILE A 1 695 ? 75.111 24.069 -131.957 1.00 64.69 695 ILE A C 1
ATOM 5648 O O . ILE A 1 695 ? 75.668 24.193 -133.047 1.00 64.69 695 ILE A O 1
ATOM 5652 N N . GLY A 1 696 ? 75.186 22.933 -131.253 1.00 62.47 696 GLY A N 1
ATOM 5653 C CA . GLY A 1 696 ? 75.897 21.738 -131.724 1.00 62.47 696 GLY A CA 1
ATOM 5654 C C . GLY A 1 696 ? 75.361 21.181 -133.051 1.00 62.47 696 GLY A C 1
ATOM 5655 O O . GLY A 1 696 ? 76.148 20.844 -133.935 1.00 62.47 696 GLY A O 1
ATOM 5656 N N . LEU A 1 697 ? 74.036 21.144 -133.226 1.00 61.00 697 LEU A N 1
ATOM 5657 C CA . LEU A 1 697 ? 73.394 20.678 -134.463 1.00 61.00 697 LEU A CA 1
ATOM 5658 C C . LEU A 1 697 ? 73.685 21.610 -135.653 1.00 61.00 697 LEU A C 1
ATOM 5660 O O . LEU A 1 697 ? 74.136 21.133 -136.698 1.00 61.00 697 LEU A O 1
ATOM 5664 N N . LYS A 1 698 ? 73.575 22.934 -135.475 1.00 63.38 698 LYS A N 1
ATOM 5665 C CA . LYS A 1 698 ? 73.890 23.917 -136.534 1.00 63.38 698 LYS A CA 1
ATOM 5666 C C . LYS A 1 698 ? 75.343 23.867 -137.018 1.00 63.38 698 LYS A C 1
ATOM 5668 O O . LYS A 1 698 ? 75.609 24.120 -138.193 1.00 63.38 698 LYS A O 1
ATOM 5673 N N . ILE A 1 699 ? 76.283 23.477 -136.151 1.00 62.50 699 ILE A N 1
ATOM 5674 C CA . ILE A 1 699 ? 77.688 23.234 -136.528 1.00 62.50 699 ILE A CA 1
ATOM 5675 C C . ILE A 1 699 ? 77.821 22.006 -137.450 1.00 62.50 699 ILE A C 1
ATOM 5677 O O . ILE A 1 699 ? 78.695 21.981 -138.320 1.00 62.50 699 ILE A O 1
ATOM 5681 N N . THR A 1 700 ? 76.953 20.997 -137.314 1.00 60.75 700 THR A N 1
ATOM 5682 C CA . THR A 1 700 ? 76.944 19.828 -138.214 1.00 60.75 700 THR A CA 1
ATOM 5683 C C . THR A 1 700 ? 76.241 20.083 -139.550 1.00 60.75 700 THR A C 1
ATOM 5685 O O . THR A 1 700 ? 76.699 19.558 -140.566 1.00 60.75 700 THR A O 1
ATOM 5688 N N . GLU A 1 701 ? 75.219 20.942 -139.592 1.00 59.72 701 GLU A N 1
ATOM 5689 C CA . GLU A 1 701 ? 74.548 21.360 -140.838 1.00 59.72 701 GLU A CA 1
ATOM 5690 C C . GLU A 1 701 ? 75.490 22.182 -141.736 1.00 59.72 701 GLU A C 1
ATOM 5692 O O . GLU A 1 701 ? 75.753 21.786 -142.876 1.00 59.72 701 GLU A O 1
ATOM 5697 N N . ASN A 1 702 ? 76.142 23.212 -141.176 1.00 56.44 702 ASN A N 1
ATOM 5698 C CA . ASN A 1 702 ? 77.137 24.053 -141.870 1.00 56.44 702 ASN A CA 1
ATOM 5699 C C . ASN A 1 702 ? 78.265 23.242 -142.545 1.00 56.44 702 ASN A C 1
ATOM 5701 O O . ASN A 1 702 ? 78.832 23.636 -143.570 1.00 56.44 702 ASN A O 1
ATOM 5705 N N . LYS A 1 703 ? 78.604 22.081 -141.970 1.00 60.31 703 LYS A N 1
ATOM 5706 C CA . LYS A 1 703 ? 79.666 21.182 -142.450 1.00 60.31 703 LYS A CA 1
ATOM 5707 C C . LYS A 1 703 ? 79.239 20.310 -143.641 1.00 60.31 703 LYS A C 1
ATOM 5709 O O . LYS A 1 703 ? 80.100 19.745 -144.322 1.00 60.31 703 LYS A O 1
ATOM 5714 N N . ASN A 1 704 ? 77.938 20.210 -143.909 1.00 58.31 704 ASN A N 1
ATOM 5715 C CA . ASN A 1 704 ? 77.380 19.559 -145.095 1.00 58.31 704 ASN A CA 1
ATOM 5716 C C . ASN A 1 704 ? 77.007 20.575 -146.184 1.00 58.31 704 ASN A C 1
ATOM 5718 O O . ASN A 1 704 ? 77.294 20.313 -147.352 1.00 58.31 704 ASN A O 1
ATOM 5722 N N . GLU A 1 705 ? 76.498 21.757 -145.826 1.00 54.69 705 GLU A N 1
ATOM 5723 C CA . GLU A 1 705 ? 76.244 22.863 -146.769 1.00 54.69 705 GLU A CA 1
ATOM 5724 C C . GLU A 1 705 ? 77.520 23.267 -147.531 1.00 54.69 705 GLU A C 1
ATOM 5726 O O . GLU A 1 705 ? 77.503 23.414 -148.755 1.00 54.69 705 GLU A O 1
ATOM 5731 N N . ASN A 1 706 ? 78.670 23.297 -146.845 1.00 51.09 706 ASN A N 1
ATOM 5732 C CA . ASN A 1 706 ? 79.991 23.511 -147.456 1.00 51.09 706 ASN A CA 1
ATOM 5733 C C . ASN A 1 706 ? 80.298 22.554 -148.634 1.00 51.09 706 ASN A C 1
ATOM 5735 O O . ASN A 1 706 ? 80.947 22.943 -149.607 1.00 51.09 706 ASN A O 1
ATOM 5739 N N . LYS A 1 707 ? 79.812 21.304 -148.588 1.00 58.97 707 LYS A N 1
ATOM 5740 C CA . LYS A 1 707 ? 80.027 20.291 -149.645 1.00 58.97 707 LYS A CA 1
ATOM 5741 C C . LYS A 1 707 ? 79.076 20.441 -150.837 1.00 58.97 707 LYS A C 1
ATOM 5743 O O . LYS A 1 707 ? 79.328 19.843 -151.885 1.00 58.97 707 LYS A O 1
ATOM 5748 N N . VAL A 1 708 ? 77.989 21.195 -150.683 1.00 62.06 708 VAL A N 1
ATOM 5749 C CA . VAL A 1 708 ? 77.110 21.594 -151.792 1.00 62.06 708 VAL A CA 1
ATOM 5750 C C . VAL A 1 708 ? 77.710 22.828 -152.459 1.00 62.06 708 VAL A C 1
ATOM 5752 O O . VAL A 1 708 ? 78.060 22.767 -153.635 1.00 62.06 708 VAL A O 1
ATOM 5755 N N . LEU A 1 709 ? 77.999 23.871 -151.672 1.00 53.62 709 LEU A N 1
ATOM 5756 C CA . LEU A 1 709 ? 78.636 25.114 -152.128 1.00 53.62 709 LEU A CA 1
ATOM 5757 C C . LEU A 1 709 ? 79.934 24.878 -152.918 1.00 53.62 709 LEU A C 1
ATOM 5759 O O . LEU A 1 709 ? 80.170 25.553 -153.915 1.00 53.62 709 LEU A O 1
ATOM 5763 N N . THR A 1 710 ? 80.743 23.882 -152.539 1.00 59.88 710 THR A N 1
ATOM 5764 C CA . THR A 1 710 ? 81.966 23.516 -153.282 1.00 59.88 710 THR A CA 1
ATOM 5765 C C . THR A 1 710 ? 81.691 23.117 -154.745 1.00 59.88 710 THR A C 1
ATOM 5767 O O . THR A 1 710 ? 82.520 23.395 -155.607 1.00 59.88 710 THR A O 1
ATOM 5770 N N . ARG A 1 711 ? 80.535 22.510 -155.059 1.00 63.06 711 ARG A N 1
ATOM 5771 C CA . ARG A 1 711 ? 80.187 22.067 -156.426 1.00 63.06 711 ARG A CA 1
ATOM 5772 C C . ARG A 1 711 ? 79.602 23.192 -157.280 1.00 63.06 711 ARG A C 1
ATOM 5774 O O . ARG A 1 711 ? 80.008 23.343 -158.431 1.00 63.06 711 ARG A O 1
ATOM 5781 N N . GLU A 1 712 ? 78.743 24.032 -156.704 1.00 58.41 712 GLU A N 1
ATOM 5782 C CA . GLU A 1 712 ? 78.322 25.309 -157.308 1.00 58.41 712 GLU A CA 1
ATOM 5783 C C . GLU A 1 712 ? 79.540 26.150 -157.729 1.00 58.41 712 GLU A C 1
ATOM 5785 O O . GLU A 1 712 ? 79.608 26.668 -158.845 1.00 58.41 712 GLU A O 1
ATOM 5790 N N . LEU A 1 713 ? 80.543 26.219 -156.851 1.00 54.34 713 LEU A N 1
ATOM 5791 C CA . LEU A 1 713 ? 81.748 27.028 -157.017 1.00 54.34 713 LEU A CA 1
ATOM 5792 C C . LEU A 1 713 ? 82.660 26.528 -158.158 1.00 54.34 713 LEU A C 1
ATOM 5794 O O . LEU A 1 713 ? 83.358 27.334 -158.770 1.00 54.34 713 LEU A O 1
ATOM 5798 N N . GLU A 1 714 ? 82.620 25.242 -158.524 1.00 61.41 714 GLU A N 1
ATOM 5799 C CA . GLU A 1 714 ? 83.327 24.707 -159.704 1.00 61.41 714 GLU A CA 1
ATOM 5800 C C . GLU A 1 714 ? 82.599 24.939 -161.035 1.00 61.41 714 GLU A C 1
ATOM 5802 O O . GLU A 1 714 ? 83.254 24.969 -162.084 1.00 61.41 714 GLU A O 1
ATOM 5807 N N . ARG A 1 715 ? 81.270 25.110 -161.013 1.00 64.00 715 ARG A N 1
ATOM 5808 C CA . ARG A 1 715 ? 80.488 25.522 -162.188 1.00 64.00 715 ARG A CA 1
ATOM 5809 C C . ARG A 1 715 ? 80.688 27.015 -162.456 1.00 64.00 715 ARG A C 1
ATOM 5811 O O . ARG A 1 715 ? 81.137 27.390 -163.537 1.00 64.00 715 ARG A O 1
ATOM 5818 N N . VAL A 1 716 ? 80.491 27.846 -161.431 1.00 58.00 716 VAL A N 1
ATOM 5819 C CA . VAL A 1 716 ? 80.655 29.308 -161.522 1.00 58.00 716 VAL A CA 1
ATOM 5820 C C . VAL A 1 716 ? 82.100 29.706 -161.855 1.00 58.00 716 VAL A C 1
ATOM 5822 O O . VAL A 1 716 ? 82.306 30.657 -162.600 1.00 58.00 716 VAL A O 1
ATOM 5825 N N . LYS A 1 717 ? 83.121 28.951 -161.417 1.00 55.69 717 LYS A N 1
ATOM 5826 C CA . LYS A 1 717 ? 84.520 29.200 -161.827 1.00 55.69 717 LYS A CA 1
ATOM 5827 C C . LYS A 1 717 ? 84.769 29.091 -163.334 1.00 55.69 717 LYS A C 1
ATOM 5829 O O . LYS A 1 717 ? 85.665 29.774 -163.811 1.00 55.69 717 LYS A O 1
ATOM 5834 N N . ARG A 1 718 ? 84.002 28.277 -164.071 1.00 62.06 718 ARG A N 1
ATOM 5835 C CA . ARG A 1 718 ? 84.086 28.193 -165.543 1.00 62.06 718 ARG A CA 1
ATOM 5836 C C . ARG A 1 718 ? 83.337 29.338 -166.229 1.00 62.06 718 ARG A C 1
ATOM 5838 O O . ARG A 1 718 ? 83.840 29.894 -167.195 1.00 62.06 718 ARG A O 1
ATOM 5845 N N . GLU A 1 719 ? 82.196 29.741 -165.676 1.00 54.72 719 GLU A N 1
ATOM 5846 C CA . GLU A 1 719 ? 81.405 30.888 -166.155 1.00 54.72 719 GLU A CA 1
ATOM 5847 C C . GLU A 1 719 ? 82.103 32.243 -165.870 1.00 54.72 719 GLU A C 1
ATOM 5849 O O . GLU A 1 719 ? 81.915 33.217 -166.602 1.00 54.72 719 GLU A O 1
ATOM 5854 N N . LEU A 1 720 ? 82.958 32.310 -164.840 1.00 53.78 720 LEU A N 1
ATOM 5855 C CA . LEU A 1 720 ? 83.732 33.500 -164.468 1.00 53.78 720 LEU A CA 1
ATOM 5856 C C . LEU A 1 720 ? 85.038 33.661 -165.268 1.00 53.78 720 LEU A C 1
ATOM 5858 O O . LEU A 1 720 ? 85.436 34.792 -165.540 1.00 53.78 720 LEU A O 1
ATOM 5862 N N . THR A 1 721 ? 85.693 32.572 -165.690 1.00 59.81 721 THR A N 1
ATOM 5863 C CA . THR A 1 721 ? 86.920 32.659 -166.508 1.00 59.81 721 THR A CA 1
ATOM 5864 C C . THR A 1 721 ? 86.678 33.257 -167.895 1.00 59.81 721 THR A C 1
ATOM 5866 O O . THR A 1 721 ? 87.516 34.027 -168.356 1.00 59.81 721 THR A O 1
ATOM 5869 N N . ASP A 1 722 ? 85.515 33.016 -168.509 1.00 54.97 722 ASP A N 1
ATOM 5870 C CA . ASP A 1 722 ? 85.129 33.682 -169.767 1.00 54.97 722 ASP A CA 1
ATOM 5871 C C . ASP A 1 722 ? 84.744 35.162 -169.562 1.00 54.97 722 ASP A C 1
ATOM 5873 O O . ASP A 1 722 ? 84.841 35.968 -170.487 1.00 54.97 722 ASP A O 1
ATOM 5877 N N . ASN A 1 723 ? 84.340 35.560 -168.348 1.00 49.53 723 ASN A N 1
ATOM 5878 C CA . ASN A 1 723 ? 83.996 36.952 -168.031 1.00 49.53 723 ASN A CA 1
ATOM 5879 C C . ASN A 1 723 ? 85.188 37.798 -167.559 1.00 49.53 723 ASN A C 1
ATOM 5881 O O . ASN A 1 723 ? 85.139 39.019 -167.685 1.00 49.53 723 ASN A O 1
ATOM 5885 N N . LEU A 1 724 ? 86.293 37.192 -167.112 1.00 55.06 724 LEU A N 1
ATOM 5886 C CA . LEU A 1 724 ? 87.553 37.917 -166.888 1.00 55.06 724 LEU A CA 1
ATOM 5887 C C . LEU A 1 724 ? 88.163 38.452 -168.200 1.00 55.06 724 LEU A C 1
ATOM 5889 O O . LEU A 1 724 ? 88.880 39.445 -168.180 1.00 55.06 724 LEU A O 1
ATOM 5893 N N . ALA A 1 725 ? 87.759 37.929 -169.363 1.00 59.84 725 ALA A N 1
ATOM 5894 C CA . ALA A 1 725 ? 88.031 38.554 -170.662 1.00 59.84 725 ALA A CA 1
ATOM 5895 C C . ALA A 1 725 ? 87.255 39.878 -170.909 1.00 59.84 725 ALA A C 1
ATOM 5897 O O . ALA A 1 725 ? 87.376 40.471 -171.981 1.00 59.84 725 ALA A O 1
ATOM 5898 N N . ARG A 1 726 ? 86.456 40.358 -169.940 1.00 54.28 726 ARG A N 1
ATOM 5899 C CA . ARG A 1 726 ? 85.727 41.645 -169.974 1.00 54.28 726 ARG A CA 1
ATOM 5900 C C . ARG A 1 726 ? 86.192 42.651 -168.914 1.00 54.28 726 ARG A C 1
ATOM 5902 O O . ARG A 1 726 ? 85.520 43.657 -168.701 1.00 54.28 726 ARG A O 1
ATOM 5909 N N . GLU A 1 727 ? 87.348 42.427 -168.293 1.00 57.22 727 GLU A N 1
ATOM 5910 C CA . GLU A 1 727 ? 87.952 43.322 -167.293 1.00 57.22 727 GLU A CA 1
ATOM 5911 C C . GLU A 1 727 ? 87.949 44.833 -167.662 1.00 57.22 727 GLU A C 1
ATOM 5913 O O . GLU A 1 727 ? 87.531 45.623 -166.811 1.00 57.22 727 GLU A O 1
ATOM 5918 N N . PRO A 1 728 ? 88.253 45.285 -168.906 1.00 56.47 728 PRO A N 1
ATOM 5919 C CA . PRO A 1 728 ? 88.143 46.711 -169.252 1.00 56.47 728 PRO A CA 1
ATOM 5920 C C . PRO A 1 728 ? 86.708 47.264 -169.195 1.00 56.47 728 PRO A C 1
ATOM 5922 O O . PRO A 1 728 ? 86.521 48.418 -168.819 1.00 56.47 728 PRO A O 1
ATOM 5925 N N . VAL A 1 729 ? 85.687 46.451 -169.492 1.00 61.03 729 VAL A N 1
ATOM 5926 C CA . VAL A 1 729 ? 84.272 46.874 -169.435 1.00 61.03 729 VAL A CA 1
ATOM 5927 C C . VAL A 1 729 ? 83.836 47.095 -167.987 1.00 61.03 729 VAL A C 1
ATOM 5929 O O . VAL A 1 729 ? 83.055 48.001 -167.708 1.00 61.03 729 VAL A O 1
ATOM 5932 N N . LEU A 1 730 ? 84.372 46.317 -167.042 1.00 55.56 730 LEU A N 1
ATOM 5933 C CA . LEU A 1 730 ? 84.130 46.543 -165.617 1.00 55.56 730 LEU A CA 1
ATOM 5934 C C . LEU A 1 730 ? 84.904 47.749 -165.068 1.00 55.56 730 LEU A C 1
ATOM 5936 O O . LEU A 1 730 ? 84.438 48.380 -164.124 1.00 55.56 730 LEU A O 1
ATOM 5940 N N . GLN A 1 731 ? 86.020 48.143 -165.686 1.00 62.78 731 GLN A N 1
ATOM 5941 C CA . GLN A 1 731 ? 86.729 49.374 -165.325 1.00 62.78 731 GLN A CA 1
ATOM 5942 C C . GLN A 1 731 ? 86.049 50.633 -165.901 1.00 62.78 731 GLN A C 1
ATOM 5944 O O . GLN A 1 731 ? 85.933 51.635 -165.190 1.00 62.78 731 GLN A O 1
ATOM 5949 N N . GLU A 1 732 ? 85.481 50.558 -167.112 1.00 59.59 732 GLU A N 1
ATOM 5950 C CA . GLU A 1 732 ? 84.506 51.548 -167.603 1.00 59.59 732 GLU A CA 1
ATOM 5951 C C . GLU A 1 732 ? 83.263 51.598 -166.706 1.00 59.59 732 GLU A C 1
ATOM 5953 O O . GLU A 1 732 ? 82.807 52.685 -166.361 1.00 59.59 732 GLU A O 1
ATOM 5958 N N . GLN A 1 733 ? 82.740 50.453 -166.252 1.00 59.09 733 GLN A N 1
ATOM 5959 C CA . GLN A 1 733 ? 81.627 50.429 -165.299 1.00 59.09 733 GLN A CA 1
ATOM 5960 C C . GLN A 1 733 ? 82.012 50.954 -163.915 1.00 59.09 733 GLN A C 1
ATOM 5962 O O . GLN A 1 733 ? 81.147 51.524 -163.273 1.00 59.09 733 GLN A O 1
ATOM 5967 N N . ILE A 1 734 ? 83.261 50.861 -163.451 1.00 66.31 734 ILE A N 1
ATOM 5968 C CA . ILE A 1 734 ? 83.685 51.495 -162.189 1.00 66.31 734 ILE A CA 1
ATOM 5969 C C . ILE A 1 734 ? 83.761 53.018 -162.337 1.00 66.31 734 ILE A C 1
ATOM 5971 O O . ILE A 1 734 ? 83.288 53.724 -161.448 1.00 66.31 734 ILE A O 1
ATOM 5975 N N . GLN A 1 735 ? 84.248 53.551 -163.464 1.00 63.38 735 GLN A N 1
ATOM 5976 C CA . GLN A 1 735 ? 84.139 54.993 -163.730 1.00 63.38 735 GLN A CA 1
ATOM 5977 C C . GLN A 1 735 ? 82.675 55.421 -163.912 1.00 63.38 735 GLN A C 1
ATOM 5979 O O . GLN A 1 735 ? 82.260 56.438 -163.357 1.00 63.38 735 GLN A O 1
ATOM 5984 N N . SER A 1 736 ? 81.862 54.612 -164.596 1.00 64.94 736 SER A N 1
ATOM 5985 C CA . SER A 1 736 ? 80.420 54.831 -164.732 1.00 64.94 736 SER A CA 1
ATOM 5986 C C . SER A 1 736 ? 79.695 54.743 -163.388 1.00 64.94 736 SER A C 1
ATOM 5988 O O . SER A 1 736 ? 78.780 55.519 -163.169 1.00 64.94 736 SER A O 1
ATOM 5990 N N . LEU A 1 737 ? 80.116 53.882 -162.457 1.00 64.25 737 LEU A N 1
ATOM 5991 C CA . LEU A 1 737 ? 79.523 53.720 -161.126 1.00 64.25 737 LEU A CA 1
ATOM 5992 C C . LEU A 1 737 ? 80.032 54.750 -160.117 1.00 64.25 737 LEU A C 1
ATOM 5994 O O . LEU A 1 737 ? 79.275 55.120 -159.231 1.00 64.25 737 LEU A O 1
ATOM 5998 N N . GLN A 1 738 ? 81.246 55.288 -160.261 1.00 67.44 738 GLN A N 1
ATOM 5999 C CA . GLN A 1 738 ? 81.671 56.483 -159.520 1.00 67.44 738 GLN A CA 1
ATOM 6000 C C . GLN A 1 738 ? 80.956 57.739 -160.036 1.00 67.44 738 GLN A C 1
ATOM 6002 O O . GLN A 1 738 ? 80.519 58.569 -159.239 1.00 67.44 738 GLN A O 1
ATOM 6007 N N . TRP A 1 739 ? 80.752 57.854 -161.352 1.00 72.88 739 TRP A N 1
ATOM 6008 C CA . TRP A 1 739 ? 79.929 58.906 -161.950 1.00 72.88 739 TRP A CA 1
ATOM 6009 C C . TRP A 1 739 ? 78.449 58.756 -161.562 1.00 72.88 739 TRP A C 1
ATOM 6011 O O . TRP A 1 739 ? 77.832 59.734 -161.152 1.00 72.88 739 TRP A O 1
ATOM 6021 N N . GLN A 1 740 ? 77.897 57.538 -161.575 1.00 64.81 740 GLN A N 1
ATOM 6022 C CA . GLN A 1 740 ? 76.534 57.242 -161.123 1.00 64.81 740 GLN A CA 1
ATOM 6023 C C . GLN A 1 740 ? 76.381 57.359 -159.604 1.00 64.81 740 GLN A C 1
ATOM 6025 O O . GLN A 1 740 ? 75.308 57.744 -159.177 1.00 64.81 740 GLN A O 1
ATOM 6030 N N . LEU A 1 741 ? 77.404 57.118 -158.775 1.00 69.56 741 LEU A N 1
ATOM 6031 C CA . LEU A 1 741 ? 77.361 57.453 -157.343 1.00 69.56 741 LEU A CA 1
ATOM 6032 C C . LEU A 1 741 ? 77.389 58.968 -157.129 1.00 69.56 741 LEU A C 1
ATOM 6034 O O . LEU A 1 741 ? 76.638 59.476 -156.306 1.00 69.56 741 LEU A O 1
ATOM 6038 N N . SER A 1 742 ? 78.187 59.711 -157.900 1.00 70.62 742 SER A N 1
ATOM 6039 C CA . SER A 1 742 ? 78.179 61.179 -157.848 1.00 70.62 742 SER A CA 1
ATOM 6040 C C . SER A 1 742 ? 76.841 61.768 -158.318 1.00 70.62 742 SER A C 1
ATOM 6042 O O . SER A 1 742 ? 76.360 62.730 -157.719 1.00 70.62 742 SER A O 1
ATOM 6044 N N . GLN A 1 743 ? 76.203 61.161 -159.327 1.00 71.00 743 GLN A N 1
ATOM 6045 C CA . GLN A 1 743 ? 74.823 61.463 -159.716 1.00 71.00 743 GLN A CA 1
ATOM 6046 C C . GLN A 1 743 ? 73.832 61.055 -158.622 1.00 71.00 743 GLN A C 1
ATOM 6048 O O . GLN A 1 743 ? 73.056 61.895 -158.197 1.00 71.00 743 GLN A O 1
ATOM 6053 N N . LYS A 1 744 ? 73.893 59.827 -158.094 1.00 70.06 744 LYS A N 1
ATOM 6054 C CA . LYS A 1 744 ? 72.935 59.317 -157.102 1.00 70.06 744 LYS A CA 1
ATOM 6055 C C . LYS A 1 744 ? 73.005 60.052 -155.769 1.00 70.06 744 LYS A C 1
ATOM 6057 O O . LYS A 1 744 ? 71.958 60.250 -155.173 1.00 70.06 744 LYS A O 1
ATOM 6062 N N . CYS A 1 745 ? 74.171 60.524 -155.323 1.00 71.38 745 CYS A N 1
ATOM 6063 C CA . CYS A 1 745 ? 74.244 61.422 -154.167 1.00 71.38 745 CYS A CA 1
ATOM 6064 C C . CYS A 1 745 ? 73.563 62.767 -154.464 1.00 71.38 745 CYS A C 1
ATOM 6066 O O . CYS A 1 745 ? 72.730 63.196 -153.679 1.00 71.38 745 CYS A O 1
ATOM 6068 N N . LYS A 1 746 ? 73.816 63.381 -155.630 1.00 74.56 746 LYS A N 1
ATOM 6069 C CA . LYS A 1 746 ? 73.137 64.629 -156.028 1.00 74.56 746 LYS A CA 1
ATOM 6070 C C . LYS A 1 746 ? 71.635 64.458 -156.259 1.00 74.56 746 LYS A C 1
ATOM 6072 O O . LYS A 1 746 ? 70.876 65.371 -155.962 1.00 74.56 746 LYS A O 1
ATOM 6077 N N . GLU A 1 747 ? 71.200 63.309 -156.769 1.00 69.56 747 GLU A N 1
ATOM 6078 C CA . GLU A 1 747 ? 69.788 62.948 -156.866 1.00 69.56 747 GLU A CA 1
ATOM 6079 C C . GLU A 1 747 ? 69.188 62.719 -155.477 1.00 69.56 747 GLU A C 1
ATOM 6081 O O . GLU A 1 747 ? 68.063 63.138 -155.267 1.00 69.56 747 GLU A O 1
ATOM 6086 N N . ILE A 1 748 ? 69.903 62.117 -154.518 1.00 76.69 748 ILE A N 1
ATOM 6087 C CA . ILE A 1 748 ? 69.424 61.959 -153.133 1.00 76.69 748 ILE A CA 1
ATOM 6088 C C . ILE A 1 748 ? 69.284 63.320 -152.444 1.00 76.69 748 ILE A C 1
ATOM 6090 O O . ILE A 1 748 ? 68.217 63.585 -151.896 1.00 76.69 748 ILE A O 1
ATOM 6094 N N . ASP A 1 749 ? 70.290 64.194 -152.530 1.00 70.81 749 ASP A N 1
ATOM 6095 C CA . ASP A 1 749 ? 70.228 65.556 -151.978 1.00 70.81 749 ASP A CA 1
ATOM 6096 C C . ASP A 1 749 ? 69.050 66.334 -152.602 1.00 70.81 749 ASP A C 1
ATOM 6098 O O . ASP A 1 749 ? 68.208 66.893 -151.895 1.00 70.81 749 ASP A O 1
ATOM 6102 N N . ALA A 1 750 ? 68.923 66.292 -153.935 1.00 74.25 750 ALA A N 1
ATOM 6103 C CA . ALA A 1 750 ? 67.824 66.932 -154.655 1.00 74.25 750 ALA A CA 1
ATOM 6104 C C . ALA A 1 750 ? 66.454 66.308 -154.344 1.00 74.25 750 ALA A C 1
ATOM 6106 O O . ALA A 1 750 ? 65.465 67.032 -154.316 1.00 74.25 750 ALA A O 1
ATOM 6107 N N . ILE A 1 751 ? 66.367 64.997 -154.095 1.00 70.81 751 ILE A N 1
ATOM 6108 C CA . ILE A 1 751 ? 65.128 64.299 -153.712 1.00 70.81 751 ILE A CA 1
ATOM 6109 C C . ILE A 1 751 ? 64.739 64.625 -152.267 1.00 70.81 751 ILE A C 1
ATOM 6111 O O . ILE A 1 751 ? 63.550 64.766 -151.997 1.00 70.81 751 ILE A O 1
ATOM 6115 N N . GLN A 1 752 ? 65.689 64.812 -151.348 1.00 69.19 752 GLN A N 1
ATOM 6116 C CA . GLN A 1 752 ? 65.381 65.248 -149.983 1.00 69.19 752 GLN A CA 1
ATOM 6117 C C . GLN A 1 752 ? 64.786 66.667 -149.956 1.00 69.19 752 GLN A C 1
ATOM 6119 O O . GLN A 1 752 ? 63.837 66.910 -149.210 1.00 69.19 752 GLN A O 1
ATOM 6124 N N . GLU A 1 753 ? 65.245 67.577 -150.822 1.00 68.06 753 GLU A N 1
ATOM 6125 C CA . GLU A 1 753 ? 64.621 68.901 -150.981 1.00 68.06 753 GLU A CA 1
ATOM 6126 C C . GLU A 1 753 ? 63.319 68.851 -151.814 1.00 68.06 753 GLU A C 1
ATOM 6128 O O . GLU A 1 753 ? 62.329 69.499 -151.461 1.00 68.06 753 GLU A O 1
ATOM 6133 N N . HIS A 1 754 ? 63.249 68.021 -152.863 1.00 71.62 754 HIS A N 1
ATOM 6134 C CA . HIS A 1 754 ? 62.023 67.853 -153.655 1.00 71.62 754 HIS A CA 1
ATOM 6135 C C . HIS A 1 754 ? 60.879 67.199 -152.878 1.00 71.62 754 HIS A C 1
ATOM 6137 O O . HIS A 1 754 ? 59.736 67.561 -153.133 1.00 71.62 754 HIS A O 1
ATOM 6143 N N . ILE A 1 755 ? 61.144 66.274 -151.948 1.00 73.81 755 ILE A N 1
ATOM 6144 C CA . ILE A 1 755 ? 60.108 65.687 -151.082 1.00 73.81 755 ILE A CA 1
ATOM 6145 C C . ILE A 1 755 ? 59.495 66.778 -150.198 1.00 73.81 755 ILE A C 1
ATOM 6147 O O . ILE A 1 755 ? 58.278 66.924 -150.195 1.00 73.81 755 ILE A O 1
ATOM 6151 N N . SER A 1 756 ? 60.318 67.621 -149.565 1.00 71.81 756 SER A N 1
ATOM 6152 C CA . SER A 1 756 ? 59.859 68.766 -148.757 1.00 71.81 756 SER A CA 1
ATOM 6153 C C . SER A 1 756 ? 58.912 69.701 -149.536 1.00 71.81 756 SER A C 1
ATOM 6155 O O . SER A 1 756 ? 57.826 70.052 -149.066 1.00 71.81 756 SER A O 1
ATOM 6157 N N . LEU A 1 757 ? 59.270 70.052 -150.777 1.00 77.81 757 LEU A N 1
ATOM 6158 C CA . LEU A 1 757 ? 58.436 70.902 -151.638 1.00 77.81 757 LEU A CA 1
ATOM 6159 C C . LEU A 1 757 ? 57.224 70.167 -152.243 1.00 77.81 757 LEU A C 1
ATOM 6161 O O . LEU A 1 757 ? 56.184 70.787 -152.481 1.00 77.81 757 LEU A O 1
ATOM 6165 N N . ALA A 1 758 ? 57.330 68.860 -152.496 1.00 71.81 758 ALA A N 1
ATOM 6166 C CA . ALA A 1 758 ? 56.239 68.042 -153.020 1.00 71.81 758 ALA A CA 1
ATOM 6167 C C . ALA A 1 758 ? 55.168 67.765 -151.960 1.00 71.81 758 ALA A C 1
ATOM 6169 O O . ALA A 1 758 ? 53.989 67.835 -152.287 1.00 71.81 758 ALA A O 1
ATOM 6170 N N . GLU A 1 759 ? 55.542 67.538 -150.699 1.00 74.12 759 GLU A N 1
ATOM 6171 C CA . GLU A 1 759 ? 54.598 67.421 -149.581 1.00 74.12 759 GLU A CA 1
ATOM 6172 C C . GLU A 1 759 ? 53.822 68.735 -149.380 1.00 74.12 759 GLU A C 1
ATOM 6174 O O . GLU A 1 759 ? 52.600 68.718 -149.219 1.00 74.12 759 GLU A O 1
ATOM 6179 N N . GLN A 1 760 ? 54.476 69.899 -149.494 1.00 67.38 760 GLN A N 1
ATOM 6180 C CA . GLN A 1 760 ? 53.767 71.186 -149.470 1.00 67.38 760 GLN A CA 1
ATOM 6181 C C . GLN A 1 760 ? 52.831 71.387 -150.673 1.00 67.38 760 GLN A C 1
ATOM 6183 O O . GLN A 1 760 ? 51.708 71.854 -150.483 1.00 67.38 760 GLN A O 1
ATOM 6188 N N . ARG A 1 761 ? 53.229 71.001 -151.895 1.00 69.94 761 ARG A N 1
ATOM 6189 C CA . ARG A 1 761 ? 52.329 71.054 -153.066 1.00 69.94 761 ARG A CA 1
ATOM 6190 C C . ARG A 1 761 ? 51.165 70.073 -152.970 1.00 69.94 761 ARG A C 1
ATOM 6192 O O . ARG A 1 761 ? 50.048 70.454 -153.310 1.00 69.94 761 ARG A O 1
ATOM 6199 N N . GLN A 1 762 ? 51.400 68.856 -152.481 1.00 64.75 762 GLN A N 1
ATOM 6200 C CA . GLN A 1 762 ? 50.353 67.855 -152.292 1.00 64.75 762 GLN A CA 1
ATOM 6201 C C . GLN A 1 762 ? 49.258 68.362 -151.362 1.00 64.75 762 GLN A C 1
ATOM 6203 O O . GLN A 1 762 ? 48.097 68.135 -151.665 1.00 64.75 762 GLN A O 1
ATOM 6208 N N . ASN A 1 763 ? 49.581 69.099 -150.294 1.00 75.19 763 ASN A N 1
ATOM 6209 C CA . ASN A 1 763 ? 48.547 69.693 -149.440 1.00 75.19 763 ASN A CA 1
ATOM 6210 C C . ASN A 1 763 ? 47.585 70.610 -150.226 1.00 75.19 763 ASN A C 1
ATOM 6212 O O . ASN A 1 763 ? 46.383 70.557 -149.989 1.00 75.19 763 ASN A O 1
ATOM 6216 N N . VAL A 1 764 ? 48.079 71.387 -151.199 1.00 75.88 764 VAL A N 1
ATOM 6217 C CA . VAL A 1 764 ? 47.240 72.290 -152.013 1.00 75.88 764 VAL A CA 1
ATOM 6218 C C . VAL A 1 764 ? 46.482 71.536 -153.113 1.00 75.88 764 VAL A C 1
ATOM 6220 O O . VAL A 1 764 ? 45.265 71.663 -153.205 1.00 75.88 764 VAL A O 1
ATOM 6223 N N . GLU A 1 765 ? 47.158 70.704 -153.915 1.00 66.00 765 GLU A N 1
ATOM 6224 C CA . GLU A 1 765 ? 46.496 69.947 -154.995 1.00 66.00 765 GLU A CA 1
ATOM 6225 C C . GLU A 1 765 ? 45.520 68.885 -154.464 1.00 66.00 765 GLU A C 1
ATOM 6227 O O . GLU A 1 765 ? 44.509 68.612 -155.109 1.00 66.00 765 GLU A O 1
ATOM 6232 N N . ILE A 1 766 ? 45.764 68.311 -153.279 1.00 76.31 766 ILE A N 1
ATOM 6233 C CA . ILE A 1 766 ? 44.800 67.421 -152.619 1.00 76.31 766 ILE A CA 1
ATOM 6234 C C . ILE A 1 766 ? 43.599 68.213 -152.105 1.00 76.31 766 ILE A C 1
ATOM 6236 O O . ILE A 1 766 ? 42.496 67.682 -152.169 1.00 76.31 766 ILE A O 1
ATOM 6240 N N . ASP A 1 767 ? 43.751 69.442 -151.614 1.00 77.62 767 ASP A N 1
ATOM 6241 C CA . ASP A 1 767 ? 42.595 70.229 -151.177 1.00 77.62 767 ASP A CA 1
ATOM 6242 C C . ASP A 1 767 ? 41.741 70.703 -152.366 1.00 77.62 767 ASP A C 1
ATOM 6244 O O . ASP A 1 767 ? 40.517 70.571 -152.305 1.00 77.62 767 ASP A O 1
ATOM 6248 N N . ASP A 1 768 ? 42.340 71.109 -153.491 1.00 71.50 768 ASP A N 1
ATOM 6249 C CA . ASP A 1 768 ? 41.590 71.414 -154.722 1.00 71.50 768 ASP A CA 1
ATOM 6250 C C . ASP A 1 768 ? 40.940 70.158 -155.346 1.00 71.50 768 ASP A C 1
ATOM 6252 O O . ASP A 1 768 ? 39.772 70.198 -155.742 1.00 71.50 768 ASP A O 1
ATOM 6256 N N . LEU A 1 769 ? 41.624 69.003 -155.377 1.00 72.94 769 LEU A N 1
ATOM 6257 C CA . LEU A 1 769 ? 41.030 67.748 -155.869 1.00 72.94 769 LEU A CA 1
ATOM 6258 C C . LEU A 1 769 ? 39.987 67.159 -154.914 1.00 72.94 769 LEU A C 1
ATOM 6260 O O . LEU A 1 769 ? 38.979 66.640 -155.387 1.00 72.94 769 LEU A O 1
ATOM 6264 N N . LYS A 1 770 ? 40.167 67.258 -153.589 1.00 73.12 770 LYS A N 1
ATOM 6265 C CA . LYS A 1 770 ? 39.108 66.940 -152.614 1.00 73.12 770 LYS A CA 1
ATOM 6266 C C . LYS A 1 770 ? 37.904 67.824 -152.857 1.00 73.12 770 LYS A C 1
ATOM 6268 O O . LYS A 1 770 ? 36.799 67.312 -152.817 1.00 73.12 770 LYS A O 1
ATOM 6273 N N . LYS A 1 771 ? 38.100 69.120 -153.103 1.00 79.25 771 LYS A N 1
ATOM 6274 C CA . LYS A 1 771 ? 37.012 70.071 -153.336 1.00 79.25 771 LYS A CA 1
ATOM 6275 C C . LYS A 1 771 ? 36.253 69.753 -154.623 1.00 79.25 771 LYS A C 1
ATOM 6277 O O . LYS A 1 771 ? 35.031 69.697 -154.584 1.00 79.25 771 LYS A O 1
ATOM 6282 N N . SER A 1 772 ? 36.946 69.420 -155.711 1.00 72.00 772 SER A N 1
ATOM 6283 C CA . SER A 1 772 ? 36.290 68.987 -156.954 1.00 72.00 772 SER A CA 1
ATOM 6284 C C . SER A 1 772 ? 35.654 67.587 -156.841 1.00 72.00 772 SER A C 1
ATOM 6286 O O . SER A 1 772 ? 34.598 67.328 -157.413 1.00 72.00 772 SER A O 1
ATOM 6288 N N . LEU A 1 773 ? 36.208 66.690 -156.015 1.00 72.81 773 LEU A N 1
ATOM 6289 C CA . LEU A 1 773 ? 35.554 65.428 -155.646 1.00 72.81 773 LEU A CA 1
ATOM 6290 C C . LEU A 1 773 ? 34.395 65.635 -154.654 1.00 72.81 773 LEU A C 1
ATOM 6292 O O . LEU A 1 773 ? 33.482 64.823 -154.630 1.00 72.81 773 LEU A O 1
ATOM 6296 N N . GLN A 1 774 ? 34.394 66.711 -153.866 1.00 79.19 774 GLN A N 1
ATOM 6297 C CA . GLN A 1 774 ? 33.318 67.113 -152.958 1.00 79.19 774 GLN A CA 1
ATOM 6298 C C . GLN A 1 774 ? 32.173 67.785 -153.728 1.00 79.19 774 GLN A C 1
ATOM 6300 O O . GLN A 1 774 ? 31.012 67.585 -153.382 1.00 79.19 774 GLN A O 1
ATOM 6305 N N . GLU A 1 775 ? 32.481 68.500 -154.810 1.00 68.69 775 GLU A N 1
ATOM 6306 C CA . GLU A 1 775 ? 31.527 68.903 -155.850 1.00 68.69 775 GLU A CA 1
ATOM 6307 C C . GLU A 1 775 ? 30.965 67.656 -156.550 1.00 68.69 775 GLU A C 1
ATOM 6309 O O . GLU A 1 775 ? 29.755 67.474 -156.592 1.00 68.69 775 GLU A O 1
ATOM 6314 N N . SER A 1 776 ? 31.807 66.700 -156.956 1.00 71.12 776 SER A N 1
ATOM 6315 C CA . SER A 1 776 ? 31.316 65.416 -157.477 1.00 71.12 776 SER A CA 1
ATOM 6316 C C . SER A 1 776 ? 30.555 64.587 -156.423 1.00 71.12 776 SER A C 1
ATOM 6318 O O . SER A 1 776 ? 29.675 63.804 -156.767 1.00 71.12 776 SER A O 1
ATOM 6320 N N . GLN A 1 777 ? 30.803 64.770 -155.120 1.00 77.50 777 GLN A N 1
ATOM 6321 C CA . GLN A 1 777 ? 30.000 64.149 -154.063 1.00 77.50 777 GLN A CA 1
ATOM 6322 C C . GLN A 1 777 ? 28.668 64.856 -153.849 1.00 77.50 777 GLN A C 1
ATOM 6324 O O . GLN A 1 777 ? 27.678 64.149 -153.658 1.00 77.50 777 GLN A O 1
ATOM 6329 N N . SER A 1 778 ? 28.607 66.190 -153.920 1.00 69.50 778 SER A N 1
ATOM 6330 C CA . SER A 1 778 ? 27.331 66.908 -153.911 1.00 69.50 778 SER A CA 1
ATOM 6331 C C . SER A 1 778 ? 26.513 66.536 -155.147 1.00 69.50 778 SER A C 1
ATOM 6333 O O . SER A 1 778 ? 25.319 66.291 -155.007 1.00 69.50 778 SER A O 1
ATOM 6335 N N . GLU A 1 779 ? 27.155 66.303 -156.298 1.00 70.31 779 GLU A N 1
ATOM 6336 C CA . GLU A 1 779 ? 26.547 65.616 -157.439 1.00 70.31 779 GLU A CA 1
ATOM 6337 C C . GLU A 1 779 ? 26.125 64.177 -157.100 1.00 70.31 779 GLU A C 1
ATOM 6339 O O . GLU A 1 779 ? 25.020 63.814 -157.463 1.00 70.31 779 GLU A O 1
ATOM 6344 N N . THR A 1 780 ? 26.890 63.333 -156.389 1.00 67.88 780 THR A N 1
ATOM 6345 C CA . THR A 1 780 ? 26.402 61.971 -156.038 1.00 67.88 780 THR A CA 1
ATOM 6346 C C . THR A 1 780 ? 25.274 61.945 -155.006 1.00 67.88 780 THR A C 1
ATOM 6348 O O . THR A 1 780 ? 24.471 61.011 -155.021 1.00 67.88 780 THR A O 1
ATOM 6351 N N . GLU A 1 781 ? 25.195 62.918 -154.098 1.00 75.69 781 GLU A N 1
ATOM 6352 C CA . GLU A 1 781 ? 24.104 63.020 -153.126 1.00 75.69 781 GLU A CA 1
ATOM 6353 C C . GLU A 1 781 ? 22.867 63.646 -153.767 1.00 75.69 781 GLU A C 1
ATOM 6355 O O . GLU A 1 781 ? 21.780 63.086 -153.615 1.00 75.69 781 GLU A O 1
ATOM 6360 N N . ALA A 1 782 ? 23.036 64.683 -154.595 1.00 62.28 782 ALA A N 1
ATOM 6361 C CA . ALA A 1 782 ? 21.997 65.178 -155.494 1.00 62.28 782 ALA A CA 1
ATOM 6362 C C . ALA A 1 782 ? 21.513 64.064 -156.429 1.00 62.28 782 ALA A C 1
ATOM 6364 O O . ALA A 1 782 ? 20.328 63.802 -156.455 1.00 62.28 782 ALA A O 1
ATOM 6365 N N . MET A 1 783 ? 22.392 63.296 -157.075 1.00 74.69 783 MET A N 1
ATOM 6366 C CA . MET A 1 783 ? 22.041 62.174 -157.962 1.00 74.69 783 MET A CA 1
ATOM 6367 C C . MET A 1 783 ? 21.494 60.948 -157.218 1.00 74.69 783 MET A C 1
ATOM 6369 O O . MET A 1 783 ? 20.880 60.087 -157.840 1.00 74.69 783 MET A O 1
ATOM 6373 N N . ARG A 1 784 ? 21.661 60.830 -155.892 1.00 72.06 784 ARG A N 1
ATOM 6374 C CA . ARG A 1 784 ? 20.958 59.824 -155.067 1.00 72.06 784 ARG A CA 1
ATOM 6375 C C . ARG A 1 784 ? 19.588 60.312 -154.621 1.00 72.06 784 ARG A C 1
ATOM 6377 O O . ARG A 1 784 ? 18.648 59.517 -154.642 1.00 72.06 784 ARG A O 1
ATOM 6384 N N . ALA A 1 785 ? 19.469 61.588 -154.261 1.00 72.62 785 ALA A N 1
ATOM 6385 C CA . ALA A 1 785 ? 18.189 62.247 -154.048 1.00 72.62 785 ALA A CA 1
ATOM 6386 C C . ALA A 1 785 ? 17.372 62.226 -155.346 1.00 72.62 785 ALA A C 1
ATOM 6388 O O . ALA A 1 785 ? 16.226 61.805 -155.319 1.00 72.62 785 ALA A O 1
ATOM 6389 N N . GLU A 1 786 ? 17.986 62.509 -156.492 1.00 65.62 786 GLU A N 1
ATOM 6390 C CA . GLU A 1 786 ? 17.415 62.394 -157.830 1.00 65.62 786 GLU A CA 1
ATOM 6391 C C . GLU A 1 786 ? 17.271 60.946 -158.293 1.00 65.62 786 GLU A C 1
ATOM 6393 O O . GLU A 1 786 ? 16.385 60.669 -159.080 1.00 65.62 786 GLU A O 1
ATOM 6398 N N . LEU A 1 787 ? 18.007 59.957 -157.773 1.00 71.38 787 LEU A N 1
ATOM 6399 C CA . LEU A 1 787 ? 17.629 58.550 -157.984 1.00 71.38 787 LEU A CA 1
ATOM 6400 C C . LEU A 1 787 ? 16.390 58.166 -157.153 1.00 71.38 787 LEU A C 1
ATOM 6402 O O . LEU A 1 787 ? 15.725 57.178 -157.472 1.00 71.38 787 LEU A O 1
ATOM 6406 N N . ALA A 1 788 ? 16.064 58.916 -156.096 1.00 63.25 788 ALA A N 1
ATOM 6407 C CA . ALA A 1 788 ? 14.815 58.781 -155.353 1.00 63.25 788 ALA A CA 1
ATOM 6408 C C . ALA A 1 788 ? 13.680 59.591 -156.007 1.00 63.25 788 ALA A C 1
ATOM 6410 O O . ALA A 1 788 ? 12.620 59.009 -156.254 1.00 63.25 788 ALA A O 1
ATOM 6411 N N . THR A 1 789 ? 13.896 60.858 -156.392 1.00 69.38 789 THR A N 1
ATOM 6412 C CA . THR A 1 789 ? 12.909 61.628 -157.163 1.00 69.38 789 THR A CA 1
ATOM 6413 C C . THR A 1 789 ? 12.708 60.993 -158.526 1.00 69.38 789 THR A C 1
ATOM 6415 O O . THR A 1 789 ? 11.587 60.639 -158.801 1.00 69.38 789 THR A O 1
ATOM 6418 N N . ALA A 1 790 ? 13.719 60.616 -159.309 1.00 62.47 790 ALA A N 1
ATOM 6419 C CA . ALA A 1 790 ? 13.547 59.856 -160.556 1.00 62.47 790 ALA A CA 1
ATOM 6420 C C . ALA A 1 790 ? 13.046 58.410 -160.363 1.00 62.47 790 ALA A C 1
ATOM 6422 O O . ALA A 1 790 ? 12.754 57.743 -161.351 1.00 62.47 790 ALA A O 1
ATOM 6423 N N . LYS A 1 791 ? 12.868 57.897 -159.135 1.00 58.66 791 LYS A N 1
ATOM 6424 C CA . LYS A 1 791 ? 12.019 56.709 -158.883 1.00 58.66 791 LYS A CA 1
ATOM 6425 C C . LYS A 1 791 ? 10.560 57.105 -158.650 1.00 58.66 791 LYS A C 1
ATOM 6427 O O . LYS A 1 791 ? 9.680 56.495 -159.255 1.00 58.66 791 LYS A O 1
ATOM 6432 N N . GLN A 1 792 ? 10.316 58.149 -157.861 1.00 71.56 792 GLN A N 1
ATOM 6433 C CA . GLN A 1 792 ? 8.999 58.765 -157.654 1.00 71.56 792 GLN A CA 1
ATOM 6434 C C . GLN A 1 792 ? 8.416 59.342 -158.961 1.00 71.56 792 GLN A C 1
ATOM 6436 O O . GLN A 1 792 ? 7.239 59.205 -159.260 1.00 71.56 792 GLN A O 1
ATOM 6441 N N . GLU A 1 793 ? 9.266 59.921 -159.794 1.00 63.22 793 GLU A N 1
ATOM 6442 C CA . GLU A 1 793 ? 8.998 60.556 -161.072 1.00 63.22 793 GLU A CA 1
ATOM 6443 C C . GLU A 1 793 ? 9.134 59.573 -162.224 1.00 63.22 793 GLU A C 1
ATOM 6445 O O . GLU A 1 793 ? 8.458 59.743 -163.223 1.00 63.22 793 GLU A O 1
ATOM 6450 N N . LYS A 1 794 ? 9.854 58.453 -162.097 1.00 64.56 794 LYS A N 1
ATOM 6451 C CA . LYS A 1 794 ? 9.595 57.325 -163.004 1.00 64.56 794 LYS A CA 1
ATOM 6452 C C . LYS A 1 794 ? 8.187 56.758 -162.802 1.00 64.56 794 LYS A C 1
ATOM 6454 O O . LYS A 1 794 ? 7.660 56.184 -163.746 1.00 64.56 794 LYS A O 1
ATOM 6459 N N . ALA A 1 795 ? 7.549 56.951 -161.642 1.00 55.69 795 ALA A N 1
ATOM 6460 C CA . ALA A 1 795 ? 6.107 56.744 -161.502 1.00 55.69 795 ALA A CA 1
ATOM 6461 C C . ALA A 1 795 ? 5.301 57.953 -162.028 1.00 55.69 795 ALA A C 1
ATOM 6463 O O . ALA A 1 795 ? 4.436 57.760 -162.884 1.00 55.69 795 ALA A O 1
ATOM 6464 N N . ASN A 1 796 ? 5.619 59.192 -161.624 1.00 62.22 796 ASN A N 1
ATOM 6465 C CA . ASN A 1 796 ? 4.859 60.376 -162.061 1.00 62.22 796 ASN A CA 1
ATOM 6466 C C . ASN A 1 796 ? 4.944 60.620 -163.574 1.00 62.22 796 ASN A C 1
ATOM 6468 O O . ASN A 1 796 ? 3.906 60.794 -164.187 1.00 62.22 796 ASN A O 1
ATOM 6472 N N . TYR A 1 797 ? 6.115 60.547 -164.213 1.00 52.12 797 TYR A N 1
ATOM 6473 C CA . TYR A 1 797 ? 6.276 60.539 -165.672 1.00 52.12 797 TYR A CA 1
ATOM 6474 C C . TYR A 1 797 ? 5.771 59.253 -166.329 1.00 52.12 797 TYR A C 1
ATOM 6476 O O . TYR A 1 797 ? 5.489 59.291 -167.519 1.00 52.12 797 TYR A O 1
ATOM 6484 N N . HIS A 1 798 ? 5.574 58.127 -165.633 1.00 63.09 798 HIS A N 1
ATOM 6485 C CA . HIS A 1 798 ? 4.817 57.032 -166.255 1.00 63.09 798 HIS A CA 1
ATOM 6486 C C . HIS A 1 798 ? 3.340 57.424 -166.428 1.00 63.09 798 HIS A 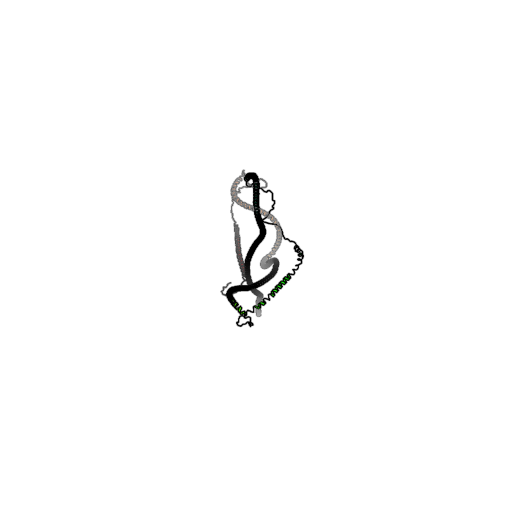C 1
ATOM 6488 O O . HIS A 1 798 ? 2.778 57.150 -167.485 1.00 63.09 798 HIS A O 1
ATOM 6494 N N . ALA A 1 799 ? 2.762 58.160 -165.469 1.00 54.75 799 ALA A N 1
ATOM 6495 C CA . ALA A 1 799 ? 1.426 58.754 -165.578 1.00 54.75 799 ALA A CA 1
ATOM 6496 C C . ALA A 1 799 ? 1.383 60.002 -166.496 1.00 54.75 799 ALA A C 1
ATOM 6498 O O . ALA A 1 799 ? 0.511 60.121 -167.358 1.00 54.75 799 ALA A O 1
ATOM 6499 N N . GLN A 1 800 ? 2.360 60.904 -166.400 1.00 56.09 800 GLN A N 1
ATOM 6500 C CA . GLN A 1 800 ? 2.418 62.137 -167.184 1.00 56.09 800 GLN A CA 1
ATOM 6501 C C . GLN A 1 800 ? 2.935 61.930 -168.606 1.00 56.09 800 GLN A C 1
ATOM 6503 O O . GLN A 1 800 ? 2.545 62.690 -169.476 1.00 56.09 800 GLN A O 1
ATOM 6508 N N . VAL A 1 801 ? 3.725 60.902 -168.929 1.00 56.09 801 VAL A N 1
ATOM 6509 C CA . VAL A 1 801 ? 3.994 60.558 -170.341 1.00 56.09 801 VAL A CA 1
ATOM 6510 C C . VAL A 1 801 ? 2.786 59.847 -170.957 1.00 56.09 801 VAL A C 1
ATOM 6512 O O . VAL A 1 801 ? 2.588 59.964 -172.162 1.00 56.09 801 VAL A O 1
ATOM 6515 N N . THR A 1 802 ? 1.899 59.209 -170.179 1.00 56.09 802 THR A N 1
ATOM 6516 C CA . THR A 1 802 ? 0.560 58.868 -170.701 1.00 56.09 802 THR A CA 1
ATOM 6517 C C . THR A 1 802 ? -0.342 60.093 -170.893 1.00 56.09 802 THR A C 1
ATOM 6519 O O . THR A 1 802 ? -1.166 60.075 -171.802 1.00 56.09 802 THR A O 1
ATOM 6522 N N . GLU A 1 803 ? -0.153 61.178 -170.137 1.00 57.50 803 GLU A N 1
ATOM 6523 C CA . GLU A 1 803 ? -0.975 62.398 -170.207 1.00 57.50 803 GLU A CA 1
ATOM 6524 C C . GLU A 1 803 ? -0.465 63.424 -171.241 1.00 57.50 803 GLU A C 1
ATOM 6526 O O . GLU A 1 803 ? -1.182 63.771 -172.178 1.00 57.50 803 GLU A O 1
ATOM 6531 N N . LEU A 1 804 ? 0.804 63.834 -171.180 1.00 48.75 804 LEU A N 1
ATOM 6532 C CA . LEU A 1 804 ? 1.478 64.710 -172.149 1.00 48.75 804 LEU A CA 1
ATOM 6533 C C . LEU A 1 804 ? 1.506 64.114 -173.562 1.00 48.75 804 LEU A C 1
ATOM 6535 O O . LEU A 1 804 ? 1.414 64.856 -174.537 1.00 48.75 804 LEU A O 1
ATOM 6539 N N . ARG A 1 805 ? 1.527 62.783 -173.721 1.00 58.16 805 ARG A N 1
ATOM 6540 C CA . ARG A 1 805 ? 1.355 62.144 -175.044 1.00 58.16 805 ARG A CA 1
ATOM 6541 C C . ARG A 1 805 ? -0.080 62.268 -175.586 1.00 58.16 805 ARG A C 1
ATOM 6543 O O . ARG A 1 805 ? -0.292 62.052 -176.780 1.00 58.16 805 ARG A O 1
ATOM 6550 N N . THR A 1 806 ? -1.046 62.676 -174.757 1.00 53.81 806 THR A N 1
ATOM 6551 C CA . THR A 1 806 ? -2.381 63.128 -175.194 1.00 53.81 806 THR A CA 1
ATOM 6552 C C . THR A 1 806 ? -2.482 64.650 -175.353 1.00 53.81 806 THR A C 1
ATOM 6554 O O . THR A 1 806 ? -3.108 65.092 -176.315 1.00 53.81 806 THR A O 1
ATOM 6557 N N . THR A 1 807 ? -1.828 65.464 -174.511 1.00 59.16 807 THR A N 1
ATOM 6558 C CA . THR A 1 807 ? -1.972 66.937 -174.548 1.00 59.16 807 THR A CA 1
ATOM 6559 C C . THR A 1 807 ? -0.961 67.664 -175.440 1.00 59.16 807 THR A C 1
ATOM 6561 O O . THR A 1 807 ? -1.354 68.609 -176.119 1.00 59.16 807 THR A O 1
ATOM 6564 N N . LEU A 1 808 ? 0.293 67.215 -175.583 1.00 49.34 808 LEU A N 1
ATOM 6565 C CA . LEU A 1 808 ? 1.240 67.773 -176.572 1.00 49.34 808 LEU A CA 1
ATOM 6566 C C . LEU A 1 808 ? 0.721 67.563 -178.007 1.00 49.34 808 LEU A C 1
ATOM 6568 O O . LEU A 1 808 ? 0.788 68.458 -178.848 1.00 49.34 808 LEU A O 1
ATOM 6572 N N . LYS A 1 809 ? 0.070 66.414 -178.232 1.00 54.56 809 LYS A N 1
ATOM 6573 C CA . LYS A 1 809 ? -0.685 66.056 -179.445 1.00 54.56 809 LYS A CA 1
ATOM 6574 C C . LYS A 1 809 ? -1.861 67.010 -179.745 1.00 54.56 809 LYS A C 1
ATOM 6576 O O . LYS A 1 809 ? -2.323 67.076 -180.886 1.00 54.56 809 LYS A O 1
ATOM 6581 N N . ALA A 1 810 ? -2.327 67.761 -178.744 1.00 48.47 810 ALA A N 1
ATOM 6582 C CA . ALA A 1 810 ? -3.315 68.829 -178.882 1.00 48.47 810 ALA A CA 1
ATOM 6583 C C . ALA A 1 810 ? -2.671 70.232 -178.927 1.00 48.47 810 ALA A C 1
ATOM 6585 O O . ALA A 1 810 ? -3.107 71.069 -179.709 1.00 48.47 810 ALA A O 1
ATOM 6586 N N . SER A 1 811 ? -1.599 70.506 -178.177 1.00 48.88 811 SER A N 1
ATOM 6587 C CA . SER A 1 811 ? -0.977 71.844 -178.135 1.00 48.88 811 SER A CA 1
ATOM 6588 C C . SER A 1 811 ? -0.179 72.200 -179.402 1.00 48.88 811 SER A C 1
ATOM 6590 O O . SER A 1 811 ? -0.108 73.367 -179.795 1.00 48.88 811 SER A O 1
ATOM 6592 N N . VAL A 1 812 ? 0.284 71.200 -180.164 1.00 57.19 812 VAL A N 1
ATOM 6593 C CA . VAL A 1 812 ? 0.748 71.389 -181.558 1.00 57.19 812 VAL A CA 1
ATOM 6594 C C . VAL A 1 812 ? -0.374 71.921 -182.477 1.00 57.19 812 VAL A C 1
ATOM 6596 O O . VAL A 1 812 ? -0.094 72.527 -183.511 1.00 57.19 812 VAL A O 1
ATOM 6599 N N . GLN A 1 813 ? -1.650 71.777 -182.097 1.00 52.94 813 GLN A N 1
ATOM 6600 C CA . GLN A 1 813 ? -2.778 72.445 -182.761 1.00 52.94 813 GLN A CA 1
ATOM 6601 C C . GLN A 1 813 ? -2.951 73.898 -182.281 1.00 52.94 813 GLN A C 1
ATOM 6603 O O . GLN A 1 813 ? -3.482 74.713 -183.028 1.00 52.94 813 GLN A O 1
ATOM 6608 N N . HIS A 1 814 ? -2.461 74.249 -181.085 1.00 46.91 814 HIS A N 1
ATOM 6609 C CA . HIS A 1 814 ? -2.609 75.575 -180.479 1.00 46.91 814 HIS A CA 1
ATOM 6610 C C . HIS A 1 814 ? -1.552 76.585 -180.944 1.00 46.91 814 HIS A C 1
ATOM 6612 O O . HIS A 1 814 ? -1.921 77.699 -181.302 1.00 46.91 814 HIS A O 1
ATOM 6618 N N . HIS A 1 815 ? -0.260 76.233 -181.059 1.00 42.38 815 HIS A N 1
ATOM 6619 C CA . HIS A 1 815 ? 0.713 77.196 -181.620 1.00 42.38 815 HIS A CA 1
ATOM 6620 C C . HIS A 1 815 ? 0.491 77.457 -183.127 1.00 42.38 815 HIS A C 1
ATOM 6622 O O . HIS A 1 815 ? 0.859 78.515 -183.642 1.00 42.38 815 HIS A O 1
ATOM 6628 N N . LYS A 1 816 ? -0.241 76.575 -183.826 1.00 43.88 816 LYS A N 1
ATOM 6629 C CA . LYS A 1 816 ? -0.783 76.852 -185.171 1.00 43.88 816 LYS A CA 1
ATOM 6630 C C . LYS A 1 816 ? -1.780 78.036 -185.188 1.00 43.88 816 LYS A C 1
ATOM 6632 O O . LYS A 1 816 ? -2.065 78.556 -186.266 1.00 43.88 816 LYS A O 1
ATOM 6637 N N . LEU A 1 817 ? -2.245 78.535 -184.030 1.00 37.66 817 LEU A N 1
ATOM 6638 C CA . LEU A 1 817 ? -2.939 79.827 -183.897 1.00 37.66 817 LEU A CA 1
ATOM 6639 C C . LEU A 1 817 ? -2.012 81.030 -183.633 1.00 37.66 817 LEU A C 1
ATOM 6641 O O . LEU A 1 817 ? -2.443 82.145 -183.907 1.00 37.66 817 LEU A O 1
ATOM 6645 N N . THR A 1 818 ? -0.772 80.857 -183.160 1.00 43.0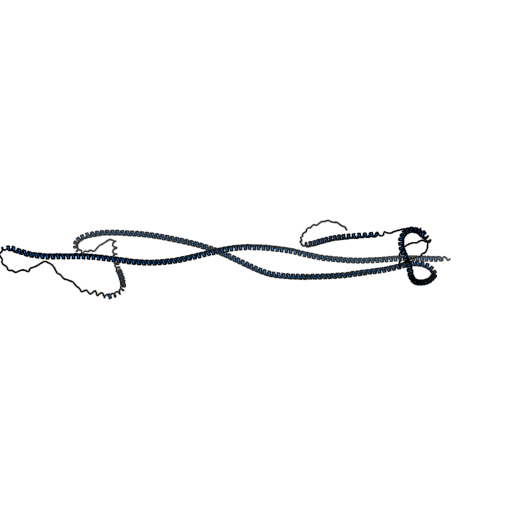9 818 THR A N 1
ATOM 6646 C CA . THR A 1 818 ? 0.077 81.987 -182.700 1.00 43.09 818 THR A CA 1
ATOM 6647 C C . THR A 1 818 ? 1.262 82.284 -183.622 1.00 43.09 818 THR A C 1
ATOM 6649 O O . THR A 1 818 ? 1.595 83.452 -183.814 1.00 43.09 818 THR A O 1
ATOM 6652 N N . LYS A 1 819 ? 1.754 81.294 -184.386 1.00 34.91 819 LYS A N 1
ATOM 6653 C CA . LYS A 1 819 ? 2.504 81.538 -185.644 1.00 34.91 819 LYS A CA 1
ATOM 6654 C C . LYS A 1 819 ? 1.684 82.359 -186.662 1.00 34.91 819 LYS A C 1
ATOM 6656 O O . LYS A 1 819 ? 2.221 82.932 -187.603 1.00 34.91 819 LYS A O 1
ATOM 6661 N N . ARG A 1 820 ? 0.372 82.462 -186.421 1.00 32.47 820 ARG A N 1
ATOM 6662 C CA . ARG A 1 820 ? -0.619 83.295 -187.114 1.00 32.47 820 ARG A CA 1
ATOM 6663 C C . ARG A 1 820 ? -0.627 84.771 -186.682 1.00 32.47 820 ARG A C 1
ATOM 6665 O O . ARG A 1 820 ? -1.326 85.552 -187.320 1.00 32.47 820 ARG A O 1
ATOM 6672 N N . MET A 1 821 ? 0.102 85.154 -185.623 1.00 33.38 821 MET A N 1
ATOM 6673 C CA . MET A 1 821 ? 0.016 86.488 -185.000 1.00 33.38 821 MET A CA 1
ATOM 6674 C C . MET A 1 821 ? 1.334 87.274 -184.901 1.00 33.38 821 MET A C 1
ATOM 6676 O O . MET A 1 821 ? 1.418 88.242 -184.155 1.00 33.38 821 MET A O 1
ATOM 6680 N N . ASN A 1 822 ? 2.316 86.947 -185.749 1.00 27.52 822 ASN A N 1
ATOM 6681 C CA . ASN A 1 822 ? 3.237 87.967 -186.284 1.00 27.52 822 ASN A CA 1
ATOM 6682 C C . ASN A 1 822 ? 2.707 88.555 -187.621 1.00 27.52 822 ASN A C 1
ATOM 6684 O O . ASN A 1 822 ? 3.402 89.272 -188.335 1.00 27.52 822 ASN A O 1
ATOM 6688 N N . SER A 1 823 ? 1.455 88.227 -187.968 1.00 28.69 823 SER A N 1
ATOM 6689 C CA . SER A 1 823 ? 0.703 88.697 -189.134 1.00 28.69 823 SER A CA 1
ATOM 6690 C C . SER A 1 823 ? -0.630 89.284 -188.667 1.00 28.69 823 SER A C 1
ATOM 6692 O O . SER A 1 823 ? -1.621 88.575 -188.507 1.00 28.69 823 SER A O 1
ATOM 6694 N N . GLY A 1 824 ? -0.628 90.589 -188.396 1.00 46.81 824 GLY A N 1
ATOM 6695 C CA . GLY A 1 824 ? -1.601 91.228 -187.508 1.00 46.81 824 GLY A CA 1
ATOM 6696 C C . GLY A 1 824 ? -1.063 91.282 -186.070 1.00 46.81 824 GLY A C 1
ATOM 6697 O O . GLY A 1 824 ? -0.176 90.529 -185.705 1.00 46.81 824 GLY A O 1
ATOM 6698 N N . GLY A 1 825 ? -1.550 92.166 -185.205 1.00 47.97 825 GLY A N 1
ATOM 6699 C CA . GLY A 1 825 ? -2.889 92.756 -185.268 1.00 47.97 825 GLY A CA 1
ATOM 6700 C C . GLY A 1 825 ? -3.951 91.877 -184.595 1.00 47.97 825 GLY A C 1
ATOM 6701 O O . GLY A 1 825 ? -5.136 92.040 -184.872 1.00 47.97 825 GLY A O 1
ATOM 6702 N N . SER A 1 826 ? -3.555 90.942 -183.722 1.00 46.56 826 SER A N 1
ATOM 6703 C CA . SER A 1 826 ? -4.429 90.382 -182.682 1.00 46.56 826 SER A CA 1
ATOM 6704 C C . SER A 1 826 ? -3.676 89.628 -181.581 1.00 46.56 826 SER A C 1
ATOM 6706 O O . SER A 1 826 ? -3.095 88.577 -181.816 1.00 46.56 826 SER A O 1
ATOM 6708 N N . ARG A 1 827 ? -3.905 90.118 -180.360 1.00 42.72 827 ARG A N 1
ATOM 6709 C CA . ARG A 1 827 ? -4.354 89.341 -179.197 1.00 42.72 827 ARG A CA 1
ATOM 6710 C C . ARG A 1 827 ? -3.359 88.497 -178.379 1.00 42.72 827 ARG A C 1
ATOM 6712 O O . ARG A 1 827 ? -3.154 87.323 -178.640 1.00 42.72 827 ARG A O 1
ATOM 6719 N N . ASN A 1 828 ? -2.981 89.113 -177.253 1.00 43.62 828 ASN A N 1
ATOM 6720 C CA . ASN A 1 828 ? -3.528 88.816 -175.915 1.00 43.62 828 ASN A CA 1
ATOM 6721 C C . ASN A 1 828 ? -3.211 87.489 -175.185 1.00 43.62 828 ASN A C 1
ATOM 6723 O O . ASN A 1 828 ? -3.462 86.402 -175.689 1.00 43.62 828 ASN A O 1
ATOM 6727 N N . ASN A 1 829 ? -2.985 87.699 -173.879 1.00 50.59 829 ASN A N 1
ATOM 6728 C CA . ASN A 1 829 ? -3.486 86.947 -172.716 1.00 50.59 829 ASN A CA 1
ATOM 6729 C C . ASN A 1 829 ? -2.643 85.822 -172.065 1.00 50.59 829 ASN A C 1
ATOM 6731 O O . ASN A 1 829 ? -2.330 84.801 -172.664 1.00 50.59 829 ASN A O 1
ATOM 6735 N N . SER A 1 830 ? -2.448 86.060 -170.755 1.00 46.62 830 SER A N 1
ATOM 6736 C CA . SER A 1 830 ? -2.843 85.228 -169.596 1.00 46.62 830 SER A CA 1
ATOM 6737 C C . SER A 1 830 ? -1.894 84.176 -168.994 1.00 46.62 830 SER A C 1
ATOM 6739 O O . SER A 1 830 ? -1.812 83.054 -169.480 1.00 46.62 830 SER A O 1
ATOM 6741 N N . GLU A 1 831 ? -1.372 84.567 -167.818 1.00 45.38 831 GLU A N 1
ATOM 6742 C CA . GLU A 1 831 ? -1.578 83.912 -166.501 1.00 45.38 831 GLU A CA 1
ATOM 6743 C C . GLU A 1 831 ? -0.605 82.807 -166.005 1.00 45.38 831 GLU A C 1
ATOM 6745 O O . GLU A 1 831 ? -0.575 81.696 -166.516 1.00 45.38 831 GLU A O 1
ATOM 6750 N N . ASP A 1 832 ? 0.081 83.161 -164.896 1.00 42.72 832 ASP A N 1
ATOM 6751 C CA . ASP A 1 832 ? 0.196 82.416 -163.618 1.00 42.72 832 ASP A CA 1
ATOM 6752 C C . ASP A 1 832 ? 1.029 81.109 -163.515 1.00 42.72 832 ASP A C 1
ATOM 6754 O O . ASP A 1 832 ? 1.157 80.365 -164.475 1.00 42.72 832 ASP A O 1
ATOM 6758 N N . THR A 1 833 ? 1.625 80.694 -162.374 1.00 40.06 833 THR A N 1
ATOM 6759 C CA . THR A 1 833 ? 1.969 81.260 -161.024 1.00 40.06 833 THR A CA 1
ATOM 6760 C C . THR A 1 833 ? 3.007 80.313 -160.343 1.00 40.06 833 THR A C 1
ATOM 6762 O O . THR A 1 833 ? 3.250 79.237 -160.882 1.00 40.06 833 THR A O 1
ATOM 6765 N N . LYS A 1 834 ? 3.583 80.506 -159.134 1.00 39.50 834 LYS A N 1
ATOM 6766 C CA . LYS A 1 834 ? 4.281 81.607 -158.397 1.00 39.50 834 LYS A CA 1
ATOM 6767 C C . LYS A 1 834 ? 4.840 80.992 -157.082 1.00 39.50 834 LYS A C 1
ATOM 6769 O O . LYS A 1 834 ? 4.043 80.328 -156.436 1.00 39.50 834 LYS A O 1
ATOM 6774 N N . ASP A 1 835 ? 6.118 81.227 -156.707 1.00 47.56 835 ASP A N 1
ATOM 6775 C CA . ASP A 1 835 ? 6.743 81.112 -155.341 1.00 47.56 835 ASP A CA 1
ATOM 6776 C C . ASP A 1 835 ? 8.278 80.869 -155.422 1.00 47.56 835 ASP A C 1
ATOM 6778 O O . ASP A 1 835 ? 8.713 80.204 -156.357 1.00 47.56 835 ASP A O 1
ATOM 6782 N N . VAL A 1 836 ? 9.197 81.314 -154.535 1.00 51.62 836 VAL A N 1
ATOM 6783 C CA . VAL A 1 836 ? 9.260 82.364 -153.476 1.00 51.62 836 VAL A CA 1
ATOM 6784 C C . VAL A 1 836 ? 10.679 82.992 -153.515 1.00 51.62 836 VAL A C 1
ATOM 6786 O O . VAL A 1 836 ? 11.648 82.302 -153.824 1.00 51.62 836 VAL A O 1
ATOM 6789 N N . GLY A 1 837 ? 10.841 84.265 -153.120 1.00 29.66 837 GLY A N 1
ATOM 6790 C CA . GLY A 1 837 ? 12.140 84.877 -152.768 1.00 29.66 837 GLY A CA 1
ATOM 6791 C C . GLY A 1 837 ? 11.997 85.995 -151.716 1.00 29.66 837 GLY A C 1
ATOM 6792 O O . GLY A 1 837 ? 10.875 86.423 -151.465 1.00 29.66 837 GLY A O 1
ATOM 6793 N N . THR A 1 838 ? 13.100 86.431 -151.076 1.00 46.34 838 THR A N 1
ATOM 6794 C CA . THR A 1 838 ? 13.276 87.586 -150.131 1.00 46.34 838 THR A CA 1
ATOM 6795 C C . THR A 1 838 ? 14.702 87.476 -149.534 1.00 46.34 838 THR A C 1
ATOM 6797 O O . THR A 1 838 ? 15.154 86.355 -149.328 1.00 46.34 838 THR A O 1
ATOM 6800 N N . GLN A 1 839 ? 15.521 88.500 -149.244 1.00 43.38 839 GLN A N 1
ATOM 6801 C CA . GLN A 1 839 ? 15.366 89.955 -149.015 1.00 43.38 839 GLN A CA 1
ATOM 6802 C C . GLN A 1 839 ? 16.151 90.758 -150.090 1.00 43.38 839 GLN A C 1
ATOM 6804 O O . GLN A 1 839 ? 17.085 90.214 -150.668 1.00 43.38 839 GLN A O 1
ATOM 6809 N N . VAL A 1 840 ? 15.877 92.030 -150.422 1.00 32.84 840 VAL A N 1
ATOM 6810 C CA . VAL A 1 840 ? 15.189 93.121 -149.698 1.00 32.84 840 VAL A CA 1
ATOM 6811 C C . VAL A 1 840 ? 14.197 93.858 -150.627 1.00 32.84 840 VAL A C 1
ATOM 6813 O O . VAL A 1 840 ? 14.608 94.336 -151.673 1.00 32.84 840 VAL A O 1
ATOM 6816 N N . VAL A 1 841 ? 12.940 94.006 -150.177 1.00 33.62 841 VAL A N 1
ATOM 6817 C CA . VAL A 1 841 ? 11.896 94.980 -150.606 1.00 33.62 841 VAL A CA 1
ATOM 6818 C C . VAL A 1 841 ? 11.531 95.083 -152.108 1.00 33.62 841 VAL A C 1
ATOM 6820 O O . VAL A 1 841 ? 12.168 95.794 -152.868 1.00 33.62 841 VAL A O 1
ATOM 6823 N N . ASP A 1 842 ? 10.377 94.476 -152.416 1.00 36.84 842 ASP A N 1
ATOM 6824 C CA . ASP A 1 842 ? 9.254 94.941 -153.266 1.00 36.84 842 ASP A CA 1
ATOM 6825 C C . ASP A 1 842 ? 9.421 95.303 -154.773 1.00 36.84 842 ASP A C 1
ATOM 6827 O O . ASP A 1 842 ? 10.236 96.128 -155.167 1.00 36.84 842 ASP A O 1
ATOM 6831 N N . HIS A 1 843 ? 8.490 94.746 -155.565 1.00 40.06 843 HIS A N 1
ATOM 6832 C CA . HIS A 1 843 ? 8.128 94.971 -156.981 1.00 40.06 843 HIS A CA 1
ATOM 6833 C C . HIS A 1 843 ? 9.114 94.713 -158.154 1.00 40.06 843 HIS A C 1
ATOM 6835 O O . HIS A 1 843 ? 10.288 95.055 -158.146 1.00 40.06 843 HIS A O 1
ATOM 6841 N N . ASP A 1 844 ? 8.503 94.133 -159.199 1.00 33.41 844 ASP A N 1
ATOM 6842 C CA . ASP A 1 844 ? 8.769 94.103 -160.650 1.00 33.41 844 ASP A CA 1
ATOM 6843 C C . ASP A 1 844 ? 10.195 93.885 -161.214 1.00 33.41 844 ASP A C 1
ATOM 6845 O O . ASP A 1 844 ? 11.120 94.654 -160.990 1.00 33.41 844 ASP A O 1
ATOM 6849 N N . VAL A 1 845 ? 10.484 92.807 -161.966 1.00 42.66 845 VAL A N 1
ATOM 6850 C CA . VAL A 1 845 ? 9.872 92.292 -163.226 1.00 42.66 845 VAL A CA 1
ATOM 6851 C C . VAL A 1 845 ? 10.290 93.076 -164.481 1.00 42.66 845 VAL A C 1
ATOM 6853 O O . VAL A 1 845 ? 9.707 94.106 -164.797 1.00 42.66 845 VAL A O 1
ATOM 6856 N N . LEU A 1 846 ? 11.216 92.500 -165.270 1.00 40.41 846 LEU A N 1
ATOM 6857 C CA . LEU A 1 846 ? 11.002 92.177 -166.699 1.00 40.41 846 LEU A CA 1
ATOM 6858 C C . LEU A 1 846 ? 12.210 91.467 -167.344 1.00 40.41 846 LEU A C 1
ATOM 6860 O O . LEU A 1 846 ? 13.341 91.935 -167.257 1.00 40.41 846 LEU A O 1
ATOM 6864 N N . ILE A 1 847 ? 11.941 90.383 -168.081 1.00 49.78 847 ILE A N 1
ATOM 6865 C CA . ILE A 1 847 ? 12.863 89.788 -169.062 1.00 49.78 847 ILE A CA 1
ATOM 6866 C C . ILE A 1 847 ? 12.422 90.238 -170.466 1.00 49.78 847 ILE A C 1
ATOM 6868 O O . ILE A 1 847 ? 11.297 89.923 -170.860 1.00 49.78 847 ILE A O 1
ATOM 6872 N N . PRO A 1 848 ? 13.275 90.921 -171.251 1.00 48.06 848 PRO A N 1
ATOM 6873 C CA . PRO A 1 848 ? 13.095 91.079 -172.695 1.00 48.06 848 PRO A CA 1
ATOM 6874 C C . PRO A 1 848 ? 13.704 89.890 -173.477 1.00 48.06 848 PRO A C 1
ATOM 6876 O O . PRO A 1 848 ? 14.628 89.250 -172.971 1.00 48.06 848 PRO A O 1
ATOM 6879 N N . PRO A 1 849 ? 13.226 89.561 -174.695 1.00 50.62 849 PRO A N 1
ATOM 6880 C CA . PRO A 1 849 ? 13.326 88.192 -175.209 1.00 50.62 849 PRO A CA 1
ATOM 6881 C C . PRO A 1 849 ? 14.267 87.986 -176.411 1.00 50.62 849 PRO A C 1
ATOM 6883 O O . PRO A 1 849 ? 14.646 88.922 -177.116 1.00 50.62 849 PRO A O 1
ATOM 6886 N N . LEU A 1 850 ? 14.564 86.710 -176.685 1.00 48.06 850 LEU A N 1
ATOM 6887 C CA . LEU A 1 850 ? 15.182 86.206 -177.920 1.00 48.06 850 LEU A CA 1
ATOM 6888 C C . LEU A 1 850 ? 14.138 85.470 -178.800 1.00 48.06 850 LEU A C 1
ATOM 6890 O O . LEU A 1 850 ? 13.131 84.994 -178.273 1.00 48.06 850 LEU A O 1
ATOM 6894 N N . PRO A 1 851 ? 14.346 85.372 -180.129 1.00 46.81 851 PRO A N 1
ATOM 6895 C CA . PRO A 1 851 ? 13.476 84.628 -181.055 1.00 46.81 851 PRO A CA 1
ATOM 6896 C C . PRO A 1 851 ? 13.820 83.124 -181.106 1.00 46.81 851 PRO A C 1
ATOM 6898 O O . PRO A 1 851 ? 14.906 82.783 -180.665 1.00 46.81 851 PRO A O 1
ATOM 6901 N N . PHE A 1 852 ? 12.939 82.274 -181.677 1.00 54.28 852 PHE A N 1
ATOM 6902 C CA . PHE A 1 852 ? 13.159 81.104 -182.586 1.00 54.28 852 PHE A CA 1
ATOM 6903 C C . PHE A 1 852 ? 11.781 80.447 -182.931 1.00 54.28 852 PHE A C 1
ATOM 6905 O O . PHE A 1 852 ? 10.750 80.950 -182.487 1.00 54.28 852 PHE A O 1
ATOM 6912 N N . ASP A 1 853 ? 11.727 79.386 -183.760 1.00 49.03 853 ASP A N 1
ATOM 6913 C CA . ASP A 1 853 ? 10.497 78.813 -184.377 1.00 49.03 853 ASP A CA 1
ATOM 6914 C C . ASP A 1 853 ? 10.322 77.287 -184.111 1.00 49.03 853 ASP A C 1
ATOM 6916 O O . ASP A 1 853 ? 11.278 76.612 -183.732 1.00 49.03 853 ASP A O 1
ATOM 6920 N N . LEU A 1 854 ? 9.105 76.738 -184.272 1.00 55.31 854 LEU A N 1
ATOM 6921 C CA . LEU A 1 854 ? 8.624 75.517 -183.587 1.00 55.31 854 LEU A CA 1
ATOM 6922 C C . LEU A 1 854 ? 8.540 74.195 -184.387 1.00 55.31 854 LEU A C 1
ATOM 6924 O O . LEU A 1 854 ? 8.359 73.146 -183.767 1.00 55.31 854 LEU A O 1
ATOM 6928 N N . ASP A 1 855 ? 8.618 74.189 -185.723 1.00 57.41 855 ASP A N 1
ATOM 6929 C CA . ASP A 1 855 ? 8.218 73.012 -186.535 1.00 57.41 855 ASP A CA 1
ATOM 6930 C C . ASP A 1 855 ? 9.078 71.735 -186.332 1.00 57.41 855 ASP A C 1
ATOM 6932 O O . ASP A 1 855 ? 8.718 70.653 -186.796 1.00 57.41 855 ASP A O 1
ATOM 6936 N N . THR A 1 856 ? 10.206 71.815 -185.620 1.00 61.34 856 THR A N 1
ATOM 6937 C CA . THR A 1 856 ? 11.108 70.681 -185.338 1.00 61.34 856 THR A CA 1
ATOM 6938 C C . THR A 1 856 ? 10.689 69.794 -184.160 1.00 61.34 856 THR A C 1
ATOM 6940 O O . THR A 1 856 ? 11.157 68.657 -184.077 1.00 61.34 856 THR A O 1
ATOM 6943 N N . VAL A 1 857 ? 9.803 70.255 -183.267 1.00 59.62 857 VAL A N 1
ATOM 6944 C CA . VAL A 1 857 ? 9.445 69.539 -182.020 1.00 59.62 857 VAL A CA 1
ATOM 6945 C C . VAL A 1 857 ? 8.717 68.210 -182.282 1.00 59.62 857 VAL A C 1
ATOM 6947 O O . VAL A 1 857 ? 8.910 67.232 -181.562 1.00 59.62 857 VAL A O 1
ATOM 6950 N N . GLU A 1 858 ? 7.894 68.143 -183.332 1.00 50.62 858 GLU A N 1
ATOM 6951 C CA . GLU A 1 858 ? 6.956 67.031 -183.568 1.00 50.62 858 GLU A CA 1
ATOM 6952 C C . GLU A 1 858 ? 7.656 65.697 -183.917 1.00 50.62 858 GLU A C 1
ATOM 6954 O O . GLU A 1 858 ? 7.100 64.621 -183.695 1.00 50.62 858 GLU A O 1
ATOM 6959 N N . LYS A 1 859 ? 8.903 65.741 -184.410 1.00 59.94 859 LYS A N 1
ATOM 6960 C CA . LYS A 1 859 ? 9.610 64.565 -184.951 1.00 59.94 859 LYS A CA 1
ATOM 6961 C C . LYS A 1 859 ? 10.321 63.689 -183.908 1.00 59.94 859 LYS A C 1
ATOM 6963 O O . LYS A 1 859 ? 10.736 62.586 -184.240 1.00 59.94 859 LYS A O 1
ATOM 6968 N N . LEU A 1 860 ? 10.448 64.150 -182.661 1.00 59.91 860 LEU A N 1
ATOM 6969 C CA . LEU A 1 860 ? 11.157 63.450 -181.572 1.00 59.91 860 LEU A CA 1
ATOM 6970 C C . LEU A 1 860 ? 10.257 62.519 -180.724 1.00 59.91 860 LEU A C 1
ATOM 6972 O O . LEU A 1 860 ? 10.712 61.942 -179.743 1.00 59.91 860 LEU A O 1
ATOM 6976 N N . ILE A 1 861 ? 8.976 62.365 -181.080 1.00 55.75 861 ILE A N 1
ATOM 6977 C CA . ILE A 1 861 ? 7.938 61.762 -180.215 1.00 55.75 861 ILE A CA 1
ATOM 6978 C C . ILE A 1 861 ? 7.702 60.249 -180.486 1.00 55.75 861 ILE A C 1
ATOM 6980 O O . ILE A 1 861 ? 6.952 59.585 -179.756 1.00 55.75 861 ILE A O 1
ATOM 6984 N N . GLN A 1 862 ? 8.311 59.670 -181.531 1.00 50.12 862 GLN A N 1
ATOM 6985 C CA . GLN A 1 862 ? 7.923 58.343 -182.045 1.00 50.12 862 GLN A CA 1
ATOM 6986 C C . GLN A 1 862 ? 8.640 57.114 -181.435 1.00 50.12 862 GLN A C 1
ATOM 6988 O O . GLN A 1 862 ? 7.979 56.084 -181.291 1.00 50.12 862 GLN A O 1
ATOM 6993 N N . ASP A 1 863 ? 9.899 57.195 -180.986 1.00 41.91 863 ASP A N 1
ATOM 6994 C CA . ASP A 1 863 ? 10.745 55.995 -180.775 1.00 41.91 863 ASP A CA 1
ATOM 6995 C C . ASP A 1 863 ? 11.007 55.631 -179.287 1.00 41.91 863 ASP A C 1
ATOM 6997 O O . ASP A 1 863 ? 11.764 56.313 -178.602 1.00 41.91 863 ASP A O 1
ATOM 7001 N N . THR A 1 864 ? 10.402 54.551 -178.746 1.00 49.47 864 THR A N 1
ATOM 7002 C CA . THR A 1 864 ? 10.510 54.153 -177.304 1.00 49.47 864 THR A CA 1
ATOM 7003 C C . THR A 1 864 ? 10.274 52.639 -176.996 1.00 49.47 864 THR A C 1
ATOM 7005 O O . THR A 1 864 ? 9.222 52.132 -177.377 1.00 49.47 864 THR A O 1
ATOM 7008 N N . GLY A 1 865 ? 11.138 51.931 -176.208 1.00 39.53 865 GLY A N 1
ATOM 7009 C CA . GLY A 1 865 ? 10.716 50.724 -175.415 1.00 39.53 865 GLY A CA 1
ATOM 7010 C C . GLY A 1 865 ? 11.666 49.550 -174.943 1.00 39.53 865 GLY A C 1
ATOM 7011 O O . GLY A 1 865 ? 12.089 48.742 -175.757 1.00 39.53 865 GLY A O 1
ATOM 7012 N N . VAL A 1 866 ? 11.807 49.368 -173.597 1.00 46.88 866 VAL A N 1
ATOM 7013 C CA . VAL A 1 866 ? 11.649 48.154 -172.681 1.00 46.88 866 VAL A CA 1
ATOM 7014 C C . VAL A 1 866 ? 12.517 46.825 -172.682 1.00 46.88 866 VAL A C 1
ATOM 7016 O O . VAL A 1 866 ? 12.485 46.108 -173.676 1.00 46.88 866 VAL A O 1
ATOM 7019 N N . LYS A 1 867 ? 13.086 46.374 -171.502 1.00 38.59 867 LYS A N 1
ATOM 7020 C CA . LYS A 1 867 ? 12.967 45.017 -170.778 1.00 38.59 867 LYS A CA 1
ATOM 7021 C C . LYS A 1 867 ? 13.905 44.759 -169.517 1.00 38.59 867 LYS A C 1
ATOM 7023 O O . LYS A 1 867 ? 14.713 45.633 -169.231 1.00 38.59 867 LYS A O 1
ATOM 7028 N N . ALA A 1 868 ? 13.733 43.666 -168.700 1.00 47.81 868 ALA A N 1
ATOM 7029 C CA . ALA A 1 868 ? 14.208 43.489 -167.263 1.00 47.81 868 ALA A CA 1
ATOM 7030 C C . ALA A 1 868 ? 14.375 42.016 -166.662 1.00 47.81 868 ALA A C 1
ATOM 7032 O O . ALA A 1 868 ? 14.117 41.083 -167.416 1.00 47.81 868 ALA A O 1
ATOM 7033 N N . LEU A 1 869 ? 14.766 41.804 -165.351 1.00 39.97 869 LEU A N 1
ATOM 7034 C CA . LEU A 1 869 ? 14.806 40.520 -164.514 1.00 39.97 869 LEU A CA 1
ATOM 7035 C C . LEU A 1 869 ? 14.997 40.695 -162.928 1.00 39.97 869 LEU A C 1
ATOM 7037 O O . LEU A 1 869 ? 15.034 41.845 -162.499 1.00 39.97 869 LEU A O 1
ATOM 7041 N N . GLU A 1 870 ? 15.069 39.638 -162.045 1.00 45.69 870 GLU A N 1
ATOM 7042 C CA . GLU A 1 870 ? 14.632 39.646 -160.576 1.00 45.69 870 GLU A CA 1
ATOM 7043 C C . GLU A 1 870 ? 15.421 38.920 -159.383 1.00 45.69 870 GLU A C 1
ATOM 7045 O O . GLU A 1 870 ? 16.153 37.961 -159.617 1.00 45.69 870 GLU A O 1
ATOM 7050 N N . SER A 1 871 ? 15.045 39.222 -158.091 1.00 46.66 871 SER A N 1
ATOM 7051 C CA . SER A 1 871 ? 14.936 38.348 -156.832 1.00 46.66 871 SER A CA 1
ATOM 7052 C C . SER A 1 871 ? 16.166 38.063 -155.871 1.00 46.66 871 SER A C 1
ATOM 7054 O O . SER A 1 871 ? 17.279 38.319 -156.310 1.00 46.66 871 SER A O 1
ATOM 7056 N N . LYS A 1 872 ? 16.152 37.543 -154.587 1.00 50.50 872 LYS A N 1
ATOM 7057 C CA . LYS A 1 872 ? 15.224 37.393 -153.378 1.00 50.50 872 LYS A CA 1
ATOM 7058 C C . LYS A 1 872 ? 15.918 36.811 -152.058 1.00 50.50 872 LYS A C 1
ATOM 7060 O O . LYS A 1 872 ? 16.748 35.925 -152.226 1.00 50.50 872 LYS A O 1
ATOM 7065 N N . PRO A 1 873 ? 15.550 37.176 -150.779 1.00 51.12 873 PRO A N 1
ATOM 7066 C CA . PRO A 1 873 ? 15.940 36.443 -149.509 1.00 51.12 873 PRO A CA 1
ATOM 7067 C C . PRO A 1 873 ? 14.897 36.354 -148.317 1.00 51.12 873 PRO A C 1
ATOM 7069 O O . PRO A 1 873 ? 14.065 37.254 -148.221 1.00 51.12 873 PRO A O 1
ATOM 7072 N N . LEU A 1 874 ? 14.956 35.375 -147.357 1.00 46.50 874 LEU A N 1
ATOM 7073 C CA . LEU A 1 874 ? 14.211 35.453 -146.041 1.00 46.50 874 LEU A CA 1
ATOM 7074 C C . LEU A 1 874 ? 14.571 34.539 -144.802 1.00 46.50 874 LEU A C 1
ATOM 7076 O O . LEU A 1 874 ? 14.266 34.947 -143.685 1.00 46.50 874 LEU A O 1
ATOM 7080 N N . ASP A 1 875 ? 15.154 33.333 -144.906 1.00 52.31 875 ASP A N 1
ATOM 7081 C CA . ASP A 1 875 ? 14.961 32.247 -143.886 1.00 52.31 875 ASP A CA 1
ATOM 7082 C C . ASP A 1 875 ? 15.464 32.420 -142.422 1.00 52.31 875 ASP A C 1
ATOM 7084 O O . ASP A 1 875 ? 14.982 31.730 -141.519 1.00 52.31 875 ASP A O 1
ATOM 7088 N N . ASN A 1 876 ? 16.434 33.292 -142.131 1.00 56.72 876 ASN A N 1
ATOM 7089 C CA . ASN A 1 876 ? 17.287 33.153 -140.929 1.00 56.72 876 ASN A CA 1
ATOM 7090 C C . ASN A 1 876 ? 16.637 33.396 -139.542 1.00 56.72 876 ASN A C 1
ATOM 7092 O O . ASN A 1 876 ? 17.306 33.200 -138.526 1.00 56.72 876 ASN A O 1
ATOM 7096 N N . LEU A 1 877 ? 15.378 33.838 -139.446 1.00 62.91 877 LEU A N 1
ATOM 7097 C CA . LEU A 1 877 ? 14.800 34.302 -138.171 1.00 62.91 877 LEU A CA 1
ATOM 7098 C C . LEU A 1 877 ? 14.182 33.187 -137.300 1.00 62.91 877 LEU A C 1
ATOM 7100 O O . LEU A 1 877 ? 14.092 33.331 -136.080 1.00 62.91 877 LEU A O 1
ATOM 7104 N N . GLN A 1 878 ? 13.738 32.078 -137.898 1.00 64.75 878 GLN A N 1
ATOM 7105 C CA . GLN A 1 878 ? 12.832 31.134 -137.222 1.00 64.75 878 GLN A CA 1
ATOM 7106 C C . GLN A 1 878 ? 13.529 30.172 -136.237 1.00 64.75 878 GLN A C 1
ATOM 7108 O O . GLN A 1 878 ? 12.885 29.611 -135.349 1.00 64.75 878 GLN A O 1
ATOM 7113 N N . THR A 1 879 ? 14.848 30.000 -136.347 1.00 70.19 879 THR A N 1
ATOM 7114 C CA . THR A 1 879 ? 15.613 28.985 -135.599 1.00 70.19 879 THR A CA 1
ATOM 7115 C C . THR A 1 879 ? 15.762 29.302 -134.104 1.00 70.19 879 THR A C 1
ATOM 7117 O O . THR A 1 879 ? 15.696 28.395 -133.272 1.00 70.19 879 THR A O 1
ATOM 7120 N N . CYS A 1 880 ? 15.924 30.577 -133.728 1.00 69.88 880 CYS A N 1
ATOM 7121 C CA . CYS A 1 880 ? 16.287 30.967 -132.356 1.00 69.88 880 CYS A CA 1
ATOM 7122 C C . CYS A 1 880 ? 15.220 30.641 -131.295 1.00 69.88 880 CYS A C 1
ATOM 7124 O O . CYS A 1 880 ? 15.566 30.284 -130.168 1.00 69.88 880 CYS A O 1
ATOM 7126 N N . LEU A 1 881 ? 13.930 30.730 -131.636 1.00 71.06 881 LEU A N 1
ATOM 7127 C CA . LEU A 1 881 ? 12.832 30.597 -130.665 1.00 71.06 881 LEU A CA 1
ATOM 7128 C C . LEU A 1 881 ? 12.677 29.178 -130.089 1.00 71.06 881 LEU A C 1
ATOM 7130 O O . LEU A 1 881 ? 12.094 29.010 -129.018 1.00 71.06 881 LEU A O 1
ATOM 7134 N N . SER A 1 882 ? 13.216 28.158 -130.763 1.00 73.88 882 SER A N 1
ATOM 7135 C CA . SER A 1 882 ? 13.079 26.756 -130.342 1.00 73.88 882 SER A CA 1
ATOM 7136 C C . SER A 1 882 ? 13.958 26.390 -129.138 1.00 73.88 882 SER A C 1
ATOM 7138 O O . SER A 1 882 ? 13.584 25.525 -128.349 1.00 73.88 882 SER A O 1
ATOM 7140 N N . SER A 1 883 ? 15.109 27.053 -128.971 1.00 77.75 883 SER A N 1
ATOM 7141 C CA . SER A 1 883 ? 16.130 26.669 -127.980 1.00 77.75 883 SER A CA 1
ATOM 7142 C C . SER A 1 883 ? 15.682 26.896 -126.527 1.00 77.75 883 SER A C 1
ATOM 7144 O O . SER A 1 883 ? 15.871 26.041 -125.659 1.00 77.75 883 SER A O 1
ATOM 7146 N N . LEU A 1 884 ? 15.010 28.023 -126.261 1.00 77.75 884 LEU A N 1
ATOM 7147 C CA . LEU A 1 884 ? 14.693 28.475 -124.900 1.00 77.75 884 LEU A CA 1
ATOM 7148 C C . LEU A 1 884 ? 13.762 27.511 -124.140 1.00 77.75 884 LEU A C 1
ATOM 7150 O O . LEU A 1 884 ? 13.908 27.313 -122.934 1.00 77.75 884 LEU A O 1
ATOM 7154 N N . ARG A 1 885 ? 12.821 26.868 -124.846 1.00 79.19 885 ARG A N 1
ATOM 7155 C CA . ARG A 1 885 ? 11.810 25.982 -124.241 1.00 79.19 885 ARG A CA 1
ATOM 7156 C C . ARG A 1 885 ? 12.416 24.717 -123.618 1.00 79.19 885 ARG A C 1
ATOM 7158 O O . ARG A 1 885 ? 11.817 24.156 -122.705 1.00 79.19 885 ARG A O 1
ATOM 7165 N N . SER A 1 886 ? 13.598 24.284 -124.065 1.00 80.25 886 SER A N 1
ATOM 7166 C CA . SER A 1 886 ? 14.229 23.050 -123.576 1.00 80.25 886 SER A CA 1
ATOM 7167 C C . SER A 1 886 ? 14.835 23.170 -122.173 1.00 80.25 886 SER A C 1
ATOM 7169 O O . SER A 1 886 ? 15.012 22.150 -121.513 1.00 80.25 886 SER A O 1
ATOM 7171 N N . GLN A 1 887 ? 15.183 24.376 -121.711 1.00 82.81 887 GLN A N 1
ATOM 7172 C CA . GLN A 1 887 ? 15.948 24.549 -120.467 1.00 82.81 887 GLN A CA 1
ATOM 7173 C C . GLN A 1 887 ? 15.070 24.438 -119.211 1.00 82.81 887 GLN A C 1
ATOM 7175 O O . GLN A 1 887 ? 15.471 23.824 -118.224 1.00 82.81 887 GLN A O 1
ATOM 7180 N N . ILE A 1 888 ? 13.842 24.968 -119.265 1.00 81.69 888 ILE A N 1
ATOM 7181 C CA . ILE A 1 888 ? 12.916 25.022 -118.117 1.00 81.69 888 ILE A CA 1
ATOM 7182 C C . ILE A 1 888 ? 12.582 23.614 -117.593 1.00 81.69 888 ILE A C 1
ATOM 7184 O O . ILE A 1 888 ? 12.558 23.393 -116.384 1.00 81.69 888 ILE A O 1
ATOM 7188 N N . SER A 1 889 ? 12.407 22.637 -118.491 1.00 79.88 889 SER A N 1
ATOM 7189 C CA . SER A 1 889 ? 12.080 21.252 -118.119 1.00 79.88 889 SER A CA 1
ATOM 7190 C C . SER A 1 889 ? 13.218 20.500 -117.409 1.00 79.88 889 SER A C 1
ATOM 7192 O O . SER A 1 889 ? 12.974 19.414 -116.883 1.00 79.88 889 SER A O 1
ATOM 7194 N N . GLY A 1 890 ? 14.450 21.023 -117.408 1.00 80.19 890 GLY A N 1
ATOM 7195 C CA . GLY A 1 890 ? 15.596 20.380 -116.756 1.00 80.19 890 GLY A CA 1
ATOM 7196 C C . GLY A 1 890 ? 15.618 20.582 -115.239 1.00 80.19 890 GLY A C 1
ATOM 7197 O O . GLY A 1 890 ? 15.829 19.627 -114.494 1.00 80.19 890 GLY A O 1
ATOM 7198 N N . LEU A 1 891 ? 15.348 21.810 -114.782 1.00 82.75 891 LEU A N 1
ATOM 7199 C CA . LEU A 1 891 ? 15.425 22.192 -113.364 1.00 82.75 891 LEU A CA 1
ATOM 7200 C C . LEU A 1 891 ? 14.405 21.447 -112.497 1.00 82.75 891 LEU A C 1
ATOM 7202 O O . LEU A 1 891 ? 14.727 21.000 -111.399 1.00 82.75 891 LEU A O 1
ATOM 7206 N N . GLN A 1 892 ? 13.187 21.262 -113.012 1.00 77.69 892 GLN A N 1
ATOM 7207 C CA . GLN A 1 892 ? 12.086 20.656 -112.262 1.00 77.69 892 GLN A CA 1
ATOM 7208 C C . GLN A 1 892 ? 12.399 19.217 -111.807 1.00 77.69 892 GLN A C 1
ATOM 7210 O O . GLN A 1 892 ? 11.960 18.809 -110.739 1.00 77.69 892 GLN A O 1
ATOM 7215 N N . LYS A 1 893 ? 13.242 18.488 -112.555 1.00 82.38 893 LYS A N 1
ATOM 7216 C CA . LYS A 1 893 ? 13.642 17.103 -112.256 1.00 82.38 893 LYS A CA 1
ATOM 7217 C C . LYS A 1 893 ? 14.740 16.974 -111.185 1.00 82.38 893 LYS A C 1
ATOM 7219 O O . LYS A 1 893 ? 14.967 15.878 -110.685 1.00 82.38 893 LYS A O 1
ATOM 7224 N N . GLN A 1 894 ? 15.440 18.056 -110.827 1.00 81.75 894 GLN A N 1
ATOM 7225 C CA . GLN A 1 894 ? 16.442 18.020 -109.746 1.00 81.75 894 GLN A CA 1
ATOM 7226 C C . GLN A 1 894 ? 15.809 18.105 -108.349 1.00 81.75 894 GLN A C 1
ATOM 7228 O O . GLN A 1 894 ? 16.415 17.652 -107.381 1.00 81.75 894 GLN A O 1
ATOM 7233 N N . MET A 1 895 ? 14.599 18.661 -108.244 1.00 81.25 895 MET A N 1
ATOM 7234 C CA . MET A 1 895 ? 13.909 18.871 -106.970 1.00 81.25 895 MET A CA 1
ATOM 7235 C C . MET A 1 895 ? 13.449 17.546 -106.343 1.00 81.25 895 MET A C 1
ATOM 7237 O O . MET A 1 895 ? 13.773 17.277 -105.189 1.00 81.25 895 MET A O 1
ATOM 7241 N N . ASP A 1 896 ? 12.794 16.684 -107.127 1.00 80.31 896 ASP A N 1
ATOM 7242 C CA . ASP A 1 896 ? 12.239 15.399 -106.665 1.00 80.31 896 ASP A CA 1
ATOM 7243 C C . ASP A 1 896 ? 13.310 14.459 -106.068 1.00 80.31 896 ASP A C 1
ATOM 7245 O O . ASP A 1 896 ? 13.047 13.699 -105.136 1.00 80.31 896 ASP A O 1
ATOM 7249 N N . VAL A 1 897 ? 14.545 14.536 -106.580 1.00 81.94 897 VAL A N 1
ATOM 7250 C CA . VAL A 1 897 ? 15.686 13.717 -106.131 1.00 81.94 897 VAL A CA 1
ATOM 7251 C C . VAL A 1 897 ? 16.137 14.088 -104.714 1.00 81.94 897 VAL A C 1
ATOM 7253 O O . VAL A 1 897 ? 16.573 13.217 -103.961 1.00 81.94 897 VAL A O 1
ATOM 7256 N N . HIS A 1 898 ? 16.015 15.360 -104.320 1.00 78.94 898 HIS A N 1
ATOM 7257 C CA . HIS A 1 898 ? 16.393 15.799 -102.975 1.00 78.94 898 HIS A CA 1
ATOM 7258 C C . HIS A 1 898 ? 15.422 15.305 -101.898 1.00 78.94 898 HIS A C 1
ATOM 7260 O O . HIS A 1 898 ? 15.863 15.012 -100.787 1.00 78.94 898 HIS A O 1
ATOM 7266 N N . THR A 1 899 ? 14.131 15.172 -102.216 1.00 82.81 899 THR A N 1
ATOM 7267 C CA . THR A 1 899 ? 13.106 14.721 -101.263 1.00 82.81 899 THR A CA 1
ATOM 7268 C C . THR A 1 899 ? 13.332 13.274 -100.821 1.00 82.81 899 THR A C 1
ATOM 7270 O O . THR A 1 899 ? 13.385 13.019 -99.619 1.00 82.81 899 THR A O 1
ATOM 7273 N N . LEU A 1 900 ? 13.568 12.347 -101.763 1.00 79.38 900 LEU A N 1
ATOM 7274 C CA . LEU A 1 900 ? 13.812 10.926 -101.450 1.00 79.38 900 LEU A CA 1
ATOM 7275 C C . LEU A 1 900 ? 14.992 10.714 -100.482 1.00 79.38 900 LEU A C 1
ATOM 7277 O O . LEU A 1 900 ? 14.946 9.836 -99.625 1.00 79.38 900 LEU A O 1
ATOM 7281 N N . SER A 1 901 ? 16.046 11.527 -100.608 1.00 79.94 901 SER A N 1
ATOM 7282 C CA . SER A 1 901 ? 17.266 11.399 -99.798 1.00 79.94 901 SER A CA 1
ATOM 7283 C C . SER A 1 901 ? 17.030 11.669 -98.299 1.00 79.94 901 SER A C 1
ATOM 7285 O O . SER A 1 901 ? 17.734 11.136 -97.438 1.00 79.94 901 SER A O 1
ATOM 7287 N N . ILE A 1 902 ? 16.006 12.465 -97.963 1.00 81.38 902 ILE A N 1
ATOM 7288 C CA . ILE A 1 902 ? 15.661 12.816 -96.576 1.00 81.38 902 ILE A CA 1
ATOM 7289 C C . ILE A 1 902 ? 14.892 11.674 -95.896 1.00 81.38 902 ILE A C 1
ATOM 7291 O O . ILE A 1 902 ? 15.171 11.344 -94.741 1.00 81.38 902 ILE A O 1
ATOM 7295 N N . GLU A 1 903 ? 13.977 11.020 -96.615 1.00 74.25 903 GLU A N 1
ATOM 7296 C CA . GLU A 1 903 ? 13.237 9.855 -96.107 1.00 74.25 903 GLU A CA 1
ATOM 7297 C C . GLU A 1 903 ? 14.208 8.717 -95.758 1.00 74.25 903 GLU A C 1
ATOM 7299 O O . GLU A 1 903 ? 14.227 8.254 -94.617 1.00 74.25 903 GLU A O 1
ATOM 7304 N N . THR A 1 904 ? 15.139 8.384 -96.663 1.00 74.12 904 THR A N 1
ATOM 7305 C CA . THR A 1 904 ? 16.176 7.361 -96.412 1.00 74.12 904 THR A CA 1
ATOM 7306 C C . THR A 1 904 ? 17.106 7.678 -95.238 1.00 74.12 904 THR A C 1
ATOM 7308 O O . THR A 1 904 ? 17.639 6.766 -94.607 1.00 74.12 904 THR A O 1
ATOM 7311 N N . SER A 1 905 ? 17.304 8.959 -94.907 1.00 75.38 905 SER A N 1
ATOM 7312 C CA . SER A 1 905 ? 18.064 9.348 -93.714 1.00 75.38 905 SER A CA 1
ATOM 7313 C C . SER A 1 905 ? 17.262 9.122 -92.428 1.00 75.38 905 SER A C 1
ATOM 7315 O O . SER A 1 905 ? 17.853 8.844 -91.385 1.00 75.38 905 SER A O 1
ATOM 7317 N N . THR A 1 906 ? 15.936 9.237 -92.482 1.00 76.06 906 THR A N 1
ATOM 7318 C CA . THR A 1 906 ? 15.052 9.137 -91.311 1.00 76.06 906 THR A CA 1
ATOM 7319 C C . THR A 1 906 ? 14.958 7.695 -90.812 1.00 76.06 906 THR A C 1
ATOM 7321 O O . THR A 1 906 ? 15.134 7.452 -89.617 1.00 76.06 906 THR A O 1
ATOM 7324 N N . ASP A 1 907 ? 14.817 6.727 -91.722 1.00 73.19 907 ASP A N 1
ATOM 7325 C CA . ASP A 1 907 ? 14.798 5.296 -91.381 1.00 73.19 907 ASP A CA 1
ATOM 7326 C C . ASP A 1 907 ? 16.073 4.848 -90.650 1.00 73.19 907 ASP A C 1
ATOM 7328 O O . ASP A 1 907 ? 16.009 4.050 -89.711 1.00 73.19 907 ASP A O 1
ATOM 7332 N N . SER A 1 908 ? 17.237 5.400 -91.016 1.00 75.50 908 SER A N 1
ATOM 7333 C CA . SER A 1 908 ? 18.524 5.016 -90.415 1.00 75.50 908 SER A CA 1
ATOM 7334 C C . SER A 1 908 ? 18.619 5.304 -88.908 1.00 75.50 908 SER A C 1
ATOM 7336 O O . SER A 1 908 ? 19.268 4.551 -88.180 1.00 75.50 908 SER A O 1
ATOM 7338 N N . TRP A 1 909 ? 17.912 6.326 -88.408 1.00 75.06 909 TRP A N 1
ATOM 7339 C CA . TRP A 1 909 ? 17.870 6.643 -86.976 1.00 75.06 909 TRP A CA 1
ATOM 7340 C C . TRP A 1 909 ? 17.083 5.611 -86.160 1.00 75.06 909 TRP A C 1
ATOM 7342 O O . TRP A 1 909 ? 17.455 5.326 -85.020 1.00 75.06 909 TRP A O 1
ATOM 7352 N N . SER A 1 910 ? 16.059 4.982 -86.749 1.00 73.00 910 SER A N 1
ATOM 7353 C CA . SER A 1 910 ? 15.267 3.942 -86.072 1.00 73.00 910 SER A CA 1
ATOM 7354 C C . SER A 1 910 ? 16.100 2.700 -85.718 1.00 73.00 910 SER A C 1
ATOM 7356 O O . SER A 1 910 ? 15.872 2.049 -84.696 1.00 73.00 910 SER A O 1
ATOM 7358 N N . VAL A 1 911 ? 17.125 2.393 -86.521 1.00 76.38 911 VAL A N 1
ATOM 7359 C CA . VAL A 1 911 ? 18.050 1.275 -86.278 1.00 76.38 911 VAL A CA 1
ATOM 7360 C C . VAL A 1 911 ? 18.954 1.568 -85.077 1.00 76.38 911 VAL A C 1
ATOM 7362 O O . VAL A 1 911 ? 19.159 0.696 -84.230 1.00 76.38 911 VAL A O 1
ATOM 7365 N N . VAL A 1 912 ? 19.441 2.808 -84.957 1.00 76.88 912 VAL A N 1
ATOM 7366 C CA . VAL A 1 912 ? 20.282 3.256 -83.833 1.00 76.88 912 VAL A CA 1
ATOM 7367 C C . VAL A 1 912 ? 19.502 3.226 -82.514 1.00 76.88 912 VAL A C 1
ATOM 7369 O O . VAL A 1 912 ? 20.026 2.761 -81.500 1.00 76.88 912 VAL A O 1
ATOM 7372 N N . GLU A 1 913 ? 18.234 3.648 -82.514 1.00 78.75 913 GLU A N 1
ATOM 7373 C CA . GLU A 1 913 ? 17.391 3.609 -81.311 1.00 78.75 913 GLU A CA 1
ATOM 7374 C C . GLU A 1 913 ? 17.204 2.177 -80.777 1.00 78.75 913 GLU A C 1
ATOM 7376 O O . GLU A 1 913 ? 17.339 1.938 -79.573 1.00 78.75 913 GLU A O 1
ATOM 7381 N N . ASN A 1 914 ? 16.982 1.201 -81.664 1.00 77.94 914 ASN A N 1
ATOM 7382 C CA . ASN A 1 914 ? 16.863 -0.208 -81.280 1.00 77.94 914 ASN A CA 1
ATOM 7383 C C . ASN A 1 914 ? 18.156 -0.757 -80.644 1.00 77.94 914 ASN A C 1
ATOM 7385 O O . ASN A 1 914 ? 18.093 -1.417 -79.604 1.00 77.94 914 ASN A O 1
ATOM 7389 N N . GLN A 1 915 ? 19.331 -0.422 -81.191 1.00 76.56 915 GLN A N 1
ATOM 7390 C CA . GLN A 1 915 ? 20.627 -0.825 -80.618 1.00 76.56 915 GLN A CA 1
ATOM 7391 C C . GLN A 1 915 ? 20.844 -0.251 -79.204 1.00 76.56 915 GLN A C 1
ATOM 7393 O O . GLN A 1 915 ? 21.330 -0.948 -78.308 1.00 76.56 915 GLN A O 1
ATOM 7398 N N . VAL A 1 916 ? 20.416 0.993 -78.957 1.00 79.19 916 VAL A N 1
ATOM 7399 C CA . VAL A 1 916 ? 20.464 1.611 -77.618 1.00 79.19 916 VAL A CA 1
ATOM 7400 C C . VAL A 1 916 ? 19.528 0.901 -76.628 1.00 79.19 916 VAL A C 1
ATOM 7402 O O . VAL A 1 916 ? 19.868 0.777 -75.446 1.00 79.19 916 VAL A O 1
ATOM 7405 N N . GLN A 1 917 ? 18.377 0.385 -77.074 1.00 76.19 917 GLN A N 1
ATOM 7406 C CA . GLN A 1 917 ? 17.492 -0.410 -76.214 1.00 76.19 917 GLN A CA 1
ATOM 7407 C C . GLN A 1 917 ? 18.085 -1.779 -75.847 1.00 76.19 917 GLN A C 1
ATOM 7409 O O . GLN A 1 917 ? 17.923 -2.216 -74.705 1.00 76.19 917 GLN A O 1
ATOM 7414 N N . GLU A 1 918 ? 18.799 -2.451 -76.755 1.00 75.69 918 GLU A N 1
ATOM 7415 C CA . GLU A 1 918 ? 19.484 -3.713 -76.432 1.00 75.69 918 GLU A CA 1
ATOM 7416 C C . GLU A 1 918 ? 20.618 -3.515 -75.424 1.00 75.69 918 GLU A C 1
ATOM 7418 O O . GLU A 1 918 ? 20.672 -4.226 -74.417 1.00 75.69 918 GLU A O 1
ATOM 7423 N N . LEU A 1 919 ? 21.452 -2.486 -75.604 1.00 75.88 919 LEU A N 1
ATOM 7424 C CA . LEU A 1 919 ? 22.513 -2.141 -74.648 1.00 75.88 919 LEU A CA 1
ATOM 7425 C C . LEU A 1 919 ? 21.961 -1.904 -73.230 1.00 75.88 919 LEU A C 1
ATOM 7427 O O . LEU A 1 919 ? 22.543 -2.376 -72.251 1.00 75.88 919 LEU A O 1
ATOM 7431 N N . ARG A 1 920 ? 20.791 -1.259 -73.097 1.00 75.19 920 ARG A N 1
ATOM 7432 C CA . ARG A 1 920 ? 20.115 -1.090 -71.795 1.00 75.19 920 ARG A CA 1
ATOM 7433 C C . ARG A 1 920 ? 19.661 -2.419 -71.174 1.00 75.19 920 ARG A C 1
ATOM 7435 O O . ARG A 1 920 ? 19.766 -2.570 -69.956 1.00 75.19 920 ARG A O 1
ATOM 7442 N N . LYS A 1 921 ? 19.199 -3.392 -71.971 1.00 75.44 921 LYS A N 1
ATOM 7443 C CA . LYS A 1 921 ? 18.838 -4.742 -71.482 1.00 75.44 921 LYS A CA 1
ATOM 7444 C C . LYS A 1 921 ? 20.073 -5.507 -70.989 1.00 75.44 921 LYS A C 1
ATOM 7446 O O . LYS A 1 921 ? 20.021 -6.117 -69.920 1.00 75.44 921 LYS A O 1
ATOM 7451 N N . VAL A 1 922 ? 21.193 -5.425 -71.711 1.00 75.94 922 VAL A N 1
ATOM 7452 C CA . VAL A 1 922 ? 22.467 -6.055 -71.314 1.00 75.94 922 VAL A CA 1
ATOM 7453 C C . VAL A 1 922 ? 22.970 -5.486 -69.981 1.00 75.94 922 VAL A C 1
ATOM 7455 O O . VAL A 1 922 ? 23.223 -6.250 -69.050 1.00 75.94 922 VAL A O 1
ATOM 7458 N N . VAL A 1 923 ? 23.019 -4.156 -69.829 1.00 74.00 923 VAL A N 1
ATOM 7459 C CA . VAL A 1 923 ? 23.444 -3.495 -68.575 1.00 74.00 923 VAL A CA 1
ATOM 7460 C C . VAL A 1 923 ? 22.561 -3.886 -67.379 1.00 74.00 923 VAL A C 1
ATOM 7462 O O . VAL A 1 923 ? 23.079 -4.134 -66.285 1.00 74.00 923 VAL A O 1
ATOM 7465 N N . LYS A 1 924 ? 21.240 -4.008 -67.577 1.00 74.38 924 LYS A N 1
ATOM 7466 C CA . LYS A 1 924 ? 20.308 -4.469 -66.532 1.00 74.38 924 LYS A CA 1
ATOM 7467 C C . LYS A 1 924 ? 20.557 -5.930 -66.133 1.00 74.38 924 LYS A C 1
ATOM 7469 O O . LYS A 1 924 ? 20.605 -6.246 -64.950 1.00 74.38 924 LYS A O 1
ATOM 7474 N N . THR A 1 925 ? 20.812 -6.800 -67.109 1.00 70.75 925 THR A N 1
ATOM 7475 C CA . THR A 1 925 ? 21.113 -8.223 -66.866 1.00 70.75 925 THR A CA 1
ATOM 7476 C C . THR A 1 925 ? 22.414 -8.396 -66.067 1.00 70.75 925 THR A C 1
ATOM 7478 O O . THR A 1 925 ? 22.487 -9.227 -65.160 1.00 70.75 925 THR A O 1
ATOM 7481 N N . ILE A 1 926 ? 23.430 -7.567 -66.333 1.00 67.44 926 ILE A N 1
ATOM 7482 C CA . ILE A 1 926 ? 24.698 -7.557 -65.582 1.00 67.44 926 ILE A CA 1
ATOM 7483 C C . ILE A 1 926 ? 24.476 -7.132 -64.120 1.00 67.44 926 ILE A C 1
ATOM 7485 O O . ILE A 1 926 ? 25.005 -7.770 -63.209 1.00 67.44 926 ILE A O 1
ATOM 7489 N N . THR A 1 927 ? 23.654 -6.106 -63.870 1.00 65.81 927 THR A N 1
ATOM 7490 C CA . THR A 1 927 ? 23.342 -5.649 -62.499 1.00 65.81 927 THR A CA 1
ATOM 7491 C C . THR A 1 927 ? 22.472 -6.638 -61.717 1.00 65.81 927 THR A C 1
ATOM 7493 O O . THR A 1 927 ? 22.665 -6.799 -60.512 1.00 65.81 927 THR A O 1
ATOM 7496 N N . GLU A 1 928 ? 21.569 -7.360 -62.379 1.00 58.47 928 GLU A N 1
ATOM 7497 C CA . GLU A 1 928 ? 20.762 -8.417 -61.751 1.00 58.47 928 GLU A CA 1
ATOM 7498 C C . GLU A 1 928 ? 21.590 -9.683 -61.454 1.00 58.47 928 GLU A C 1
ATOM 7500 O O . GLU A 1 928 ? 21.389 -10.327 -60.424 1.00 58.47 928 GLU A O 1
ATOM 7505 N N . THR A 1 929 ? 22.592 -9.996 -62.284 1.00 56.41 929 THR A N 1
ATOM 7506 C CA . THR A 1 929 ? 23.511 -11.131 -62.059 1.00 56.41 929 THR A CA 1
ATOM 7507 C C . THR A 1 929 ? 24.488 -10.866 -60.904 1.00 56.41 929 THR A C 1
ATOM 7509 O O . THR A 1 929 ? 24.741 -11.752 -60.084 1.00 56.41 929 THR A O 1
ATOM 7512 N N . ALA A 1 930 ? 24.997 -9.634 -60.783 1.00 52.34 930 ALA A N 1
ATOM 7513 C CA . ALA A 1 930 ? 25.941 -9.255 -59.728 1.00 52.34 930 ALA A CA 1
ATOM 7514 C C . ALA A 1 930 ? 25.372 -9.440 -58.306 1.00 52.34 930 ALA A C 1
ATOM 7516 O O . ALA A 1 930 ? 26.088 -9.877 -57.407 1.00 52.34 930 ALA A O 1
ATOM 7517 N N . ASN A 1 931 ? 24.078 -9.165 -58.105 1.00 51.34 931 ASN A N 1
ATOM 7518 C CA . ASN A 1 931 ? 23.444 -9.225 -56.783 1.00 51.34 931 ASN A CA 1
ATOM 7519 C C . ASN A 1 931 ? 23.092 -10.650 -56.313 1.00 51.34 931 ASN A C 1
ATOM 7521 O O . ASN A 1 931 ? 23.050 -10.898 -55.110 1.00 51.34 931 ASN A O 1
ATOM 7525 N N . ASN A 1 932 ? 22.870 -11.600 -57.229 1.00 49.44 932 ASN A N 1
ATOM 7526 C CA . ASN A 1 932 ? 22.416 -12.955 -56.877 1.00 49.44 932 ASN A CA 1
ATOM 7527 C C . ASN A 1 932 ? 23.549 -13.943 -56.534 1.00 49.44 932 ASN A C 1
ATOM 7529 O O . ASN A 1 932 ? 23.280 -15.029 -56.029 1.00 49.44 932 ASN A O 1
ATOM 7533 N N . THR A 1 933 ? 24.820 -13.580 -56.735 1.00 45.22 933 THR A N 1
ATOM 7534 C CA . THR A 1 933 ? 25.969 -14.492 -56.521 1.00 45.22 933 THR A CA 1
ATOM 7535 C C . THR A 1 933 ? 26.451 -14.530 -55.052 1.00 45.22 933 THR A C 1
ATOM 7537 O O . THR A 1 933 ? 27.564 -14.955 -54.755 1.00 45.22 933 THR A O 1
ATOM 7540 N N . MET A 1 934 ? 25.625 -14.074 -54.101 1.00 42.16 934 MET A N 1
ATOM 7541 C CA . MET A 1 934 ? 25.983 -13.912 -52.680 1.00 42.16 934 MET A CA 1
ATOM 7542 C C . MET A 1 934 ? 25.202 -14.827 -51.717 1.00 42.16 934 MET A C 1
ATOM 7544 O O . MET A 1 934 ? 25.121 -14.551 -50.518 1.00 42.16 934 MET A O 1
ATOM 7548 N N . THR A 1 935 ? 24.616 -15.938 -52.185 1.00 38.88 935 THR A N 1
ATOM 7549 C CA . THR A 1 935 ? 23.975 -16.914 -51.278 1.00 38.88 935 THR A CA 1
ATOM 7550 C C . THR A 1 935 ? 24.011 -18.366 -51.774 1.00 38.88 935 THR A C 1
ATOM 7552 O O . THR A 1 935 ? 23.760 -18.647 -52.937 1.00 38.88 935 THR A O 1
ATOM 7555 N N . THR A 1 936 ? 24.245 -19.284 -50.824 1.00 33.75 936 THR A N 1
ATOM 7556 C CA . THR A 1 936 ? 24.120 -20.761 -50.888 1.00 33.75 936 THR A CA 1
ATOM 7557 C C . THR A 1 936 ? 25.014 -21.564 -51.851 1.00 33.75 936 THR A C 1
ATOM 7559 O O . THR A 1 936 ? 24.975 -21.409 -53.063 1.00 33.75 936 THR A O 1
ATOM 7562 N N . THR A 1 937 ? 25.718 -22.548 -51.276 1.00 38.88 937 THR A N 1
ATOM 7563 C CA . THR A 1 937 ? 26.467 -23.615 -51.966 1.00 38.88 937 THR A CA 1
ATOM 7564 C C . THR A 1 937 ? 26.031 -24.961 -51.382 1.00 38.88 937 THR A C 1
ATOM 7566 O O . THR A 1 937 ? 26.083 -25.109 -50.161 1.00 38.88 937 THR A O 1
ATOM 7569 N N . SER A 1 938 ? 25.618 -25.950 -52.189 1.00 32.06 938 SER A N 1
ATOM 7570 C CA . SER A 1 938 ? 25.360 -27.332 -51.719 1.00 32.06 938 SER A CA 1
ATOM 7571 C C . SER A 1 938 ? 25.341 -28.387 -52.842 1.00 32.06 938 SER A C 1
ATOM 7573 O O . SER A 1 938 ? 24.336 -28.580 -53.510 1.00 32.06 938 SER A O 1
ATOM 7575 N N . ILE A 1 939 ? 26.482 -29.064 -53.007 1.00 38.09 939 ILE A N 1
ATOM 7576 C CA . ILE A 1 939 ? 26.666 -30.524 -53.182 1.00 38.09 939 ILE A CA 1
ATOM 7577 C C . ILE A 1 939 ? 25.488 -31.334 -53.784 1.00 38.09 939 ILE A C 1
ATOM 7579 O O . ILE A 1 939 ? 24.520 -31.609 -53.081 1.00 38.09 939 ILE A O 1
ATOM 7583 N N . SER A 1 940 ? 25.656 -31.901 -54.989 1.00 32.09 940 SER A N 1
ATOM 7584 C CA . SER A 1 940 ? 25.904 -33.354 -55.200 1.00 32.09 940 SER A CA 1
ATOM 7585 C C . SER A 1 940 ? 26.028 -33.705 -56.700 1.00 32.09 940 SER A C 1
ATOM 7587 O O . SER A 1 940 ? 25.858 -32.839 -57.554 1.00 32.09 940 SER A O 1
ATOM 7589 N N . ALA A 1 941 ? 26.359 -34.961 -57.025 1.00 34.06 941 ALA A N 1
ATOM 7590 C CA . ALA A 1 941 ? 26.695 -35.434 -58.373 1.00 34.06 941 ALA A CA 1
ATOM 7591 C C . ALA A 1 941 ? 25.647 -36.371 -59.011 1.00 34.06 941 ALA A C 1
ATOM 7593 O O . ALA A 1 941 ? 24.980 -37.140 -58.321 1.00 34.06 941 ALA A O 1
ATOM 7594 N N . ALA A 1 942 ? 25.610 -36.373 -60.347 1.00 30.28 942 ALA A N 1
ATOM 7595 C CA . ALA A 1 942 ? 25.159 -37.467 -61.216 1.00 30.28 942 ALA A CA 1
ATOM 7596 C C . ALA A 1 942 ? 25.920 -37.372 -62.563 1.00 30.28 942 ALA A C 1
ATOM 7598 O O . ALA A 1 942 ? 26.544 -36.346 -62.833 1.00 30.28 942 ALA A O 1
ATOM 7599 N N . ALA A 1 943 ? 25.929 -38.435 -63.374 1.00 31.23 943 ALA A N 1
ATOM 7600 C CA . ALA A 1 943 ? 26.810 -38.583 -64.547 1.00 31.23 943 ALA A CA 1
ATOM 7601 C C . ALA A 1 943 ? 26.042 -39.007 -65.825 1.00 31.23 943 ALA A C 1
ATOM 7603 O O . ALA A 1 943 ? 24.815 -38.965 -65.827 1.00 31.23 943 ALA A O 1
ATOM 7604 N N . VAL A 1 944 ? 26.782 -39.511 -66.832 1.00 34.09 944 VAL A N 1
ATOM 7605 C CA . VAL A 1 944 ? 26.344 -40.227 -68.062 1.00 34.09 944 VAL A CA 1
ATOM 7606 C C . VAL A 1 944 ? 26.279 -39.384 -69.358 1.00 34.09 944 VAL A C 1
ATOM 7608 O O . VAL A 1 944 ? 25.232 -38.905 -69.778 1.00 34.09 944 VAL A O 1
ATOM 7611 N N . ASP A 1 945 ? 27.453 -39.289 -69.997 1.00 34.72 945 ASP A N 1
ATOM 7612 C CA . ASP A 1 945 ? 27.711 -39.363 -71.460 1.00 34.72 945 ASP A CA 1
ATOM 7613 C C . ASP A 1 945 ? 27.185 -40.708 -72.059 1.00 34.72 945 ASP A C 1
ATOM 7615 O O . ASP A 1 945 ? 26.942 -41.611 -71.248 1.00 34.72 945 ASP A O 1
ATOM 7619 N N . PRO A 1 946 ? 27.095 -40.962 -73.398 1.00 52.91 946 PRO A N 1
ATOM 7620 C CA . PRO A 1 946 ? 27.705 -40.239 -74.534 1.00 52.91 946 PRO A CA 1
ATOM 7621 C C . PRO A 1 946 ? 26.806 -40.124 -75.816 1.00 52.91 946 PRO A C 1
ATOM 7623 O O . PRO A 1 946 ? 25.591 -40.299 -75.765 1.00 52.91 946 PRO A O 1
ATOM 7626 N N . ASP A 1 947 ? 27.475 -39.937 -76.969 1.00 31.69 947 ASP A N 1
ATOM 7627 C CA . ASP A 1 947 ? 27.117 -40.322 -78.357 1.00 31.69 947 ASP A CA 1
ATOM 7628 C C . ASP A 1 947 ? 26.175 -39.439 -79.215 1.00 31.69 947 ASP A C 1
ATOM 7630 O O . ASP A 1 947 ? 25.189 -38.894 -78.737 1.00 31.69 947 ASP A O 1
ATOM 7634 N N . HIS A 1 948 ? 26.352 -39.331 -80.549 1.00 35.31 948 HIS A N 1
ATOM 7635 C CA . HIS A 1 948 ? 27.572 -39.310 -81.396 1.00 35.31 948 HIS A CA 1
ATOM 7636 C C . HIS A 1 948 ? 27.210 -38.819 -82.832 1.00 35.31 948 HIS A C 1
ATOM 7638 O O . HIS A 1 948 ? 26.057 -38.487 -83.090 1.00 35.31 948 HIS A O 1
ATOM 7644 N N . MET A 1 949 ? 28.166 -38.885 -83.779 1.00 32.28 949 MET A N 1
ATOM 7645 C CA . MET A 1 949 ? 28.026 -38.665 -85.244 1.00 32.28 949 MET A CA 1
ATOM 7646 C C . MET A 1 949 ? 27.888 -37.208 -85.754 1.00 32.28 949 MET A C 1
ATOM 7648 O O . MET A 1 949 ? 27.238 -36.387 -85.125 1.00 32.28 949 MET A O 1
ATOM 7652 N N . THR A 1 950 ? 28.313 -36.860 -86.982 1.00 37.34 950 THR A N 1
ATOM 7653 C CA . THR A 1 950 ? 29.666 -36.870 -87.613 1.00 37.34 950 THR A CA 1
ATOM 7654 C C . THR A 1 950 ? 29.611 -36.202 -89.011 1.00 37.34 950 THR A C 1
ATOM 7656 O O . THR A 1 950 ? 28.614 -36.330 -89.709 1.00 37.34 950 THR A O 1
ATOM 7659 N N . ASN A 1 951 ? 30.736 -35.612 -89.453 1.00 35.28 951 ASN A N 1
ATOM 7660 C CA . ASN A 1 951 ? 31.146 -35.344 -90.856 1.00 35.28 951 ASN A CA 1
ATOM 7661 C C . ASN A 1 951 ? 30.391 -34.310 -91.740 1.00 35.28 951 ASN A C 1
ATOM 7663 O O . ASN A 1 951 ? 29.171 -34.225 -91.754 1.00 35.28 951 ASN A O 1
ATOM 7667 N N . GLY A 1 952 ? 31.167 -33.590 -92.578 1.00 37.12 952 GLY A N 1
ATOM 7668 C CA . GLY A 1 952 ? 30.697 -32.670 -93.638 1.00 37.12 952 GLY A CA 1
ATOM 7669 C C . GLY A 1 952 ? 31.464 -31.328 -93.687 1.00 37.12 952 GLY A C 1
ATOM 7670 O O . GLY A 1 952 ? 30.919 -30.323 -93.261 1.00 37.12 952 GLY A O 1
ATOM 7671 N N . VAL A 1 953 ? 32.781 -31.253 -93.943 1.00 37.41 953 VAL A N 1
ATOM 7672 C CA . VAL A 1 953 ? 33.515 -31.445 -95.227 1.00 37.41 953 VAL A CA 1
ATOM 7673 C C . VAL A 1 953 ? 33.318 -30.301 -96.250 1.00 37.41 953 VAL A C 1
ATOM 7675 O O . VAL A 1 953 ? 32.410 -30.383 -97.065 1.00 37.41 953 VAL A O 1
ATOM 7678 N N . PHE A 1 954 ? 34.278 -29.350 -96.262 1.00 38.34 954 PHE A N 1
ATOM 7679 C CA . PHE A 1 954 ? 34.721 -28.477 -97.386 1.00 38.34 954 PHE A CA 1
ATOM 7680 C C . PHE A 1 954 ? 33.656 -27.552 -98.068 1.00 38.34 954 PHE A C 1
ATOM 7682 O O . PHE A 1 954 ? 32.461 -27.716 -97.878 1.00 38.34 954 PHE A O 1
ATOM 7689 N N . ASN A 1 955 ? 34.001 -26.504 -98.836 1.00 39.78 955 ASN A N 1
ATOM 7690 C CA . ASN A 1 955 ? 35.256 -26.185 -99.533 1.00 39.78 955 ASN A CA 1
ATOM 7691 C C . ASN A 1 955 ? 35.464 -24.662 -99.742 1.00 39.78 955 ASN A C 1
ATOM 7693 O O . ASN A 1 955 ? 34.474 -23.956 -99.900 1.00 39.78 955 ASN A O 1
ATOM 7697 N N . ILE A 1 956 ? 36.739 -24.250 -99.867 1.00 43.16 956 ILE A N 1
ATOM 7698 C CA . ILE A 1 956 ? 37.281 -22.923 -100.271 1.00 43.16 956 ILE A CA 1
ATOM 7699 C C . ILE A 1 956 ? 36.794 -21.714 -99.451 1.00 43.16 956 ILE A C 1
ATOM 7701 O O . ILE A 1 956 ? 35.813 -21.059 -99.861 1.00 43.16 956 ILE A O 1
#

Organism: Mytilus edulis (NCBI:txid6550)